Protein 6FV4 (pdb70)

Sequence (766 aa):
GSHMLLTADTVLTGTELLRPGWLEIASDRVVAVGAGAPPAQADRNLGAATVVPGFVDTHLHGGGGGNFSAATDDETARAVALHRAHGSTTLVASLVTAGPEDLLRQVSGLARQVRAGLIDGIHLEGPWLSTLRCGAHQPVLMRDPDPGEIGRVLDAGEGTVRMVTIAPERDGALAAIAQLVNAGVVAAVGHTEATYDQTRAAIDAGATVGTHLFNAMRPIDRREPGPAVALTEDSRVTVEMIVDGVHVAPAIYRHITQTVGPERLSLITAAMMAATGMSDGVYRLGPLDIDVVAGVARVAGTDTIAGSTATMEQVFRLAVAHCGLPRDDALSLAVRQACVNPARALGLPAAGLAAGARADLVVLDHDLAVTAVMRAGEWVVTGSHMLLTADTVLTGTELLRPGWLEIASDRVVAVGAGAPPAQADRNLGAATVVPGFVDTHLHGGGGGNFSAATDDETARAVALHRAHGSTTLVASLVTAGPEDLLRQVSGLARQVRAGLIDGIHLEGPWLSTLRCGAHQPVLMRDPDPGEIGRVLDAGEGTVRMVTIAPERDGALAAIAQLVNAGVVAAVGHTEATYDQTRAAIDAGATVGTHLFNAMRPIDRREPGPAVALTEDSRVTVEMIVDGVHVAPAIYRHITQTVGPERLSLITAAMMAATGMSDGVYRLGPLDIDVVAGVARVAGTDTIAGSTATMEQVFRLAVAHCGLPRDDALSLAVRQACVNPARALGLPAAGLAAGARADLVVLDHDLAVTAVMRAGEWVVTPGAA

Solvent-accessible surface area: 26742 Å² total; per-residue (Å²): 65,95,110,28,2,1,21,3,66,8,0,2,11,7,103,99,49,18,121,67,1,28,1,40,4,41,62,47,98,1,71,30,39,14,61,28,91,41,91,55,175,30,92,88,111,43,34,85,11,17,0,0,2,3,0,6,0,0,0,0,12,0,0,14,31,0,16,0,15,26,17,62,74,82,45,1,46,93,0,2,60,33,0,37,38,59,0,0,3,16,1,0,0,1,1,4,0,7,7,64,114,55,0,58,121,12,0,53,19,0,0,133,3,28,134,69,31,59,1,40,0,0,0,0,4,0,0,2,0,9,65,136,71,28,34,9,8,53,50,123,54,15,48,66,7,67,89,34,10,1,23,132,0,26,108,22,0,126,60,13,3,51,0,1,0,0,0,7,52,55,117,41,1,77,70,3,0,42,49,0,68,130,58,49,9,23,0,0,0,0,9,0,36,0,37,20,104,71,0,114,39,0,3,92,34,20,1,47,2,0,0,13,0,13,13,29,7,66,68,4,41,59,141,49,5,0,0,1,0,1,0,0,45,31,92,129,0,9,0,2,0,2,2,25,46,51,12,3,15,39,4,0,0,43,3,0,16,67,8,12,20,75,94,22,0,2,0,0,0,5,0,1,1,4,0,54,100,86,88,30,97,42,116,4,28,50,39,54,0,50,4,73,94,30,30,1,68,21,50,79,86,109,60,27,10,10,2,30,2,3,0,17,69,0,1,76,54,0,10,75,59,10,60,84,91,117,58,77,1,4,40,12,1,2,57,0,0,0,28,0,0,0,115,19,4,70,18,116,91,26,14,2,54,77,47,24,79,0,20,0,0,3,0,46,154,106,6,34,27,65,7,0,1,37,31,8,96,50,69,48,115,102,106,99,54,8,0,15,2,75,7,0,3,9,6,108,100,52,19,126,69,1,33,0,28,2,17,85,48,105,2,56,32,39,15,64,27,87,47,89,65,173,28,99,87,109,25,28,63,10,15,0,0,2,4,0,6,0,1,1,0,22,0,0,20,8,0,30,0,38,32,17,62,70,81,38,0,44,100,0,6,63,29,0,37,35,56,0,0,2,15,1,0,0,0,1,46,6,9,7,58,119,63,0,56,121,16,0,54,20,0,0,135,2,28,135,70,33,45,1,32,0,0,0,0,0,1,0,2,2,27,3,144,96,118,46,31,65,78,48,128,71,34,50,63,6,68,85,33,13,1,23,129,1,27,109,26,0,128,64,12,4,57,0,0,0,0,0,8,50,54,114,40,1,80,69,3,0,43,54,0,64,131,60,63,11,22,0,0,0,0,1,0,50,0,39,20,102,73,0,103,36,0,1,86,33,20,0,46,3,0,0,11,0,16,12,5,6,72,63,8,64,61,127,48,5,0,0,2,0,1,0,0,33,26,94,127,1,14,0,2,0,2,2,30,40,96,35,2,15,40,4,0,0,45,3,1,18,73,8,13,21,70,69,24,0,3,0,0,0,13,0,27,0,2,0,52,44,87,88,27,96,57,158,17,43,113,90,69,4,46,3,80,89,36,54,0,73,32,42,92,68,126,75,91,31,30,4,29,3,4,0,19,79,0,1,73,51,0,12,71,58,12,62,80,90,110,54,76,0,2,32,13,1,1,62,0,0,0,29,0,0,1,112,20,6,56,13,115,84,27,12,2,54,77,48,21,76,0,20,0,0,2,1,48,132,114,6,32,11,41,0,0,0,38,27,6,126,55,65,16,54,40,79,68,96

Nearest PDB structures (foldseek):
  6fv4-assembly1_A  TM=1.003E+00  e=3.521E-88  Mycolicibacterium smegmatis MC2 155
  6fv3-assembly2_C  TM=9.957E-01  e=2.093E-80  Mycolicibacterium smegmatis MC2 155
  2vhl-assembly2_B  TM=9.397E-01  e=2.751E-38  Bacillus subtilis
  3egj-assembly1_A  TM=9.296E-01  e=1.561E-34  Vibrio cholerae
  3iv8-assembly2_D  TM=9.280E-01  e=6.983E-33  Vibrio cholerae

Radius of gyration: 29.94 Å; Cα contacts (8 Å, |Δi|>4): 2160; chains: 2; bounding box: 77×76×70 Å

Secondary structure (DSSP, 8-state):
---EEEEESEEE-SS-EESSEEEEEETTEEEEEEESS-SS--SEE--S-EEEEPEEEEEE-EETTEEGGG--HHHHHHHHHHHHHTTEEEEEEEE----HHHHHHHHHHHHHHHHHTS-SEEEEE-SSS-GGG-SSS-GGG-----HHHHHHHHHHHTT-EEEEEE-TTSTTHHHHHHHHHHTTPEEEE-SB---HHHHHHHHHTT--EETTTTSSBPPP-SS---HHHHHHH-TT-EEEEE-SSSSS-HHHHHHHHHHH-TTSEEEE--B-TTTTS-SEEEEETTEEEEEETTEEEETTSS-B--B---HHHHHHHHHHHS-S-HHHHHHHHHIIIIIHHHHHTT-S--S--TTSB--EEEE-TT--EEEEEETTEEEE-/--EEEEEESEEE-SS-EESSEEEEEETTEEEEEEESS-SS--SEE--S-EEEEPEEEEEE-EETTEEGGG--HHHHHHHHHHHHHTTEEEEEEEEES--HHHHHHHHHHHHHHHHHTS-SEEEEE-SS-B--STT-S-GGG-----HHHHHHHHHHHTT-EEEEEE-TTSTTHHHHHHHHHHTTPEEEE-SB---HHHHHHHHHTT--EETTTTTTBPPP-SS---HHHHHHH-TT-EEEEE-SSSSS-HHHHHHHHHHH-TTSEEEE----TTTTPPSEEEEETTEEEEEETTEEEETTS--B-S----HHHHHHHHHHHS-S-HHHHHHHHHIIIIIHHHHHTTPSPPSS-TTSB--EEEE-TT--EEEEEETTEEEE-TT--

Foldseek 3Di:
DAWAKEWEQWEFFLADIAGTKIFIDGQFATAAIHHDDDPDDGDYYPYHWYKFFFFAAAAAQFAQLAGLLVLDPVSLVRRLLVLLFQRHQAAAHEAAADALVSLLVSLLSVLVVCVVPSHVAYEYEDDQADLVLRFLHDVVRRDHDDLVSVVSNCVSSVLRHQEYEHALPGPCRLVVLLSQVVSNHAYEYALYQDFLVSLLSSVVSPHAEYEAQPHSFDPQDPVTGGNNCSQLVDLSHAYEHEQLCPRDHLVVVLVSCVRNDLQRYAYHFNADHCQVHDFAWGDHNHFIWGQDPQFTHGPPDPGGRGGSDHLLNSLLSQQVRNPDPNVVSNSSSSSRGFANVCVSRVHQGTTRRRGGGRWMFIAHPSSGTQWTDHSRHTSHD/DDKAKEWECWEFFLADIAGTKMWIDDQFFTAAIDHDDDPDDGPYYPYHWYKFFFFAAAAAQFAQQAGLLVLDPVRLVRRLLQQLLQRHQAYAHEDEADALVSLLVSLLSVLVVCVVRSHVAYEYNDDQADFPDPVHDDPVRRDHDDVVSVVSSCVSNVLRHQEYEHAQPGVCRLVVLLVQVVSNHAYEYALYADWLVSLLSSVVSGHAEYDAQPPNFDPQDPVTGGNNCNQLVDLSHAYEHAQLCPRDHLVVVLVSCVRNDLQRYAYHFNADHHAPPDADWDDRPPFTWGADPNFIDGPPDPHTPGGNDHLLNSLLSQLVRNPDPNVVSNSSSSNRRFANVCVSRVHQGITSRRGGGPWMFIAHPSSGTQWTDHSRHTSHHGPRD

CATH classification: 3.20.20.140

Structure (mmCIF, N/CA/C/O backbone):
data_6FV4
#
_entry.id   6FV4
#
_cell.length_a   164.766
_cell.length_b   54.437
_cell.length_c   110.262
_cell.angle_alpha   90.00
_cell.angle_beta   123.22
_cell.angle_gamma   90.00
#
_symmetry.space_group_name_H-M   'C 1 2 1'
#
loop_
_entity.id
_entity.type
_entity.pdbx_description
1 polymer 'N-acetylglucosamine-6-phosphate deacetylase'
2 non-polymer 'ZINC ION'
3 non-polymer 2-acetamido-2-deoxy-6-O-phosphono-alpha-D-glucopyranose
4 non-polymer 'CADMIUM ION'
5 non-polymer 'CHLORIDE ION'
6 non-polymer 2,3-DIHYDROXY-1,4-DITHIOBUTANE
7 water water
#
loop_
_atom_site.group_PDB
_atom_site.id
_atom_site.type_symbol
_atom_site.label_atom_id
_atom_site.label_alt_id
_atom_site.label_comp_id
_atom_site.label_asym_id
_atom_site.label_entity_id
_atom_site.label_seq_id
_atom_site.pdbx_PDB_ins_code
_atom_site.Cartn_x
_atom_site.Cartn_y
_atom_site.Cartn_z
_atom_site.occupancy
_atom_site.B_iso_or_equiv
_atom_site.auth_seq_id
_atom_site.auth_comp_id
_atom_site.auth_asym_id
_atom_site.auth_atom_id
_atom_site.pdbx_PDB_model_num
ATOM 1 N N . GLY A 1 14 ? 104.088 -122.494 138.040 1.00 59.05 -2 GLY A N 1
ATOM 2 C CA . GLY A 1 14 ? 104.343 -123.155 139.307 1.00 60.67 -2 GLY A CA 1
ATOM 3 C C . GLY A 1 14 ? 103.637 -122.486 140.467 1.00 64.47 -2 GLY A C 1
ATOM 4 O O . GLY A 1 14 ? 102.542 -121.943 140.299 1.00 67.26 -2 GLY A O 1
ATOM 5 N N . SER A 1 15 ? 104.251 -122.530 141.651 1.00 65.87 -1 SER A N 1
ATOM 6 C CA . SER A 1 15 ? 103.665 -121.828 142.783 1.00 68.27 -1 SER A CA 1
ATOM 7 C C . SER A 1 15 ? 104.765 -121.140 143.588 1.00 65.61 -1 SER A C 1
ATOM 8 O O . SER A 1 15 ? 104.866 -119.916 143.572 1.00 67.94 -1 SER A O 1
ATOM 11 N N . HIS A 1 16 ? 105.619 -121.887 144.278 1.00 64.72 0 HIS A N 1
ATOM 12 C CA . HIS A 1 16 ? 106.744 -121.293 145.000 1.00 66.15 0 HIS A CA 1
ATOM 13 C C . HIS A 1 16 ? 108.026 -122.007 144.595 1.00 64.88 0 HIS A C 1
ATOM 14 O O . HIS A 1 16 ? 108.231 -123.179 144.935 1.00 63.56 0 HIS A O 1
ATOM 21 N N . MET A 1 17 ? 108.886 -121.293 143.878 1.00 58.84 1 MET A N 1
ATOM 22 C CA . MET A 1 17 ? 110.234 -121.745 143.578 1.00 54.27 1 MET A CA 1
ATOM 23 C C . MET A 1 17 ? 111.220 -120.700 144.077 1.00 51.95 1 MET A C 1
ATOM 24 O O . MET A 1 17 ? 111.084 -119.512 143.768 1.00 51.20 1 MET A O 1
ATOM 29 N N . LEU A 1 18 ? 112.188 -121.135 144.875 1.00 46.54 2 LEU A N 1
ATOM 30 C CA . LEU A 1 18 ? 113.302 -120.291 145.286 1.00 46.99 2 LEU A CA 1
ATOM 31 C C . LEU A 1 18 ? 114.567 -120.971 144.788 1.00 43.24 2 LEU A C 1
ATOM 32 O O . LEU A 1 18 ? 114.924 -122.048 145.278 1.00 41.52 2 LEU A O 1
ATOM 37 N N . LEU A 1 19 ? 115.217 -120.351 143.798 1.00 40.20 3 LEU A N 1
ATOM 38 C CA . LEU A 1 19 ? 116.445 -120.852 143.191 1.00 39.95 3 LEU A CA 1
ATOM 39 C C . LEU A 1 19 ? 117.653 -120.133 143.768 1.00 35.90 3 LEU A C 1
ATOM 40 O O . LEU A 1 19 ? 117.606 -118.928 144.019 1.00 39.72 3 LEU A O 1
ATOM 45 N N . THR A 1 20 ? 118.746 -120.863 143.935 1.00 35.25 4 THR A N 1
ATOM 46 C CA . THR A 1 20 ? 120.042 -120.264 144.205 1.00 36.07 4 THR A CA 1
ATOM 47 C C . THR A 1 20 ? 121.020 -120.688 143.118 1.00 37.60 4 THR A C 1
ATOM 48 O O . THR A 1 20 ? 120.841 -121.713 142.456 1.00 35.07 4 THR A O 1
ATOM 52 N N . ALA A 1 21 ? 122.060 -119.882 142.941 1.00 33.80 5 ALA A N 1
ATOM 53 C CA . ALA A 1 21 ? 123.125 -120.237 142.018 1.00 34.29 5 ALA A CA 1
ATOM 54 C C . ALA A 1 21 ? 124.347 -119.423 142.400 1.00 31.79 5 ALA A C 1
ATOM 55 O O . ALA A 1 21 ? 124.225 -118.342 142.982 1.00 36.93 5 ALA A O 1
ATOM 57 N N . ASP A 1 22 ? 125.525 -119.955 142.087 1.00 35.33 6 ASP A N 1
ATOM 58 C CA . ASP A 1 22 ? 126.737 -119.226 142.436 1.00 37.04 6 ASP A CA 1
ATOM 59 C C . ASP A 1 22 ? 126.848 -117.915 141.669 1.00 38.40 6 ASP A C 1
ATOM 60 O O . ASP A 1 22 ? 127.414 -116.949 142.192 1.00 36.53 6 ASP A O 1
ATOM 65 N N . THR A 1 23 ? 126.310 -117.844 140.448 1.00 31.49 7 THR A N 1
ATOM 66 C CA . THR A 1 23 ? 126.270 -116.585 139.712 1.00 32.64 7 THR A CA 1
ATOM 67 C C . THR A 1 23 ? 124.885 -116.357 139.122 1.00 31.99 7 THR A C 1
ATOM 68 O O . THR A 1 23 ? 124.325 -117.244 138.472 1.00 29.72 7 THR A O 1
ATOM 72 N N . VAL A 1 24 ? 124.338 -115.167 139.339 1.00 28.67 8 VAL A N 1
ATOM 73 C CA . VAL A 1 24 ? 123.102 -114.760 138.689 1.00 30.73 8 VAL A CA 1
ATOM 74 C C . VAL A 1 24 ? 123.341 -113.417 138.009 1.00 30.28 8 VAL A C 1
ATOM 75 O O . VAL A 1 24 ? 123.676 -112.426 138.670 1.00 29.99 8 VAL A O 1
ATOM 79 N N . LEU A 1 25 ? 123.196 -113.394 136.691 1.00 30.62 9 LEU A N 1
ATOM 80 C CA . LEU A 1 25 ? 123.238 -112.166 135.915 1.00 27.25 9 LEU A CA 1
ATOM 81 C C . LEU A 1 25 ? 121.807 -111.718 135.658 1.00 30.63 9 LEU A C 1
ATOM 82 O O . LEU A 1 25 ? 120.996 -112.493 135.142 1.00 31.78 9 LEU A O 1
ATOM 87 N N . THR A 1 26 ? 121.492 -110.479 136.033 1.00 31.61 10 THR A N 1
ATOM 88 C CA . THR A 1 26 ? 120.117 -109.993 135.949 1.00 29.87 10 THR A CA 1
ATOM 89 C C . THR A 1 26 ? 119.837 -109.175 134.697 1.00 34.03 10 THR A C 1
ATOM 90 O O . THR A 1 26 ? 118.672 -108.867 134.430 1.00 30.21 10 THR A O 1
ATOM 94 N N . GLY A 1 27 ? 120.862 -108.810 133.935 1.00 28.93 11 GLY A N 1
ATOM 95 C CA . GLY A 1 27 ? 120.720 -107.834 132.876 1.00 34.13 11 GLY A CA 1
ATOM 96 C C . GLY A 1 27 ? 121.557 -106.604 133.168 1.00 38.10 11 GLY A C 1
ATOM 97 O O . GLY A 1 27 ? 122.211 -106.060 132.275 1.00 40.34 11 GLY A O 1
ATOM 98 N N . THR A 1 28 ? 121.567 -106.171 134.429 1.00 42.19 12 THR A N 1
ATOM 99 C CA . THR A 1 28 ? 122.336 -105.003 134.836 1.00 41.27 12 THR A CA 1
ATOM 100 C C . THR A 1 28 ? 123.372 -105.272 135.922 1.00 43.93 12 THR A C 1
ATOM 101 O O . THR A 1 28 ? 124.312 -104.479 136.054 1.00 45.04 12 THR A O 1
ATOM 105 N N . GLU A 1 29 ? 123.245 -106.350 136.693 1.00 42.83 13 GLU A N 1
ATOM 106 C CA . GLU A 1 29 ? 124.232 -106.660 137.719 1.00 42.30 13 GLU A CA 1
ATOM 107 C C . GLU A 1 29 ? 124.633 -108.131 137.661 1.00 37.94 13 GLU A C 1
ATOM 108 O O . GLU A 1 29 ? 123.980 -108.960 137.021 1.00 37.19 13 GLU A O 1
ATOM 114 N N . LEU A 1 30 ? 125.754 -108.431 138.314 1.00 39.67 14 LEU A N 1
ATOM 115 C CA . LEU A 1 30 ? 126.286 -109.783 138.441 1.00 34.06 14 LEU A CA 1
ATOM 116 C C . LEU A 1 30 ? 126.263 -110.128 139.925 1.00 39.36 14 LEU A C 1
ATOM 117 O O . LEU A 1 30 ? 126.999 -109.533 140.718 1.00 40.87 14 LEU A O 1
ATOM 122 N N . LEU A 1 31 ? 125.410 -111.076 140.301 1.00 40.52 15 LEU A N 1
ATOM 123 C CA . LEU A 1 31 ? 125.181 -111.418 141.700 1.00 38.57 15 LEU A CA 1
ATOM 124 C C . LEU A 1 31 ? 125.921 -112.703 142.032 1.00 37.47 15 LEU A C 1
ATOM 125 O O . LEU A 1 31 ? 125.743 -113.721 141.358 1.00 40.52 15 LEU A O 1
ATOM 130 N N . ARG A 1 32 ? 126.743 -112.656 143.062 1.00 37.57 16 ARG A N 1
ATOM 131 C CA . ARG A 1 32 ? 127.537 -113.823 143.405 1.00 40.15 16 ARG A CA 1
ATOM 132 C C . ARG A 1 32 ? 127.637 -113.937 144.927 1.00 44.54 16 ARG A C 1
ATOM 133 O O . ARG A 1 32 ? 128.235 -113.074 145.576 1.00 41.96 16 ARG A O 1
ATOM 141 N N . PRO A 1 33 ? 127.003 -114.946 145.542 1.00 41.80 17 PRO A N 1
ATOM 142 C CA . PRO A 1 33 ? 126.047 -115.782 144.824 1.00 39.61 17 PRO A CA 1
ATOM 143 C C . PRO A 1 33 ? 124.723 -115.046 144.692 1.00 37.78 17 PRO A C 1
ATOM 144 O O . PRO A 1 33 ? 124.580 -113.915 145.165 1.00 38.31 17 PRO A O 1
ATOM 148 N N . GLY A 1 34 ? 123.758 -115.652 144.019 1.00 33.10 18 GLY A N 1
ATOM 149 C CA . GLY A 1 34 ? 122.493 -115.005 143.795 1.00 32.98 18 GLY A CA 1
ATOM 150 C C . GLY A 1 34 ? 121.342 -115.950 144.074 1.00 31.62 18 GLY A C 1
ATOM 151 O O . GLY A 1 34 ? 121.519 -117.155 144.247 1.00 31.97 18 GLY A O 1
ATOM 152 N N . TRP A 1 35 ? 120.151 -115.371 144.099 1.00 34.09 19 TRP A N 1
ATOM 153 C CA . TRP A 1 35 ? 118.953 -116.163 144.301 1.00 36.02 19 TRP A CA 1
ATOM 154 C C . TRP A 1 35 ? 117.794 -115.450 143.630 1.00 35.56 19 TRP A C 1
ATOM 155 O O . TRP A 1 35 ? 117.790 -114.222 143.508 1.00 37.66 19 TRP A O 1
ATOM 166 N N . LEU A 1 36 ? 116.812 -116.238 143.201 1.00 34.96 20 LEU A N 1
ATOM 167 C CA . LEU A 1 36 ? 115.586 -115.741 142.608 1.00 40.37 20 LEU A CA 1
ATOM 168 C C . LEU A 1 36 ? 114.417 -116.475 143.237 1.00 38.99 20 LEU A C 1
ATOM 169 O O . LEU A 1 36 ? 114.471 -117.689 143.447 1.00 40.81 20 LEU A O 1
ATOM 174 N N . GLU A 1 37 ? 113.357 -115.745 143.513 1.00 40.17 21 GLU A N 1
ATOM 175 C CA . GLU A 1 37 ? 112.119 -116.352 143.973 1.00 46.37 21 GLU A CA 1
ATOM 176 C C . GLU A 1 37 ? 111.099 -116.234 142.855 1.00 42.02 21 GLU A C 1
ATOM 177 O O . GLU A 1 37 ? 110.858 -115.141 142.338 1.00 41.54 21 GLU A O 1
ATOM 183 N N . ILE A 1 38 ? 110.537 -117.365 142.456 1.00 44.25 22 ILE A N 1
ATOM 184 C CA . ILE A 1 38 ? 109.591 -117.422 141.352 1.00 44.73 22 ILE A CA 1
ATOM 185 C C . ILE A 1 38 ? 108.241 -117.860 141.899 1.00 47.70 22 ILE A C 1
ATOM 186 O O . ILE A 1 38 ? 108.149 -118.875 142.601 1.00 46.82 22 ILE A O 1
ATOM 191 N N . ALA A 1 39 ? 107.200 -117.101 141.566 1.00 46.17 23 ALA A N 1
ATOM 192 C CA . ALA A 1 39 ? 105.821 -117.467 141.863 1.00 49.30 23 ALA A CA 1
ATOM 193 C C . ALA A 1 39 ? 105.031 -117.383 140.571 1.00 45.72 23 ALA A C 1
ATOM 194 O O . ALA A 1 39 ? 104.942 -116.307 139.971 1.00 43.81 23 ALA A O 1
ATOM 196 N N . SER A 1 40 ? 104.461 -118.513 140.151 1.00 45.53 24 SER A N 1
ATOM 197 C CA . SER A 1 40 ? 103.656 -118.604 138.929 1.00 49.10 24 SER A CA 1
ATOM 198 C C . SER A 1 40 ? 104.585 -118.275 137.764 1.00 46.59 24 SER A C 1
ATOM 199 O O . SER A 1 40 ? 105.590 -118.989 137.591 1.00 44.57 24 SER A O 1
ATOM 202 N N . ASP A 1 41 ? 104.331 -117.228 136.976 1.00 44.74 25 ASP A N 1
ATOM 203 C CA . ASP A 1 41 ? 105.156 -116.917 135.815 1.00 48.18 25 ASP A CA 1
ATOM 204 C C . ASP A 1 41 ? 105.969 -115.636 135.986 1.00 43.79 25 ASP A C 1
ATOM 205 O O . ASP A 1 41 ? 106.469 -115.091 134.997 1.00 41.47 25 ASP A O 1
ATOM 210 N N . ARG A 1 42 ? 106.120 -115.144 137.212 1.00 43.53 26 ARG A N 1
ATOM 211 C CA . ARG A 1 42 ? 106.849 -113.910 137.444 1.00 39.60 26 ARG A CA 1
ATOM 212 C C . ARG A 1 42 ? 108.038 -114.159 138.357 1.00 44.29 26 ARG A C 1
ATOM 213 O O . ARG A 1 42 ? 108.060 -115.102 139.154 1.00 42.45 26 ARG A O 1
ATOM 221 N N . VAL A 1 43 ? 109.035 -113.292 138.227 1.00 39.18 27 VAL A N 1
ATOM 222 C CA . VAL A 1 43 ? 110.038 -113.147 139.270 1.00 41.35 27 VAL A CA 1
ATOM 223 C C . VAL A 1 43 ? 109.438 -112.237 140.337 1.00 44.52 27 VAL A C 1
ATOM 224 O O . VAL A 1 43 ? 109.053 -111.100 140.043 1.00 40.87 27 VAL A O 1
ATOM 228 N N . VAL A 1 44 ? 109.350 -112.732 141.572 1.00 42.05 28 VAL A N 1
ATOM 229 C CA . VAL A 1 44 ? 108.890 -111.871 142.658 1.00 42.82 28 VAL A CA 1
ATOM 230 C C . VAL A 1 44 ? 110.045 -111.089 143.245 1.00 47.36 28 VAL A C 1
ATOM 231 O O . VAL A 1 44 ? 109.857 -109.949 143.695 1.00 51.94 28 VAL A O 1
ATOM 235 N N . ALA A 1 45 ? 111.245 -111.676 143.244 1.00 45.78 29 ALA A N 1
ATOM 236 C CA . ALA A 1 45 ? 112.382 -111.076 143.918 1.00 44.57 29 ALA A CA 1
ATOM 237 C C . ALA A 1 45 ? 113.664 -111.760 143.465 1.00 38.04 29 ALA A C 1
ATOM 238 O O . ALA A 1 45 ? 113.684 -112.967 143.205 1.00 39.92 29 ALA A O 1
ATOM 240 N N . VAL A 1 46 ? 114.736 -110.984 143.412 1.00 42.64 30 VAL A N 1
ATOM 241 C CA . VAL A 1 46 ? 116.061 -111.495 143.087 1.00 42.27 30 VAL A CA 1
ATOM 242 C C . VAL A 1 46 ? 117.067 -110.744 143.945 1.00 41.42 30 VAL A C 1
ATOM 243 O O . VAL A 1 46 ? 116.878 -109.559 144.239 1.00 45.39 30 VAL A O 1
ATOM 247 N N . GLY A 1 47 ? 118.120 -111.434 144.378 1.00 37.28 31 GLY A N 1
ATOM 248 C CA . GLY A 1 47 ? 119.122 -110.746 145.170 1.00 40.31 31 GLY A CA 1
ATOM 249 C C . GLY A 1 47 ? 120.422 -111.510 145.243 1.00 36.50 31 GLY A C 1
ATOM 250 O O . GLY A 1 47 ? 120.536 -112.645 144.776 1.00 37.53 31 GLY A O 1
ATOM 251 N N . ALA A 1 48 ? 121.407 -110.864 145.857 1.00 34.71 32 ALA A N 1
ATOM 252 C CA . ALA A 1 48 ? 122.726 -111.431 146.080 1.00 35.40 32 ALA A CA 1
ATOM 253 C C . ALA A 1 48 ? 122.848 -111.963 147.507 1.00 44.55 32 ALA A C 1
ATOM 254 O O . ALA A 1 48 ? 122.116 -111.555 148.416 1.00 49.93 32 ALA A O 1
ATOM 256 N N . GLY A 1 49 ? 123.778 -112.891 147.689 1.00 43.59 33 GLY A N 1
ATOM 257 C CA . GLY A 1 49 ? 124.024 -113.468 148.996 1.00 44.46 33 GLY A CA 1
ATOM 258 C C . GLY A 1 49 ? 123.131 -114.659 149.285 1.00 47.16 33 GLY A C 1
ATOM 259 O O . GLY A 1 49 ? 122.616 -115.337 148.387 1.00 44.00 33 GLY A O 1
ATOM 260 N N . ALA A 1 50 ? 122.952 -114.914 150.578 1.00 47.30 34 ALA A N 1
ATOM 261 C CA . ALA A 1 50 ? 122.108 -116.014 151.007 1.00 46.03 34 ALA A CA 1
ATOM 262 C C . ALA A 1 50 ? 120.635 -115.673 150.777 1.00 44.65 34 ALA A C 1
ATOM 263 O O . ALA A 1 50 ? 120.229 -114.510 150.887 1.00 44.86 34 ALA A O 1
ATOM 265 N N . PRO A 1 51 ? 119.819 -116.665 150.436 1.00 44.64 35 PRO A N 1
ATOM 266 C CA . PRO A 1 51 ? 118.421 -116.397 150.059 1.00 44.26 35 PRO A CA 1
ATOM 267 C C . PRO A 1 51 ? 117.567 -116.061 151.270 1.00 46.21 35 PRO A C 1
ATOM 268 O O . PRO A 1 51 ? 117.901 -116.436 152.402 1.00 43.32 35 PRO A O 1
ATOM 272 N N . PRO A 1 52 ? 116.434 -115.375 151.073 1.00 48.98 36 PRO A N 1
ATOM 273 C CA . PRO A 1 52 ? 115.607 -114.970 152.222 1.00 49.97 36 PRO A CA 1
ATOM 274 C C . PRO A 1 52 ? 114.896 -116.128 152.912 1.00 49.49 36 PRO A C 1
ATOM 275 O O . PRO A 1 52 ? 114.348 -115.931 154.003 1.00 53.18 36 PRO A O 1
ATOM 279 N N . ALA A 1 53 ? 114.890 -117.318 152.321 1.00 48.92 37 ALA A N 1
ATOM 280 C CA . ALA A 1 53 ? 114.374 -118.514 152.970 1.00 50.27 37 ALA A CA 1
ATOM 281 C C . ALA A 1 53 ? 115.188 -119.704 152.476 1.00 50.53 37 ALA A C 1
ATOM 282 O O . ALA A 1 53 ? 116.119 -119.556 151.679 1.00 48.99 37 ALA A O 1
ATOM 284 N N . GLN A 1 54 ? 114.837 -120.895 152.956 1.00 51.99 38 GLN A N 1
ATOM 285 C CA . GLN A 1 54 ? 115.476 -122.100 152.446 1.00 49.25 38 GLN A CA 1
ATOM 286 C C . GLN A 1 54 ? 115.143 -122.293 150.972 1.00 50.04 38 GLN A C 1
ATOM 287 O O . GLN A 1 54 ? 114.012 -122.066 150.532 1.00 46.02 38 GLN A O 1
ATOM 293 N N . ALA A 1 55 ? 116.141 -122.721 150.211 1.00 47.43 39 ALA A N 1
ATOM 294 C CA . ALA A 1 55 ? 115.986 -122.879 148.779 1.00 47.62 39 ALA A CA 1
ATOM 295 C C . ALA A 1 55 ? 115.299 -124.194 148.440 1.00 46.48 39 ALA A C 1
ATOM 296 O O . ALA A 1 55 ? 115.442 -125.199 149.143 1.00 45.16 39 ALA A O 1
ATOM 298 N N . ASP A 1 56 ? 114.555 -124.177 147.337 1.00 43.75 40 ASP A N 1
ATOM 299 C CA . ASP A 1 56 ? 114.074 -125.399 146.708 1.00 46.07 40 ASP A CA 1
ATOM 300 C C . ASP A 1 56 ? 115.095 -125.994 145.757 1.00 50.84 40 ASP A C 1
ATOM 301 O O . ASP A 1 56 ? 115.413 -127.183 145.846 1.00 56.97 40 ASP A O 1
ATOM 306 N N . ARG A 1 57 ? 115.596 -125.191 144.830 1.00 47.19 41 ARG A N 1
ATOM 307 C CA . ARG A 1 57 ? 116.564 -125.648 143.845 1.00 47.19 41 ARG A CA 1
ATOM 308 C C . ARG A 1 57 ? 117.871 -124.920 144.122 1.00 43.73 41 ARG A C 1
ATOM 309 O O . ARG A 1 57 ? 117.932 -123.690 144.029 1.00 45.43 41 ARG A O 1
ATOM 317 N N . ASN A 1 58 ? 118.892 -125.676 144.511 1.00 43.01 42 ASN A N 1
ATOM 318 C CA . ASN A 1 58 ? 120.257 -125.179 144.600 1.00 42.71 42 ASN A CA 1
ATOM 319 C C . ASN A 1 58 ? 120.942 -125.602 143.307 1.00 44.58 42 ASN A C 1
ATOM 320 O O . ASN A 1 58 ? 121.208 -126.791 143.103 1.00 50.11 42 ASN A O 1
ATOM 325 N N . LEU A 1 59 ? 121.194 -124.637 142.417 1.00 45.77 43 LEU A N 1
ATOM 326 C CA . LEU A 1 59 ? 121.866 -124.944 141.156 1.00 43.19 43 LEU A CA 1
ATOM 327 C C . LEU A 1 59 ? 123.364 -125.172 141.333 1.00 42.82 43 LEU A C 1
ATOM 328 O O . LEU A 1 59 ? 123.987 -125.823 140.487 1.00 43.11 43 LEU A O 1
ATOM 333 N N . GLY A 1 60 ? 123.959 -124.662 142.402 1.00 41.60 44 GLY A N 1
ATOM 334 C CA . GLY A 1 60 ? 125.382 -124.887 142.587 1.00 42.58 44 GLY A CA 1
ATOM 335 C C . GLY A 1 60 ? 126.218 -124.051 141.638 1.00 41.70 44 GLY A C 1
ATOM 336 O O . GLY A 1 60 ? 125.878 -122.905 141.328 1.00 39.81 44 GLY A O 1
ATOM 337 N N . ALA A 1 61 ? 127.326 -124.632 141.168 1.00 41.67 45 ALA A N 1
ATOM 338 C CA . ALA A 1 61 ? 128.276 -123.928 140.306 1.00 41.84 45 ALA A CA 1
ATOM 339 C C . ALA A 1 61 ? 127.692 -123.808 138.898 1.00 44.56 45 ALA A C 1
ATOM 340 O O . ALA A 1 61 ? 128.150 -124.414 137.926 1.00 48.07 45 ALA A O 1
ATOM 342 N N . ALA A 1 62 ? 126.632 -123.018 138.812 1.00 40.96 46 ALA A N 1
ATOM 343 C CA . ALA A 1 62 ? 125.970 -122.704 137.563 1.00 34.55 46 ALA A CA 1
ATOM 344 C C . ALA A 1 62 ? 125.882 -121.193 137.438 1.00 34.36 46 ALA A C 1
ATOM 345 O O . ALA A 1 62 ? 125.977 -120.460 138.427 1.00 34.13 46 ALA A O 1
ATOM 347 N N . THR A 1 63 ? 125.715 -120.729 136.210 1.00 32.72 47 THR A N 1
ATOM 348 C CA . THR A 1 63 ? 125.478 -119.321 135.944 1.00 31.81 47 THR A CA 1
ATOM 349 C C . THR A 1 63 ? 124.064 -119.170 135.407 1.00 32.77 47 THR A C 1
ATOM 350 O O . THR A 1 63 ? 123.700 -119.827 134.427 1.00 34.21 47 THR A O 1
ATOM 354 N N . VAL A 1 64 ? 123.270 -118.315 136.047 1.00 29.02 48 VAL A N 1
ATOM 355 C CA . VAL A 1 64 ? 121.926 -118.005 135.579 1.00 31.75 48 VAL A CA 1
ATOM 356 C C . VAL A 1 64 ? 121.947 -116.677 134.837 1.00 29.34 48 VAL A C 1
ATOM 357 O O . VAL A 1 64 ? 122.456 -115.671 135.347 1.00 29.54 48 VAL A O 1
ATOM 361 N N . VAL A 1 65 ? 121.383 -116.677 133.635 1.00 28.74 49 VAL A N 1
ATOM 362 C CA . VAL A 1 65 ? 121.237 -115.471 132.827 1.00 29.34 49 VAL A CA 1
ATOM 363 C C . VAL A 1 65 ? 119.764 -115.342 132.450 1.00 26.97 49 VAL A C 1
ATOM 364 O O . VAL A 1 65 ? 119.008 -116.323 132.508 1.00 26.62 49 VAL A O 1
ATOM 368 N N . PRO A 1 66 ? 119.317 -114.153 132.054 1.00 27.77 50 PRO A N 1
ATOM 369 C CA . PRO A 1 66 ? 11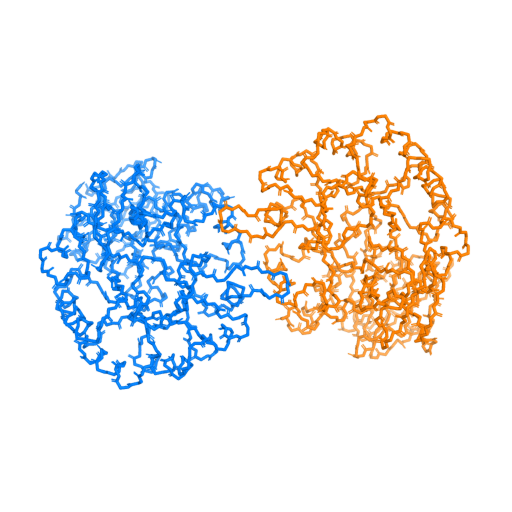7.940 -114.044 131.553 1.00 26.17 50 PRO A CA 1
ATOM 370 C C . PRO A 1 66 ? 117.815 -114.807 130.245 1.00 30.85 50 PRO A C 1
ATOM 371 O O . PRO A 1 66 ? 118.810 -115.113 129.576 1.00 28.98 50 PRO A O 1
ATOM 375 N N . GLY A 1 67 ? 116.581 -115.163 129.898 1.00 23.85 51 GLY A N 1
ATOM 376 C CA . GLY A 1 67 ? 116.367 -115.871 128.648 1.00 26.62 51 GLY A CA 1
ATOM 377 C C . GLY A 1 67 ? 116.905 -115.090 127.464 1.00 27.15 51 GLY A C 1
ATOM 378 O O . GLY A 1 67 ? 116.927 -113.857 127.462 1.00 25.92 51 GLY A O 1
ATOM 379 N N . PHE A 1 68 ? 117.371 -115.820 126.455 1.00 28.20 52 PHE A N 1
ATOM 380 C CA . PHE A 1 68 ? 117.885 -115.183 125.254 1.00 28.09 52 PHE A CA 1
ATOM 381 C C . PHE A 1 68 ? 116.739 -114.676 124.385 1.00 29.27 52 PHE A C 1
ATOM 382 O O . PHE A 1 68 ? 115.649 -115.265 124.327 1.00 27.21 52 PHE A O 1
ATOM 390 N N . VAL A 1 69 ? 116.995 -113.550 123.735 1.00 27.52 53 VAL A N 1
ATOM 391 C CA . VAL A 1 69 ? 116.002 -112.815 122.958 1.00 25.42 53 VAL A CA 1
ATOM 392 C C . VAL A 1 69 ? 116.535 -112.761 121.528 1.00 25.96 53 VAL A C 1
ATOM 393 O O . VAL A 1 69 ? 117.335 -111.885 121.190 1.00 29.44 53 VAL A O 1
ATOM 397 N N . ASP A 1 70 ? 116.148 -113.729 120.693 1.00 25.19 54 ASP A N 1
ATOM 398 C CA . ASP A 1 70 ? 116.627 -113.820 119.309 1.00 27.38 54 ASP A CA 1
ATOM 399 C C . ASP A 1 70 ? 115.681 -113.041 118.398 1.00 28.28 54 ASP A C 1
ATOM 400 O O . ASP A 1 70 ? 114.529 -113.444 118.193 1.00 28.18 54 ASP A O 1
ATOM 405 N N . THR A 1 71 ? 116.146 -111.916 117.866 1.00 25.58 55 THR A N 1
ATOM 406 C CA . THR A 1 71 ? 115.268 -111.019 117.131 1.00 22.45 55 THR A CA 1
ATOM 407 C C . THR A 1 71 ? 115.403 -111.166 115.620 1.00 27.53 55 THR A C 1
ATOM 408 O O . THR A 1 71 ? 114.882 -110.326 114.875 1.00 24.09 55 THR A O 1
ATOM 412 N N . HIS A 1 72 ? 116.092 -112.205 115.148 1.00 26.94 56 HIS A N 1
ATOM 413 C CA . HIS A 1 72 ? 116.290 -112.368 113.711 1.00 28.20 56 HIS A CA 1
ATOM 414 C C . HIS A 1 72 ? 116.742 -113.804 113.446 1.00 29.43 56 HIS A C 1
ATOM 415 O O . HIS A 1 72 ? 117.941 -114.101 113.511 1.00 28.29 56 HIS A O 1
ATOM 422 N N . LEU A 1 73 ? 115.789 -114.657 113.082 1.00 27.27 57 LEU A N 1
ATOM 423 C CA . LEU A 1 73 ? 116.068 -116.045 112.745 1.00 28.32 57 LEU A CA 1
ATOM 424 C C . LEU A 1 73 ? 114.976 -116.564 111.815 1.00 32.49 57 LEU A C 1
ATOM 425 O O . LEU A 1 73 ? 113.831 -116.090 111.853 1.00 27.49 57 LEU A O 1
ATOM 430 N N . HIS A 1 74 ? 115.328 -117.572 111.003 1.00 31.13 58 HIS A N 1
ATOM 431 C CA . HIS A 1 74 ? 114.449 -118.057 109.940 1.00 31.13 58 HIS A CA 1
ATOM 432 C C . HIS A 1 74 ? 113.866 -119.434 110.178 1.00 30.84 58 HIS A C 1
ATOM 433 O O . HIS A 1 74 ? 112.962 -119.835 109.433 1.00 34.34 58 HIS A O 1
ATOM 440 N N . GLY A 1 75 ? 114.356 -120.163 111.168 1.00 31.89 59 GLY A N 1
ATOM 441 C CA . GLY A 1 75 ? 113.830 -121.478 111.468 1.00 32.69 59 GLY A CA 1
ATOM 442 C C . GLY A 1 75 ? 114.830 -122.260 112.294 1.00 35.51 59 GLY A C 1
ATOM 443 O O . GLY A 1 75 ? 115.741 -121.686 112.897 1.00 33.18 59 GLY A O 1
ATOM 444 N N . GLY A 1 76 ? 114.637 -123.570 112.292 1.00 37.64 60 GLY A N 1
ATOM 445 C CA . GLY A 1 76 ? 115.436 -124.493 113.071 1.00 37.68 60 GLY A CA 1
ATOM 446 C C . GLY A 1 76 ? 114.717 -125.811 113.237 1.00 39.28 60 GLY A C 1
ATOM 447 O O . GLY A 1 76 ? 113.506 -125.919 113.046 1.00 38.74 60 GLY A O 1
ATOM 448 N N . GLY A 1 77 ? 115.489 -126.838 113.588 1.00 41.39 61 GLY A N 1
ATOM 449 C CA . GLY A 1 77 ? 114.935 -128.167 113.775 1.00 44.03 61 GLY A CA 1
ATOM 450 C C . GLY A 1 77 ? 114.157 -128.690 112.580 1.00 45.61 61 GLY A C 1
ATOM 451 O O . GLY A 1 77 ? 113.208 -129.465 112.737 1.00 47.19 61 GLY A O 1
ATOM 452 N N . GLY A 1 78 ? 114.549 -128.262 111.380 1.00 43.04 62 GLY A N 1
ATOM 453 C CA . GLY A 1 78 ? 113.862 -128.619 110.161 1.00 43.10 62 GLY A CA 1
ATOM 454 C C . GLY A 1 78 ? 112.739 -127.686 109.757 1.00 45.51 62 GLY A C 1
ATOM 455 O O . GLY A 1 78 ? 112.249 -127.786 108.625 1.00 45.27 62 GLY A O 1
ATOM 456 N N . GLY A 1 79 ? 112.324 -126.771 110.628 1.00 39.58 63 GLY A N 1
ATOM 457 C CA . GLY A 1 79 ? 111.186 -125.914 110.335 1.00 40.67 63 GLY A CA 1
ATOM 458 C C . GLY A 1 79 ? 111.614 -124.585 109.733 1.00 42.49 63 GLY A C 1
ATOM 459 O O . GLY A 1 79 ? 112.622 -124.002 110.128 1.00 37.69 63 GLY A O 1
ATOM 460 N N . ASN A 1 80 ? 110.824 -124.111 108.775 1.00 38.53 64 ASN A N 1
ATOM 461 C CA . ASN A 1 80 ? 111.006 -122.795 108.184 1.00 39.39 64 ASN A CA 1
ATOM 462 C C . ASN A 1 80 ? 109.870 -121.884 108.608 1.00 40.43 64 ASN A C 1
ATOM 463 O O . ASN A 1 80 ? 108.694 -122.240 108.457 1.00 39.01 64 ASN A O 1
ATOM 468 N N . PHE A 1 81 ? 110.218 -120.698 109.114 1.00 37.50 65 PHE A N 1
ATOM 469 C CA . PHE A 1 81 ? 109.178 -119.724 109.411 1.00 39.51 65 PHE A CA 1
ATOM 470 C C . PHE A 1 81 ? 108.457 -119.290 108.143 1.00 38.95 65 PHE A C 1
ATOM 471 O O . PHE A 1 81 ? 107.255 -119.004 108.187 1.00 35.46 65 PHE A O 1
ATOM 479 N N . SER A 1 82 ? 109.153 -119.274 106.998 1.00 37.05 66 SER A N 1
ATOM 480 C CA . SER A 1 82 ? 108.501 -118.850 105.759 1.00 40.27 66 SER A CA 1
ATOM 481 C C . SER A 1 82 ? 107.387 -119.801 105.328 1.00 38.66 66 SER A C 1
ATOM 482 O O . SER A 1 82 ? 106.539 -119.412 104.517 1.00 39.27 66 SER A O 1
ATOM 485 N N . ALA A 1 83 ? 107.366 -121.033 105.852 1.00 40.37 67 ALA A N 1
ATOM 486 C CA . ALA A 1 83 ? 106.261 -121.950 105.570 1.00 42.01 67 ALA A CA 1
ATOM 487 C C . ALA A 1 83 ? 104.951 -121.471 106.191 1.00 46.04 67 ALA A C 1
ATOM 488 O O . ALA A 1 83 ? 103.869 -121.737 105.646 1.00 45.98 67 ALA A O 1
ATOM 490 N N . ALA A 1 84 ? 105.033 -120.782 107.333 1.00 42.94 68 ALA A N 1
ATOM 491 C CA . ALA A 1 84 ? 103.871 -120.233 108.033 1.00 40.14 68 ALA A CA 1
ATOM 492 C C . ALA A 1 84 ? 102.832 -121.313 108.323 1.00 44.36 68 ALA A C 1
ATOM 493 O O . ALA A 1 84 ? 101.628 -121.088 108.196 1.00 46.70 68 ALA A O 1
ATOM 495 N N . THR A 1 85 ? 103.305 -122.498 108.712 1.00 44.38 69 THR A N 1
ATOM 496 C CA . THR A 1 85 ? 102.459 -123.605 109.136 1.00 43.68 69 THR A CA 1
ATOM 497 C C . THR A 1 85 ? 102.737 -123.940 110.594 1.00 44.58 69 THR A C 1
ATOM 498 O O . THR A 1 85 ? 103.853 -123.757 111.090 1.00 38.16 69 THR A O 1
ATOM 502 N N . ASP A 1 86 ? 101.712 -124.465 111.264 1.00 40.68 70 ASP A N 1
ATOM 503 C CA . ASP A 1 86 ? 101.826 -124.794 112.684 1.00 42.80 70 ASP A CA 1
ATOM 504 C C . ASP A 1 86 ? 102.965 -125.766 112.943 1.00 43.39 70 ASP A C 1
ATOM 505 O O . ASP A 1 86 ? 103.692 -125.632 113.934 1.00 42.82 70 ASP A O 1
ATOM 510 N N . ASP A 1 87 ? 103.133 -126.758 112.069 1.00 39.31 71 ASP A N 1
ATOM 511 C CA . ASP A 1 87 ? 104.105 -127.810 112.340 1.00 45.31 71 ASP A CA 1
ATOM 512 C C . ASP A 1 87 ? 105.540 -127.301 112.214 1.00 43.66 71 ASP A C 1
ATOM 513 O O . ASP A 1 87 ? 106.399 -127.623 113.047 1.00 41.53 71 ASP A O 1
ATOM 518 N N . GLU A 1 88 ? 105.818 -126.503 111.184 1.00 44.84 72 GLU A N 1
ATOM 519 C CA . GLU A 1 88 ? 107.177 -126.020 110.976 1.00 42.30 72 GLU A CA 1
ATOM 520 C C . GLU A 1 88 ? 107.544 -124.966 112.008 1.00 39.73 72 GLU A C 1
ATOM 521 O O . GLU A 1 88 ? 108.691 -124.911 112.463 1.00 38.75 72 GLU A O 1
ATOM 527 N N . THR A 1 89 ? 106.586 -124.129 112.400 1.00 37.20 73 THR A N 1
ATOM 528 C CA . THR A 1 89 ? 106.853 -123.167 113.461 1.00 39.53 73 THR A CA 1
ATOM 529 C C . THR A 1 89 ? 107.096 -123.868 114.791 1.00 39.51 73 THR A C 1
ATOM 530 O O . THR A 1 89 ? 108.022 -123.507 115.526 1.00 43.32 73 THR A O 1
ATOM 534 N N . ALA A 1 90 ? 106.285 -124.877 115.111 1.00 41.07 74 ALA A N 1
ATOM 535 C CA . ALA A 1 90 ? 106.465 -125.609 116.361 1.00 39.37 74 ALA A CA 1
ATOM 536 C C . ALA A 1 90 ? 107.855 -126.233 116.456 1.00 39.65 74 ALA A C 1
ATOM 537 O O . ALA A 1 90 ? 108.478 -126.211 117.523 1.00 37.90 74 ALA A O 1
ATOM 539 N N . ARG A 1 91 ? 108.363 -126.803 115.361 1.00 38.79 75 ARG A N 1
ATOM 540 C CA . ARG A 1 91 ? 109.640 -127.491 115.486 1.00 41.98 75 ARG A CA 1
ATOM 541 C C . ARG A 1 91 ? 110.814 -126.511 115.521 1.00 38.16 75 ARG A C 1
ATOM 542 O O . ARG A 1 91 ? 111.829 -126.796 116.168 1.00 38.27 75 ARG A O 1
ATOM 550 N N . ALA A 1 92 ? 110.681 -125.350 114.872 1.00 35.22 76 ALA A N 1
ATOM 551 C CA . ALA A 1 92 ? 111.683 -124.297 115.008 1.00 34.65 76 ALA A CA 1
ATOM 552 C C . ALA A 1 92 ? 111.680 -123.711 116.420 1.00 35.33 76 ALA A C 1
ATOM 553 O O . ALA A 1 92 ? 112.733 -123.585 117.053 1.00 34.61 76 ALA A O 1
ATOM 555 N N . VAL A 1 93 ? 110.503 -123.354 116.934 1.00 33.25 77 VAL A N 1
ATOM 556 C CA . VAL A 1 93 ? 110.407 -122.792 118.281 1.00 33.84 77 VAL A CA 1
ATOM 557 C C . VAL A 1 93 ? 110.929 -123.778 119.319 1.00 35.39 77 VAL A C 1
ATOM 558 O O . VAL A 1 93 ? 111.614 -123.389 120.272 1.00 35.70 77 VAL A O 1
ATOM 562 N N . ALA A 1 94 ? 110.608 -125.066 119.163 1.00 34.69 78 ALA A N 1
ATOM 563 C CA . ALA A 1 94 ? 111.025 -126.052 120.157 1.00 37.61 78 ALA A CA 1
ATOM 564 C C . ALA A 1 94 ? 112.545 -126.152 120.242 1.00 36.84 78 ALA A C 1
ATOM 565 O O . ALA A 1 94 ? 113.112 -126.243 121.338 1.00 36.86 78 ALA A O 1
ATOM 567 N N . LEU A 1 95 ? 113.225 -126.136 119.101 1.00 33.40 79 LEU A N 1
ATOM 568 C CA . LEU A 1 95 ? 114.674 -126.282 119.125 1.00 39.09 79 LEU A CA 1
ATOM 569 C C . LEU A 1 95 ? 115.343 -125.077 119.783 1.00 32.37 79 LEU A C 1
ATOM 570 O O . LEU A 1 95 ? 116.130 -125.230 120.720 1.00 36.55 79 LEU A O 1
ATOM 575 N N . HIS A 1 96 ? 115.022 -123.866 119.317 1.00 32.46 80 HIS A N 1
ATOM 576 C CA . HIS A 1 96 ? 115.651 -122.662 119.856 1.00 32.51 80 HIS A CA 1
ATOM 577 C C . HIS A 1 96 ? 115.296 -122.436 121.320 1.00 33.45 80 HIS A C 1
ATOM 578 O O . HIS A 1 96 ? 116.130 -121.963 122.108 1.00 31.48 80 HIS A O 1
ATOM 585 N N . ARG A 1 97 ? 114.059 -122.747 121.696 1.00 31.53 81 ARG A N 1
ATOM 586 C CA . ARG A 1 97 ? 113.656 -122.642 123.092 1.00 32.66 81 ARG A CA 1
ATOM 587 C C . ARG A 1 97 ? 114.456 -123.604 123.947 1.00 31.47 81 ARG A C 1
ATOM 588 O O . ARG A 1 97 ? 114.842 -123.274 125.074 1.00 33.14 81 ARG A O 1
ATOM 596 N N . ALA A 1 98 ? 114.722 -124.802 123.417 1.00 35.26 82 ALA A N 1
ATOM 597 C CA . ALA A 1 98 ? 115.543 -125.778 124.124 1.00 36.61 82 ALA A CA 1
ATOM 598 C C . ALA A 1 98 ? 116.940 -125.244 124.390 1.00 35.75 82 ALA A C 1
ATOM 599 O O . ALA A 1 98 ? 117.606 -125.690 125.328 1.00 38.49 82 ALA A O 1
ATOM 601 N N . HIS A 1 99 ? 117.405 -124.300 123.582 1.00 33.71 83 HIS A N 1
ATOM 602 C CA . HIS A 1 99 ? 118.738 -123.747 123.753 1.00 34.25 83 HIS A CA 1
ATOM 603 C C . HIS A 1 99 ? 118.727 -122.381 124.420 1.00 30.89 83 HIS A C 1
ATOM 604 O O . HIS A 1 99 ? 119.752 -121.692 124.417 1.00 31.89 83 HIS A O 1
ATOM 611 N N . GLY A 1 100 ? 117.589 -121.974 124.985 1.00 31.61 84 GLY A N 1
ATOM 612 C CA . GLY A 1 100 ? 117.515 -120.814 125.852 1.00 30.31 84 GLY A CA 1
ATOM 613 C C . GLY A 1 100 ? 116.911 -119.574 125.241 1.00 25.66 84 GLY A C 1
ATOM 614 O O . GLY A 1 100 ? 116.811 -118.555 125.931 1.00 26.98 84 GLY A O 1
ATOM 615 N N . SER A 1 101 ? 116.529 -119.613 123.968 1.00 25.92 85 SER A N 1
ATOM 616 C CA . SER A 1 101 ? 115.833 -118.500 123.329 1.00 30.75 85 SER A CA 1
ATOM 617 C C . SER A 1 101 ? 114.375 -118.516 123.772 1.00 28.53 85 SER A C 1
ATOM 618 O O . SER A 1 101 ? 113.549 -119.236 123.209 1.00 29.56 85 SER A O 1
ATOM 621 N N . THR A 1 102 ? 114.056 -117.709 124.778 1.00 27.75 86 THR A N 1
ATOM 622 C CA . THR A 1 102 ? 112.709 -117.639 125.317 1.00 29.19 86 THR A CA 1
ATOM 623 C C . THR A 1 102 ? 111.854 -116.564 124.660 1.00 31.65 86 THR A C 1
ATOM 624 O O . THR A 1 102 ? 110.653 -116.482 124.954 1.00 30.19 86 THR A O 1
ATOM 628 N N . THR A 1 103 ? 112.439 -115.747 123.786 1.00 26.46 87 THR A N 1
ATOM 629 C CA . THR A 1 103 ? 111.714 -114.769 122.984 1.00 27.51 87 THR A CA 1
ATOM 630 C C . THR A 1 103 ? 112.294 -114.819 121.583 1.00 28.97 87 THR A C 1
ATOM 631 O O . THR A 1 103 ? 113.521 -114.896 121.413 1.00 29.45 87 THR A O 1
ATOM 635 N N . LEU A 1 104 ? 111.422 -114.800 120.585 1.00 24.06 88 LEU A N 1
ATOM 636 C CA . LEU A 1 104 ? 111.821 -115.064 119.205 1.00 24.97 88 LEU A CA 1
ATOM 637 C C . LEU A 1 104 ? 111.046 -114.170 118.261 1.00 29.79 88 LEU A C 1
ATOM 638 O O . LEU A 1 104 ? 109.812 -114.124 118.320 1.00 28.09 88 LEU A O 1
ATOM 643 N N . VAL A 1 105 ? 111.754 -113.479 117.377 1.00 25.88 89 VAL A N 1
ATOM 644 C CA . VAL A 1 105 ? 111.117 -112.741 116.292 1.00 26.88 89 VAL A CA 1
ATOM 645 C C . VAL A 1 105 ? 111.381 -113.511 115.007 1.00 32.79 89 VAL A C 1
ATOM 646 O O . VAL A 1 105 ? 112.540 -113.713 114.615 1.00 31.38 89 VAL A O 1
ATOM 650 N N . ALA A 1 106 ? 110.306 -113.950 114.367 1.00 29.39 90 ALA A N 1
ATOM 651 C CA . ALA A 1 106 ? 110.387 -114.813 113.193 1.00 30.36 90 ALA A CA 1
ATOM 652 C C . ALA A 1 106 ? 110.626 -113.972 111.947 1.00 30.98 90 ALA A C 1
ATOM 653 O O . ALA A 1 106 ? 109.859 -113.047 111.661 1.00 28.76 90 ALA A O 1
ATOM 655 N N . SER A 1 107 ? 111.678 -114.290 111.199 1.00 28.10 91 SER A N 1
ATOM 656 C CA . SER A 1 107 ? 112.070 -113.496 110.049 1.00 30.05 91 SER A CA 1
ATOM 657 C C . SER A 1 107 ? 111.589 -114.153 108.760 1.00 30.63 91 SER A C 1
ATOM 658 O O . SER A 1 107 ? 111.667 -115.373 108.601 1.00 33.41 91 SER A O 1
ATOM 661 N N . LEU A 1 108 ? 111.109 -113.326 107.839 1.00 31.35 92 LEU A N 1
ATOM 662 C CA . LEU A 1 108 ? 110.658 -113.761 106.528 1.00 34.88 92 LEU A CA 1
ATOM 663 C C . LEU A 1 108 ? 111.586 -113.207 105.463 1.00 31.87 92 LEU A C 1
ATOM 664 O O . LEU A 1 108 ? 111.837 -111.999 105.429 1.00 34.03 92 LEU A O 1
ATOM 669 N N . VAL A 1 109 ? 112.054 -114.082 104.573 1.00 38.72 93 VAL A N 1
ATOM 670 C CA . VAL A 1 109 ? 112.836 -113.666 103.412 1.00 37.66 93 VAL A CA 1
ATOM 671 C C . VAL A 1 109 ? 111.938 -113.056 102.342 1.00 38.25 93 VAL A C 1
ATOM 672 O O . VAL A 1 109 ? 110.701 -113.118 102.426 1.00 38.35 93 VAL A O 1
ATOM 676 N N . THR A 1 110 ? 112.571 -112.476 101.323 1.00 37.41 94 THR A N 1
ATOM 677 C CA . THR A 1 110 ? 111.864 -111.835 100.221 1.00 40.78 94 THR A CA 1
ATOM 678 C C . THR A 1 110 ? 110.860 -112.794 99.598 1.00 38.05 94 THR A C 1
ATOM 679 O O . THR A 1 110 ? 111.136 -113.984 99.438 1.00 39.08 94 THR A O 1
ATOM 683 N N . ALA A 1 111 ? 109.681 -112.271 99.272 1.00 39.99 95 ALA A N 1
ATOM 684 C CA . ALA A 1 111 ? 108.612 -113.077 98.699 1.00 42.00 95 ALA A CA 1
ATOM 685 C C . ALA A 1 111 ? 107.694 -112.178 97.881 1.00 40.39 95 ALA A C 1
ATOM 686 O O . ALA A 1 111 ? 107.644 -110.962 98.082 1.00 40.38 95 ALA A O 1
ATOM 688 N N . GLY A 1 112 ? 106.959 -112.792 96.953 1.00 48.35 96 GLY A N 1
ATOM 689 C CA . GLY A 1 112 ? 105.972 -112.081 96.168 1.00 42.34 96 GLY A CA 1
ATOM 690 C C . GLY A 1 112 ? 104.855 -111.531 97.037 1.00 43.03 96 GLY A C 1
ATOM 691 O O . GLY A 1 112 ? 104.672 -111.956 98.181 1.00 39.89 96 GLY A O 1
ATOM 692 N N . PRO A 1 113 ? 104.081 -110.574 96.505 1.00 46.21 97 PRO A N 1
ATOM 693 C CA . PRO A 1 113 ? 103.049 -109.923 97.337 1.00 45.63 97 PRO A CA 1
ATOM 694 C C . PRO A 1 113 ? 102.051 -110.897 97.934 1.00 44.91 97 PRO A C 1
ATOM 695 O O . PRO A 1 113 ? 101.686 -110.764 99.107 1.00 40.50 97 PRO A O 1
ATOM 699 N N . GLU A 1 114 ? 101.619 -111.891 97.159 1.00 45.78 98 GLU A N 1
ATOM 700 C CA . GLU A 1 114 ? 100.594 -112.830 97.610 1.00 47.45 98 GLU A CA 1
ATOM 701 C C . GLU A 1 114 ? 101.120 -113.716 98.734 1.00 44.04 98 GLU A C 1
ATOM 702 O O . GLU A 1 114 ? 100.526 -113.785 99.819 1.00 35.88 98 GLU A O 1
ATOM 708 N N . ASP A 1 115 ? 102.246 -114.396 98.492 1.00 43.46 99 ASP A N 1
ATOM 709 C CA . ASP A 1 115 ? 102.846 -115.242 99.516 1.00 44.61 99 ASP A CA 1
ATOM 710 C C . ASP A 1 115 ? 103.181 -114.447 100.766 1.00 38.27 99 ASP A C 1
ATOM 711 O O . ASP A 1 115 ? 103.043 -114.961 101.883 1.00 39.81 99 ASP A O 1
ATOM 716 N N . LEU A 1 116 ? 103.603 -113.193 100.598 1.00 40.50 100 LEU A N 1
ATOM 717 C CA . LEU A 1 116 ? 103.947 -112.360 101.745 1.00 41.81 100 LEU A CA 1
ATOM 718 C C . LEU A 1 116 ? 102.743 -112.174 102.651 1.00 38.80 100 LEU A C 1
ATOM 719 O O . LEU A 1 116 ? 102.842 -112.330 103.873 1.00 35.08 100 LEU A O 1
ATOM 724 N N . LEU A 1 117 ? 101.586 -111.860 102.064 1.00 39.28 101 LEU A N 1
ATOM 725 C CA . LEU A 1 117 ? 100.382 -111.711 102.873 1.00 38.32 101 LEU A CA 1
ATOM 726 C C . LEU A 1 117 ? 100.011 -113.025 103.554 1.00 36.56 101 LEU A C 1
ATOM 727 O O . LEU A 1 117 ? 99.682 -113.039 104.745 1.00 36.11 101 LEU A O 1
ATOM 732 N N . ARG A 1 118 ? 100.093 -114.148 102.835 1.00 35.01 102 ARG A N 1
ATOM 733 C CA . ARG A 1 118 ? 99.756 -115.423 103.470 1.00 38.67 102 ARG A CA 1
ATOM 734 C C . ARG A 1 118 ? 100.718 -115.747 104.609 1.00 36.21 102 ARG A C 1
ATOM 735 O O . ARG A 1 118 ? 100.293 -116.201 105.681 1.00 34.90 102 ARG A O 1
ATOM 743 N N . GLN A 1 119 ? 102.022 -115.540 104.386 1.00 34.08 103 GLN A N 1
ATOM 744 C CA . GLN A 1 119 ? 103.014 -115.811 105.421 1.00 33.26 103 GLN A CA 1
ATOM 745 C C . GLN A 1 119 ? 102.816 -114.911 106.634 1.00 29.97 103 GLN A C 1
ATOM 746 O O . GLN A 1 119 ? 102.795 -115.385 107.772 1.00 33.76 103 GLN A O 1
ATOM 752 N N . VAL A 1 120 ? 102.634 -113.608 106.408 1.00 32.71 104 VAL A N 1
ATOM 753 C CA . VAL A 1 120 ? 102.377 -112.683 107.512 1.00 30.27 104 VAL A CA 1
ATOM 754 C C . VAL A 1 120 ? 101.120 -113.081 108.278 1.00 35.48 104 VAL A C 1
ATOM 755 O O . VAL A 1 120 ? 101.107 -113.099 109.514 1.00 33.80 104 VAL A O 1
ATOM 759 N N . SER A 1 121 ? 100.030 -113.380 107.562 1.00 32.55 105 SER A N 1
ATOM 760 C CA . SER A 1 121 ? 98.811 -113.798 108.249 1.00 34.22 105 SER A CA 1
ATOM 761 C C . SER A 1 121 ? 99.028 -115.086 109.030 1.00 33.56 105 SER A C 1
ATOM 762 O O . SER A 1 121 ? 98.565 -115.216 110.171 1.00 32.56 105 SER A O 1
ATOM 765 N N . GLY A 1 122 ? 99.725 -116.052 108.428 1.00 31.65 106 GLY A N 1
ATOM 766 C CA . GLY A 1 122 ? 99.965 -117.313 109.103 1.00 33.80 106 GLY A CA 1
ATOM 767 C C . GLY A 1 122 ? 100.848 -117.175 110.330 1.00 36.12 106 GLY A C 1
ATOM 768 O O . GLY A 1 122 ? 100.600 -117.819 111.353 1.00 36.18 106 GLY A O 1
ATOM 769 N N . LEU A 1 123 ? 101.896 -116.343 110.248 1.00 31.72 107 LEU A N 1
ATOM 770 C CA . LEU A 1 123 ? 102.745 -116.142 111.416 1.00 30.54 107 LEU A CA 1
ATOM 771 C C . LEU A 1 123 ? 102.028 -115.343 112.502 1.00 27.06 107 LEU A C 1
ATOM 772 O O . LEU A 1 123 ? 102.172 -115.642 113.694 1.00 28.59 107 LEU A O 1
ATOM 777 N N . ALA A 1 124 ? 101.267 -114.313 112.108 1.00 31.82 108 ALA A N 1
ATOM 778 C CA . ALA A 1 124 ? 100.529 -113.485 113.065 1.00 31.91 108 ALA A CA 1
ATOM 779 C C . ALA A 1 124 ? 99.642 -114.325 113.974 1.00 34.96 108 ALA A C 1
ATOM 780 O O . ALA A 1 124 ? 99.459 -113.997 115.154 1.00 30.56 108 ALA A O 1
ATOM 782 N N . ARG A 1 125 ? 99.087 -115.414 113.439 1.00 31.33 109 ARG A N 1
ATOM 783 C CA . ARG A 1 125 ? 98.323 -116.340 114.266 1.00 33.54 109 ARG A CA 1
ATOM 784 C C . ARG A 1 125 ? 99.215 -116.998 115.316 1.00 33.92 109 ARG A C 1
ATOM 785 O O . ARG A 1 125 ? 98.817 -117.157 116.479 1.00 28.65 109 ARG A O 1
ATOM 793 N N . GLN A 1 126 ? 100.444 -117.351 114.937 1.00 32.88 110 GLN A N 1
ATOM 794 C CA . GLN A 1 126 ? 101.342 -117.991 115.886 1.00 33.27 110 GLN A CA 1
ATOM 795 C C . GLN A 1 126 ? 101.923 -117.009 116.898 1.00 30.91 110 GLN A C 1
ATOM 796 O O . GLN A 1 126 ? 102.240 -117.409 118.028 1.00 32.07 110 GLN A O 1
ATOM 802 N N . VAL A 1 127 ? 102.046 -115.729 116.545 1.00 25.88 111 VAL A N 1
ATOM 803 C CA . VAL A 1 127 ? 102.304 -114.718 117.574 1.00 28.95 111 VAL A CA 1
ATOM 804 C C . VAL A 1 127 ? 101.180 -114.722 118.607 1.00 31.14 111 VAL A C 1
ATOM 805 O O . VAL A 1 127 ? 101.407 -114.934 119.806 1.00 29.94 111 VAL A O 1
ATOM 809 N N . ARG A 1 128 ? 99.942 -114.487 118.151 1.00 30.12 112 ARG A N 1
ATOM 810 C CA . ARG A 1 128 ? 98.795 -114.497 119.061 1.00 28.44 112 ARG A CA 1
ATOM 811 C C . ARG A 1 128 ? 98.736 -115.774 119.897 1.00 30.76 112 ARG A C 1
ATOM 812 O O . ARG A 1 128 ? 98.346 -115.736 121.069 1.00 32.00 112 ARG A O 1
ATOM 820 N N . ALA A 1 129 ? 99.136 -116.911 119.319 1.00 30.99 113 ALA A N 1
ATOM 821 C CA . ALA A 1 129 ? 99.192 -118.159 120.076 1.00 34.22 113 ALA A CA 1
ATOM 822 C C . ALA A 1 129 ? 100.377 -118.224 121.041 1.00 35.09 113 ALA A C 1
ATOM 823 O O . ALA A 1 129 ? 100.385 -119.081 121.927 1.00 34.73 113 ALA A O 1
ATOM 825 N N . GLY A 1 130 ? 101.384 -117.365 120.891 1.00 34.41 114 GLY A N 1
ATOM 826 C CA . GLY A 1 130 ? 102.487 -117.336 121.839 1.00 31.30 114 GLY A CA 1
ATOM 827 C C . GLY A 1 130 ? 103.730 -118.106 121.429 1.00 32.86 114 GLY A C 1
ATOM 828 O O . GLY A 1 130 ? 104.724 -118.097 122.177 1.00 35.87 114 GLY A O 1
ATOM 829 N N . LEU A 1 131 ? 103.704 -118.776 120.276 1.00 31.03 115 LEU A N 1
ATOM 830 C CA . LEU A 1 131 ? 104.854 -119.554 119.830 1.00 35.14 115 LEU A CA 1
ATOM 831 C C . LEU A 1 131 ? 106.022 -118.650 119.466 1.00 34.38 115 LEU A C 1
ATOM 832 O O . LEU A 1 131 ? 107.178 -118.959 119.780 1.00 34.07 115 LEU A O 1
ATOM 837 N N . ILE A 1 132 ? 105.744 -117.561 118.750 1.00 32.48 116 ILE A N 1
ATOM 838 C CA . ILE A 1 132 ? 106.734 -116.554 118.406 1.00 30.08 116 ILE A CA 1
ATOM 839 C C . ILE A 1 132 ? 106.246 -115.226 118.949 1.00 31.17 116 ILE A C 1
ATOM 840 O O . ILE A 1 132 ? 105.087 -115.069 119.316 1.00 27.81 116 ILE A O 1
ATOM 845 N N . ASP A 1 133 ? 107.142 -114.255 118.994 1.00 27.20 117 ASP A N 1
ATOM 846 C CA . ASP A 1 133 ? 106.806 -112.993 119.636 1.00 31.01 117 ASP A CA 1
ATOM 847 C C . ASP A 1 133 ? 106.654 -111.836 118.662 1.00 27.75 117 ASP A C 1
ATOM 848 O O . ASP A 1 133 ? 106.262 -110.740 119.076 1.00 28.41 117 ASP A O 1
ATOM 853 N N . GLY A 1 134 ? 106.915 -112.056 117.385 1.00 23.70 118 GLY A N 1
ATOM 854 C CA . GLY A 1 134 ? 106.789 -111.004 116.404 1.00 24.67 118 GLY A CA 1
ATOM 855 C C . GLY A 1 134 ? 107.301 -111.500 115.074 1.00 24.82 118 GLY A C 1
ATOM 856 O O . GLY A 1 134 ? 107.842 -112.601 114.957 1.00 27.65 118 GLY A O 1
ATOM 857 N N . ILE A 1 135 ? 107.110 -110.661 114.066 1.00 27.21 119 ILE A N 1
ATOM 858 C CA . ILE A 1 135 ? 107.511 -110.954 112.701 1.00 25.95 119 ILE A CA 1
ATOM 859 C C . ILE A 1 135 ? 108.519 -109.909 112.254 1.00 25.77 119 ILE A C 1
ATOM 860 O O . ILE A 1 135 ? 108.346 -108.712 112.514 1.00 26.71 119 ILE A O 1
ATOM 865 N N . HIS A 1 136 ? 109.570 -110.366 111.582 1.00 26.87 120 HIS A N 1
ATOM 866 C CA . HIS A 1 136 ? 110.539 -109.497 110.933 1.00 22.38 120 HIS A CA 1
ATOM 867 C C . HIS A 1 136 ? 110.445 -109.721 109.427 1.00 24.14 120 HIS A C 1
ATOM 868 O O . HIS A 1 136 ? 110.590 -110.855 108.957 1.00 27.65 120 HIS A O 1
ATOM 875 N N . LEU A 1 137 ? 110.202 -108.654 108.666 1.00 23.55 121 LEU A N 1
ATOM 876 C CA . LEU A 1 137 ? 110.220 -108.734 107.202 1.00 26.95 121 LEU A CA 1
ATOM 877 C C . LEU A 1 137 ? 111.602 -108.325 106.705 1.00 30.80 121 LEU A C 1
ATOM 878 O O . LEU A 1 137 ? 111.914 -107.133 106.642 1.00 29.28 121 LEU A O 1
ATOM 883 N N . GLU A 1 138 ? 112.424 -109.315 106.338 1.00 31.55 122 GLU A N 1
ATOM 884 C CA . GLU A 1 138 ? 113.722 -109.082 105.694 1.00 30.57 122 GLU A CA 1
ATOM 885 C C . GLU A 1 138 ? 113.503 -109.250 104.191 1.00 34.93 122 GLU A C 1
ATOM 886 O O . GLU A 1 138 ? 113.603 -110.348 103.641 1.00 37.37 122 GLU A O 1
ATOM 892 N N . GLY A 1 139 ? 113.196 -108.157 103.522 1.00 36.01 123 GLY A N 1
ATOM 893 C CA . GLY A 1 139 ? 112.710 -108.244 102.170 1.00 36.86 123 GLY A CA 1
ATOM 894 C C . GLY A 1 139 ? 111.218 -108.061 102.200 1.00 36.76 123 GLY A C 1
ATOM 895 O O . GLY A 1 139 ? 110.581 -108.227 103.244 1.00 36.53 123 GLY A O 1
ATOM 896 N N . PRO A 1 140 ? 110.618 -107.729 101.051 1.00 39.80 124 PRO A N 1
ATOM 897 C CA . PRO A 1 140 ? 111.225 -107.695 99.716 1.00 39.16 124 PRO A CA 1
ATOM 898 C C . PRO A 1 140 ? 111.934 -106.389 99.332 1.00 37.58 124 PRO A C 1
ATOM 899 O O . PRO A 1 140 ? 112.409 -106.269 98.203 1.00 41.17 124 PRO A O 1
ATOM 903 N N . TRP A 1 141 ? 112.020 -105.429 100.245 1.00 34.58 125 TRP A N 1
ATOM 904 C CA . TRP A 1 141 ? 112.389 -104.061 99.877 1.00 36.37 125 TRP A CA 1
ATOM 905 C C . TRP A 1 141 ? 113.897 -103.824 100.047 1.00 34.35 125 TRP A C 1
ATOM 906 O O . TRP A 1 141 ? 114.354 -102.905 100.730 1.00 31.63 125 TRP A O 1
ATOM 917 N N . LEU A 1 142 ? 114.669 -104.665 99.358 1.00 34.65 126 LEU A N 1
ATOM 918 C CA . LEU A 1 142 ? 116.113 -104.798 99.514 1.00 34.16 126 LEU A CA 1
ATOM 919 C C . LEU A 1 142 ? 116.822 -104.555 98.180 1.00 39.64 126 LEU A C 1
ATOM 920 O O . LEU A 1 142 ? 116.187 -104.436 97.129 1.00 40.24 126 LEU A O 1
ATOM 925 N N . SER A 1 143 ? 118.160 -104.518 98.233 1.00 41.67 127 SER A N 1
ATOM 926 C CA . SER A 1 143 ? 119.008 -104.335 97.056 1.00 40.85 127 SER A CA 1
ATOM 927 C C . SER A 1 143 ? 119.307 -105.669 96.380 1.00 41.54 127 SER A C 1
ATOM 928 O O . SER A 1 143 ? 119.677 -106.643 97.042 1.00 40.14 127 SER A O 1
ATOM 931 N N . THR A 1 144 ? 119.165 -105.700 95.050 1.00 40.47 128 THR A N 1
ATOM 932 C CA . THR A 1 144 ? 119.526 -106.886 94.278 1.00 44.04 128 THR A CA 1
ATOM 933 C C . THR A 1 144 ? 121.034 -107.124 94.240 1.00 48.56 128 THR A C 1
ATOM 934 O O . THR A 1 144 ? 121.466 -108.252 93.974 1.00 49.08 128 THR A O 1
ATOM 938 N N . LEU A 1 145 ? 121.841 -106.090 94.491 1.00 43.80 129 LEU A N 1
ATOM 939 C CA . LEU A 1 145 ? 123.291 -106.257 94.531 1.00 47.06 129 LEU A CA 1
ATOM 940 C C . LEU A 1 145 ? 123.744 -106.981 95.790 1.00 47.84 129 LEU A C 1
ATOM 941 O O . LEU A 1 145 ? 124.862 -107.518 95.819 1.00 46.32 129 LEU A O 1
ATOM 946 N N . ARG A 1 146 ? 122.899 -106.987 96.834 1.00 45.68 130 ARG A N 1
ATOM 947 C CA . ARG A 1 146 ? 123.154 -107.664 98.104 1.00 43.34 130 ARG A CA 1
ATOM 948 C C . ARG A 1 146 ? 121.955 -108.569 98.385 1.00 51.75 130 ARG A C 1
ATOM 949 O O . ARG A 1 146 ? 121.135 -108.297 99.271 1.00 51.92 130 ARG A O 1
ATOM 957 N N . CYS A 1 147 ? 121.826 -109.635 97.599 1.00 53.44 131 CYS A N 1
ATOM 958 C CA . CYS A 1 147 ? 120.690 -110.522 97.804 1.00 56.86 131 CYS A CA 1
ATOM 959 C C . CYS A 1 147 ? 121.063 -111.691 98.704 1.00 58.47 131 CYS A C 1
ATOM 960 O O . CYS A 1 147 ? 120.396 -111.933 99.717 1.00 57.94 131 CYS A O 1
ATOM 963 N N . GLY A 1 148 ? 122.136 -112.396 98.366 1.00 60.58 132 GLY A N 1
ATOM 964 C CA . GLY A 1 148 ? 122.504 -113.570 99.134 1.00 61.09 132 GLY A CA 1
ATOM 965 C C . GLY A 1 148 ? 121.464 -114.654 98.952 1.00 61.54 132 GLY A C 1
ATOM 966 O O . GLY A 1 148 ? 121.089 -115.002 97.825 1.00 67.00 132 GLY A O 1
ATOM 967 N N . ALA A 1 149 ? 120.960 -115.176 100.070 1.00 59.49 133 ALA A N 1
ATOM 968 C CA . ALA A 1 149 ? 119.992 -116.266 100.058 1.00 61.69 133 ALA A CA 1
ATOM 969 C C . ALA A 1 149 ? 118.568 -115.810 99.729 1.00 62.37 133 ALA A C 1
ATOM 970 O O . ALA A 1 149 ? 117.608 -116.506 100.096 1.00 64.76 133 ALA A O 1
ATOM 972 N N . HIS A 1 150 ? 118.414 -114.669 99.060 1.0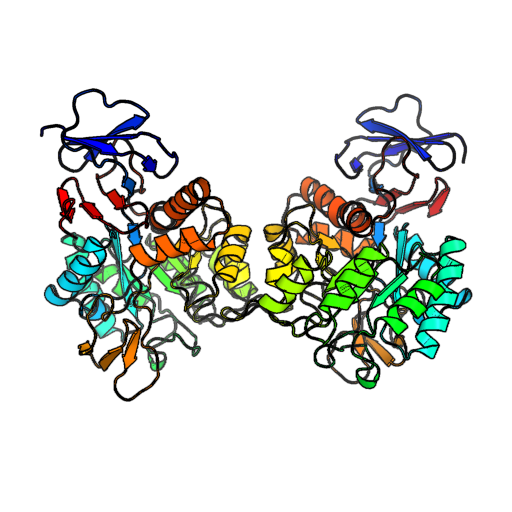0 57.86 134 HIS A N 1
ATOM 973 C CA . HIS A 1 150 ? 117.123 -114.157 98.621 1.00 58.24 134 HIS A CA 1
ATOM 974 C C . HIS A 1 150 ? 116.980 -114.310 97.109 1.00 61.53 134 HIS A C 1
ATOM 975 O O . HIS A 1 150 ? 117.968 -114.405 96.373 1.00 59.70 134 HIS A O 1
ATOM 982 N N . GLN A 1 151 ? 115.729 -114.327 96.653 1.00 56.10 135 GLN A N 1
ATOM 983 C CA . GLN A 1 151 ? 115.432 -114.324 95.225 1.00 60.01 135 GLN A CA 1
ATOM 984 C C . GLN A 1 151 ? 115.410 -112.885 94.729 1.00 57.36 135 GLN A C 1
ATOM 985 O O . GLN A 1 151 ? 114.417 -112.174 94.948 1.00 58.08 135 GLN A O 1
ATOM 991 N N . PRO A 1 152 ? 116.468 -112.419 94.056 1.00 57.20 136 PRO A N 1
ATOM 992 C CA . PRO A 1 152 ? 116.532 -110.990 93.703 1.00 53.95 136 PRO A CA 1
ATOM 993 C C . PRO A 1 152 ? 115.394 -110.547 92.804 1.00 52.55 136 PRO A C 1
ATOM 994 O O . PRO A 1 152 ? 115.017 -109.368 92.839 1.00 50.01 136 PRO A O 1
ATOM 998 N N . VAL A 1 153 ? 114.824 -111.466 92.019 1.00 51.06 137 VAL A N 1
ATOM 999 C CA . VAL A 1 153 ? 113.770 -111.105 91.074 1.00 54.76 137 VAL A CA 1
ATOM 1000 C C . VAL A 1 153 ? 112.563 -110.526 91.800 1.00 51.43 137 VAL A C 1
ATOM 1001 O O . VAL A 1 153 ? 111.848 -109.677 91.256 1.00 49.11 137 VAL A O 1
ATOM 1005 N N . LEU A 1 154 ? 112.336 -110.945 93.040 1.00 49.61 138 LEU A N 1
ATOM 1006 C CA . LEU A 1 154 ? 111.157 -110.524 93.776 1.00 50.05 138 LEU A CA 1
ATOM 1007 C C . LEU A 1 154 ? 111.352 -109.214 94.523 1.00 46.08 138 LEU A C 1
ATOM 1008 O O . LEU A 1 154 ? 110.363 -108.618 94.961 1.00 41.35 138 LEU A O 1
ATOM 1013 N N . MET A 1 155 ? 112.589 -108.751 94.685 1.00 45.72 139 MET A N 1
ATOM 1014 C CA . MET A 1 155 ? 112.806 -107.493 95.385 1.00 42.21 139 MET A CA 1
ATOM 1015 C C . MET A 1 155 ? 112.168 -106.349 94.608 1.00 41.53 139 MET A C 1
ATOM 1016 O O . MET A 1 155 ? 112.164 -106.347 93.375 1.00 40.30 139 MET A O 1
ATOM 1021 N N . ARG A 1 156 ? 111.603 -105.385 95.335 1.00 38.62 140 ARG A N 1
ATOM 1022 C CA . ARG A 1 156 ? 110.893 -104.277 94.711 1.00 38.82 140 ARG A CA 1
ATOM 1023 C C . ARG A 1 156 ? 111.031 -103.025 95.564 1.00 40.37 140 ARG A C 1
ATOM 1024 O O . ARG A 1 156 ? 111.349 -103.091 96.755 1.00 39.74 140 ARG A O 1
ATOM 1032 N N . ASP A 1 157 ? 110.787 -101.877 94.933 1.00 39.15 141 ASP A N 1
ATOM 1033 C CA . ASP A 1 157 ? 110.694 -100.627 95.670 1.00 41.19 141 ASP A CA 1
ATOM 1034 C C . ASP A 1 157 ? 109.590 -100.734 96.720 1.00 44.66 141 ASP A C 1
ATOM 1035 O O . ASP A 1 157 ? 108.583 -101.418 96.502 1.00 39.84 141 ASP A O 1
ATOM 1040 N N . PRO A 1 158 ? 109.758 -100.086 97.876 1.00 43.11 142 PRO A N 1
ATOM 1041 C CA . PRO A 1 158 ? 108.709 -100.128 98.904 1.00 40.58 142 PRO A CA 1
ATOM 1042 C C . PRO A 1 158 ? 107.535 -99.244 98.512 1.00 42.74 142 PRO A C 1
ATOM 1043 O O . PRO A 1 158 ? 107.676 -98.031 98.348 1.00 46.31 142 PRO A O 1
ATOM 1047 N N . ASP A 1 159 ? 106.394 -99.848 98.375 1.00 44.71 143 ASP A N 1
ATOM 1048 C CA . ASP A 1 159 ? 105.181 -99.155 97.968 1.00 45.38 143 ASP A CA 1
ATOM 1049 C C . ASP A 1 159 ? 104.274 -98.953 99.170 1.00 43.08 143 ASP A C 1
ATOM 1050 O O . ASP A 1 159 ? 103.939 -99.935 99.849 1.00 44.60 143 ASP A O 1
ATOM 1055 N N . PRO A 1 160 ? 103.855 -97.716 99.470 1.00 40.89 144 PRO A N 1
ATOM 1056 C CA . PRO A 1 160 ? 103.109 -97.480 100.720 1.00 43.52 144 PRO A CA 1
ATOM 1057 C C . PRO A 1 160 ? 101.758 -98.165 100.755 1.00 45.49 144 PRO A C 1
ATOM 1058 O O . PRO A 1 160 ? 101.215 -98.372 101.848 1.00 40.55 144 PRO A O 1
ATOM 1062 N N . GLY A 1 161 ? 101.203 -98.523 99.598 1.00 44.76 145 GLY A N 1
ATOM 1063 C CA . GLY A 1 161 ? 100.005 -99.341 99.588 1.00 43.74 145 GLY A CA 1
ATOM 1064 C C . GLY A 1 161 ? 100.278 -100.763 100.041 1.00 43.29 145 GLY A C 1
ATOM 1065 O O . GLY A 1 161 ? 99.546 -101.308 100.870 1.00 40.01 145 GLY A O 1
ATOM 1066 N N . GLU A 1 162 ? 101.343 -101.386 99.509 1.00 42.01 146 GLU A N 1
ATOM 1067 C CA . GLU A 1 162 ? 101.659 -102.750 99.926 1.00 42.78 146 GLU A CA 1
ATOM 1068 C C . GLU A 1 162 ? 102.100 -102.798 101.385 1.00 40.70 146 GLU A C 1
ATOM 1069 O O . GLU A 1 162 ? 101.768 -103.745 102.108 1.00 37.40 146 GLU A O 1
ATOM 1075 N N . ILE A 1 163 ? 102.859 -101.800 101.836 1.00 42.71 147 ILE A N 1
ATOM 1076 C CA . ILE A 1 163 ? 103.284 -101.794 103.232 1.00 40.33 147 ILE A CA 1
ATOM 1077 C C . ILE A 1 163 ? 102.064 -101.785 104.143 1.00 36.43 147 ILE A C 1
ATOM 1078 O O . ILE A 1 163 ? 101.958 -102.592 105.074 1.00 36.45 147 ILE A O 1
ATOM 1083 N N . GLY A 1 164 ? 101.099 -100.910 103.851 1.00 41.60 148 GLY A N 1
ATOM 1084 C CA . GLY A 1 164 ? 99.871 -100.884 104.632 1.00 36.94 148 GLY A CA 1
ATOM 1085 C C . GLY A 1 164 ? 99.118 -102.201 104.595 1.00 38.11 148 GLY A C 1
ATOM 1086 O O . GLY A 1 164 ? 98.631 -102.675 105.622 1.00 36.12 148 GLY A O 1
ATOM 1087 N N . ARG A 1 165 ? 99.016 -102.813 103.411 1.00 37.61 149 ARG A N 1
ATOM 1088 C CA . ARG A 1 165 ? 98.351 -104.110 103.297 1.00 38.33 149 ARG A CA 1
ATOM 1089 C C . ARG A 1 165 ? 99.053 -105.173 104.128 1.00 38.01 149 ARG A C 1
ATOM 1090 O O . ARG A 1 165 ? 98.398 -106.003 104.769 1.00 33.12 149 ARG A O 1
ATOM 1098 N N . VAL A 1 166 ? 100.389 -105.185 104.107 1.00 33.00 150 VAL A N 1
ATOM 1099 C CA . VAL A 1 166 ? 101.128 -106.183 104.869 1.00 33.22 150 VAL A CA 1
ATOM 1100 C C . VAL A 1 166 ? 100.989 -105.934 106.368 1.00 32.57 150 VAL A C 1
ATOM 1101 O O . VAL A 1 166 ? 100.808 -106.873 107.152 1.00 33.69 150 VAL A O 1
ATOM 1105 N N . LEU A 1 167 ? 101.092 -104.674 106.795 1.00 32.89 151 LEU A N 1
ATOM 1106 C CA . LEU A 1 167 ? 100.934 -104.367 108.214 1.00 33.86 151 LEU A CA 1
ATOM 1107 C C . LEU A 1 167 ? 99.519 -104.676 108.690 1.00 37.01 151 LEU A C 1
ATOM 1108 O O . LEU A 1 167 ? 99.330 -105.153 109.815 1.00 34.11 151 LEU A O 1
ATOM 1113 N N . ASP A 1 168 ? 98.517 -104.404 107.847 1.00 35.79 152 ASP A N 1
ATOM 1114 C CA . ASP A 1 168 ? 97.142 -104.769 108.186 1.00 37.86 152 ASP A CA 1
ATOM 1115 C C . ASP A 1 168 ? 97.017 -106.265 108.421 1.00 37.72 152 ASP A C 1
ATOM 1116 O O . ASP A 1 168 ? 96.347 -106.701 109.366 1.00 36.46 152 ASP A O 1
ATOM 1121 N N . ALA A 1 169 ? 97.671 -107.065 107.573 1.00 34.89 153 ALA A N 1
ATOM 1122 C CA . ALA A 1 169 ? 97.549 -108.514 107.666 1.00 36.79 153 ALA A CA 1
ATOM 1123 C C . ALA A 1 169 ? 98.138 -109.047 108.968 1.00 34.25 153 ALA A C 1
ATOM 1124 O O . ALA A 1 169 ? 97.655 -110.043 109.515 1.00 35.48 153 ALA A O 1
ATOM 1126 N N . GLY A 1 170 ? 99.195 -108.415 109.468 1.00 34.22 154 GLY A N 1
ATOM 1127 C CA . GLY A 1 170 ? 99.819 -108.878 110.694 1.00 32.51 154 GLY A CA 1
ATOM 1128 C C . GLY A 1 170 ? 99.139 -108.441 111.971 1.00 30.49 154 GLY A C 1
ATOM 1129 O O . GLY A 1 170 ? 99.464 -108.988 113.031 1.00 31.18 154 GLY A O 1
ATOM 1130 N N . GLU A 1 171 ? 98.226 -107.466 111.890 1.00 30.58 155 GLU A N 1
ATOM 1131 C CA . GLU A 1 171 ? 97.427 -107.006 113.036 1.00 36.09 155 GLU A CA 1
ATOM 1132 C C . GLU A 1 171 ? 98.314 -106.579 114.202 1.00 36.13 155 GLU A C 1
ATOM 1133 O O . GLU A 1 171 ? 98.056 -106.919 115.357 1.00 31.10 155 GLU A O 1
ATOM 1139 N N . GLY A 1 172 ? 99.372 -105.835 113.894 1.00 33.99 156 GLY A N 1
ATOM 1140 C CA . GLY A 1 172 ? 100.276 -105.356 114.915 1.00 33.27 156 GLY A CA 1
ATOM 1141 C C . GLY A 1 172 ? 101.380 -106.312 115.307 1.00 29.94 156 GLY A C 1
ATOM 1142 O O . GLY A 1 172 ? 102.109 -106.021 116.257 1.00 33.23 156 GLY A O 1
ATOM 1143 N N . THR A 1 173 ? 101.522 -107.448 114.625 1.00 30.15 157 THR A N 1
ATOM 1144 C CA . THR A 1 173 ? 102.534 -108.420 115.015 1.00 28.64 157 THR A CA 1
ATOM 1145 C C . THR A 1 173 ? 103.834 -108.270 114.235 1.00 33.05 157 THR A C 1
ATOM 1146 O O . THR A 1 173 ? 104.851 -108.807 114.669 1.00 29.60 157 THR A O 1
ATOM 1150 N N . VAL A 1 174 ? 103.832 -107.537 113.123 1.00 30.28 158 VAL A N 1
ATOM 1151 C CA . VAL A 1 174 ? 105.079 -107.217 112.439 1.00 29.90 158 VAL A CA 1
ATOM 1152 C C . VAL A 1 174 ? 105.830 -106.199 113.282 1.00 32.16 158 VAL A C 1
ATOM 1153 O O . VAL A 1 174 ? 105.347 -105.082 113.507 1.00 29.84 158 VAL A O 1
ATOM 1157 N N . ARG A 1 175 ? 107.008 -106.591 113.769 1.00 29.34 159 ARG A N 1
ATOM 1158 C CA . ARG A 1 175 ? 107.801 -105.769 114.670 1.00 31.09 159 ARG A CA 1
ATOM 1159 C C . ARG A 1 175 ? 108.947 -105.044 113.983 1.00 33.82 159 ARG A C 1
ATOM 1160 O O . ARG A 1 175 ? 109.367 -103.979 114.453 1.00 30.43 159 ARG A O 1
ATOM 1168 N N . MET A 1 176 ? 109.479 -105.605 112.903 1.00 27.25 160 MET A N 1
ATOM 1169 C CA . MET A 1 176 ? 110.647 -105.024 112.270 1.00 24.51 160 MET A CA 1
ATOM 1170 C C . MET A 1 176 ? 110.609 -105.335 110.781 1.00 23.57 160 MET A C 1
ATOM 1171 O O . MET A 1 176 ? 110.175 -106.420 110.370 1.00 26.40 160 MET A O 1
ATOM 1176 N N . VAL A 1 177 ? 111.014 -104.352 109.979 1.00 24.31 161 VAL A N 1
ATOM 1177 C CA . VAL A 1 177 ? 111.146 -104.489 108.532 1.00 25.64 161 VAL A CA 1
ATOM 1178 C C . VAL A 1 177 ? 112.526 -103.970 108.131 1.00 27.90 161 VAL A C 1
ATOM 1179 O O . VAL A 1 177 ? 112.891 -102.845 108.478 1.00 29.19 161 VAL A O 1
ATOM 1183 N N . THR A 1 178 ? 113.266 -104.762 107.374 1.00 25.78 162 THR A N 1
ATOM 1184 C CA . THR A 1 178 ? 114.537 -104.316 106.815 1.00 28.26 162 THR A CA 1
ATOM 1185 C C . THR A 1 178 ? 114.321 -103.585 105.492 1.00 30.72 162 THR A C 1
ATOM 1186 O O . THR A 1 178 ? 113.543 -104.028 104.639 1.00 34.23 162 THR A O 1
ATOM 1190 N N . ILE A 1 179 ? 115.013 -102.454 105.341 1.00 30.45 163 ILE A N 1
ATOM 1191 C CA . ILE A 1 179 ? 114.889 -101.551 104.201 1.00 31.09 163 ILE A CA 1
ATOM 1192 C C . ILE A 1 179 ? 116.275 -101.273 103.635 1.00 33.12 163 ILE A C 1
ATOM 1193 O O . ILE A 1 179 ? 117.217 -101.001 104.387 1.00 31.53 163 ILE A O 1
ATOM 1198 N N . ALA A 1 180 ? 116.395 -101.331 102.301 1.00 33.10 164 ALA A N 1
ATOM 1199 C CA . ALA A 1 180 ? 117.579 -100.831 101.608 1.00 33.03 164 ALA A CA 1
ATOM 1200 C C . ALA A 1 180 ? 117.404 -99.336 101.360 1.00 35.48 164 ALA A C 1
ATOM 1201 O O . ALA A 1 180 ? 116.547 -98.950 100.548 1.00 35.82 164 ALA A O 1
ATOM 1203 N N . PRO A 1 181 ? 118.172 -98.466 102.025 1.00 33.81 165 PRO A N 1
ATOM 1204 C CA . PRO A 1 181 ? 117.892 -97.020 101.969 1.00 34.63 165 PRO A CA 1
ATOM 1205 C C . PRO A 1 181 ? 118.084 -96.378 100.606 1.00 32.73 165 PRO A C 1
ATOM 1206 O O . PRO A 1 181 ? 117.727 -95.204 100.457 1.00 34.72 165 PRO A O 1
ATOM 1210 N N . GLU A 1 182 ? 118.643 -97.078 99.622 1.00 34.68 166 GLU A N 1
ATOM 1211 C CA . GLU A 1 182 ? 118.897 -96.479 98.316 1.00 38.16 166 GLU A CA 1
ATOM 1212 C C . GLU A 1 182 ? 117.764 -96.693 97.322 1.00 38.95 166 GLU A C 1
ATOM 1213 O O . GLU A 1 182 ? 117.848 -96.181 96.202 1.00 37.63 166 GLU A O 1
ATOM 1219 N N . ARG A 1 183 ? 116.725 -97.442 97.687 1.00 38.24 167 ARG A N 1
ATOM 1220 C CA . ARG A 1 183 ? 115.598 -97.644 96.786 1.00 40.71 167 ARG A CA 1
ATOM 1221 C C . ARG A 1 183 ? 114.660 -96.442 96.816 1.00 37.73 167 ARG A C 1
ATOM 1222 O O . ARG A 1 183 ? 114.480 -95.789 97.848 1.00 39.45 167 ARG A O 1
ATOM 1230 N N . ASP A 1 184 ? 114.060 -96.152 95.664 1.00 41.69 168 ASP A N 1
ATOM 1231 C CA . ASP A 1 184 ? 113.115 -95.048 95.582 1.00 42.63 168 ASP A CA 1
ATOM 1232 C C . ASP A 1 184 ? 111.945 -95.280 96.536 1.00 38.49 168 ASP A C 1
ATOM 1233 O O . ASP A 1 184 ? 111.385 -96.377 96.603 1.00 36.38 168 ASP A O 1
ATOM 1238 N N . GLY A 1 185 ? 111.600 -94.247 97.296 1.00 34.72 169 GLY A N 1
ATOM 1239 C CA . GLY A 1 185 ? 110.570 -94.372 98.306 1.00 40.62 169 GLY A CA 1
ATOM 1240 C C . GLY A 1 185 ? 111.002 -95.054 99.587 1.00 38.06 169 GLY A C 1
ATOM 1241 O O . GLY A 1 185 ? 110.140 -95.378 100.413 1.00 32.26 169 GLY A O 1
ATOM 1242 N N . ALA A 1 186 ? 112.309 -95.284 99.779 1.00 34.78 170 ALA A N 1
ATOM 1243 C CA . ALA A 1 186 ? 112.780 -95.926 101.007 1.00 31.93 170 ALA A CA 1
ATOM 1244 C C . ALA A 1 186 ? 112.622 -95.009 102.218 1.00 32.15 170 ALA A C 1
ATOM 1245 O O . ALA A 1 186 ? 112.260 -95.472 103.308 1.00 34.24 170 ALA A O 1
ATOM 1247 N N . LEU A 1 187 ? 112.888 -93.707 102.052 1.00 30.83 171 LEU A N 1
ATOM 1248 C CA . LEU A 1 187 ? 112.816 -92.784 103.187 1.00 32.84 171 LEU A CA 1
ATOM 1249 C C . LEU A 1 187 ? 111.379 -92.500 103.599 1.00 34.72 171 LEU A C 1
ATOM 1250 O O . LEU A 1 187 ? 111.096 -92.261 104.781 1.00 29.66 171 LEU A O 1
ATOM 1255 N N . ALA A 1 188 ? 110.468 -92.471 102.634 1.00 32.49 172 ALA A N 1
ATOM 1256 C CA . ALA A 1 188 ? 109.057 -92.410 102.982 1.00 34.18 172 ALA A CA 1
ATOM 1257 C C . ALA A 1 188 ? 108.628 -93.688 103.686 1.00 32.20 172 ALA A C 1
ATOM 1258 O O . ALA A 1 188 ? 107.890 -93.641 104.680 1.00 40.17 172 ALA A O 1
ATOM 1260 N N . ALA A 1 189 ? 109.080 -94.843 103.181 1.00 31.69 173 ALA A N 1
ATOM 1261 C CA . ALA A 1 189 ? 108.670 -96.119 103.761 1.00 32.34 173 ALA A CA 1
ATOM 1262 C C . ALA A 1 189 ? 109.150 -96.254 105.199 1.00 34.91 173 ALA A C 1
ATOM 1263 O O . ALA A 1 189 ? 108.450 -96.818 106.047 1.00 32.01 173 ALA A O 1
ATOM 1265 N N . ILE A 1 190 ? 110.349 -95.744 105.492 1.00 37.43 174 ILE A N 1
ATOM 1266 C CA . ILE A 1 190 ? 110.848 -95.753 106.864 1.00 34.42 174 ILE A CA 1
ATOM 1267 C C . ILE A 1 190 ? 109.942 -94.920 107.768 1.00 32.52 174 ILE A C 1
ATOM 1268 O O . ILE A 1 190 ? 109.552 -95.353 108.860 1.00 33.06 174 ILE A O 1
ATOM 1273 N N . ALA A 1 191 ? 109.591 -93.709 107.327 1.00 34.25 175 ALA A N 1
ATOM 1274 C CA . ALA A 1 191 ? 108.663 -92.892 108.105 1.00 36.71 175 ALA A CA 1
ATOM 1275 C C . ALA A 1 191 ? 107.319 -93.589 108.256 1.00 34.65 175 ALA A C 1
ATOM 1276 O O . ALA A 1 191 ? 106.675 -93.492 109.308 1.00 34.82 175 ALA A O 1
ATOM 1278 N N . GLN A 1 192 ? 106.873 -94.287 107.212 1.00 37.29 176 GLN A N 1
ATOM 1279 C CA . GLN A 1 192 ? 105.583 -94.964 107.288 1.00 34.68 176 GLN A CA 1
ATOM 1280 C C . GLN A 1 192 ? 105.628 -96.102 108.295 1.00 39.38 176 GLN A C 1
ATOM 1281 O O . GLN A 1 192 ? 104.658 -96.326 109.029 1.00 36.44 176 GLN A O 1
ATOM 1287 N N . LEU A 1 193 ? 106.741 -96.843 108.333 1.00 35.90 177 LEU A N 1
ATOM 1288 C CA . LEU A 1 193 ? 106.865 -97.941 109.288 1.00 34.35 177 LEU A CA 1
ATOM 1289 C C . LEU A 1 193 ? 106.892 -97.423 110.718 1.00 31.43 177 LEU A C 1
ATOM 1290 O O . LEU A 1 193 ? 106.211 -97.964 111.598 1.00 31.87 177 LEU A O 1
ATOM 1295 N N . VAL A 1 194 ? 107.679 -96.375 110.969 1.00 32.49 178 VAL A N 1
ATOM 1296 C CA . VAL A 1 194 ? 107.833 -95.862 112.324 1.00 34.94 178 VAL A CA 1
ATOM 1297 C C . VAL A 1 194 ? 106.529 -95.235 112.816 1.00 35.91 178 VAL A C 1
ATOM 1298 O O . VAL A 1 194 ? 106.242 -95.246 114.017 1.00 38.42 178 VAL A O 1
ATOM 1302 N N . ASN A 1 195 ? 105.705 -94.714 111.907 1.00 38.80 179 ASN A N 1
ATOM 1303 C CA . ASN A 1 195 ? 104.375 -94.243 112.306 1.00 40.35 179 ASN A CA 1
ATOM 1304 C C . ASN A 1 195 ? 103.448 -95.391 112.682 1.00 35.42 179 ASN A C 1
ATOM 1305 O O . ASN A 1 195 ? 102.550 -95.211 113.510 1.00 39.88 179 ASN A O 1
ATOM 1310 N N . ALA A 1 196 ? 103.637 -96.566 112.094 1.00 35.05 180 ALA A N 1
ATOM 1311 C CA . ALA A 1 196 ? 102.855 -97.736 112.460 1.00 34.78 180 ALA A CA 1
ATOM 1312 C C . ALA A 1 196 ? 103.399 -98.452 113.685 1.00 34.77 180 ALA A C 1
ATOM 1313 O O . ALA A 1 196 ? 102.893 -99.530 114.017 1.00 34.25 180 ALA A O 1
ATOM 1315 N N . GLY A 1 197 ? 104.406 -97.882 114.356 1.00 37.50 181 GLY A N 1
ATOM 1316 C CA . GLY A 1 197 ? 105.056 -98.523 115.488 1.00 35.50 181 GLY A CA 1
ATOM 1317 C C . GLY A 1 197 ? 105.976 -99.679 115.147 1.00 33.78 181 GLY A C 1
ATOM 1318 O O . GLY A 1 197 ? 106.263 -100.505 116.020 1.00 30.99 181 GLY A O 1
ATOM 1319 N N . VAL A 1 198 ? 106.443 -99.768 113.899 1.00 29.61 182 VAL A N 1
ATOM 1320 C CA . VAL A 1 198 ? 107.316 -100.852 113.451 1.00 29.25 182 VAL A CA 1
ATOM 1321 C C . VAL A 1 198 ? 108.755 -100.353 113.453 1.00 28.97 182 VAL A C 1
ATOM 1322 O O . VAL A 1 198 ? 109.025 -99.205 113.079 1.00 29.80 182 VAL A O 1
ATOM 1326 N N . VAL A 1 199 ? 109.681 -101.205 113.894 1.00 26.16 183 VAL A N 1
ATOM 1327 C CA . VAL A 1 199 ? 111.100 -100.860 113.826 1.00 27.96 183 VAL A CA 1
ATOM 1328 C C . VAL A 1 199 ? 111.570 -100.907 112.379 1.00 24.77 183 VAL A C 1
ATOM 1329 O O . VAL A 1 199 ? 111.359 -101.900 111.672 1.00 28.12 183 VAL A O 1
ATOM 1333 N N . ALA A 1 200 ? 112.226 -99.838 111.932 1.00 28.57 184 ALA A N 1
ATOM 1334 C CA . ALA A 1 200 ? 112.830 -99.802 110.612 1.00 26.89 184 ALA A CA 1
ATOM 1335 C C . ALA A 1 200 ? 114.318 -100.140 110.732 1.00 28.47 184 ALA A C 1
ATOM 1336 O O . ALA A 1 200 ? 115.051 -99.488 111.483 1.00 26.84 184 ALA A O 1
ATOM 1338 N N . ALA A 1 201 ? 114.756 -101.164 110.002 1.00 29.92 185 ALA A N 1
ATOM 1339 C CA . ALA A 1 201 ? 116.142 -101.601 110.009 1.00 27.64 185 ALA A CA 1
ATOM 1340 C C . ALA A 1 201 ? 116.760 -101.416 108.628 1.00 30.37 185 ALA A C 1
ATOM 1341 O O . ALA A 1 201 ? 116.089 -101.559 107.603 1.00 28.32 185 ALA A O 1
ATOM 1343 N N . VAL A 1 202 ? 118.050 -101.085 108.616 1.00 26.47 186 VAL A N 1
ATOM 1344 C CA . VAL A 1 202 ? 118.823 -100.936 107.386 1.00 29.01 186 VAL A CA 1
ATOM 1345 C C . VAL A 1 202 ? 119.612 -102.218 107.154 1.00 28.22 186 VAL A C 1
ATOM 1346 O O . VAL A 1 202 ? 120.341 -102.675 108.044 1.00 29.91 186 VAL A O 1
ATOM 1350 N N . GLY A 1 203 ? 119.490 -102.794 105.959 1.00 23.10 187 GLY A N 1
ATOM 1351 C CA . GLY A 1 203 ? 120.292 -103.962 105.629 1.00 28.81 187 GLY A CA 1
ATOM 1352 C C . GLY A 1 203 ? 120.136 -104.305 104.168 1.00 30.39 187 GLY A C 1
ATOM 1353 O O . GLY A 1 203 ? 119.334 -103.698 103.456 1.00 28.01 187 GLY A O 1
ATOM 1354 N N . HIS A 1 204 ? 120.923 -105.285 103.723 1.00 29.81 188 HIS A N 1
ATOM 1355 C CA . HIS A 1 204 ? 120.855 -105.776 102.344 1.00 32.20 188 HIS A CA 1
ATOM 1356 C C . HIS A 1 204 ? 120.871 -104.615 101.354 1.00 36.18 188 HIS A C 1
ATOM 1357 O O . HIS A 1 204 ? 119.957 -104.430 100.544 1.00 35.24 188 HIS A O 1
ATOM 1364 N N . THR A 1 205 ? 121.924 -103.813 101.458 1.00 31.65 189 THR A N 1
ATOM 1365 C CA . THR A 1 205 ? 121.918 -102.482 100.878 1.00 33.69 189 THR A CA 1
ATOM 1366 C C . THR A 1 205 ? 123.300 -102.122 100.347 1.00 36.04 189 THR A C 1
ATOM 1367 O O . THR A 1 205 ? 124.323 -102.492 100.934 1.00 33.61 189 THR A O 1
ATOM 1371 N N . GLU A 1 206 ? 123.310 -101.419 99.214 1.00 35.18 190 GLU A N 1
ATOM 1372 C CA . GLU A 1 206 ? 124.491 -100.761 98.680 1.00 35.54 190 GLU A CA 1
ATOM 1373 C C . GLU A 1 206 ? 124.480 -99.261 98.962 1.00 36.42 190 GLU A C 1
ATOM 1374 O O . GLU A 1 206 ? 125.263 -98.515 98.356 1.00 36.19 190 GLU A O 1
ATOM 1380 N N . ALA A 1 207 ? 123.614 -98.811 99.876 1.00 34.32 191 ALA A N 1
ATOM 1381 C CA . ALA A 1 207 ? 123.544 -97.404 100.260 1.00 31.35 191 ALA A CA 1
ATOM 1382 C C . ALA A 1 207 ? 124.919 -96.842 100.590 1.00 34.97 191 ALA A C 1
ATOM 1383 O O . ALA A 1 207 ? 125.803 -97.547 101.089 1.00 33.46 191 ALA A O 1
ATOM 1385 N N . THR A 1 208 ? 125.084 -95.549 100.325 1.00 32.79 192 THR A N 1
ATOM 1386 C CA . THR A 1 208 ? 126.259 -94.836 100.795 1.00 37.32 192 THR A CA 1
ATOM 1387 C C . THR A 1 208 ? 126.106 -94.467 102.265 1.00 33.45 192 THR A C 1
ATOM 1388 O O . THR A 1 208 ? 125.032 -94.607 102.874 1.00 32.07 192 THR A O 1
ATOM 1392 N N . TYR A 1 209 ? 127.213 -93.984 102.834 1.00 31.17 193 TYR A N 1
ATOM 1393 C CA . TYR A 1 209 ? 127.165 -93.341 104.142 1.00 32.68 193 TYR A CA 1
ATOM 1394 C C . TYR A 1 209 ? 126.042 -92.308 104.206 1.00 32.83 193 TYR A C 1
ATOM 1395 O O . TYR A 1 209 ? 125.274 -92.271 105.170 1.00 28.33 193 TYR A O 1
ATOM 1404 N N . ASP A 1 210 ? 125.932 -91.461 103.176 1.00 31.96 194 ASP A N 1
ATOM 1405 C CA . ASP A 1 210 ? 124.981 -90.356 103.230 1.00 33.25 194 ASP A CA 1
ATOM 1406 C C . ASP A 1 210 ? 123.542 -90.857 103.174 1.00 32.60 194 ASP A C 1
ATOM 1407 O O . ASP A 1 210 ? 122.656 -90.294 103.829 1.00 34.92 194 ASP A O 1
ATOM 1412 N N . GLN A 1 211 ? 123.291 -91.890 102.364 1.00 32.44 195 GLN A N 1
ATOM 1413 C CA . GLN A 1 211 ? 121.952 -92.459 102.246 1.00 30.90 195 GLN A CA 1
ATOM 1414 C C . GLN A 1 211 ? 121.556 -93.215 103.505 1.00 31.62 195 GLN A C 1
ATOM 1415 O O . GLN A 1 211 ? 120.377 -93.228 103.886 1.00 34.24 195 GLN A O 1
ATOM 1421 N N . THR A 1 212 ? 122.513 -93.894 104.136 1.00 28.15 196 THR A N 1
ATOM 1422 C CA . THR A 1 212 ? 122.227 -94.571 105.396 1.00 29.17 196 THR A CA 1
ATOM 1423 C C . THR A 1 212 ? 121.982 -93.557 106.501 1.00 28.05 196 THR A C 1
ATOM 1424 O O . THR A 1 212 ? 121.059 -93.712 107.308 1.00 28.67 196 THR A O 1
ATOM 1428 N N . ARG A 1 213 ? 122.783 -92.499 106.536 1.00 30.75 197 ARG A N 1
ATOM 1429 C CA . ARG A 1 213 ? 122.551 -91.432 107.496 1.00 32.10 197 ARG A CA 1
ATOM 1430 C C . ARG A 1 213 ? 121.162 -90.824 107.316 1.00 34.25 197 ARG A C 1
ATOM 1431 O O . ARG A 1 213 ? 120.472 -90.529 108.301 1.00 34.09 197 ARG A O 1
ATOM 1439 N N . ALA A 1 214 ? 120.716 -90.656 106.067 1.00 31.55 198 ALA A N 1
ATOM 1440 C CA . ALA A 1 214 ? 119.364 -90.136 105.845 1.00 34.75 198 ALA A CA 1
ATOM 1441 C C . ALA A 1 214 ? 118.299 -91.097 106.368 1.00 30.48 198 ALA A C 1
ATOM 1442 O O . ALA A 1 214 ? 117.319 -90.667 106.984 1.00 33.10 198 ALA A O 1
ATOM 1444 N N . ALA A 1 215 ? 118.475 -92.402 106.137 1.00 28.81 199 ALA A N 1
ATOM 1445 C CA . ALA A 1 215 ? 117.529 -93.386 106.656 1.00 32.63 199 ALA A CA 1
ATOM 1446 C C . ALA A 1 215 ? 117.459 -93.352 108.182 1.00 33.49 199 ALA A C 1
ATOM 1447 O O . ALA A 1 215 ? 116.373 -93.486 108.766 1.00 28.75 199 ALA A O 1
ATOM 1449 N N . ILE A 1 216 ? 118.604 -93.169 108.847 1.00 28.21 200 ILE A N 1
ATOM 1450 C CA . ILE A 1 216 ? 118.626 -93.080 110.308 1.00 30.12 200 ILE A CA 1
ATOM 1451 C C . ILE A 1 216 ? 117.857 -91.853 110.779 1.00 33.96 200 ILE A C 1
ATOM 1452 O O . ILE A 1 216 ? 117.072 -91.916 111.740 1.00 30.66 200 ILE A O 1
ATOM 1457 N N . ASP A 1 217 ? 118.057 -90.716 110.106 1.00 30.39 201 ASP A N 1
ATOM 1458 C CA . ASP A 1 217 ? 117.327 -89.512 110.485 1.00 31.90 201 ASP A CA 1
ATOM 1459 C C . ASP A 1 217 ? 115.837 -89.642 110.175 1.00 34.77 201 ASP A C 1
ATOM 1460 O O . ASP A 1 217 ? 115.013 -89.018 110.850 1.00 34.40 201 ASP A O 1
ATOM 1465 N N . ALA A 1 218 ? 115.472 -90.450 109.173 1.00 33.00 202 ALA A N 1
ATOM 1466 C CA . ALA A 1 218 ? 114.069 -90.738 108.910 1.00 35.04 202 ALA A CA 1
ATOM 1467 C C . ALA A 1 218 ? 113.470 -91.690 109.943 1.00 37.28 202 ALA A C 1
ATOM 1468 O O . ALA A 1 218 ? 112.243 -91.882 109.951 1.00 32.63 202 ALA A O 1
ATOM 1470 N N . GLY A 1 219 ? 114.296 -92.292 110.804 1.00 32.58 203 GLY A N 1
ATOM 1471 C CA . GLY A 1 219 ? 113.786 -93.103 111.897 1.00 30.06 203 GLY A CA 1
ATOM 1472 C C . GLY A 1 219 ? 114.207 -94.562 111.931 1.00 31.64 203 GLY A C 1
ATOM 1473 O O . GLY A 1 219 ? 113.691 -95.323 112.751 1.00 30.72 203 GLY A O 1
ATOM 1474 N N . ALA A 1 220 ? 115.125 -94.985 111.067 1.00 26.99 204 ALA A N 1
ATOM 1475 C CA . ALA A 1 220 ? 115.665 -96.331 111.199 1.00 28.95 204 ALA A CA 1
ATOM 1476 C C . ALA A 1 220 ? 116.487 -96.419 112.485 1.00 27.85 204 ALA A C 1
ATOM 1477 O O . ALA A 1 220 ? 117.248 -95.501 112.818 1.00 29.82 204 ALA A O 1
ATOM 1479 N N . THR A 1 221 ? 116.299 -97.508 113.238 1.00 27.85 205 THR A N 1
ATOM 1480 C CA . THR A 1 221 ? 116.984 -97.676 114.514 1.00 29.02 205 THR A CA 1
ATOM 1481 C C . THR A 1 221 ? 117.739 -98.987 114.692 1.00 24.87 205 THR A C 1
ATOM 1482 O O . THR A 1 221 ? 118.246 -99.232 115.796 1.00 29.02 205 THR A O 1
ATOM 1486 N N . VAL A 1 222 ? 117.796 -99.848 113.679 1.00 25.81 206 VAL A N 1
ATOM 1487 C CA . VAL A 1 222 ? 118.459 -101.150 113.771 1.00 23.97 206 VAL A CA 1
ATOM 1488 C C . VAL A 1 222 ? 119.292 -101.368 112.512 1.00 29.36 206 VAL A C 1
ATOM 1489 O O . VAL A 1 222 ? 118.849 -101.043 111.404 1.00 28.57 206 VAL A O 1
ATOM 1493 N N . GLY A 1 223 ? 120.503 -101.901 112.682 1.00 25.15 207 GLY A N 1
ATOM 1494 C CA . GLY A 1 223 ? 121.303 -102.380 111.567 1.00 26.14 207 GLY A CA 1
ATOM 1495 C C . GLY A 1 223 ? 121.185 -103.884 111.420 1.00 27.28 207 GLY A C 1
ATOM 1496 O O . GLY A 1 223 ? 121.552 -104.631 112.327 1.00 28.29 207 GLY A O 1
ATOM 1497 N N . THR A 1 224 ? 120.644 -104.329 110.280 1.00 25.25 208 THR A N 1
ATOM 1498 C CA . THR A 1 224 ? 120.476 -105.764 110.040 1.00 27.91 208 THR A CA 1
ATOM 1499 C C . THR A 1 224 ? 121.816 -106.423 109.739 1.00 29.19 208 THR A C 1
ATOM 1500 O O . THR A 1 224 ? 122.491 -106.033 108.787 1.00 28.70 208 THR A O 1
ATOM 1504 N N . HIS A 1 225 ? 122.141 -107.478 110.506 1.00 28.65 209 HIS A N 1
ATOM 1505 C CA . HIS A 1 225 ? 123.452 -108.126 110.607 1.00 28.63 209 HIS A CA 1
ATOM 1506 C C . HIS A 1 225 ? 124.584 -107.332 109.958 1.00 27.14 209 HIS A C 1
ATOM 1507 O O . HIS A 1 225 ? 125.000 -107.603 108.824 1.00 25.12 209 HIS A O 1
ATOM 1514 N N . LEU A 1 226 ? 125.041 -106.325 110.689 1.00 27.07 210 LEU A N 1
ATOM 1515 C CA . LEU A 1 226 ? 126.156 -105.471 110.304 1.00 29.13 210 LEU A CA 1
ATOM 1516 C C . LEU A 1 226 ? 127.269 -106.266 109.642 1.00 26.43 210 LEU A C 1
ATOM 1517 O O . LEU A 1 226 ? 127.664 -107.325 110.134 1.00 28.13 210 LEU A O 1
ATOM 1522 N N . PHE A 1 227 ? 127.719 -105.768 108.487 1.00 24.72 211 PHE A N 1
ATOM 1523 C CA . PHE A 1 227 ? 128.824 -106.240 107.652 1.00 34.28 211 PHE A CA 1
ATOM 1524 C C . PHE A 1 227 ? 128.426 -107.387 106.740 1.00 35.19 211 PHE A C 1
ATOM 1525 O O . PHE A 1 227 ? 129.233 -107.784 105.899 1.00 34.15 211 PHE A O 1
ATOM 1533 N N . ASN A 1 228 ? 127.233 -107.955 106.880 1.00 30.34 212 ASN A N 1
ATOM 1534 C CA . ASN A 1 228 ? 126.762 -109.008 105.993 1.00 30.01 212 ASN A CA 1
ATOM 1535 C C . ASN A 1 228 ? 125.725 -108.408 105.059 1.00 32.74 212 ASN A C 1
ATOM 1536 O O . ASN A 1 228 ? 124.853 -107.654 105.508 1.00 29.19 212 ASN A O 1
ATOM 1541 N N . ALA A 1 229 ? 125.839 -108.722 103.760 1.00 32.71 213 ALA A N 1
ATOM 1542 C CA . ALA A 1 229 ? 124.961 -108.154 102.734 1.00 28.54 213 ALA A CA 1
ATOM 1543 C C . ALA A 1 229 ? 124.933 -106.635 102.839 1.00 29.41 213 ALA A C 1
ATOM 1544 O O . ALA A 1 229 ? 123.887 -105.991 102.735 1.00 25.86 213 ALA A O 1
ATOM 1546 N N . MET A 1 230 ? 126.105 -106.063 103.039 1.00 28.40 214 MET A N 1
ATOM 1547 C CA . MET A 1 230 ? 126.277 -104.653 103.326 1.00 31.49 214 MET A CA 1
ATOM 1548 C C . MET A 1 230 ? 127.522 -104.186 102.600 1.00 33.40 214 MET A C 1
ATOM 1549 O O . MET A 1 230 ? 128.534 -104.886 102.600 1.00 29.49 214 MET A O 1
ATOM 1554 N N . ARG A 1 231 ? 127.436 -103.022 101.982 1.00 32.92 215 ARG A N 1
ATOM 1555 C CA . ARG A 1 231 ? 128.602 -102.425 101.360 1.00 31.10 215 ARG A CA 1
ATOM 1556 C C . ARG A 1 231 ? 129.728 -102.288 102.392 1.00 29.56 215 ARG A C 1
ATOM 1557 O O . ARG A 1 231 ? 129.473 -101.841 103.523 1.00 26.87 215 ARG A O 1
ATOM 1565 N N . PRO A 1 232 ? 130.963 -102.666 102.058 1.00 31.13 216 PRO A N 1
ATOM 1566 C CA . PRO A 1 232 ? 132.058 -102.596 103.041 1.00 30.87 216 PRO A CA 1
ATOM 1567 C C . PRO A 1 232 ? 132.457 -101.167 103.385 1.00 30.47 216 PRO A C 1
ATOM 1568 O O . PRO A 1 232 ? 132.098 -100.185 102.731 1.00 29.46 216 PRO A O 1
ATOM 1572 N N . ILE A 1 233 ? 133.243 -101.070 104.451 1.00 27.59 217 ILE A N 1
ATOM 1573 C CA . ILE A 1 233 ? 133.832 -99.802 104.843 1.00 28.22 217 ILE A CA 1
ATOM 1574 C C . ILE A 1 233 ? 135.002 -99.512 103.922 1.00 30.55 217 ILE A C 1
ATOM 1575 O O . ILE A 1 233 ? 135.889 -100.358 103.735 1.00 29.05 217 ILE A O 1
ATOM 1580 N N . ASP A 1 234 ? 135.013 -98.313 103.358 1.00 28.74 218 ASP A N 1
ATOM 1581 C CA . ASP A 1 234 ? 136.086 -97.842 102.498 1.00 30.52 218 ASP A CA 1
ATOM 1582 C C . ASP A 1 234 ? 136.492 -96.456 102.981 1.00 31.66 218 ASP A C 1
ATOM 1583 O O . ASP A 1 234 ? 135.674 -95.723 103.541 1.00 28.15 218 ASP A O 1
ATOM 1588 N N . ARG A 1 235 ? 137.768 -96.100 102.771 1.00 31.36 219 ARG A N 1
ATOM 1589 C CA . ARG A 1 235 ? 138.312 -94.898 103.401 1.00 31.34 219 ARG A CA 1
ATOM 1590 C C . ARG A 1 235 ? 137.687 -93.618 102.857 1.00 31.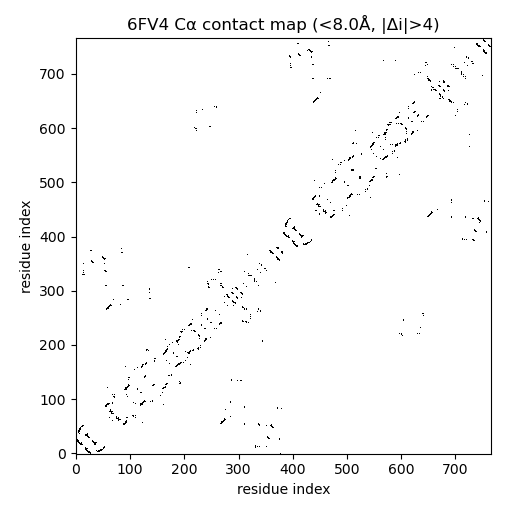66 219 ARG A C 1
ATOM 1591 O O . ARG A 1 235 ? 137.625 -92.612 103.576 1.00 31.13 219 ARG A O 1
ATOM 1599 N N . ARG A 1 236 ? 137.250 -93.617 101.598 1.00 28.36 220 ARG A N 1
ATOM 1600 C CA . ARG A 1 236 ? 136.572 -92.460 101.022 1.00 34.03 220 ARG A CA 1
ATOM 1601 C C . ARG A 1 236 ? 135.046 -92.558 101.051 1.00 32.82 220 ARG A C 1
ATOM 1602 O O . ARG A 1 236 ? 134.377 -91.527 101.156 1.00 32.14 220 ARG A O 1
ATOM 1610 N N . GLU A 1 237 ? 134.481 -93.759 100.968 1.00 31.06 221 GLU A N 1
ATOM 1611 C CA . GLU A 1 237 ? 133.031 -93.978 101.095 1.00 29.37 221 GLU A CA 1
ATOM 1612 C C . GLU A 1 237 ? 132.809 -94.885 102.294 1.00 25.28 221 GLU A C 1
ATOM 1613 O O . GLU A 1 237 ? 132.948 -96.116 102.179 1.00 28.07 221 GLU A O 1
ATOM 1619 N N . PRO A 1 238 ? 132.527 -94.337 103.476 1.00 25.14 222 PRO A N 1
ATOM 1620 C CA . PRO A 1 238 ? 132.441 -95.198 104.667 1.00 25.59 222 PRO A CA 1
ATOM 1621 C C . PRO A 1 238 ? 131.365 -96.273 104.564 1.00 31.17 222 PRO A C 1
ATOM 1622 O O . PRO A 1 238 ? 131.543 -97.370 105.111 1.00 30.09 222 PRO A O 1
ATOM 1626 N N . GLY A 1 239 ? 130.268 -96.007 103.858 1.00 23.51 223 GLY A N 1
ATOM 1627 C CA . GLY A 1 239 ? 129.249 -97.012 103.666 1.00 27.57 223 GLY A CA 1
ATOM 1628 C C . GLY A 1 239 ? 128.300 -97.077 104.841 1.00 28.05 223 GLY A C 1
ATOM 1629 O O . GLY A 1 239 ? 128.397 -96.287 105.792 1.00 24.93 223 GLY A O 1
ATOM 1630 N N . PRO A 1 240 ? 127.345 -98.015 104.794 1.00 28.59 224 PRO A N 1
ATOM 1631 C CA . PRO A 1 240 ? 126.303 -98.034 105.837 1.00 26.54 224 PRO A CA 1
ATOM 1632 C C . PRO A 1 240 ? 126.831 -98.394 107.220 1.00 25.79 224 PRO A C 1
ATOM 1633 O O . PRO A 1 240 ? 126.300 -97.883 108.215 1.00 26.53 224 PRO A O 1
ATOM 1637 N N . ALA A 1 241 ? 127.873 -99.228 107.323 1.00 29.72 225 ALA A N 1
ATOM 1638 C CA . ALA A 1 241 ? 128.272 -99.716 108.645 1.00 30.65 225 ALA A CA 1
ATOM 1639 C C . ALA A 1 241 ? 128.755 -98.587 109.539 1.00 28.63 225 ALA A C 1
ATOM 1640 O O . ALA A 1 241 ? 128.543 -98.632 110.759 1.00 29.47 225 ALA A O 1
ATOM 1642 N N . VAL A 1 242 ? 129.383 -97.560 108.957 1.00 27.51 226 VAL A N 1
ATOM 1643 C CA . VAL A 1 242 ? 129.863 -96.427 109.738 1.00 25.37 226 VAL A CA 1
ATOM 1644 C C . VAL A 1 242 ? 128.710 -95.507 110.113 1.00 25.55 226 VAL A C 1
ATOM 1645 O O . VAL A 1 242 ? 128.607 -95.052 111.263 1.00 26.87 226 VAL A O 1
ATOM 1649 N N . ALA A 1 243 ? 127.805 -95.237 109.178 1.00 25.50 227 ALA A N 1
ATOM 1650 C CA . ALA A 1 243 ? 126.612 -94.478 109.536 1.00 25.70 227 ALA A CA 1
ATOM 1651 C C . ALA A 1 243 ? 125.872 -95.131 110.698 1.00 23.95 227 ALA A C 1
ATOM 1652 O O . ALA A 1 243 ? 125.447 -94.444 111.638 1.00 25.02 227 ALA A O 1
ATOM 1654 N N . LEU A 1 244 ? 125.736 -96.465 110.664 1.00 22.46 228 LEU A N 1
ATOM 1655 C CA . LEU A 1 244 ? 124.960 -97.163 111.688 1.00 24.00 228 LEU A CA 1
ATOM 1656 C C . LEU A 1 244 ? 125.671 -97.176 113.038 1.00 25.03 228 LEU A C 1
ATOM 1657 O O . LEU A 1 244 ? 125.019 -97.040 114.080 1.00 23.10 228 LEU A O 1
ATOM 1662 N N . THR A 1 245 ? 127.008 -97.359 113.053 1.00 26.41 229 THR A N 1
ATOM 1663 C CA . THR A 1 245 ? 127.732 -97.390 114.320 1.00 24.31 229 THR A CA 1
ATOM 1664 C C . THR A 1 245 ? 127.913 -95.996 114.909 1.00 24.55 229 THR A C 1
ATOM 1665 O O . THR A 1 245 ? 128.067 -95.855 116.125 1.00 27.20 229 THR A O 1
ATOM 1669 N N . GLU A 1 246 ? 127.878 -94.966 114.071 1.00 24.60 230 GLU A N 1
ATOM 1670 C CA . GLU A 1 246 ? 128.073 -93.595 114.527 1.00 27.03 230 GLU A CA 1
ATOM 1671 C C . GLU A 1 246 ? 126.897 -93.086 115.359 1.00 31.71 230 GLU A C 1
ATOM 1672 O O . GLU A 1 246 ? 127.093 -92.325 116.314 1.00 28.73 230 GLU A O 1
ATOM 1678 N N . ASP A 1 247 ? 125.668 -93.489 115.025 1.00 29.57 231 ASP A N 1
ATOM 1679 C CA . ASP A 1 247 ? 124.478 -92.854 115.588 1.00 27.31 231 ASP A CA 1
ATOM 1680 C C . ASP A 1 247 ? 123.976 -93.636 116.795 1.00 25.68 231 ASP A C 1
ATOM 1681 O O . ASP A 1 247 ? 123.619 -94.814 116.675 1.00 25.45 231 ASP A O 1
ATOM 1686 N N . SER A 1 248 ? 123.912 -92.971 117.948 1.00 24.86 232 SER A N 1
ATOM 1687 C CA . SER A 1 248 ? 123.579 -93.677 119.175 1.00 26.68 232 SER A CA 1
ATOM 1688 C C . SER A 1 248 ? 122.126 -94.153 119.208 1.00 29.46 232 SER A C 1
ATOM 1689 O O . SER A 1 248 ? 121.775 -94.959 120.080 1.00 29.00 232 SER A O 1
ATOM 1692 N N . ARG A 1 249 ? 121.283 -93.715 118.269 1.00 24.20 233 ARG A N 1
ATOM 1693 C CA . ARG A 1 249 ? 119.912 -94.219 118.240 1.00 29.78 233 ARG A CA 1
ATOM 1694 C C . ARG A 1 249 ? 119.811 -95.611 117.631 1.00 31.10 233 ARG A C 1
ATOM 1695 O O . ARG A 1 249 ? 118.724 -96.196 117.651 1.00 28.00 233 ARG A O 1
ATOM 1703 N N . VAL A 1 250 ? 120.898 -96.144 117.067 1.00 25.60 234 VAL A N 1
ATOM 1704 C CA . VAL A 1 250 ? 120.862 -97.390 116.308 1.00 24.85 234 VAL A CA 1
ATOM 1705 C C . VAL A 1 250 ? 121.430 -98.514 117.165 1.00 26.30 234 VAL A C 1
ATOM 1706 O O . VAL A 1 250 ? 122.466 -98.345 117.817 1.00 27.59 234 VAL A O 1
ATOM 1710 N N . THR A 1 251 ? 120.742 -99.654 117.182 1.00 25.67 235 THR A N 1
ATOM 1711 C CA . THR A 1 251 ? 121.270 -100.897 117.735 1.00 23.76 235 THR A CA 1
ATOM 1712 C C . THR A 1 251 ? 121.650 -101.785 116.560 1.00 26.46 235 THR A C 1
ATOM 1713 O O . THR A 1 251 ? 120.799 -102.098 115.726 1.00 23.99 235 THR A O 1
ATOM 1717 N N . VAL A 1 252 ? 122.933 -102.175 116.472 1.00 23.09 236 VAL A N 1
ATOM 1718 C CA . VAL A 1 252 ? 123.380 -102.978 115.341 1.00 21.22 236 VAL A CA 1
ATOM 1719 C C . VAL A 1 252 ? 123.287 -104.461 115.685 1.00 22.53 236 VAL A C 1
ATOM 1720 O O . VAL A 1 252 ? 123.580 -104.879 116.811 1.00 24.99 236 VAL A O 1
ATOM 1724 N N . GLU A 1 253 ? 122.836 -105.261 114.720 1.00 21.69 237 GLU A N 1
ATOM 1725 C CA . GLU A 1 253 ? 122.834 -106.713 114.856 1.00 25.03 237 GLU A CA 1
ATOM 1726 C C . GLU A 1 253 ? 124.191 -107.245 114.407 1.00 24.00 237 GLU A C 1
ATOM 1727 O O . GLU A 1 253 ? 124.818 -106.691 113.506 1.00 22.60 237 GLU A O 1
ATOM 1733 N N . MET A 1 254 ? 124.629 -108.337 115.018 1.00 21.86 238 MET A N 1
ATOM 1734 C CA . MET A 1 254 ? 125.770 -109.035 114.456 1.00 25.77 238 MET A CA 1
ATOM 1735 C C . MET A 1 254 ? 125.622 -110.532 114.673 1.00 23.99 238 MET A C 1
ATOM 1736 O O . MET A 1 254 ? 125.201 -110.977 115.746 1.00 24.52 238 MET A O 1
ATOM 1741 N N . ILE A 1 255 ? 125.955 -111.303 113.639 1.00 23.11 239 ILE A N 1
ATOM 1742 C CA . ILE A 1 255 ? 125.990 -112.760 113.736 1.00 22.57 239 ILE A CA 1
ATOM 1743 C C . ILE A 1 255 ? 127.405 -113.156 114.144 1.00 32.31 239 ILE A C 1
ATOM 1744 O O . ILE A 1 255 ? 128.341 -113.052 113.344 1.00 28.83 239 ILE A O 1
ATOM 1749 N N . VAL A 1 256 ? 127.562 -113.602 115.393 1.00 32.06 240 VAL A N 1
ATOM 1750 C CA . VAL A 1 256 ? 128.851 -114.040 115.920 1.00 30.73 240 VAL A CA 1
ATOM 1751 C C . VAL A 1 256 ? 128.808 -115.556 116.058 1.00 30.03 240 VAL A C 1
ATOM 1752 O O . VAL A 1 256 ? 128.829 -116.098 117.171 1.00 31.84 240 VAL A O 1
ATOM 1756 N N . ASP A 1 257 ? 128.687 -116.244 114.924 1.00 27.87 241 ASP A N 1
ATOM 1757 C CA . ASP A 1 257 ? 128.792 -117.692 114.870 1.00 32.86 241 ASP A CA 1
ATOM 1758 C C . ASP A 1 257 ? 130.185 -118.130 114.456 1.00 35.23 241 ASP A C 1
ATOM 1759 O O . ASP A 1 257 ? 130.437 -119.330 114.338 1.00 38.94 241 ASP A O 1
ATOM 1764 N N . GLY A 1 258 ? 131.093 -117.180 114.251 1.00 32.48 242 GLY A N 1
ATOM 1765 C CA . GLY A 1 258 ? 132.426 -117.480 113.785 1.00 38.68 242 GLY A CA 1
ATOM 1766 C C . GLY A 1 258 ? 132.554 -117.642 112.287 1.00 38.76 242 GLY A C 1
ATOM 1767 O O . GLY A 1 258 ? 133.675 -117.817 111.799 1.00 40.78 242 GLY A O 1
ATOM 1768 N N . VAL A 1 259 ? 131.450 -117.585 111.539 1.00 35.42 243 VAL A N 1
ATOM 1769 C CA . VAL A 1 259 ? 131.472 -117.744 110.090 1.00 36.29 243 VAL A CA 1
ATOM 1770 C C . VAL A 1 259 ? 131.155 -116.438 109.373 1.00 36.56 243 VAL A C 1
ATOM 1771 O O . VAL A 1 259 ? 131.795 -116.107 108.374 1.00 34.23 243 VAL A O 1
ATOM 1775 N N . HIS A 1 260 ? 130.163 -115.688 109.856 1.00 34.93 244 HIS A N 1
ATOM 1776 C CA . HIS A 1 260 ? 129.688 -114.530 109.108 1.00 33.37 244 HIS A CA 1
ATOM 1777 C C . HIS A 1 260 ? 130.655 -113.353 109.163 1.00 33.26 244 HIS A C 1
ATOM 1778 O O . HIS A 1 260 ? 130.875 -112.683 108.147 1.00 28.45 244 HIS A O 1
ATOM 1785 N N . VAL A 1 261 ? 131.215 -113.054 110.332 1.00 28.84 245 VAL A N 1
ATOM 1786 C CA . VAL A 1 261 ? 132.183 -111.971 110.455 1.00 31.06 245 VAL A CA 1
ATOM 1787 C C . VAL A 1 261 ? 133.322 -112.469 111.327 1.00 29.33 245 VAL A C 1
ATOM 1788 O O . VAL A 1 261 ? 133.131 -113.334 112.188 1.00 27.67 245 VAL A O 1
ATOM 1792 N N . ALA A 1 262 ? 134.518 -111.924 111.087 1.00 27.69 246 ALA A N 1
ATOM 1793 C CA . ALA A 1 262 ? 135.674 -112.285 111.895 1.00 29.98 246 ALA A CA 1
ATOM 1794 C C . ALA A 1 262 ? 135.450 -111.844 113.341 1.00 27.33 246 ALA A C 1
ATOM 1795 O O . ALA A 1 262 ? 134.926 -110.751 113.582 1.00 24.91 246 ALA A O 1
ATOM 1797 N N . PRO A 1 263 ? 135.850 -112.650 114.324 1.00 30.11 247 PRO A N 1
ATOM 1798 C CA . PRO A 1 263 ? 135.687 -112.219 115.724 1.00 31.38 247 PRO A CA 1
ATOM 1799 C C . PRO A 1 263 ? 136.282 -110.851 116.017 1.00 29.35 247 PRO A C 1
ATOM 1800 O O . PRO A 1 263 ? 135.716 -110.106 116.832 1.00 23.63 247 PRO A O 1
ATOM 1804 N N . ALA A 1 264 ? 137.408 -110.493 115.373 1.00 27.00 248 ALA A N 1
ATOM 1805 C CA . ALA A 1 264 ? 137.988 -109.165 115.564 1.00 25.22 248 ALA A CA 1
ATOM 1806 C C . ALA A 1 264 ? 137.049 -108.060 115.095 1.00 27.04 248 ALA A C 1
ATOM 1807 O O . ALA A 1 264 ? 137.118 -106.936 115.598 1.00 26.49 248 ALA A O 1
ATOM 1809 N N . ILE A 1 265 ? 136.170 -108.352 114.138 1.00 26.08 249 ILE A N 1
ATOM 1810 C CA . ILE A 1 265 ? 135.184 -107.365 113.718 1.00 27.12 249 ILE A CA 1
ATOM 1811 C C . ILE A 1 265 ? 134.137 -107.175 114.805 1.00 22.86 249 ILE A C 1
ATOM 1812 O O . ILE A 1 265 ? 133.757 -106.044 115.129 1.00 23.78 249 ILE A O 1
ATOM 1817 N N . TYR A 1 266 ? 133.645 -108.284 115.369 1.00 24.10 250 TYR A N 1
ATOM 1818 C CA . TYR A 1 266 ? 132.742 -108.218 116.519 1.00 23.12 250 TYR A CA 1
ATOM 1819 C C . TYR A 1 266 ? 133.354 -107.383 117.633 1.00 23.65 250 TYR A C 1
ATOM 1820 O O . TYR A 1 266 ? 132.714 -106.483 118.191 1.00 25.24 250 TYR A O 1
ATOM 1829 N N . ARG A 1 267 ? 134.626 -107.650 117.941 1.00 24.60 251 ARG A N 1
ATOM 1830 C CA . ARG A 1 267 ? 135.334 -106.912 118.972 1.00 24.88 251 ARG A CA 1
ATOM 1831 C C . ARG A 1 267 ? 135.442 -105.437 118.621 1.00 21.93 251 ARG A C 1
ATOM 1832 O O . ARG A 1 267 ? 135.275 -104.571 119.483 1.00 24.34 251 ARG A O 1
ATOM 1840 N N . HIS A 1 268 ? 135.758 -105.139 117.359 1.00 22.88 252 HIS A N 1
ATOM 1841 C CA . HIS A 1 268 ? 135.917 -103.757 116.917 1.00 25.68 252 HIS A CA 1
ATOM 1842 C C . HIS A 1 268 ? 134.615 -102.972 117.052 1.00 23.57 252 HIS A C 1
ATOM 1843 O O . HIS A 1 268 ? 134.602 -101.830 117.535 1.00 25.47 252 HIS A O 1
ATOM 1850 N N . ILE A 1 269 ? 133.513 -103.564 116.617 1.00 24.75 253 ILE A N 1
ATOM 1851 C CA . ILE A 1 269 ? 132.240 -102.856 116.676 1.00 20.90 253 ILE A CA 1
ATOM 1852 C C . ILE A 1 269 ? 131.805 -102.671 118.124 1.00 21.67 253 ILE A C 1
ATOM 1853 O O . ILE A 1 269 ? 131.308 -101.603 118.500 1.00 24.90 253 ILE A O 1
ATOM 1858 N N . THR A 1 270 ? 131.983 -103.698 118.960 1.00 22.25 254 THR A N 1
ATOM 1859 C CA . THR A 1 270 ? 131.643 -103.545 120.377 1.00 26.20 254 THR A CA 1
ATOM 1860 C C . THR A 1 270 ? 132.410 -102.396 121.005 1.00 28.79 254 THR A C 1
ATOM 1861 O O . THR A 1 270 ? 131.841 -101.614 121.779 1.00 31.57 254 THR A O 1
ATOM 1865 N N . GLN A 1 271 ? 133.716 -102.308 120.708 1.00 27.68 255 GLN A N 1
ATOM 1866 C CA . GLN A 1 271 ? 134.544 -101.171 121.096 1.00 29.45 255 GLN A CA 1
ATOM 1867 C C . GLN A 1 271 ? 133.909 -99.861 120.648 1.00 30.61 255 GLN A C 1
ATOM 1868 O O . GLN A 1 271 ? 133.807 -98.902 121.419 1.00 31.06 255 GLN A O 1
ATOM 1874 N N . THR A 1 272 ? 133.454 -99.819 119.396 1.00 26.07 256 THR A N 1
ATOM 1875 C CA . THR A 1 272 ? 132.954 -98.584 118.806 1.00 27.60 256 THR A CA 1
ATOM 1876 C C . THR A 1 272 ? 131.601 -98.172 119.407 1.00 26.00 256 THR A C 1
ATOM 1877 O O . THR A 1 272 ? 131.417 -97.016 119.810 1.00 26.83 256 THR A O 1
ATOM 1881 N N . VAL A 1 273 ? 130.640 -99.096 119.493 1.00 24.24 257 VAL A N 1
ATOM 1882 C CA . VAL A 1 273 ? 129.276 -98.697 119.850 1.00 25.83 257 VAL A CA 1
ATOM 1883 C C . VAL A 1 273 ? 128.977 -98.795 121.345 1.00 26.16 257 VAL A C 1
ATOM 1884 O O . VAL A 1 273 ? 127.980 -98.211 121.803 1.00 26.89 257 VAL A O 1
ATOM 1888 N N . GLY A 1 274 ? 129.795 -99.506 122.111 1.00 25.19 258 GLY A N 1
ATOM 1889 C CA . GLY A 1 274 ? 129.587 -99.644 123.534 1.00 29.88 258 GLY A CA 1
ATOM 1890 C C . GLY A 1 274 ? 128.657 -100.791 123.905 1.00 32.11 258 GLY A C 1
ATOM 1891 O O . GLY A 1 274 ? 128.111 -101.491 123.044 1.00 30.79 258 GLY A O 1
ATOM 1892 N N . PRO A 1 275 ? 128.447 -100.987 125.214 1.00 25.60 259 PRO A N 1
ATOM 1893 C CA . PRO A 1 275 ? 127.723 -102.183 125.685 1.00 29.18 259 PRO A CA 1
ATOM 1894 C C . PRO A 1 275 ? 126.235 -102.216 125.349 1.00 30.20 259 PRO A C 1
ATOM 1895 O O . PRO A 1 275 ? 125.635 -103.296 125.378 1.00 32.67 259 PRO A O 1
ATOM 1899 N N . GLU A 1 276 ? 125.608 -101.091 125.041 1.00 28.82 260 GLU A N 1
ATOM 1900 C CA . GLU A 1 276 ? 124.166 -101.066 124.886 1.00 28.27 260 GLU A CA 1
ATOM 1901 C C . GLU A 1 276 ? 123.703 -101.073 123.443 1.00 27.03 260 GLU A C 1
ATOM 1902 O O . GLU A 1 276 ? 122.488 -101.095 123.197 1.00 25.08 260 GLU A O 1
ATOM 1908 N N . ARG A 1 277 ? 124.623 -101.076 122.480 1.00 23.66 261 ARG A N 1
ATOM 1909 C CA . ARG A 1 277 ? 124.241 -100.776 121.108 1.00 25.99 261 ARG A CA 1
ATOM 1910 C C . ARG A 1 277 ? 124.461 -101.929 120.147 1.00 24.69 261 ARG A C 1
ATOM 1911 O O . ARG A 1 277 ? 124.278 -101.746 118.939 1.00 26.83 261 ARG A O 1
ATOM 1919 N N . LEU A 1 278 ? 124.782 -103.119 120.635 1.00 22.29 262 LEU A N 1
ATOM 1920 C CA . LEU A 1 278 ? 124.913 -104.281 119.767 1.00 24.13 262 LEU A CA 1
ATOM 1921 C C . LEU A 1 278 ? 123.979 -105.379 120.234 1.00 24.94 262 LEU A C 1
ATOM 1922 O O . LEU A 1 278 ? 123.881 -105.650 121.436 1.00 22.28 262 LEU A O 1
ATOM 1927 N N . SER A 1 279 ? 123.299 -106.001 119.272 1.00 22.23 263 SER A N 1
ATOM 1928 C CA . SER A 1 279 ? 122.431 -107.150 119.515 1.00 25.30 263 SER A CA 1
ATOM 1929 C C . SER A 1 279 ? 123.044 -108.385 118.870 1.00 24.07 263 SER A C 1
ATOM 1930 O O . SER A 1 279 ? 123.354 -108.370 117.678 1.00 24.18 263 SER A O 1
ATOM 1933 N N . LEU A 1 280 ? 123.174 -109.458 119.635 1.00 20.83 264 LEU A N 1
ATOM 1934 C CA . LEU A 1 280 ? 123.522 -110.742 119.050 1.00 18.90 264 LEU A CA 1
ATOM 1935 C C . LEU A 1 280 ? 122.271 -111.378 118.457 1.00 26.39 264 LEU A C 1
ATOM 1936 O O . LEU A 1 280 ? 121.210 -111.363 119.085 1.00 22.55 264 LEU A O 1
ATOM 1941 N N . ILE A 1 281 ? 122.398 -111.920 117.245 1.00 26.42 265 ILE A N 1
ATOM 1942 C CA . ILE A 1 281 ? 121.326 -112.640 116.567 1.00 26.23 265 ILE A CA 1
ATOM 1943 C C . ILE A 1 281 ? 121.908 -113.949 116.051 1.00 28.67 265 ILE A C 1
ATOM 1944 O O . ILE A 1 281 ? 123.124 -114.141 116.020 1.00 28.96 265 ILE A O 1
ATOM 1949 N N . THR A 1 282 ? 121.029 -114.861 115.640 1.00 26.90 266 THR A N 1
ATOM 1950 C CA . THR A 1 282 ? 121.516 -116.077 114.991 1.00 29.25 266 THR A CA 1
ATOM 1951 C C . THR A 1 282 ? 121.388 -116.040 113.474 1.00 32.07 266 THR A C 1
ATOM 1952 O O . THR A 1 282 ? 122.269 -116.547 112.771 1.00 29.40 266 THR A O 1
ATOM 1956 N N . ALA A 1 283 ? 120.314 -115.445 112.947 1.00 28.38 267 ALA A N 1
ATOM 1957 C CA . ALA A 1 283 ? 119.892 -115.659 111.551 1.00 28.96 267 ALA A CA 1
ATOM 1958 C C . ALA A 1 283 ? 119.799 -117.151 111.230 1.00 29.15 267 ALA A C 1
ATOM 1959 O O . ALA A 1 283 ? 120.076 -117.586 110.102 1.00 33.35 267 ALA A O 1
ATOM 1961 N N . ALA A 1 284 ? 119.407 -117.944 112.226 1.00 27.94 268 ALA A N 1
ATOM 1962 C CA . ALA A 1 284 ? 119.397 -119.394 112.085 1.00 34.86 268 ALA A CA 1
ATOM 1963 C C . ALA A 1 284 ? 118.494 -119.836 110.942 1.00 34.75 268 ALA A C 1
ATOM 1964 O O . ALA A 1 284 ? 117.372 -119.340 110.784 1.00 32.95 268 ALA A O 1
ATOM 1966 N N . MET A 1 285 ? 118.981 -120.785 110.151 1.00 33.74 269 MET A N 1
ATOM 1967 C CA A MET A 1 285 ? 118.123 -121.355 109.125 0.58 38.16 269 MET A CA 1
ATOM 1968 C CA B MET A 1 285 ? 118.232 -121.429 109.085 0.42 38.19 269 MET A CA 1
ATOM 1969 C C . MET A 1 285 ? 117.575 -122.705 109.601 1.00 36.41 269 MET A C 1
ATOM 1970 O O . MET A 1 285 ? 117.843 -123.165 110.713 1.00 37.03 269 MET A O 1
ATOM 1979 N N . ALA A 1 286 ? 116.736 -123.314 108.759 1.00 39.79 270 ALA A N 1
ATOM 1980 C CA . ALA A 1 286 ? 116.001 -124.501 109.190 1.00 38.87 270 ALA A CA 1
ATOM 1981 C C . ALA A 1 286 ? 116.906 -125.684 109.512 1.00 39.99 270 ALA A C 1
ATOM 1982 O O . ALA A 1 286 ? 116.465 -126.615 110.193 1.00 41.49 270 ALA A O 1
ATOM 1984 N N . ALA A 1 287 ? 118.157 -125.678 109.049 1.00 42.64 271 ALA A N 1
ATOM 1985 C CA . ALA A 1 287 ? 119.058 -126.785 109.349 1.00 47.42 271 ALA A CA 1
ATOM 1986 C C . ALA A 1 287 ? 119.688 -126.700 110.737 1.00 43.71 271 ALA A C 1
ATOM 1987 O O . ALA A 1 287 ? 120.319 -127.672 111.164 1.00 46.72 271 ALA A O 1
ATOM 1989 N N . THR A 1 288 ? 119.551 -125.575 111.438 1.00 40.48 272 THR A N 1
ATOM 1990 C CA . THR A 1 288 ? 120.025 -125.477 112.816 1.00 36.56 272 THR A CA 1
ATOM 1991 C C . THR A 1 288 ? 119.469 -126.630 113.641 1.00 43.09 272 THR A C 1
ATOM 1992 O O . THR A 1 288 ? 118.251 -126.823 113.718 1.00 43.75 272 THR A O 1
ATOM 1996 N N . GLY A 1 289 ? 120.363 -127.407 114.247 1.00 42.10 273 GLY A N 1
ATOM 1997 C CA . GLY A 1 289 ? 119.967 -128.555 115.035 1.00 46.42 273 GLY A CA 1
ATOM 1998 C C . GLY A 1 289 ? 119.842 -129.862 114.275 1.00 41.68 273 GLY A C 1
ATOM 1999 O O . GLY A 1 289 ? 119.775 -130.918 114.909 1.00 46.70 273 GLY A O 1
ATOM 2000 N N . MET A 1 290 ? 119.826 -129.835 112.950 1.00 48.11 274 MET A N 1
ATOM 2001 C CA . MET A 1 290 ? 119.671 -131.048 112.159 1.00 52.82 274 MET A CA 1
ATOM 2002 C C . MET A 1 290 ? 121.048 -131.590 111.761 1.00 60.42 274 MET A C 1
ATOM 2003 O O . MET A 1 290 ? 122.072 -131.229 112.350 1.00 62.26 274 MET A O 1
ATOM 2008 N N . SER A 1 291 ? 121.085 -132.464 110.757 1.00 64.09 275 SER A N 1
ATOM 2009 C CA . SER A 1 291 ? 122.320 -132.962 110.167 1.00 68.41 275 SER A CA 1
ATOM 2010 C C . SER A 1 291 ? 122.609 -132.216 108.865 1.00 69.12 275 SER A C 1
ATOM 2011 O O . SER A 1 291 ? 121.798 -131.423 108.381 1.00 67.06 275 SER A O 1
ATOM 2014 N N . ASP A 1 292 ? 123.785 -132.479 108.296 1.00 70.98 276 ASP A N 1
ATOM 2015 C CA . ASP A 1 292 ? 124.168 -131.820 107.054 1.00 71.72 276 ASP A CA 1
ATOM 2016 C C . ASP A 1 292 ? 123.272 -132.284 105.901 1.00 72.11 276 ASP A C 1
ATOM 2017 O O . ASP A 1 292 ? 122.465 -133.212 106.031 1.00 74.36 276 ASP A O 1
ATOM 2022 N N . GLY A 1 293 ? 123.411 -131.614 104.757 1.00 73.26 277 GLY A N 1
ATOM 2023 C CA . GLY A 1 293 ? 122.648 -131.926 103.567 1.00 73.74 277 GLY A CA 1
ATOM 2024 C C . GLY A 1 293 ? 122.122 -130.673 102.902 1.00 74.53 277 GLY A C 1
ATOM 2025 O O . GLY A 1 293 ? 122.555 -129.552 103.191 1.00 75.85 277 GLY A O 1
ATOM 2026 N N . VAL A 1 294 ? 121.169 -130.862 101.991 1.00 74.37 278 VAL A N 1
ATOM 2027 C CA . VAL A 1 294 ? 120.570 -129.774 101.224 1.00 75.87 278 VAL A CA 1
ATOM 2028 C C . VAL A 1 294 ? 119.245 -129.394 101.864 1.00 76.95 278 VAL A C 1
ATOM 2029 O O . VAL A 1 294 ? 118.453 -130.268 102.243 1.00 78.04 278 VAL A O 1
ATOM 2033 N N . TYR A 1 295 ? 118.999 -128.088 101.988 1.00 78.10 279 TYR A N 1
ATOM 2034 C CA . TYR A 1 295 ? 117.811 -127.598 102.678 1.00 78.23 279 TYR A CA 1
ATOM 2035 C C . TYR A 1 295 ? 117.055 -126.561 101.856 1.00 80.80 279 TYR A C 1
ATOM 2036 O O . TYR A 1 295 ? 117.349 -126.356 100.674 1.00 80.76 279 TYR A O 1
ATOM 2045 N N . ARG A 1 296 ? 116.077 -125.907 102.483 1.00 81.76 280 ARG A N 1
ATOM 2046 C CA . ARG A 1 296 ? 115.242 -124.898 101.843 1.00 83.59 280 ARG A CA 1
ATOM 2047 C C . ARG A 1 296 ? 115.198 -123.648 102.712 1.00 79.81 280 ARG A C 1
ATOM 2048 O O . ARG A 1 296 ? 115.021 -123.741 103.932 1.00 72.88 280 ARG A O 1
ATOM 2056 N N . LEU A 1 297 ? 115.374 -122.485 102.084 1.00 79.69 281 LEU A N 1
ATOM 2057 C CA . LEU A 1 297 ? 115.138 -121.187 102.716 1.00 74.82 281 LEU A CA 1
ATOM 2058 C C . LEU A 1 297 ? 114.281 -120.368 101.760 1.00 79.88 281 LEU A C 1
ATOM 2059 O O . LEU A 1 297 ? 114.762 -119.948 100.700 1.00 81.15 281 LEU A O 1
ATOM 2064 N N . GLY A 1 298 ? 113.020 -120.138 102.130 1.00 73.98 282 GLY A N 1
ATOM 2065 C CA . GLY A 1 298 ? 112.076 -119.530 101.226 1.00 75.62 282 GLY A CA 1
ATOM 2066 C C . GLY A 1 298 ? 111.978 -120.334 99.943 1.00 82.21 282 GLY A C 1
ATOM 2067 O O . GLY A 1 298 ? 111.600 -121.511 99.950 1.00 85.43 282 GLY A O 1
ATOM 2068 N N . PRO A 1 299 ? 112.333 -119.713 98.808 1.00 84.04 283 PRO A N 1
ATOM 2069 C CA . PRO A 1 299 ? 112.321 -120.445 97.535 1.00 82.95 283 PRO A CA 1
ATOM 2070 C C . PRO A 1 299 ? 113.710 -120.821 97.026 1.00 85.12 283 PRO A C 1
ATOM 2071 O O . PRO A 1 299 ? 113.931 -120.840 95.809 1.00 85.40 283 PRO A O 1
ATOM 2075 N N . LEU A 1 300 ? 114.646 -121.136 97.931 1.00 85.32 284 LEU A N 1
ATOM 2076 C CA . LEU A 1 300 ? 116.032 -121.418 97.569 1.00 83.53 284 LEU A CA 1
ATOM 2077 C C . LEU A 1 300 ? 116.499 -122.727 98.193 1.00 83.22 284 LEU A C 1
ATOM 2078 O O . LEU A 1 300 ? 116.007 -123.146 99.245 1.00 83.67 284 LEU A O 1
ATOM 2083 N N . ASP A 1 301 ? 117.465 -123.366 97.532 1.00 83.04 285 ASP A N 1
ATOM 2084 C CA . ASP A 1 301 ? 118.085 -124.594 98.019 1.00 84.75 285 ASP A CA 1
ATOM 2085 C C . ASP A 1 301 ? 119.443 -124.277 98.636 1.00 83.52 285 ASP A C 1
ATOM 2086 O O . ASP A 1 301 ? 120.269 -123.598 98.018 1.00 80.69 285 ASP A O 1
ATOM 2091 N N . ILE A 1 302 ? 119.667 -124.772 99.851 1.00 81.68 286 ILE A N 1
ATOM 2092 C CA . ILE A 1 302 ? 120.815 -124.396 100.669 1.00 81.16 286 ILE A CA 1
ATOM 2093 C C . ILE A 1 302 ? 121.574 -125.666 101.052 1.00 79.68 286 ILE A C 1
ATOM 2094 O O . ILE A 1 302 ? 121.011 -126.552 101.708 1.00 77.89 286 ILE A O 1
ATOM 2099 N N . ASP A 1 303 ? 122.850 -125.743 100.668 1.00 77.66 287 ASP A N 1
ATOM 2100 C CA . ASP A 1 303 ? 123.701 -126.885 100.994 1.00 77.97 287 ASP A CA 1
ATOM 2101 C C . ASP A 1 303 ? 124.464 -126.604 102.289 1.00 75.44 287 ASP A C 1
ATOM 2102 O O . ASP A 1 303 ? 125.296 -125.691 102.339 1.00 76.68 287 ASP A O 1
ATOM 2107 N N . VAL A 1 304 ? 124.184 -127.385 103.329 1.00 73.84 288 VAL A N 1
ATOM 2108 C CA . VAL A 1 304 ? 124.847 -127.248 104.623 1.00 73.03 288 VAL A CA 1
ATOM 2109 C C . VAL A 1 304 ? 125.962 -128.285 104.684 1.00 74.71 288 VAL A C 1
ATOM 2110 O O . VAL A 1 304 ? 125.701 -129.494 104.692 1.00 75.18 288 VAL A O 1
ATOM 2114 N N . VAL A 1 305 ? 127.208 -127.817 104.730 1.00 72.29 289 VAL A N 1
ATOM 2115 C CA . VAL A 1 305 ? 128.386 -128.679 104.770 1.00 72.07 289 VAL A CA 1
ATOM 2116 C C . VAL A 1 305 ? 129.177 -128.341 106.033 1.00 70.67 289 VAL A C 1
ATOM 2117 O O . VAL A 1 305 ? 129.690 -127.222 106.177 1.00 67.10 289 VAL A O 1
ATOM 2121 N N . ALA A 1 306 ? 129.267 -129.309 106.955 1.00 72.15 290 ALA A N 1
ATOM 2122 C CA . ALA A 1 306 ? 129.887 -129.115 108.273 1.00 70.60 290 ALA A CA 1
ATOM 2123 C C . ALA A 1 306 ? 129.194 -127.999 109.059 1.00 69.39 290 ALA A C 1
ATOM 2124 O O . ALA A 1 306 ? 129.837 -127.219 109.768 1.00 64.66 290 ALA A O 1
ATOM 2126 N N . GLY A 1 307 ? 127.868 -127.922 108.934 1.00 69.39 291 GLY A N 1
ATOM 2127 C CA . GLY A 1 307 ? 127.104 -126.881 109.594 1.00 63.11 291 GLY A CA 1
ATOM 2128 C C . GLY A 1 307 ? 127.234 -125.497 108.996 1.00 62.85 291 GLY A C 1
ATOM 2129 O O . GLY A 1 307 ? 126.778 -124.528 109.613 1.00 56.99 291 GLY A O 1
ATOM 2130 N N . VAL A 1 308 ? 127.840 -125.367 107.817 1.00 65.30 292 VAL A N 1
ATOM 2131 C CA . VAL A 1 308 ? 128.017 -124.084 107.142 1.00 66.52 292 VAL A CA 1
ATOM 2132 C C . VAL A 1 308 ? 127.018 -124.032 105.991 1.00 66.91 292 VAL A C 1
ATOM 2133 O O . VAL A 1 308 ? 127.151 -124.770 105.005 1.00 68.09 292 VAL A O 1
ATOM 2137 N N . ALA A 1 309 ? 126.013 -123.166 106.125 1.00 65.53 293 ALA A N 1
ATOM 2138 C CA . ALA A 1 309 ? 124.968 -123.027 105.119 1.00 67.49 293 ALA A CA 1
ATOM 2139 C C . ALA A 1 309 ? 125.476 -122.228 103.927 1.00 66.00 293 ALA A C 1
ATOM 2140 O O . ALA A 1 309 ? 126.045 -121.143 104.090 1.00 64.39 293 ALA A O 1
ATOM 2142 N N . ARG A 1 310 ? 125.270 -122.766 102.729 1.00 69.00 294 ARG A N 1
ATOM 2143 C CA . ARG A 1 310 ? 125.658 -122.105 101.491 1.00 73.17 294 ARG A CA 1
ATOM 2144 C C . ARG A 1 310 ? 124.529 -122.249 100.484 1.00 74.35 294 ARG A C 1
ATOM 2145 O O . ARG A 1 310 ? 123.940 -123.327 100.359 1.00 74.48 294 ARG A O 1
ATOM 2153 N N . VAL A 1 311 ? 124.223 -121.160 99.773 1.00 74.14 295 VAL A N 1
ATOM 2154 C CA . VAL A 1 311 ? 123.259 -121.243 98.682 1.00 79.91 295 VAL A CA 1
ATOM 2155 C C . VAL A 1 311 ? 123.772 -122.238 97.651 1.00 81.39 295 VAL A C 1
ATOM 2156 O O . VAL A 1 311 ? 124.914 -122.136 97.182 1.00 77.50 295 VAL A O 1
ATOM 2160 N N . ALA A 1 312 ? 122.931 -123.223 97.313 1.00 81.56 296 ALA A N 1
ATOM 2161 C CA . ALA A 1 312 ? 123.311 -124.336 96.447 1.00 81.63 296 ALA A CA 1
ATOM 2162 C C . ALA A 1 312 ? 124.005 -123.866 95.174 1.00 84.03 296 ALA A C 1
ATOM 2163 O O . ALA A 1 312 ? 123.372 -123.283 94.286 1.00 82.26 296 ALA A O 1
ATOM 2165 N N . GLY A 1 313 ? 125.311 -124.097 95.098 1.00 81.24 297 GLY A N 1
ATOM 2166 C CA . GLY A 1 313 ? 126.074 -123.842 93.900 1.00 76.64 297 GLY A CA 1
ATOM 2167 C C . GLY A 1 313 ? 126.883 -122.564 93.861 1.00 79.70 297 GLY A C 1
ATOM 2168 O O . GLY A 1 313 ? 127.165 -122.074 92.757 1.00 76.73 297 GLY A O 1
ATOM 2169 N N . THR A 1 314 ? 127.265 -122.012 95.011 1.00 79.66 298 THR A N 1
ATOM 2170 C CA . THR A 1 314 ? 128.078 -120.793 95.072 1.00 79.08 298 THR A CA 1
ATOM 2171 C C . THR A 1 314 ? 129.051 -120.904 96.244 1.00 79.13 298 THR A C 1
ATOM 2172 O O . THR A 1 314 ? 129.321 -121.991 96.772 1.00 79.23 298 THR A O 1
ATOM 2176 N N . ASP A 1 315 ? 129.589 -119.751 96.650 1.00 77.99 299 ASP A N 1
ATOM 2177 C CA . ASP A 1 315 ? 130.382 -119.603 97.863 1.00 77.19 299 ASP A CA 1
ATOM 2178 C C . ASP A 1 315 ? 129.680 -118.716 98.886 1.00 74.56 299 ASP A C 1
ATOM 2179 O O . ASP A 1 315 ? 130.264 -118.404 99.932 1.00 74.36 299 ASP A O 1
ATOM 2184 N N . THR A 1 316 ? 128.442 -118.308 98.611 1.00 72.23 300 THR A N 1
ATOM 2185 C CA . THR A 1 316 ? 127.743 -117.325 99.430 1.00 70.57 300 THR A CA 1
ATOM 2186 C C . THR A 1 316 ? 127.126 -118.007 100.646 1.00 66.62 300 THR A C 1
ATOM 2187 O O . THR A 1 316 ? 126.250 -118.869 100.504 1.00 64.28 300 THR A O 1
ATOM 2191 N N . ILE A 1 317 ? 127.589 -117.633 101.841 1.00 64.52 301 ILE A N 1
ATOM 2192 C CA . ILE A 1 317 ? 126.950 -118.128 103.053 1.00 60.47 301 ILE A CA 1
ATOM 2193 C C . ILE A 1 317 ? 125.528 -117.585 103.105 1.00 60.04 301 ILE A C 1
ATOM 2194 O O . ILE A 1 317 ? 125.278 -116.411 102.801 1.00 56.92 301 ILE A O 1
ATOM 2199 N N . ALA A 1 318 ? 124.578 -118.456 103.453 1.00 62.93 302 ALA A N 1
ATOM 2200 C CA . ALA A 1 318 ? 123.154 -118.171 103.309 1.00 54.67 302 ALA A CA 1
ATOM 2201 C C . ALA A 1 318 ? 122.433 -118.017 104.641 1.00 55.93 302 ALA A C 1
ATOM 2202 O O . ALA A 1 318 ? 121.201 -117.901 104.657 1.00 60.40 302 ALA A O 1
ATOM 2204 N N . GLY A 1 319 ? 123.166 -118.009 105.751 1.00 54.38 303 GLY A N 1
ATOM 2205 C CA . GLY A 1 319 ? 122.591 -117.967 107.080 1.00 48.30 303 GLY A CA 1
ATOM 2206 C C . GLY A 1 319 ? 123.374 -118.881 107.999 1.00 42.01 303 GLY A C 1
ATOM 2207 O O . GLY A 1 319 ? 124.211 -119.655 107.532 1.00 46.70 303 GLY A O 1
ATOM 2208 N N . SER A 1 320 ? 123.113 -118.821 109.295 1.00 38.20 304 SER A N 1
ATOM 2209 C CA . SER A 1 320 ? 123.847 -119.631 110.247 1.00 37.28 304 SER A CA 1
ATOM 2210 C C . SER A 1 320 ? 123.076 -120.897 110.601 1.00 35.83 304 SER A C 1
ATOM 2211 O O . SER A 1 320 ? 121.892 -121.042 110.307 1.00 37.30 304 SER A O 1
ATOM 2214 N N . THR A 1 321 ? 123.773 -121.820 111.253 1.00 36.76 305 THR A N 1
ATOM 2215 C CA . THR A 1 321 ? 123.145 -122.937 111.945 1.00 37.90 305 THR A CA 1
ATOM 2216 C C . THR A 1 321 ? 123.334 -122.821 113.456 1.00 37.87 305 THR A C 1
ATOM 2217 O O . THR A 1 321 ? 123.424 -123.829 114.160 1.00 40.80 305 THR A O 1
ATOM 2221 N N . ALA A 1 322 ? 123.392 -121.593 113.963 1.00 36.77 306 ALA A N 1
ATOM 2222 C CA . ALA A 1 322 ? 123.699 -121.328 115.361 1.00 38.53 306 ALA A CA 1
ATOM 2223 C C . ALA A 1 322 ? 122.428 -121.054 116.152 1.00 34.56 306 ALA A C 1
ATOM 2224 O O . ALA A 1 322 ? 121.447 -120.533 115.617 1.00 31.48 306 ALA A O 1
ATOM 2226 N N . THR A 1 323 ? 122.456 -121.412 117.433 1.00 35.20 307 THR A N 1
ATOM 2227 C CA . THR A 1 323 ? 121.433 -120.979 118.375 1.00 35.66 307 THR A CA 1
ATOM 2228 C C . THR A 1 323 ? 122.000 -119.856 119.233 1.00 34.24 307 THR A C 1
ATOM 2229 O O . THR A 1 323 ? 123.205 -119.583 119.225 1.00 31.49 307 THR A O 1
ATOM 2233 N N . MET A 1 324 ? 121.115 -119.184 119.970 1.00 27.12 308 MET A N 1
ATOM 2234 C CA . MET A 1 324 ? 121.582 -118.100 120.824 1.00 31.72 308 MET A CA 1
ATOM 2235 C C . MET A 1 324 ? 122.591 -118.592 121.843 1.00 30.71 308 MET A C 1
ATOM 2236 O O . MET A 1 324 ? 123.497 -117.844 122.218 1.00 28.68 308 MET A O 1
ATOM 2241 N N . GLU A 1 325 ? 122.451 -119.839 122.303 1.00 28.67 309 GLU A N 1
ATOM 2242 C CA . GLU A 1 325 ? 123.434 -120.395 123.227 1.00 31.04 309 GLU A CA 1
ATOM 2243 C C . GLU A 1 325 ? 124.830 -120.381 122.617 1.00 32.26 309 GLU A C 1
ATOM 2244 O O . GLU A 1 325 ? 125.821 -120.113 123.308 1.00 29.38 309 GLU A O 1
ATOM 2250 N N . GLN A 1 326 ? 124.933 -120.652 121.314 1.00 32.21 310 GLN A N 1
ATOM 2251 C CA . GLN A 1 326 ? 126.262 -120.710 120.711 1.00 33.94 310 GLN A CA 1
ATOM 2252 C C . GLN A 1 326 ? 126.837 -119.318 120.494 1.00 31.19 310 GLN A C 1
ATOM 2253 O O . GLN A 1 326 ? 128.037 -119.104 120.687 1.00 28.82 310 GLN A O 1
ATOM 2259 N N . VAL A 1 327 ? 126.018 -118.365 120.045 1.00 28.22 311 VAL A N 1
ATOM 2260 C CA . VAL A 1 327 ? 126.576 -117.039 119.818 1.00 27.68 311 VAL A CA 1
ATOM 2261 C C . VAL A 1 327 ? 126.880 -116.355 121.147 1.00 31.38 311 VAL A C 1
ATOM 2262 O O . VAL A 1 327 ? 127.859 -115.599 121.249 1.00 28.08 311 VAL A O 1
ATOM 2266 N N . PHE A 1 328 ? 126.101 -116.647 122.194 1.00 27.10 312 PHE A N 1
ATOM 2267 C CA . PHE A 1 328 ? 126.432 -116.144 123.526 1.00 27.07 312 PHE A CA 1
ATOM 2268 C C . PHE A 1 328 ? 127.815 -116.606 123.954 1.00 27.93 312 PHE A C 1
ATOM 2269 O O . PHE A 1 328 ? 128.634 -115.803 124.415 1.00 27.00 312 PHE A O 1
ATOM 2277 N N . ARG A 1 329 ? 128.089 -117.908 123.810 1.00 30.95 313 ARG A N 1
ATOM 2278 C CA . ARG A 1 329 ? 129.379 -118.463 124.208 1.00 32.31 313 ARG A CA 1
ATOM 2279 C C . ARG A 1 329 ? 130.517 -117.830 123.427 1.00 32.30 313 ARG A C 1
ATOM 2280 O O . ARG A 1 329 ? 131.567 -117.526 123.989 1.00 29.65 313 ARG A O 1
ATOM 2288 N N . LEU A 1 330 ? 130.319 -117.626 122.129 1.00 29.50 314 LEU A N 1
ATOM 2289 C CA . LEU A 1 330 ? 131.354 -117.048 121.288 1.00 29.17 314 LEU A CA 1
ATOM 2290 C C . LEU A 1 330 ? 131.541 -115.564 121.575 1.00 30.76 314 LEU A C 1
ATOM 2291 O O . LEU A 1 330 ? 132.667 -115.057 121.532 1.00 28.99 314 LEU A O 1
ATOM 2296 N N . ALA A 1 331 ? 130.455 -114.843 121.852 1.00 24.99 315 ALA A N 1
ATOM 2297 C CA . ALA A 1 331 ? 130.594 -113.459 122.288 1.00 25.58 315 ALA A CA 1
ATOM 2298 C C . ALA A 1 331 ? 131.453 -113.370 123.546 1.00 28.69 315 ALA A C 1
ATOM 2299 O O . ALA A 1 331 ? 132.349 -112.523 123.640 1.00 24.75 315 ALA A O 1
ATOM 2301 N N . VAL A 1 332 ? 131.196 -114.245 124.526 1.00 28.35 316 VAL A N 1
ATOM 2302 C CA . VAL A 1 332 ? 131.973 -114.224 125.764 1.00 23.82 316 VAL A CA 1
ATOM 2303 C C . VAL A 1 332 ? 133.451 -114.482 125.473 1.00 27.29 316 VAL A C 1
ATOM 2304 O O . VAL A 1 332 ? 134.334 -113.791 125.999 1.00 24.88 316 VAL A O 1
ATOM 2308 N N . ALA A 1 333 ? 133.741 -115.474 124.624 1.00 26.49 317 ALA A N 1
ATOM 2309 C CA . ALA A 1 333 ? 135.128 -115.845 124.336 1.00 31.25 317 ALA A CA 1
ATOM 2310 C C . ALA A 1 333 ? 135.861 -114.761 123.559 1.00 31.88 317 ALA A C 1
ATOM 2311 O O . ALA A 1 333 ? 137.054 -114.529 123.784 1.00 31.23 317 ALA A O 1
ATOM 2313 N N . HIS A 1 334 ? 135.179 -114.106 122.622 1.00 27.46 318 HIS A N 1
ATOM 2314 C CA . HIS A 1 334 ? 135.832 -113.244 121.652 1.00 27.75 318 HIS A CA 1
ATOM 2315 C C . HIS A 1 334 ? 135.671 -111.764 121.929 1.00 31.15 318 HIS A C 1
ATOM 2316 O O . HIS A 1 334 ? 136.158 -110.953 121.135 1.00 30.92 318 HIS A O 1
ATOM 2323 N N . CYS A 1 335 ? 134.984 -111.371 122.996 1.00 27.09 319 CYS A N 1
ATOM 2324 C CA . CYS A 1 335 ? 134.815 -109.933 123.179 1.00 27.73 319 CYS A CA 1
ATOM 2325 C C . CYS A 1 335 ? 136.059 -109.257 123.742 1.00 32.38 319 CYS A C 1
ATOM 2326 O O . CYS A 1 335 ? 136.096 -108.024 123.800 1.00 35.00 319 CYS A O 1
ATOM 2329 N N . GLY A 1 336 ? 137.060 -110.022 124.156 1.00 31.70 320 GLY A N 1
ATOM 2330 C CA . GLY A 1 336 ? 138.300 -109.447 124.619 1.00 37.69 320 GLY A CA 1
ATOM 2331 C C . GLY A 1 336 ? 138.279 -108.898 126.027 1.00 40.37 320 GLY A C 1
ATOM 2332 O O . GLY A 1 336 ? 139.260 -108.267 126.436 1.00 38.49 320 GLY A O 1
ATOM 2333 N N . LEU A 1 337 ? 137.196 -109.117 126.789 1.00 32.03 321 LEU A N 1
ATOM 2334 C CA . LEU A 1 337 ? 137.102 -108.626 128.155 1.00 34.02 321 LEU A CA 1
ATOM 2335 C C . LEU A 1 337 ? 137.396 -109.746 129.136 1.00 33.10 321 LEU A C 1
ATOM 2336 O O . LEU A 1 337 ? 137.291 -110.929 128.792 1.00 36.63 321 LEU A O 1
ATOM 2341 N N . PRO A 1 338 ? 137.754 -109.417 130.380 1.00 34.75 322 PRO A N 1
ATOM 2342 C CA . PRO A 1 338 ? 137.822 -110.456 131.413 1.00 36.44 322 PRO A CA 1
ATOM 2343 C C . PRO A 1 338 ? 136.458 -111.095 131.632 1.00 35.66 322 PRO A C 1
ATOM 2344 O O . PRO A 1 338 ? 135.413 -110.489 131.389 1.00 37.10 322 PRO A O 1
ATOM 2348 N N . ARG A 1 339 ? 136.494 -112.333 132.137 1.00 34.70 323 ARG A N 1
ATOM 2349 C CA . ARG A 1 339 ? 135.347 -113.240 132.101 1.00 38.41 323 ARG A CA 1
ATOM 2350 C C . ARG A 1 339 ? 134.064 -112.621 132.663 1.00 38.60 323 ARG A C 1
ATOM 2351 O O . ARG A 1 339 ? 133.003 -112.690 132.029 1.00 34.83 323 ARG A O 1
ATOM 2359 N N . ASP A 1 340 ? 134.128 -112.043 133.865 1.00 36.64 324 ASP A N 1
ATOM 2360 C CA . ASP A 1 340 ? 132.932 -111.451 134.458 1.00 38.07 324 ASP A CA 1
ATOM 2361 C C . ASP A 1 340 ? 132.395 -110.323 133.594 1.00 36.75 324 ASP A C 1
ATOM 2362 O O . ASP A 1 340 ? 131.190 -110.255 133.324 1.00 36.88 324 ASP A O 1
ATOM 2367 N N . ASP A 1 341 ? 133.280 -109.427 133.144 1.00 34.82 325 ASP A N 1
ATOM 2368 C CA . ASP A 1 341 ? 132.833 -108.345 132.281 1.00 36.20 325 ASP A CA 1
ATOM 2369 C C . ASP A 1 341 ? 132.319 -108.884 130.957 1.00 31.04 325 ASP A C 1
ATOM 2370 O O . ASP A 1 341 ? 131.353 -108.347 130.407 1.00 32.58 325 ASP A O 1
ATOM 2375 N N . ALA A 1 342 ? 132.938 -109.957 130.451 1.00 28.64 326 ALA A N 1
ATOM 2376 C CA . ALA A 1 342 ? 132.452 -110.610 129.237 1.00 28.31 326 ALA A CA 1
ATOM 2377 C C . ALA A 1 342 ? 131.034 -111.156 129.418 1.00 26.35 326 ALA A C 1
ATOM 2378 O O . ALA A 1 342 ? 130.196 -111.029 128.521 1.00 24.09 326 ALA A O 1
ATOM 2380 N N . LEU A 1 343 ? 130.754 -111.785 130.564 1.00 27.54 327 LEU A N 1
ATOM 2381 C CA . LEU A 1 343 ? 129.411 -112.301 130.827 1.00 28.30 327 LEU A CA 1
ATOM 2382 C C . LEU A 1 343 ? 128.398 -111.172 130.865 1.00 27.77 327 LEU A C 1
ATOM 2383 O O . LEU A 1 343 ? 127.309 -111.276 130.286 1.00 27.59 327 LEU A O 1
ATOM 2388 N N . SER A 1 344 ? 128.748 -110.079 131.553 1.00 29.02 328 SER A N 1
ATOM 2389 C CA . SER A 1 344 ? 127.858 -108.932 131.650 1.00 27.86 328 SER A CA 1
ATOM 2390 C C . SER A 1 344 ? 127.587 -108.326 130.280 1.00 26.19 328 SER A C 1
ATOM 2391 O O . SER A 1 344 ? 126.442 -107.985 129.960 1.00 26.24 328 SER A O 1
ATOM 2394 N N . LEU A 1 345 ? 128.629 -108.166 129.468 1.00 22.89 329 LEU A N 1
ATOM 2395 C CA . LEU A 1 345 ? 128.439 -107.632 128.124 1.00 25.33 329 LEU A CA 1
ATOM 2396 C C . LEU A 1 345 ? 127.550 -108.545 127.286 1.00 25.87 329 LEU A C 1
ATOM 2397 O O . LEU A 1 345 ? 126.612 -108.076 126.636 1.00 25.12 329 LEU A O 1
ATOM 2402 N N . ALA A 1 346 ? 127.836 -109.856 127.288 1.00 22.82 330 ALA A N 1
ATOM 2403 C CA . ALA A 1 346 ? 127.111 -110.784 126.426 1.00 24.73 330 ALA A CA 1
ATOM 2404 C C . ALA A 1 346 ? 125.642 -110.875 126.815 1.00 25.59 330 ALA A C 1
ATOM 2405 O O . ALA A 1 346 ? 124.786 -111.080 125.948 1.00 23.45 330 ALA A O 1
ATOM 2407 N N . VAL A 1 347 ? 125.339 -110.714 128.106 1.00 24.62 331 VAL A N 1
ATOM 2408 C CA . VAL A 1 347 ? 123.956 -110.688 128.549 1.00 26.26 331 VAL A CA 1
ATOM 2409 C C . VAL A 1 347 ? 123.253 -109.446 128.020 1.00 24.12 331 VAL A C 1
ATOM 2410 O O . VAL A 1 347 ? 122.104 -109.518 127.576 1.00 24.18 331 VAL A O 1
ATOM 2414 N N . ARG A 1 348 ? 123.929 -108.289 128.031 1.00 22.04 332 ARG A N 1
ATOM 2415 C CA . ARG A 1 348 ? 123.328 -107.109 127.411 1.00 25.69 332 ARG A CA 1
ATOM 2416 C C . ARG A 1 348 ? 123.071 -107.353 125.928 1.00 25.78 332 ARG A C 1
ATOM 2417 O O . ARG A 1 348 ? 121.987 -107.040 125.416 1.00 24.88 332 ARG A O 1
ATOM 2425 N N . GLN A 1 349 ? 124.027 -107.985 125.242 1.00 24.60 333 GLN A N 1
ATOM 2426 C CA . GLN A 1 349 ? 123.907 -108.178 123.798 1.00 25.37 333 GLN A CA 1
ATOM 2427 C C . GLN A 1 349 ? 122.916 -109.274 123.423 1.00 21.83 333 GLN A C 1
ATOM 2428 O O . GLN A 1 349 ? 122.337 -109.221 122.340 1.00 23.50 333 GLN A O 1
ATOM 2434 N N . ALA A 1 350 ? 122.761 -110.304 124.253 1.00 20.09 334 ALA A N 1
ATOM 2435 C CA . ALA A 1 350 ? 121.903 -111.420 123.901 1.00 23.45 334 ALA A CA 1
ATOM 2436 C C . ALA A 1 350 ? 120.532 -111.333 124.551 1.00 22.91 334 ALA A C 1
ATOM 2437 O O . ALA A 1 350 ? 119.655 -112.101 124.175 1.00 24.82 334 ALA A O 1
ATOM 2439 N N . CYS A 1 351 ? 120.331 -110.428 125.512 1.00 23.68 335 CYS A N 1
ATOM 2440 C CA . CYS A 1 351 ? 119.040 -110.365 126.214 1.00 26.62 335 CYS A CA 1
ATOM 2441 C C . CYS A 1 351 ? 118.487 -108.947 126.239 1.00 28.05 335 CYS A C 1
ATOM 2442 O O . CYS A 1 351 ? 117.387 -108.694 125.740 1.00 32.95 335 CYS A O 1
ATOM 2445 N N . VAL A 1 352 ? 119.260 -108.008 126.784 1.00 25.54 336 VAL A N 1
ATOM 2446 C CA . VAL A 1 352 ? 118.738 -106.675 127.073 1.00 28.32 336 VAL A CA 1
ATOM 2447 C C . VAL A 1 352 ? 118.626 -105.833 125.803 1.00 28.98 336 VAL A C 1
ATOM 2448 O O . VAL A 1 352 ? 117.555 -105.306 125.478 1.00 25.24 336 VAL A O 1
ATOM 2452 N N . ASN A 1 353 ? 119.733 -105.660 125.096 1.00 25.24 337 ASN A N 1
ATOM 2453 C CA . ASN A 1 353 ? 119.733 -104.790 123.918 1.00 26.98 337 ASN A CA 1
ATOM 2454 C C . ASN A 1 353 ? 118.725 -105.204 122.855 1.00 23.60 337 ASN A C 1
ATOM 2455 O O . ASN A 1 353 ? 118.051 -104.313 122.318 1.00 25.68 337 ASN A O 1
ATOM 2460 N N . PRO A 1 354 ? 118.587 -106.483 122.471 1.00 23.55 338 PRO A N 1
ATOM 2461 C CA . PRO A 1 354 ? 117.602 -106.803 121.416 1.00 24.90 338 PRO A CA 1
ATOM 2462 C C . PRO A 1 354 ? 116.161 -106.593 121.846 1.00 27.20 338 PRO A C 1
ATOM 2463 O O . PRO A 1 354 ? 115.322 -106.220 121.017 1.00 23.19 338 PRO A O 1
ATOM 2467 N N . ALA A 1 355 ? 115.834 -106.867 123.110 1.00 27.92 339 ALA A N 1
ATOM 2468 C CA . ALA A 1 355 ? 114.461 -106.654 123.557 1.00 29.26 339 ALA A CA 1
ATOM 2469 C C . ALA A 1 355 ? 114.145 -105.173 123.591 1.00 28.92 339 ALA A C 1
ATOM 2470 O O . ALA A 1 355 ? 113.040 -104.755 123.225 1.00 29.55 339 ALA A O 1
ATOM 2472 N N . ARG A 1 356 ? 115.117 -104.363 124.012 1.00 26.04 340 ARG A N 1
ATOM 2473 C CA . ARG A 1 356 ? 114.943 -102.917 123.988 1.00 28.46 340 ARG A CA 1
ATOM 2474 C C . ARG A 1 356 ? 114.781 -102.411 122.560 1.00 31.58 340 ARG A C 1
ATOM 2475 O O . ARG A 1 356 ? 113.847 -101.658 122.261 1.00 33.25 340 ARG A O 1
ATOM 2483 N N . ALA A 1 357 ? 115.674 -102.830 121.656 1.00 27.48 341 ALA A N 1
ATOM 2484 C CA . ALA A 1 357 ? 115.601 -102.358 120.273 1.00 31.36 341 ALA A CA 1
ATOM 2485 C C . ALA A 1 357 ? 114.250 -102.643 119.621 1.00 27.96 341 ALA A C 1
ATOM 2486 O O . ALA A 1 357 ? 113.801 -101.863 118.775 1.00 30.41 341 ALA A O 1
ATOM 2488 N N . LEU A 1 358 ? 113.602 -103.754 119.964 1.00 27.96 342 LEU A N 1
ATOM 2489 C CA . LEU A 1 358 ? 112.369 -104.161 119.298 1.00 27.18 342 LEU A CA 1
ATOM 2490 C C . LEU A 1 358 ? 111.112 -103.850 120.100 1.00 33.61 342 LEU A C 1
ATOM 2491 O O . LEU A 1 358 ? 110.022 -104.306 119.723 1.00 30.84 342 LEU A O 1
ATOM 2496 N N . GLY A 1 359 ? 111.232 -103.080 121.180 1.00 32.76 343 GLY A N 1
ATOM 2497 C CA . GLY A 1 359 ? 110.090 -102.791 122.025 1.00 36.04 343 GLY A CA 1
ATOM 2498 C C . GLY A 1 359 ? 109.485 -104.023 122.651 1.00 36.83 343 GLY A C 1
ATOM 2499 O O . GLY A 1 359 ? 108.272 -104.060 122.888 1.00 34.87 343 GLY A O 1
ATOM 2500 N N . LEU A 1 360 ? 110.291 -105.054 122.879 1.00 32.96 344 LEU A N 1
ATOM 2501 C CA . LEU A 1 360 ? 109.829 -106.298 123.465 1.00 34.98 344 LEU A CA 1
ATOM 2502 C C . LEU A 1 360 ? 109.805 -106.170 124.984 1.00 37.17 344 LEU A C 1
ATOM 2503 O O . LEU A 1 360 ? 110.442 -105.275 125.538 1.00 36.49 344 LEU A O 1
ATOM 2508 N N . PRO A 1 361 ? 109.044 -107.026 125.676 1.00 38.48 345 PRO A N 1
ATOM 2509 C CA . PRO A 1 361 ? 109.053 -106.999 127.147 1.00 41.28 345 PRO A CA 1
ATOM 2510 C C . PRO A 1 361 ? 110.476 -106.981 127.680 1.00 44.61 345 PRO A C 1
ATOM 2511 O O . PRO A 1 361 ? 111.323 -107.799 127.287 1.00 42.00 345 PRO A O 1
ATOM 2515 N N . ALA A 1 362 ? 110.748 -106.010 128.552 1.00 44.55 346 ALA A N 1
ATOM 2516 C CA . ALA A 1 362 ? 112.107 -105.771 129.024 1.00 44.93 346 ALA A CA 1
ATOM 2517 C C . ALA A 1 362 ? 112.729 -107.058 129.545 1.00 47.50 346 ALA A C 1
ATOM 2518 O O . ALA A 1 362 ? 112.257 -107.629 130.532 1.00 47.78 346 ALA A O 1
ATOM 2520 N N . ALA A 1 363 ? 113.751 -107.552 128.852 1.00 45.44 347 ALA A N 1
ATOM 2521 C CA . ALA A 1 363 ? 114.508 -108.668 129.383 1.00 42.31 347 ALA A CA 1
ATOM 2522 C C . ALA A 1 363 ? 115.143 -108.254 130.703 1.00 48.36 347 ALA A C 1
ATOM 2523 O O . ALA A 1 363 ? 115.410 -107.074 130.948 1.00 55.83 347 ALA A O 1
ATOM 2525 N N . GLY A 1 364 ? 115.365 -109.233 131.564 1.00 40.72 348 GLY A N 1
ATOM 2526 C CA . GLY A 1 364 ? 115.957 -108.940 132.843 1.00 38.79 348 GLY A CA 1
ATOM 2527 C C . GLY A 1 364 ? 115.239 -109.659 133.952 1.00 38.12 348 GLY A C 1
ATOM 2528 O O . GLY A 1 364 ? 114.011 -109.786 133.939 1.00 38.18 348 GLY A O 1
ATOM 2529 N N . LEU A 1 365 ? 116.013 -110.146 134.908 1.00 35.99 349 LEU A N 1
ATOM 2530 C CA . LEU A 1 365 ? 115.490 -110.845 136.070 1.00 37.21 349 LEU A CA 1
ATOM 2531 C C . LEU A 1 365 ? 115.333 -109.805 137.169 1.00 37.30 349 LEU A C 1
ATOM 2532 O O . LEU A 1 365 ? 116.290 -109.462 137.864 1.00 38.33 349 LEU A O 1
ATOM 2537 N N . ALA A 1 366 ? 114.118 -109.289 137.303 1.00 40.19 350 ALA A N 1
ATOM 2538 C CA . ALA A 1 366 ? 113.795 -108.234 138.249 1.00 41.55 350 ALA A CA 1
ATOM 2539 C C . ALA A 1 366 ? 112.349 -108.422 138.665 1.00 42.49 350 ALA A C 1
ATOM 2540 O O . ALA A 1 366 ? 111.562 -109.028 137.935 1.00 40.37 350 ALA A O 1
ATOM 2542 N N . ALA A 1 367 ? 112.015 -107.913 139.852 1.00 42.68 351 ALA A N 1
ATOM 2543 C CA . ALA A 1 367 ? 110.669 -108.049 140.394 1.00 43.56 351 ALA A CA 1
ATOM 2544 C C . ALA A 1 367 ? 109.626 -107.619 139.371 1.00 41.66 351 ALA A C 1
ATOM 2545 O O . ALA A 1 367 ? 109.683 -106.511 138.832 1.00 40.25 351 ALA A O 1
ATOM 2547 N N . GLY A 1 368 ? 108.680 -108.512 139.095 1.00 44.12 352 GLY A N 1
ATOM 2548 C CA . GLY A 1 368 ? 107.611 -108.236 138.166 1.00 41.34 352 GLY A CA 1
ATOM 2549 C C . GLY A 1 368 ? 107.860 -108.699 136.746 1.00 46.04 352 GLY A C 1
ATOM 2550 O O . GLY A 1 368 ? 106.902 -108.812 135.970 1.00 47.15 352 GLY A O 1
ATOM 2551 N N . ALA A 1 369 ? 109.113 -108.967 136.379 1.00 42.96 353 ALA A N 1
ATOM 2552 C CA . ALA A 1 369 ? 109.402 -109.482 135.049 1.00 41.43 353 ALA A CA 1
ATOM 2553 C C . ALA A 1 369 ? 108.937 -110.926 134.926 1.00 41.00 353 ALA A C 1
ATOM 2554 O O . ALA A 1 369 ? 108.893 -111.674 135.907 1.00 38.64 353 ALA A O 1
ATOM 2556 N N . ARG A 1 370 ? 108.594 -111.325 133.704 1.00 38.98 354 ARG A N 1
ATOM 2557 C CA . ARG A 1 370 ? 108.269 -112.724 133.482 1.00 39.22 354 ARG A CA 1
ATOM 2558 C C . ARG A 1 370 ? 109.505 -113.579 133.712 1.00 34.70 354 ARG A C 1
ATOM 2559 O O . ARG A 1 370 ? 110.626 -113.182 133.375 1.00 37.22 354 ARG A O 1
ATOM 2567 N N . ALA A 1 371 ? 109.300 -114.752 134.314 1.00 35.62 355 ALA A N 1
ATOM 2568 C CA . ALA A 1 371 ? 110.404 -115.623 134.723 1.00 37.35 355 ALA A CA 1
ATOM 2569 C C . ALA A 1 371 ? 110.880 -116.440 133.522 1.00 34.46 355 ALA A C 1
ATOM 2570 O O . ALA A 1 371 ? 110.522 -117.605 133.333 1.00 30.76 355 ALA A O 1
ATOM 2572 N N . ASP A 1 372 ? 111.702 -115.794 132.693 1.00 32.78 356 ASP A N 1
ATOM 2573 C CA . ASP A 1 372 ? 112.414 -116.421 131.584 1.00 34.47 356 ASP A CA 1
ATOM 2574 C C . ASP A 1 372 ? 113.900 -116.382 131.918 1.00 29.77 356 ASP A C 1
ATOM 2575 O O . ASP A 1 372 ? 114.464 -115.296 132.085 1.00 29.92 356 ASP A O 1
ATOM 2580 N N . LEU A 1 373 ? 114.527 -117.554 132.044 1.00 27.78 357 LEU A N 1
ATOM 2581 C CA . LEU A 1 373 ? 115.922 -117.612 132.454 1.00 29.21 357 LEU A CA 1
ATOM 2582 C C . LEU A 1 373 ? 116.573 -118.869 131.898 1.00 29.80 357 LEU A C 1
ATOM 2583 O O . LEU A 1 373 ? 115.898 -119.822 131.501 1.00 31.67 357 LEU A O 1
ATOM 2588 N N . VAL A 1 374 ? 117.904 -118.867 131.901 1.00 28.18 358 VAL A N 1
ATOM 2589 C CA . VAL A 1 374 ? 118.698 -119.966 131.377 1.00 27.81 358 VAL A CA 1
ATOM 2590 C C . VAL A 1 374 ? 119.786 -120.310 132.390 1.00 30.00 358 VAL A C 1
ATOM 2591 O O . VAL A 1 374 ? 120.452 -119.420 132.933 1.00 29.35 358 VAL A O 1
ATOM 2595 N N . VAL A 1 375 ? 119.986 -121.601 132.627 1.00 31.30 359 VAL A N 1
ATOM 2596 C CA . VAL A 1 375 ? 121.051 -122.082 133.500 1.00 32.25 359 VAL A CA 1
ATOM 2597 C C . VAL A 1 375 ? 122.200 -122.577 132.631 1.00 31.47 359 VAL A C 1
ATOM 2598 O O . VAL A 1 375 ? 122.016 -123.469 131.793 1.00 32.35 359 VAL A O 1
ATOM 2602 N N . LEU A 1 376 ? 123.383 -121.995 132.830 1.00 32.56 360 LEU A N 1
ATOM 2603 C CA . LEU A 1 376 ? 124.599 -122.378 132.124 1.00 34.20 360 LEU A CA 1
ATOM 2604 C C . LEU A 1 376 ? 125.556 -123.091 133.071 1.00 34.75 360 LEU A C 1
ATOM 2605 O O . LEU A 1 376 ? 125.711 -122.689 134.230 1.00 32.06 360 LEU A O 1
ATOM 2610 N N . ASP A 1 377 ? 126.201 -124.145 132.574 1.00 35.52 361 ASP A N 1
ATOM 2611 C CA . ASP A 1 377 ? 127.238 -124.821 133.343 1.00 38.07 361 ASP A CA 1
ATOM 2612 C C . ASP A 1 377 ? 128.562 -124.073 133.198 1.00 40.52 361 ASP A C 1
ATOM 2613 O O . ASP A 1 377 ? 128.620 -122.949 132.692 1.00 38.62 361 ASP A O 1
ATOM 2618 N N . HIS A 1 378 ? 129.647 -124.724 133.632 1.00 41.91 362 HIS A N 1
ATOM 2619 C CA . HIS A 1 378 ? 130.967 -124.097 133.648 1.00 44.75 362 HIS A CA 1
ATOM 2620 C C . HIS A 1 378 ? 131.425 -123.692 132.250 1.00 43.71 362 HIS A C 1
ATOM 2621 O O . HIS A 1 378 ? 131.933 -122.582 132.054 1.00 44.21 362 HIS A O 1
ATOM 2628 N N . ASP A 1 379 ? 131.257 -124.579 131.268 1.00 42.06 363 ASP A N 1
ATOM 2629 C CA . ASP A 1 379 ? 131.598 -124.302 129.877 1.00 42.29 363 ASP A CA 1
ATOM 2630 C C . ASP A 1 379 ? 130.594 -123.391 129.181 1.00 41.28 363 ASP A C 1
ATOM 2631 O O . ASP A 1 379 ? 130.717 -123.180 127.969 1.00 32.85 363 ASP A O 1
ATOM 2636 N N . LEU A 1 380 ? 129.592 -122.888 129.911 1.00 42.16 364 LEU A N 1
ATOM 2637 C CA . LEU A 1 380 ? 128.526 -122.047 129.374 1.00 34.24 364 LEU A CA 1
ATOM 2638 C C . LEU A 1 380 ? 127.645 -122.800 128.385 1.00 36.61 364 LEU A C 1
ATOM 2639 O O . LEU A 1 380 ? 127.137 -122.215 127.429 1.00 38.27 364 LEU A O 1
ATOM 2644 N N . ALA A 1 381 ? 127.425 -124.091 128.611 1.00 36.72 365 ALA A N 1
ATOM 2645 C CA . ALA A 1 381 ? 126.386 -124.808 127.890 1.00 36.87 365 ALA A CA 1
ATOM 2646 C C . ALA A 1 381 ? 125.083 -124.766 128.682 1.00 35.32 365 ALA A C 1
ATOM 2647 O O . ALA A 1 381 ? 125.086 -124.689 129.916 1.00 33.37 365 ALA A O 1
ATOM 2649 N N . VAL A 1 382 ? 123.966 -124.795 127.956 1.00 34.50 366 VAL A N 1
ATOM 2650 C CA . VAL A 1 382 ? 122.648 -124.734 128.580 1.00 33.99 366 VAL A CA 1
ATOM 2651 C C . VAL A 1 382 ? 122.396 -126.024 129.351 1.00 33.08 366 VAL A C 1
ATOM 2652 O O . VAL A 1 382 ? 122.451 -127.120 128.784 1.00 37.02 366 VAL A O 1
ATOM 2656 N N . THR A 1 383 ? 122.121 -125.909 130.650 1.00 33.57 367 THR A N 1
ATOM 2657 C CA . THR A 1 383 ? 121.651 -127.080 131.384 1.00 33.96 367 THR A CA 1
ATOM 2658 C C . THR A 1 383 ? 120.159 -127.045 131.677 1.00 36.20 367 THR A C 1
ATOM 2659 O O . THR A 1 383 ? 119.535 -128.109 131.744 1.00 38.20 367 THR A O 1
ATOM 2663 N N . ALA A 1 384 ? 119.563 -125.860 131.820 1.00 35.21 368 ALA A N 1
ATOM 2664 C CA . ALA A 1 384 ? 118.125 -125.744 132.022 1.00 39.53 368 ALA A CA 1
ATOM 2665 C C . ALA A 1 384 ? 117.630 -124.457 131.385 1.00 35.61 368 ALA A C 1
ATOM 2666 O O . ALA A 1 384 ? 118.383 -123.494 131.209 1.00 30.68 368 ALA A O 1
ATOM 2668 N N . VAL A 1 385 ? 116.339 -124.454 131.054 1.00 35.03 369 VAL A N 1
ATOM 2669 C CA . VAL A 1 385 ? 115.646 -123.313 130.467 1.00 31.62 369 VAL A CA 1
ATOM 2670 C C . VAL A 1 385 ? 114.280 -123.195 131.135 1.00 36.98 369 VAL A C 1
ATOM 2671 O O . VAL A 1 385 ? 113.517 -124.164 131.181 1.00 35.27 369 VAL A O 1
ATOM 2675 N N . MET A 1 386 ? 113.983 -122.019 131.669 1.00 34.34 370 MET A N 1
ATOM 2676 C CA . MET A 1 386 ? 112.672 -121.704 132.208 1.00 34.13 370 MET A CA 1
ATOM 2677 C C . MET A 1 386 ? 112.041 -120.628 131.340 1.00 35.20 370 MET A C 1
ATOM 2678 O O . MET A 1 386 ? 112.716 -119.686 130.918 1.00 30.22 370 MET A O 1
ATOM 2683 N N . ARG A 1 387 ? 110.755 -120.785 131.051 1.00 32.12 371 ARG A N 1
ATOM 2684 C CA . ARG A 1 387 ? 109.997 -119.786 130.318 1.00 31.80 371 ARG A CA 1
ATOM 2685 C C . ARG A 1 387 ? 108.622 -119.686 130.963 1.00 32.19 371 ARG A C 1
ATOM 2686 O O . ARG A 1 387 ? 107.989 -120.710 131.212 1.00 34.17 371 ARG A O 1
ATOM 2694 N N . ALA A 1 388 ? 108.193 -118.457 131.260 1.00 30.60 372 ALA A N 1
ATOM 2695 C CA . ALA A 1 388 ? 106.957 -118.188 131.995 1.00 37.30 372 ALA A CA 1
ATOM 2696 C C . ALA A 1 388 ? 106.905 -118.978 133.303 1.00 40.35 372 ALA A C 1
ATOM 2697 O O . ALA A 1 388 ? 105.862 -119.501 133.697 1.00 38.25 372 ALA A O 1
ATOM 2699 N N . GLY A 1 389 ? 108.049 -119.075 133.986 1.00 37.36 373 GLY A N 1
ATOM 2700 C CA . GLY A 1 389 ? 108.097 -119.736 135.276 1.00 39.20 373 GLY A CA 1
ATOM 2701 C C . GLY A 1 389 ? 107.996 -121.250 135.265 1.00 37.95 373 GLY A C 1
ATOM 2702 O O . GLY A 1 389 ? 107.923 -121.853 136.343 1.00 40.41 373 GLY A O 1
ATOM 2703 N N . GLU A 1 390 ? 107.994 -121.891 134.098 1.00 35.85 374 GLU A N 1
ATOM 2704 C CA . GLU A 1 390 ? 107.975 -123.342 133.986 1.00 37.88 374 GLU A CA 1
ATOM 2705 C C . GLU A 1 390 ? 109.225 -123.820 133.259 1.00 39.93 374 GLU A C 1
ATOM 2706 O O . GLU A 1 390 ? 109.642 -123.212 132.273 1.00 35.26 374 GLU A O 1
ATOM 2712 N N . TRP A 1 391 ? 109.799 -124.927 133.730 1.00 40.65 375 TRP A N 1
ATOM 2713 C CA . TRP A 1 391 ? 110.964 -125.513 133.080 1.00 44.84 375 TRP A CA 1
ATOM 2714 C C . TRP A 1 391 ? 110.585 -126.053 131.706 1.00 46.09 375 TRP A C 1
ATOM 2715 O O . TRP A 1 391 ? 109.708 -126.913 131.588 1.00 49.17 375 TRP A O 1
ATOM 2726 N N . VAL A 1 392 ? 111.230 -125.521 130.669 1.00 43.70 376 VAL A N 1
ATOM 2727 C CA . VAL A 1 392 ? 111.209 -126.138 129.347 1.00 43.67 376 VAL A CA 1
ATOM 2728 C C . VAL A 1 392 ? 112.240 -127.252 129.285 1.00 46.88 376 VAL A C 1
ATOM 2729 O O . VAL A 1 392 ? 112.037 -128.281 128.628 1.00 48.17 376 VAL A O 1
ATOM 2733 N N . VAL A 1 393 ? 113.364 -127.034 129.959 1.00 48.71 377 VAL A N 1
ATOM 2734 C CA . VAL A 1 393 ? 114.436 -128.000 130.152 1.00 46.15 377 VAL A CA 1
ATOM 2735 C C . VAL A 1 393 ? 114.708 -127.994 131.653 1.00 49.98 377 VAL A C 1
ATOM 2736 O O . VAL A 1 393 ? 115.147 -126.975 132.197 1.00 46.68 377 VAL A O 1
ATOM 2740 N N . THR A 1 394 ? 114.401 -129.103 132.330 1.00 52.87 378 THR A N 1
ATOM 2741 C CA . THR A 1 394 ? 114.414 -129.145 133.796 1.00 49.69 378 THR A CA 1
ATOM 2742 C C . THR A 1 394 ? 115.819 -129.334 134.363 1.00 48.95 378 THR A C 1
ATOM 2743 O O . THR A 1 394 ? 116.790 -129.457 133.612 1.00 54.71 378 THR A O 1
ATOM 2747 N N . GLY B 1 14 ? 166.828 -64.948 133.536 1.00 52.68 -2 GLY B N 1
ATOM 2748 C CA . GLY B 1 14 ? 166.013 -64.200 132.592 1.00 60.21 -2 GLY B CA 1
ATOM 2749 C C . GLY B 1 14 ? 164.649 -63.780 133.130 1.00 63.19 -2 GLY B C 1
ATOM 2750 O O . GLY B 1 14 ? 164.058 -64.464 133.972 1.00 62.25 -2 GLY B O 1
ATOM 2751 N N . SER B 1 15 ? 164.136 -62.657 132.632 1.00 60.51 -1 SER B N 1
ATOM 2752 C CA . SER B 1 15 ? 162.889 -62.104 133.139 1.00 58.12 -1 SER B CA 1
ATOM 2753 C C . SER B 1 15 ? 161.708 -63.013 132.790 1.00 54.05 -1 SER B C 1
ATOM 2754 O O . SER B 1 15 ? 161.808 -63.931 131.971 1.00 57.29 -1 SER B O 1
ATOM 2757 N N . HIS B 1 16 ? 160.570 -62.737 133.422 1.00 52.42 0 HIS B N 1
ATOM 2758 C CA . HIS B 1 16 ? 159.362 -63.542 133.280 1.00 49.83 0 HIS B CA 1
ATOM 2759 C C . HIS B 1 16 ? 158.348 -62.794 132.420 1.00 49.74 0 HIS B C 1
ATOM 2760 O O . HIS B 1 16 ? 157.951 -61.673 132.761 1.00 53.92 0 HIS B O 1
ATOM 2767 N N . MET B 1 17 ? 157.929 -63.418 131.316 1.00 45.36 1 MET B N 1
ATOM 2768 C CA . MET B 1 17 ? 156.895 -62.876 130.438 1.00 40.88 1 MET B CA 1
ATOM 2769 C C . MET B 1 17 ? 155.549 -63.484 130.798 1.00 41.52 1 MET B C 1
ATOM 2770 O O . MET B 1 17 ? 155.415 -64.709 130.864 1.00 39.10 1 MET B O 1
ATOM 2775 N N . LEU B 1 18 ? 154.554 -62.630 131.006 1.00 39.12 2 LEU B N 1
ATOM 2776 C CA . LEU B 1 18 ? 153.218 -63.056 131.388 1.00 40.55 2 LEU B CA 1
ATOM 2777 C C . LEU B 1 18 ? 152.273 -62.877 130.203 1.00 39.51 2 LEU B C 1
ATOM 2778 O O . LEU B 1 18 ? 152.074 -61.756 129.725 1.00 37.23 2 LEU B O 1
ATOM 2783 N N . LEU B 1 19 ? 151.699 -63.978 129.736 1.00 36.46 3 LEU B N 1
ATOM 2784 C CA . LEU B 1 19 ? 150.746 -63.977 128.637 1.00 38.68 3 LEU B CA 1
ATOM 2785 C C . LEU B 1 19 ? 149.357 -64.320 129.154 1.00 34.84 3 LEU B C 1
ATOM 2786 O O . LEU B 1 19 ? 149.210 -65.217 129.987 1.00 37.30 3 LEU B O 1
ATOM 2791 N N . THR B 1 20 ? 148.341 -63.631 128.648 1.00 31.40 4 THR B N 1
ATOM 2792 C CA . THR B 1 20 ? 146.952 -63.974 128.941 1.00 35.98 4 THR B CA 1
ATOM 2793 C C . THR B 1 20 ? 146.182 -64.209 127.652 1.00 36.59 4 THR B C 1
ATOM 2794 O O . THR B 1 20 ? 146.471 -63.606 126.616 1.00 38.60 4 THR B O 1
ATOM 2798 N N . ALA B 1 21 ? 145.171 -65.067 127.737 1.00 35.09 5 ALA B N 1
ATOM 2799 C CA . ALA B 1 21 ? 144.272 -65.297 126.619 1.00 37.81 5 ALA B CA 1
ATOM 2800 C C . ALA B 1 21 ? 142.911 -65.681 127.171 1.00 36.57 5 ALA B C 1
ATOM 2801 O O . ALA B 1 21 ? 142.795 -66.157 128.299 1.00 34.04 5 ALA B O 1
ATOM 2803 N N . ASP B 1 22 ? 141.875 -65.482 126.355 1.00 36.35 6 ASP B N 1
ATOM 2804 C CA . ASP B 1 22 ? 140.531 -65.867 126.771 1.00 36.58 6 ASP B CA 1
ATOM 2805 C C . ASP B 1 22 ? 140.434 -67.359 127.070 1.00 39.86 6 ASP B C 1
ATOM 2806 O O . ASP B 1 22 ? 139.679 -67.762 127.963 1.00 33.09 6 ASP B O 1
ATOM 2811 N N . THR B 1 23 ? 141.179 -68.192 126.333 1.00 33.29 7 THR B N 1
ATOM 2812 C CA . THR B 1 23 ? 141.163 -69.642 126.521 1.00 33.33 7 THR B CA 1
ATOM 2813 C C . THR B 1 23 ? 142.573 -70.195 126.381 1.00 33.51 7 THR B C 1
ATOM 2814 O O . THR B 1 23 ? 143.229 -69.931 125.372 1.00 29.10 7 THR B O 1
ATOM 2818 N N . VAL B 1 24 ? 143.027 -70.969 127.369 1.00 29.79 8 VAL B N 1
ATOM 2819 C CA . VAL B 1 24 ? 144.318 -71.649 127.297 1.00 33.82 8 VAL B CA 1
ATOM 2820 C C . VAL B 1 24 ? 144.087 -73.143 127.479 1.00 33.59 8 VAL B C 1
ATOM 2821 O O . VAL B 1 24 ? 143.610 -73.583 128.535 1.00 31.69 8 VAL B O 1
ATOM 2825 N N . LEU B 1 25 ? 144.416 -73.918 126.451 1.00 27.68 9 LEU B N 1
ATOM 2826 C CA . LEU B 1 25 ? 144.399 -75.369 126.526 1.00 28.77 9 LEU B CA 1
ATOM 2827 C C . LEU B 1 25 ? 145.818 -75.845 126.807 1.00 32.84 9 LEU B C 1
ATOM 2828 O O . LEU B 1 25 ? 146.752 -75.489 126.082 1.00 31.50 9 LEU B O 1
ATOM 2833 N N . THR B 1 26 ? 145.983 -76.602 127.889 1.00 32.59 10 THR B N 1
ATOM 2834 C CA . THR B 1 26 ? 147.305 -77.016 128.333 1.00 34.13 10 THR B CA 1
ATOM 2835 C C . THR B 1 26 ? 147.680 -78.399 127.840 1.00 33.22 10 THR B C 1
ATOM 2836 O O . THR B 1 26 ? 148.850 -78.784 127.939 1.00 35.12 10 THR B O 1
ATOM 2840 N N . GLY B 1 27 ? 146.727 -79.155 127.311 1.00 32.31 11 GLY B N 1
ATOM 2841 C CA . GLY B 1 27 ? 146.910 -80.553 127.000 1.00 38.52 11 GLY B CA 1
ATOM 2842 C C . GLY B 1 27 ? 146.065 -81.459 127.869 1.00 41.64 11 GLY B C 1
ATOM 2843 O O . GLY B 1 27 ? 145.690 -82.553 127.429 1.00 45.15 11 GLY B O 1
ATOM 2844 N N . THR B 1 28 ? 145.747 -81.019 129.090 1.00 39.84 12 THR B N 1
ATOM 2845 C CA . THR B 1 28 ? 144.854 -81.761 129.974 1.00 43.70 12 THR B CA 1
ATOM 2846 C C . THR B 1 28 ? 143.680 -80.915 130.460 1.00 42.92 12 THR B C 1
ATOM 2847 O O . THR B 1 28 ? 142.618 -81.458 130.784 1.00 46.15 12 THR B O 1
ATOM 2851 N N . GLU B 1 29 ? 143.859 -79.596 130.546 1.00 42.56 13 GLU B N 1
ATOM 2852 C CA . GLU B 1 29 ? 142.838 -78.697 131.068 1.00 42.55 13 GLU B CA 1
ATOM 2853 C C . GLU B 1 29 ? 142.514 -77.619 130.046 1.00 41.38 13 GLU B C 1
ATOM 2854 O O . GLU B 1 29 ? 143.351 -77.242 129.221 1.00 36.86 13 GLU B O 1
ATOM 2860 N N . LEU B 1 30 ? 141.291 -77.109 130.123 1.00 35.75 14 LEU B N 1
ATOM 2861 C CA . LEU B 1 30 ? 140.877 -75.928 129.378 1.00 36.16 14 LEU B CA 1
ATOM 2862 C C . LEU B 1 30 ? 140.675 -74.804 130.387 1.00 39.89 14 LEU B C 1
ATOM 2863 O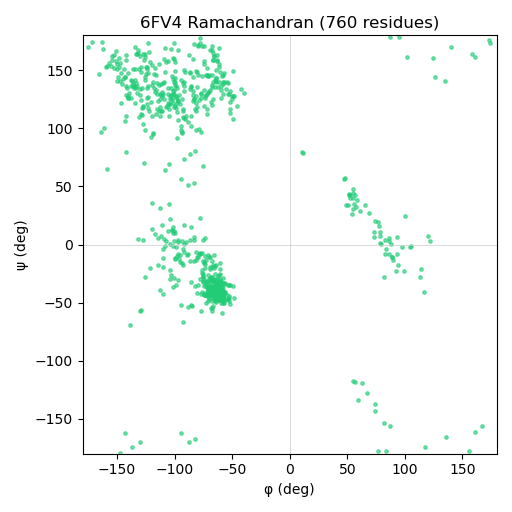 O . LEU B 1 30 ? 139.766 -74.869 131.224 1.00 40.61 14 LEU B O 1
ATOM 2868 N N . LEU B 1 31 ? 141.501 -73.772 130.297 1.00 33.67 15 LEU B N 1
ATOM 2869 C CA . LEU B 1 31 ? 141.467 -72.646 131.224 1.00 37.83 15 LEU B CA 1
ATOM 2870 C C . LEU B 1 31 ? 140.795 -71.454 130.564 1.00 42.40 15 LEU B C 1
ATOM 2871 O O . LEU B 1 31 ? 141.168 -71.059 129.454 1.00 38.30 15 LEU B O 1
ATOM 2876 N N . ARG B 1 32 ? 139.809 -70.882 131.254 1.00 40.43 16 ARG B N 1
ATOM 2877 C CA . ARG B 1 32 ? 139.036 -69.769 130.729 1.00 40.30 16 ARG B CA 1
ATOM 2878 C C . ARG B 1 32 ? 138.701 -68.797 131.857 1.00 43.35 16 ARG B C 1
ATOM 2879 O O . ARG B 1 32 ? 137.877 -69.116 132.721 1.00 49.14 16 ARG B O 1
ATOM 2887 N N . PRO B 1 33 ? 139.351 -67.627 131.919 1.00 39.13 17 PRO B N 1
ATOM 2888 C CA . PRO B 1 33 ? 140.497 -67.275 131.073 1.00 40.17 17 PRO B CA 1
ATOM 2889 C C . PRO B 1 33 ? 141.765 -67.936 131.587 1.00 37.54 17 PRO B C 1
ATOM 2890 O O . PRO B 1 33 ? 141.750 -68.552 132.646 1.00 35.33 17 PRO B O 1
ATOM 2894 N N . GLY B 1 34 ? 142.863 -67.830 130.848 1.00 35.02 18 GLY B N 1
ATOM 2895 C CA . GLY B 1 34 ? 144.087 -68.484 131.242 1.00 37.34 18 GLY B CA 1
ATOM 2896 C C . GLY B 1 34 ? 145.270 -67.539 131.183 1.00 31.23 18 GLY B C 1
ATOM 2897 O O . GLY B 1 34 ? 145.224 -66.472 130.571 1.00 33.52 18 GLY B O 1
ATOM 2898 N N . TRP B 1 35 ? 146.350 -67.970 131.819 1.00 37.48 19 TRP B N 1
ATOM 2899 C CA . TRP B 1 35 ? 147.565 -67.182 131.808 1.00 31.21 19 TRP B CA 1
ATOM 2900 C C . TRP B 1 35 ? 148.750 -68.120 131.917 1.00 35.85 19 TRP B C 1
ATOM 2901 O O . TRP B 1 35 ? 148.645 -69.212 132.485 1.00 34.60 19 TRP B O 1
ATOM 2912 N N . LEU B 1 36 ? 149.877 -67.682 131.347 1.00 34.07 20 LEU B N 1
ATOM 2913 C CA . LEU B 1 36 ? 151.119 -68.430 131.350 1.00 33.36 20 LEU B CA 1
ATOM 2914 C C . LEU B 1 36 ? 152.264 -67.483 131.628 1.00 35.16 20 LEU B C 1
ATOM 2915 O O . LEU B 1 36 ? 152.302 -66.362 131.112 1.00 35.40 20 LEU B O 1
ATOM 2920 N N . GLU B 1 37 ? 153.220 -67.965 132.403 1.00 35.32 21 GLU B N 1
ATOM 2921 C CA . GLU B 1 37 ? 154.448 -67.243 132.675 1.00 35.75 21 GLU B CA 1
ATOM 2922 C C . GLU B 1 37 ? 155.601 -67.954 132.006 1.00 33.45 21 GLU B C 1
ATOM 2923 O O . GLU B 1 37 ? 155.800 -69.151 132.224 1.00 34.28 21 GLU B O 1
ATOM 2929 N N . ILE B 1 38 ? 156.369 -67.208 131.223 1.00 35.32 22 ILE B N 1
ATOM 2930 C CA . ILE B 1 38 ? 157.453 -67.742 130.415 1.00 36.06 22 ILE B CA 1
ATOM 2931 C C . ILE B 1 38 ? 158.749 -67.142 130.933 1.00 38.18 22 ILE B C 1
ATOM 2932 O O . ILE B 1 38 ? 158.824 -65.931 131.169 1.00 41.00 22 ILE B O 1
ATOM 2937 N N . ALA B 1 39 ? 159.760 -67.982 131.129 1.00 36.01 23 ALA B N 1
ATOM 2938 C CA . ALA B 1 39 ? 161.107 -67.510 131.439 1.00 37.53 23 ALA B CA 1
ATOM 2939 C C . ALA B 1 39 ? 162.060 -68.193 130.482 1.00 35.42 23 ALA B C 1
ATOM 2940 O O . ALA B 1 39 ? 162.083 -69.427 130.409 1.00 36.07 23 ALA B O 1
ATOM 2942 N N . SER B 1 40 ? 162.836 -67.396 129.749 1.00 38.72 24 SER B N 1
ATOM 2943 C CA . SER B 1 40 ? 163.806 -67.912 128.785 1.00 39.80 24 SER B CA 1
ATOM 2944 C C . SER B 1 40 ? 163.035 -68.818 127.830 1.00 40.24 24 SER B C 1
ATOM 2945 O O . SER B 1 40 ? 162.099 -68.330 127.171 1.00 43.70 24 SER B O 1
ATOM 2948 N N . ASP B 1 41 ? 163.322 -70.114 127.759 1.00 37.69 25 ASP B N 1
ATOM 2949 C CA . ASP B 1 41 ? 162.599 -71.016 126.872 1.00 40.53 25 ASP B CA 1
ATOM 2950 C C . ASP B 1 41 ? 161.617 -71.927 127.601 1.00 35.65 25 ASP B C 1
ATOM 2951 O O . ASP B 1 41 ? 161.112 -72.863 126.987 1.00 35.99 25 ASP B O 1
ATOM 2956 N N . ARG B 1 42 ? 161.321 -71.679 128.880 1.00 34.85 26 ARG B N 1
ATOM 2957 C CA . ARG B 1 42 ? 160.514 -72.594 129.675 1.00 34.30 26 ARG B CA 1
ATOM 2958 C C . ARG B 1 42 ? 159.218 -71.938 130.148 1.00 32.90 26 ARG B C 1
ATOM 2959 O O . ARG B 1 42 ? 159.164 -70.733 130.412 1.00 35.32 26 ARG B O 1
ATOM 2967 N N . VAL B 1 43 ? 158.165 -72.746 130.251 1.00 29.88 27 VAL B N 1
ATOM 2968 C CA . VAL B 1 43 ? 156.994 -72.323 131.003 1.00 31.47 27 VAL B CA 1
ATOM 2969 C C . VAL B 1 43 ? 157.345 -72.393 132.485 1.00 31.53 27 VAL B C 1
ATOM 2970 O O . VAL B 1 43 ? 157.863 -73.407 132.964 1.00 31.38 27 VAL B O 1
ATOM 2974 N N . VAL B 1 44 ? 157.112 -71.299 133.199 1.00 34.99 28 VAL B N 1
ATOM 2975 C CA . VAL B 1 44 ? 157.276 -71.256 134.655 1.00 35.13 28 VAL B CA 1
ATOM 2976 C C . VAL B 1 44 ? 156.000 -71.683 135.369 1.00 36.06 28 VAL B C 1
ATOM 2977 O O . VAL B 1 44 ? 156.012 -72.573 136.224 1.00 38.36 28 VAL B O 1
ATOM 2981 N N . ALA B 1 45 ? 154.880 -71.051 135.037 1.00 36.69 29 ALA B N 1
ATOM 2982 C CA . ALA B 1 45 ? 153.615 -71.368 135.679 1.00 36.03 29 ALA B CA 1
ATOM 2983 C C . ALA B 1 45 ? 152.483 -71.153 134.691 1.00 35.95 29 ALA B C 1
ATOM 2984 O O . ALA B 1 45 ? 152.595 -70.352 133.760 1.00 31.95 29 ALA B O 1
ATOM 2986 N N . VAL B 1 46 ? 151.398 -71.897 134.904 1.00 36.48 30 VAL B N 1
ATOM 2987 C CA . VAL B 1 46 ? 150.140 -71.746 134.184 1.00 37.78 30 VAL B CA 1
ATOM 2988 C C . VAL B 1 46 ? 149.033 -71.659 135.223 1.00 37.96 30 VAL B C 1
ATOM 2989 O O . VAL B 1 46 ? 149.125 -72.264 136.295 1.00 37.39 30 VAL B O 1
ATOM 2993 N N . GLY B 1 47 ? 147.978 -70.907 134.909 1.00 38.97 31 GLY B N 1
ATOM 2994 C CA . GLY B 1 47 ? 146.847 -70.852 135.820 1.00 41.01 31 GLY B CA 1
ATOM 2995 C C . GLY B 1 47 ? 145.598 -70.338 135.145 1.00 41.96 31 GLY B C 1
ATOM 2996 O O . GLY B 1 47 ? 145.636 -69.811 134.031 1.00 40.14 31 GLY B O 1
ATOM 2997 N N . ALA B 1 48 ? 144.476 -70.495 135.844 1.00 42.34 32 ALA B N 1
ATOM 2998 C CA . ALA B 1 48 ? 143.194 -69.983 135.386 1.00 39.44 32 ALA B CA 1
ATOM 2999 C C . ALA B 1 48 ? 142.844 -68.688 136.110 1.00 44.71 32 ALA B C 1
ATOM 3000 O O . ALA B 1 48 ? 143.385 -68.372 137.175 1.00 44.76 32 ALA B O 1
ATOM 3002 N N . GLY B 1 49 ? 141.927 -67.936 135.512 1.00 41.79 33 GLY B N 1
ATOM 3003 C CA . GLY B 1 49 ? 141.491 -66.687 136.107 1.00 43.46 33 GLY B CA 1
ATOM 3004 C C . GLY B 1 49 ? 142.435 -65.533 135.809 1.00 44.41 33 GLY B C 1
ATOM 3005 O O . GLY B 1 49 ? 143.160 -65.521 134.810 1.00 44.64 33 GLY B O 1
ATOM 3006 N N . ALA B 1 50 ? 142.428 -64.554 136.709 1.00 46.16 34 ALA B N 1
ATOM 3007 C CA . ALA B 1 50 ? 143.204 -63.342 136.513 1.00 47.41 34 ALA B CA 1
ATOM 3008 C C . ALA B 1 50 ? 144.699 -63.623 136.649 1.00 45.61 34 ALA B C 1
ATOM 3009 O O . ALA B 1 50 ? 145.114 -64.471 137.447 1.00 47.59 34 ALA B O 1
ATOM 3011 N N . PRO B 1 51 ? 145.531 -62.921 135.887 1.00 48.58 35 PRO B N 1
ATOM 3012 C CA . PRO B 1 51 ? 146.983 -63.131 135.981 1.00 47.04 35 PRO B CA 1
ATOM 3013 C C . PRO B 1 51 ? 147.515 -62.676 137.328 1.00 51.54 35 PRO B C 1
ATOM 3014 O O . PRO B 1 51 ? 146.878 -61.865 138.017 1.00 52.24 35 PRO B O 1
ATOM 3018 N N . PRO B 1 52 ? 148.682 -63.181 137.743 1.00 51.12 36 PRO B N 1
ATOM 3019 C CA . PRO B 1 52 ? 149.249 -62.739 139.026 1.00 51.77 36 PRO B CA 1
ATOM 3020 C C . PRO B 1 52 ? 149.681 -61.281 139.026 1.00 55.89 36 PRO B C 1
ATOM 3021 O O . PRO B 1 52 ? 149.645 -60.638 140.084 1.00 56.65 36 PRO B O 1
ATOM 3025 N N . ALA B 1 53 ? 150.098 -60.750 137.878 1.00 53.57 37 ALA B N 1
ATOM 3026 C CA . ALA B 1 53 ? 150.486 -59.353 137.732 1.00 52.31 37 ALA B CA 1
ATOM 3027 C C . ALA B 1 53 ? 149.890 -58.839 136.426 1.00 58.27 37 ALA B C 1
ATOM 3028 O O . ALA B 1 53 ? 149.124 -59.537 135.754 1.00 58.77 37 ALA B O 1
ATOM 3030 N N . GLN B 1 54 ? 150.232 -57.608 136.055 1.00 57.77 38 GLN B N 1
ATOM 3031 C CA . GLN B 1 54 ? 149.789 -57.093 134.767 1.00 58.60 38 GLN B CA 1
ATOM 3032 C C . GLN B 1 54 ? 150.523 -57.824 133.649 1.00 53.85 38 GLN B C 1
ATOM 3033 O O . GLN B 1 54 ? 151.749 -57.964 133.683 1.00 56.88 38 GLN B O 1
ATOM 3039 N N . ALA B 1 55 ? 149.770 -58.295 132.662 1.00 55.53 39 ALA B N 1
ATOM 3040 C CA . ALA B 1 55 ? 150.336 -59.145 131.627 1.00 52.81 39 ALA B CA 1
ATOM 3041 C C . ALA B 1 55 ? 151.230 -58.349 130.682 1.00 48.67 39 ALA B C 1
ATOM 3042 O O . ALA B 1 55 ? 150.985 -57.175 130.392 1.00 51.02 39 ALA B O 1
ATOM 3044 N N . ASP B 1 56 ? 152.286 -59.010 130.199 1.00 45.91 40 ASP B N 1
ATOM 3045 C CA . ASP B 1 56 ? 153.135 -58.388 129.191 1.00 47.90 40 ASP B CA 1
ATOM 3046 C C . ASP B 1 56 ? 152.458 -58.388 127.827 1.00 44.46 40 ASP B C 1
ATOM 3047 O O . ASP B 1 56 ? 152.681 -57.474 127.025 1.00 46.08 40 ASP B O 1
ATOM 3052 N N . ARG B 1 57 ? 151.643 -59.397 127.537 1.00 41.40 41 ARG B N 1
ATOM 3053 C CA . ARG B 1 57 ? 150.836 -59.368 126.323 1.00 41.46 41 ARG B CA 1
ATOM 3054 C C . ARG B 1 57 ? 149.511 -60.060 126.590 1.00 43.66 41 ARG B C 1
ATOM 3055 O O . ARG B 1 57 ? 149.477 -61.230 126.989 1.00 44.08 41 ARG B O 1
ATOM 3063 N N . ASN B 1 58 ? 148.424 -59.334 126.386 1.00 44.24 42 ASN B N 1
ATOM 3064 C CA . ASN B 1 58 ? 147.098 -59.918 126.440 1.00 42.58 42 ASN B CA 1
ATOM 3065 C C . ASN B 1 58 ? 146.725 -60.322 125.024 1.00 40.57 42 ASN B C 1
ATOM 3066 O O . ASN B 1 58 ? 146.630 -59.471 124.137 1.00 39.61 42 ASN B O 1
ATOM 3071 N N . LEU B 1 59 ? 146.534 -61.619 124.810 1.00 40.46 43 LEU B N 1
ATOM 3072 C CA . LEU B 1 59 ? 146.164 -62.082 123.482 1.00 38.94 43 LEU B CA 1
ATOM 3073 C C . LEU B 1 59 ? 144.689 -61.865 123.187 1.00 41.75 43 LEU B C 1
ATOM 3074 O O . LEU B 1 59 ? 144.265 -62.055 122.043 1.00 42.56 43 LEU B O 1
ATOM 3079 N N . GLY B 1 60 ? 143.909 -61.458 124.184 1.00 41.03 44 GLY B N 1
ATOM 3080 C CA . GLY B 1 60 ? 142.523 -61.102 123.939 1.00 43.22 44 GLY B CA 1
ATOM 3081 C C . GLY B 1 60 ? 141.657 -62.317 123.694 1.00 45.42 44 GLY B C 1
ATOM 3082 O O . GLY B 1 60 ? 141.770 -63.341 124.377 1.00 41.87 44 GLY B O 1
ATOM 3083 N N . ALA B 1 61 ? 140.783 -62.206 122.692 1.00 43.25 45 ALA B N 1
ATOM 3084 C CA . ALA B 1 61 ? 139.839 -63.270 122.384 1.00 42.45 45 ALA B CA 1
ATOM 3085 C C . ALA B 1 61 ? 140.484 -64.331 121.506 1.00 44.46 45 ALA B C 1
ATOM 3086 O O . ALA B 1 61 ? 139.957 -64.674 120.442 1.00 51.75 45 ALA B O 1
ATOM 3088 N N . ALA B 1 62 ? 141.628 -64.845 121.933 1.00 43.24 46 ALA B N 1
ATOM 3089 C CA . ALA B 1 62 ? 142.334 -65.896 121.222 1.00 41.04 46 ALA B CA 1
ATOM 3090 C C . ALA B 1 62 ? 142.336 -67.167 122.056 1.00 39.53 46 ALA B C 1
ATOM 3091 O O . ALA B 1 62 ? 142.198 -67.125 123.282 1.00 39.15 46 ALA B O 1
ATOM 3093 N N . THR B 1 63 ? 142.462 -68.304 121.375 1.00 33.29 47 THR B N 1
ATOM 3094 C CA . THR B 1 63 ? 142.678 -69.589 122.031 1.00 34.67 47 THR B CA 1
ATOM 3095 C C . THR B 1 63 ? 144.159 -69.957 121.908 1.00 34.49 47 THR B C 1
ATOM 3096 O O . THR B 1 63 ? 144.703 -69.965 120.801 1.00 34.03 47 THR B O 1
ATOM 3100 N N . VAL B 1 64 ? 144.820 -70.215 123.041 1.00 31.11 48 VAL B N 1
ATOM 3101 C CA . VAL B 1 64 ? 146.203 -70.693 123.051 1.00 32.71 48 VAL B CA 1
ATOM 3102 C C . VAL B 1 64 ? 146.192 -72.207 123.208 1.00 32.09 48 VAL B C 1
ATOM 3103 O O . VAL B 1 64 ? 145.450 -72.750 124.033 1.00 35.81 48 VAL B O 1
ATOM 3107 N N . VAL B 1 65 ? 146.998 -72.889 122.403 1.00 28.71 49 VAL B N 1
ATOM 3108 C CA . VAL B 1 65 ? 147.150 -74.339 122.483 1.00 26.73 49 VAL B CA 1
ATOM 3109 C C . VAL B 1 65 ? 148.641 -74.648 122.527 1.00 24.65 49 VAL B C 1
ATOM 3110 O O . VAL B 1 65 ? 149.471 -73.807 122.156 1.00 26.96 49 VAL B O 1
ATOM 3114 N N . PRO B 1 66 ? 149.016 -75.845 122.964 1.00 27.16 50 PRO B N 1
ATOM 3115 C CA . PRO B 1 66 ? 150.425 -76.248 122.846 1.00 24.32 50 PRO B CA 1
ATOM 3116 C C . PRO B 1 66 ? 150.826 -76.309 121.377 1.00 26.91 50 PRO B C 1
ATOM 3117 O O . PRO B 1 66 ? 149.985 -76.428 120.480 1.00 26.32 50 PRO B O 1
ATOM 3121 N N . GLY B 1 67 ? 152.129 -76.202 121.132 1.00 27.70 51 GLY B N 1
ATOM 3122 C CA . GLY B 1 67 ? 152.607 -76.290 119.761 1.00 25.45 51 GLY B CA 1
ATOM 3123 C C . GLY B 1 67 ? 152.212 -77.615 119.134 1.00 27.92 51 GLY B C 1
ATOM 3124 O O . GLY B 1 67 ? 152.146 -78.648 119.809 1.00 24.91 51 GLY B O 1
ATOM 3125 N N . PHE B 1 68 ? 151.918 -77.580 117.829 1.00 25.80 52 PHE B N 1
ATOM 3126 C CA . PHE B 1 68 ? 151.600 -78.813 117.122 1.00 22.35 52 PHE B CA 1
ATOM 3127 C C . PHE B 1 68 ? 152.858 -79.668 116.958 1.00 25.75 52 PHE B C 1
ATOM 3128 O O . PHE B 1 68 ? 153.965 -79.151 116.794 1.00 25.44 52 PHE B O 1
ATOM 3136 N N . VAL B 1 69 ? 152.670 -80.988 117.030 1.00 26.05 53 VAL B N 1
ATOM 3137 C CA . VAL B 1 69 ? 153.732 -81.987 116.953 1.00 24.99 53 VAL B CA 1
ATOM 3138 C C . VAL B 1 69 ? 153.438 -82.844 115.728 1.00 25.88 53 VAL B C 1
ATOM 3139 O O . VAL B 1 69 ? 152.635 -83.786 115.797 1.00 25.62 53 VAL B O 1
ATOM 3143 N N . ASP B 1 70 ? 154.060 -82.519 114.594 1.00 22.41 54 ASP B N 1
ATOM 3144 C CA . ASP B 1 70 ? 153.843 -83.250 113.344 1.00 23.59 54 ASP B CA 1
ATOM 3145 C C . ASP B 1 70 ? 154.893 -84.342 113.223 1.00 23.35 54 ASP B C 1
ATOM 3146 O O . ASP B 1 70 ? 156.080 -84.054 113.016 1.00 27.68 54 ASP B O 1
ATOM 3151 N N . THR B 1 71 ? 154.469 -85.594 113.361 1.00 23.87 55 THR B N 1
ATOM 3152 C CA . THR B 1 71 ? 155.400 -86.710 113.430 1.00 20.68 55 THR B CA 1
ATOM 3153 C C . THR B 1 71 ? 155.556 -87.448 112.107 1.00 22.73 55 THR B C 1
ATOM 3154 O O . THR B 1 71 ? 156.182 -88.511 112.072 1.00 25.15 55 THR B O 1
ATOM 3158 N N . HIS B 1 72 ? 155.031 -86.913 111.014 1.00 23.50 56 HIS B N 1
ATOM 3159 C CA . HIS B 1 72 ? 155.136 -87.617 109.737 1.00 24.07 56 HIS B CA 1
ATOM 3160 C C . HIS B 1 72 ? 154.879 -86.575 108.650 1.00 24.72 56 HIS B C 1
ATOM 3161 O O . HIS B 1 72 ? 153.726 -86.231 108.385 1.00 24.24 56 HIS B O 1
ATOM 3168 N N . LEU B 1 73 ? 155.954 -86.076 108.047 1.00 22.95 57 LEU B N 1
ATOM 3169 C CA . LEU B 1 73 ? 155.842 -85.137 106.941 1.00 23.69 57 LEU B CA 1
ATOM 3170 C C . LEU B 1 73 ? 157.121 -85.189 106.124 1.00 25.24 57 LEU B C 1
ATOM 3171 O O . LEU B 1 73 ? 158.189 -85.553 106.628 1.00 23.96 57 LEU B O 1
ATOM 3176 N N . HIS B 1 74 ? 156.992 -84.800 104.853 1.00 28.61 58 HIS B N 1
ATOM 3177 C CA . HIS B 1 74 ? 158.071 -84.943 103.881 1.00 27.24 58 HIS B CA 1
ATOM 3178 C C . HIS B 1 74 ? 158.684 -83.626 103.460 1.00 28.98 58 HIS B C 1
ATOM 3179 O O . HIS B 1 74 ? 159.817 -83.618 102.968 1.00 29.72 58 HIS B O 1
ATOM 3186 N N . GLY B 1 75 ? 157.982 -82.519 103.662 1.00 24.85 59 GLY B N 1
ATOM 3187 C CA . GLY B 1 75 ? 158.565 -81.234 103.345 1.00 25.07 59 GLY B CA 1
ATOM 3188 C C . GLY B 1 75 ? 157.513 -80.155 103.349 1.00 26.84 59 GLY B C 1
ATOM 3189 O O . GLY B 1 75 ? 156.466 -80.290 103.989 1.00 26.83 59 GLY B O 1
ATOM 3190 N N . GLY B 1 76 ? 157.803 -79.093 102.622 1.00 24.57 60 GLY B N 1
ATOM 3191 C CA . GLY B 1 76 ? 156.903 -77.968 102.513 1.00 24.29 60 GLY B CA 1
ATOM 3192 C C . GLY B 1 76 ? 157.637 -76.719 102.093 1.00 27.43 60 GLY B C 1
ATOM 3193 O O . GLY B 1 76 ? 158.868 -76.631 102.147 1.00 28.39 60 GLY B O 1
ATOM 3194 N N . GLY B 1 77 ? 156.858 -75.733 101.653 1.00 25.37 61 GLY B N 1
ATOM 3195 C CA . GLY B 1 77 ? 157.421 -74.484 101.177 1.00 29.92 61 GLY B CA 1
ATOM 3196 C C . GLY B 1 77 ? 158.462 -74.662 100.082 1.00 31.89 61 GLY B C 1
ATOM 3197 O O . GLY B 1 77 ? 159.358 -73.827 99.936 1.00 31.20 61 GLY B O 1
ATOM 3198 N N . GLY B 1 78 ? 158.371 -75.757 99.324 1.00 31.42 62 GLY B N 1
ATOM 3199 C CA . GLY B 1 78 ? 159.324 -76.051 98.279 1.00 32.74 62 GLY B CA 1
ATOM 3200 C C . GLY B 1 78 ? 160.502 -76.925 98.678 1.00 36.47 62 GLY B C 1
ATOM 3201 O O . GLY B 1 78 ? 161.254 -77.348 97.797 1.00 35.14 62 GLY B O 1
ATOM 3202 N N . GLY B 1 79 ? 160.686 -77.223 99.962 1.00 31.68 63 GLY B N 1
ATOM 3203 C CA . GLY B 1 79 ? 161.785 -78.062 100.411 1.00 34.06 63 GLY B CA 1
ATOM 3204 C C . GLY B 1 79 ? 161.363 -79.500 100.661 1.00 28.98 63 GLY B C 1
ATOM 3205 O O . GLY B 1 79 ? 160.312 -79.759 101.238 1.00 28.99 63 GLY B O 1
ATOM 3206 N N . ASN B 1 80 ? 162.197 -80.429 100.219 1.00 24.22 64 ASN B N 1
ATOM 3207 C CA . ASN B 1 80 ? 162.051 -81.853 100.515 1.00 24.35 64 ASN B CA 1
ATOM 3208 C C . ASN B 1 80 ? 163.070 -82.254 101.572 1.00 29.90 64 ASN B C 1
ATOM 3209 O O . ASN B 1 80 ? 164.269 -81.996 101.401 1.00 27.66 64 ASN B O 1
ATOM 3214 N N . PHE B 1 81 ? 162.607 -82.895 102.656 1.00 26.06 65 PHE B N 1
ATOM 3215 C CA . PHE B 1 81 ? 163.567 -83.452 103.613 1.00 28.78 65 PHE B CA 1
ATOM 3216 C C . PHE B 1 81 ? 164.458 -84.504 102.965 1.00 30.83 65 PHE B C 1
ATOM 3217 O O . PHE B 1 81 ? 165.641 -84.607 103.313 1.00 29.30 65 PHE B O 1
ATOM 3225 N N . SER B 1 82 ? 163.935 -85.263 101.991 1.00 31.88 66 SER B N 1
ATOM 3226 C CA . SER B 1 82 ? 164.759 -86.252 101.295 1.00 30.75 66 SER B CA 1
ATOM 3227 C C . SER B 1 82 ? 165.963 -85.643 100.569 1.00 35.06 66 SER B C 1
ATOM 3228 O O . SER B 1 82 ? 166.875 -86.390 100.196 1.00 31.47 66 SER B O 1
ATOM 3231 N N . ALA B 1 83 ? 165.988 -84.321 100.354 1.00 33.64 67 ALA B N 1
ATOM 3232 C CA . ALA B 1 83 ? 167.182 -83.662 99.827 1.00 34.58 67 ALA B CA 1
ATOM 3233 C C . ALA B 1 83 ? 168.317 -83.648 100.845 1.00 39.50 67 ALA B C 1
ATOM 3234 O O . ALA B 1 83 ? 169.497 -83.693 100.465 1.00 35.27 67 ALA B O 1
ATOM 3236 N N . ALA B 1 84 ? 167.975 -83.569 102.133 1.00 35.53 68 ALA B N 1
ATOM 3237 C CA . ALA B 1 84 ? 168.942 -83.570 103.230 1.00 34.94 68 ALA B CA 1
ATOM 3238 C C . ALA B 1 84 ? 169.974 -82.463 103.055 1.00 40.13 68 ALA B C 1
ATOM 3239 O O . ALA B 1 84 ? 171.180 -82.682 103.180 1.00 37.57 68 ALA B O 1
ATOM 3241 N N . THR B 1 85 ? 169.487 -81.259 102.762 1.00 36.94 69 THR B N 1
ATOM 3242 C CA . THR B 1 85 ? 170.328 -80.077 102.661 1.00 36.95 69 THR B CA 1
ATOM 3243 C C . THR B 1 85 ? 169.797 -79.006 103.600 1.00 37.58 69 THR B C 1
ATOM 3244 O O . THR B 1 85 ? 168.602 -78.970 103.913 1.00 35.45 69 THR B O 1
ATOM 3248 N N . ASP B 1 86 ? 170.702 -78.138 104.053 1.00 37.81 70 ASP B N 1
ATOM 3249 C CA . ASP B 1 86 ? 170.314 -77.063 104.962 1.00 38.57 70 ASP B CA 1
ATOM 3250 C C . ASP B 1 86 ? 169.265 -76.156 104.345 1.00 38.84 70 ASP B C 1
ATOM 3251 O O . ASP B 1 86 ? 168.386 -75.649 105.052 1.00 36.34 70 ASP B O 1
ATOM 3256 N N . ASP B 1 87 ? 169.333 -75.950 103.031 1.00 35.78 71 ASP B N 1
ATOM 3257 C CA . ASP B 1 87 ? 168.415 -75.030 102.377 1.00 36.42 71 ASP B CA 1
ATOM 3258 C C . ASP B 1 87 ? 167.018 -75.638 102.247 1.00 37.31 71 ASP B C 1
ATOM 3259 O O . ASP B 1 87 ? 166.013 -74.969 102.517 1.00 35.60 71 ASP B O 1
ATOM 3264 N N . GLU B 1 88 ? 166.931 -76.910 101.855 1.00 31.90 72 GLU B N 1
ATOM 3265 C CA . GLU B 1 88 ? 165.617 -77.526 101.724 1.00 35.67 72 GLU B CA 1
ATOM 3266 C C . GLU B 1 88 ? 164.982 -77.748 103.090 1.00 29.83 72 GLU B C 1
ATOM 3267 O O . GLU B 1 88 ? 163.786 -77.501 103.266 1.00 29.47 72 GLU B O 1
ATOM 3273 N N . THR B 1 89 ? 165.765 -78.203 104.069 1.00 29.03 73 THR B N 1
ATOM 3274 C CA . THR B 1 89 ? 165.210 -78.402 105.403 1.00 30.86 73 THR B CA 1
ATOM 3275 C C . THR B 1 89 ? 164.767 -77.082 106.013 1.00 29.76 73 THR B C 1
ATOM 3276 O O . THR B 1 89 ? 163.705 -77.010 106.647 1.00 31.46 73 THR B O 1
ATOM 3280 N N . ALA B 1 90 ? 165.550 -76.019 105.810 1.00 32.01 74 ALA B N 1
ATOM 3281 C CA . ALA B 1 90 ? 165.191 -74.726 106.384 1.00 33.19 74 ALA B CA 1
ATOM 3282 C C . ALA B 1 90 ? 163.866 -74.217 105.822 1.00 33.48 74 ALA B C 1
ATOM 3283 O O . ALA B 1 90 ? 163.055 -73.647 106.557 1.00 28.82 74 ALA B O 1
ATOM 3285 N N . ARG B 1 91 ? 163.631 -74.418 104.521 1.00 32.79 75 ARG B N 1
ATOM 3286 C CA . ARG B 1 91 ? 162.397 -73.947 103.899 1.00 28.59 75 ARG B CA 1
ATOM 3287 C C . ARG B 1 91 ? 161.187 -74.737 104.388 1.00 30.87 75 ARG B C 1
ATOM 3288 O O . ARG B 1 91 ? 160.105 -74.165 104.605 1.00 29.68 75 ARG B O 1
ATOM 3296 N N . ALA B 1 92 ? 161.332 -76.058 104.518 1.00 27.63 76 ALA B N 1
ATOM 3297 C CA . ALA B 1 92 ? 160.229 -76.869 105.020 1.00 26.53 76 ALA B CA 1
ATOM 3298 C C . ALA B 1 92 ? 159.923 -76.513 106.462 1.00 27.81 76 ALA B C 1
ATOM 3299 O O . ALA B 1 92 ? 158.753 -76.314 106.834 1.00 26.43 76 ALA B O 1
ATOM 3301 N N . VAL B 1 93 ? 160.970 -76.394 107.274 1.00 24.31 77 VAL B N 1
ATOM 3302 C CA . VAL B 1 93 ? 160.796 -76.068 108.683 1.00 28.66 77 VAL B CA 1
ATOM 3303 C C . VAL B 1 93 ? 160.143 -74.704 108.835 1.00 27.96 77 VAL B C 1
ATOM 3304 O O . VAL B 1 93 ? 159.215 -74.535 109.630 1.00 33.02 77 VAL B O 1
ATOM 3308 N N . ALA B 1 94 ? 160.601 -73.713 108.066 1.00 27.87 78 ALA B N 1
ATOM 3309 C CA . ALA B 1 94 ? 160.052 -72.367 108.204 1.00 31.22 78 ALA B CA 1
ATOM 3310 C C . ALA B 1 94 ? 158.568 -72.335 107.857 1.00 30.67 78 ALA B C 1
ATOM 3311 O O . ALA B 1 94 ? 157.797 -71.597 108.475 1.00 30.20 78 ALA B O 1
ATOM 3313 N N . LEU B 1 95 ? 158.153 -73.131 106.869 1.00 32.08 79 LEU B N 1
ATOM 3314 C CA . LEU B 1 95 ? 156.755 -73.139 106.463 1.00 29.66 79 LEU B CA 1
ATOM 3315 C C . LEU B 1 95 ? 155.872 -73.723 107.550 1.00 28.80 79 LEU B C 1
ATOM 3316 O O . LEU B 1 95 ? 154.896 -73.101 107.977 1.00 28.45 79 LEU B O 1
ATOM 3321 N N . HIS B 1 96 ? 156.189 -74.937 107.995 1.00 27.69 80 HIS B N 1
ATOM 3322 C CA . HIS B 1 96 ? 155.350 -75.596 108.984 1.00 27.49 80 HIS B CA 1
ATOM 3323 C C . HIS B 1 96 ? 155.414 -74.906 110.338 1.00 30.15 80 HIS B C 1
ATOM 3324 O O . HIS B 1 96 ? 154.402 -74.840 111.041 1.00 24.40 80 HIS B O 1
ATOM 3331 N N . ARG B 1 97 ? 156.585 -74.385 110.717 1.00 27.21 81 ARG B N 1
ATOM 3332 C CA . ARG B 1 97 ? 156.696 -73.636 111.973 1.00 29.98 81 ARG B CA 1
ATOM 3333 C C . ARG B 1 97 ? 155.744 -72.442 111.998 1.00 32.10 81 ARG B C 1
ATOM 3334 O O . ARG B 1 97 ? 155.125 -72.151 113.030 1.00 30.23 81 ARG B O 1
ATOM 3342 N N . ALA B 1 98 ? 155.620 -71.736 110.868 1.00 29.78 82 ALA B N 1
ATOM 3343 C CA . ALA B 1 98 ? 154.750 -70.573 110.786 1.00 32.62 82 ALA B CA 1
ATOM 3344 C C . ALA B 1 98 ? 153.279 -70.949 110.906 1.00 32.27 82 ALA B C 1
ATOM 3345 O O . ALA B 1 98 ? 152.453 -70.086 111.208 1.00 32.43 82 ALA B O 1
ATOM 3347 N N . HIS B 1 99 ? 152.936 -72.211 110.669 1.00 31.08 83 HIS B N 1
ATOM 3348 C CA . HIS B 1 99 ? 151.580 -72.693 110.848 1.00 29.16 83 HIS B CA 1
ATOM 3349 C C . HIS B 1 99 ? 151.397 -73.475 112.136 1.00 30.38 83 HIS B C 1
ATOM 3350 O O . HIS B 1 99 ? 150.371 -74.147 112.293 1.00 30.05 83 HIS B O 1
ATOM 3357 N N . GLY B 1 100 ? 152.373 -73.415 113.049 1.00 31.47 84 GLY B N 1
ATOM 3358 C CA . GLY B 1 100 ? 152.208 -73.892 114.413 1.00 30.23 84 GLY B CA 1
ATOM 3359 C C . GLY B 1 100 ? 152.886 -75.200 114.753 1.00 26.03 84 GLY B C 1
ATOM 3360 O O . GLY B 1 100 ? 152.793 -75.639 115.909 1.00 24.64 84 GLY B O 1
ATOM 3361 N N . SER B 1 101 ? 153.559 -75.849 113.800 1.00 25.50 85 SER B N 1
ATOM 3362 C CA . SER B 1 101 ? 154.247 -77.103 114.095 1.00 25.94 85 SER B CA 1
ATOM 3363 C C . SER B 1 101 ? 155.578 -76.746 114.730 1.00 28.32 85 SER B C 1
ATOM 3364 O O . SER B 1 101 ? 156.537 -76.418 114.032 1.00 27.30 85 SER B O 1
ATOM 3367 N N . THR B 1 102 ? 155.640 -76.806 116.064 1.00 28.03 86 THR B N 1
ATOM 3368 C CA . THR B 1 102 ? 156.868 -76.494 116.783 1.00 25.60 86 THR B CA 1
ATOM 3369 C C . THR B 1 102 ? 157.772 -77.701 116.988 1.00 29.13 86 THR B C 1
ATOM 3370 O O . THR B 1 102 ? 158.910 -77.534 117.449 1.00 27.70 86 THR B O 1
ATOM 3374 N N . THR B 1 103 ? 157.291 -78.900 116.678 1.00 25.06 87 THR B N 1
ATOM 3375 C CA . THR B 1 103 ? 158.082 -80.119 116.687 1.00 25.35 87 THR B CA 1
ATOM 3376 C C . THR B 1 103 ? 157.783 -80.876 115.405 1.00 28.63 87 THR B C 1
ATOM 3377 O O . THR B 1 103 ? 156.613 -81.023 115.035 1.00 25.36 87 THR B O 1
ATOM 3381 N N . LEU B 1 104 ? 158.825 -81.378 114.744 1.00 24.62 88 LEU B N 1
ATOM 3382 C CA . LEU B 1 104 ? 158.690 -82.034 113.449 1.00 25.02 88 LEU B CA 1
ATOM 3383 C C . LEU B 1 104 ? 159.503 -83.307 113.409 1.00 29.49 88 LEU B C 1
ATOM 3384 O O . LEU B 1 104 ? 160.680 -83.309 113.796 1.00 29.21 88 LEU B O 1
ATOM 3389 N N . VAL B 1 105 ? 158.918 -84.372 112.874 1.00 25.44 89 VAL B N 1
ATOM 3390 C CA . VAL B 1 105 ? 159.696 -85.568 112.562 1.00 26.08 89 VAL B CA 1
ATOM 3391 C C . VAL B 1 105 ? 159.746 -85.717 111.043 1.00 29.32 89 VAL B C 1
ATOM 3392 O O . VAL B 1 105 ? 158.710 -85.880 110.379 1.00 23.77 89 VAL B O 1
ATOM 3396 N N . ALA B 1 106 ? 160.947 -85.601 110.488 1.00 25.09 90 ALA B N 1
ATOM 3397 C CA . ALA B 1 106 ? 161.112 -85.555 109.044 1.00 24.35 90 ALA B CA 1
ATOM 3398 C C . ALA B 1 106 ? 161.140 -86.973 108.497 1.00 23.47 90 ALA B C 1
ATOM 3399 O O . ALA B 1 106 ? 161.882 -87.818 108.994 1.00 26.48 90 ALA B O 1
ATOM 3401 N N . SER B 1 107 ? 160.321 -87.235 107.488 1.00 23.59 91 SER B N 1
ATOM 3402 C CA . SER B 1 107 ? 160.153 -88.572 106.943 1.00 23.12 91 SER B CA 1
ATOM 3403 C C . SER B 1 107 ? 160.923 -88.721 105.642 1.00 26.98 91 SER B C 1
ATOM 3404 O O . SER B 1 107 ? 160.973 -87.796 104.827 1.00 26.61 91 SER B O 1
ATOM 3407 N N . LEU B 1 108 ? 161.456 -89.918 105.425 1.00 25.44 92 LEU B N 1
ATOM 3408 C CA . LEU B 1 108 ? 162.124 -90.270 104.188 1.00 30.77 92 LEU B CA 1
ATOM 3409 C C . LEU B 1 108 ? 161.366 -91.406 103.532 1.00 28.36 92 LEU B C 1
ATOM 3410 O O . LEU B 1 108 ? 161.043 -92.390 104.196 1.00 32.54 92 LEU B O 1
ATOM 3415 N N . VAL B 1 109 ? 161.134 -91.306 102.221 1.00 31.43 93 VAL B N 1
ATOM 3416 C CA . VAL B 1 109 ? 160.468 -92.389 101.501 1.00 34.28 93 VAL B CA 1
ATOM 3417 C C . VAL B 1 109 ? 161.481 -93.458 101.111 1.00 33.31 93 VAL B C 1
ATOM 3418 O O . VAL B 1 109 ? 162.691 -93.277 101.280 1.00 33.86 93 VAL B O 1
ATOM 3422 N N . THR B 1 110 ? 160.976 -94.573 100.579 1.00 37.70 94 THR B N 1
ATOM 3423 C CA . THR B 1 110 ? 161.809 -95.685 100.137 1.00 34.88 94 THR B CA 1
ATOM 3424 C C . THR B 1 110 ? 162.945 -95.197 99.246 1.00 34.07 94 THR B C 1
ATOM 3425 O O . THR B 1 110 ? 162.729 -94.458 98.282 1.00 36.24 94 THR B O 1
ATOM 3429 N N . ALA B 1 111 ? 164.163 -95.590 99.597 1.00 33.31 95 ALA B N 1
ATOM 3430 C CA . ALA B 1 111 ? 165.348 -95.187 98.850 1.00 39.04 95 ALA B CA 1
ATOM 3431 C C . ALA B 1 111 ? 166.338 -96.341 98.795 1.00 34.57 95 ALA B C 1
ATOM 3432 O O . ALA B 1 111 ? 166.258 -97.297 99.572 1.00 32.84 95 ALA B O 1
ATOM 3434 N N . GLY B 1 112 ? 167.295 -96.230 97.868 1.00 42.63 96 GLY B N 1
ATOM 3435 C CA . GLY B 1 112 ? 168.369 -97.192 97.761 1.00 35.40 96 GLY B CA 1
ATOM 3436 C C . GLY B 1 112 ? 169.266 -97.167 98.983 1.00 37.59 96 GLY B C 1
ATOM 3437 O O . GLY B 1 112 ? 169.274 -96.195 99.740 1.00 36.77 96 GLY B O 1
ATOM 3438 N N . PRO B 1 113 ? 170.062 -98.225 99.185 1.00 37.48 97 PRO B N 1
ATOM 3439 C CA . PRO B 1 113 ? 170.833 -98.327 100.437 1.00 39.93 97 PRO B CA 1
ATOM 3440 C C . PRO B 1 113 ? 171.840 -97.206 100.625 1.00 38.57 97 PRO B C 1
ATOM 3441 O O . PRO B 1 113 ? 171.975 -96.672 101.730 1.00 35.17 97 PRO B O 1
ATOM 3445 N N . GLU B 1 114 ? 172.549 -96.830 99.562 1.00 38.17 98 GLU B N 1
ATOM 3446 C CA . GLU B 1 114 ? 173.533 -95.757 99.655 1.00 39.55 98 GLU B CA 1
ATOM 3447 C C . GLU B 1 114 ? 172.852 -94.394 99.783 1.00 36.15 98 GLU B C 1
ATOM 3448 O O . GLU B 1 114 ? 173.265 -93.556 100.597 1.00 34.72 98 GLU B O 1
ATOM 3454 N N . ASP B 1 115 ? 171.801 -94.154 98.998 1.00 36.60 99 ASP B N 1
ATOM 3455 C CA . ASP B 1 115 ? 171.066 -92.904 99.153 1.00 42.19 99 ASP B CA 1
ATOM 3456 C C . ASP B 1 115 ? 170.397 -92.807 100.521 1.00 35.54 99 ASP B C 1
ATOM 3457 O O . ASP B 1 115 ? 170.338 -91.716 101.097 1.00 33.81 99 ASP B O 1
ATOM 3462 N N . LEU B 1 116 ? 169.942 -93.932 101.076 1.00 34.48 100 LEU B N 1
ATOM 3463 C CA . LEU B 1 116 ? 169.353 -93.911 102.414 1.00 35.80 100 LEU B CA 1
ATOM 3464 C C . LEU B 1 116 ? 170.364 -93.435 103.444 1.00 34.19 100 LEU B C 1
ATOM 3465 O O . LEU B 1 116 ? 170.060 -92.571 104.277 1.00 31.66 100 LEU B O 1
ATOM 3470 N N . LEU B 1 117 ? 171.592 -93.964 103.378 1.00 33.41 101 LEU B N 1
ATOM 3471 C CA . LEU B 1 117 ? 172.609 -93.605 104.361 1.00 31.09 101 LEU B CA 1
ATOM 3472 C C . LEU B 1 117 ? 172.981 -92.131 104.270 1.00 30.43 101 LEU B C 1
ATOM 3473 O O . LEU B 1 117 ? 173.157 -91.467 105.300 1.00 30.96 101 LEU B O 1
ATOM 3478 N N . ARG B 1 118 ? 173.108 -91.599 103.050 1.00 31.98 102 ARG B N 1
ATOM 3479 C CA . ARG B 1 118 ? 173.406 -90.178 102.882 1.00 31.50 102 ARG B CA 1
ATOM 3480 C C . ARG B 1 118 ? 172.280 -89.308 103.441 1.00 32.99 102 ARG B C 1
ATOM 3481 O O . ARG B 1 118 ? 172.530 -88.329 104.158 1.00 32.14 102 ARG B O 1
ATOM 3489 N N . GLN B 1 119 ? 171.028 -89.653 103.122 1.00 30.99 103 GLN B N 1
ATOM 3490 C CA . GLN B 1 119 ? 169.896 -88.870 103.610 1.00 27.79 103 GLN B CA 1
ATOM 3491 C C . GLN B 1 119 ? 169.833 -88.893 105.131 1.00 30.39 103 GLN B C 1
ATOM 3492 O O . GLN B 1 119 ? 169.675 -87.849 105.773 1.00 29.13 103 GLN B O 1
ATOM 3498 N N . VAL B 1 120 ? 169.964 -90.082 105.727 1.00 30.70 104 VAL B N 1
ATOM 3499 C CA . VAL B 1 120 ? 169.938 -90.194 107.183 1.00 25.80 104 VAL B CA 1
ATOM 3500 C C . VAL B 1 120 ? 171.073 -89.387 107.802 1.00 30.84 104 VAL B C 1
ATOM 3501 O O . VAL B 1 12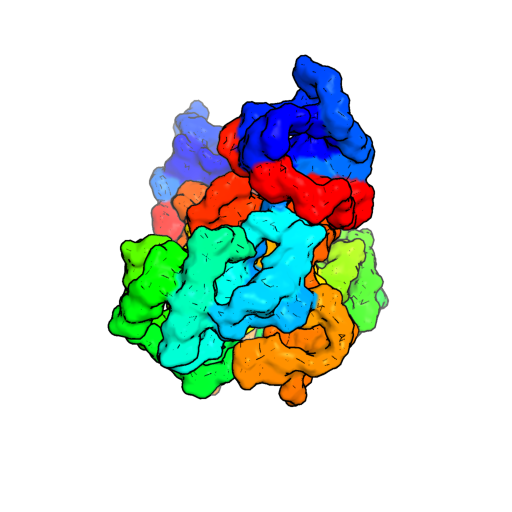0 ? 170.854 -88.599 108.732 1.00 30.06 104 VAL B O 1
ATOM 3505 N N . SER B 1 121 ? 172.299 -89.550 107.278 1.00 29.71 105 SER B N 1
ATOM 3506 C CA . SER B 1 121 ? 173.441 -88.794 107.788 1.00 31.36 105 SER B CA 1
ATOM 3507 C C . SER B 1 121 ? 173.191 -87.292 107.739 1.00 28.65 105 SER B C 1
ATOM 3508 O O . SER B 1 121 ? 173.442 -86.578 108.717 1.00 31.19 105 SER B O 1
ATOM 3511 N N . GLY B 1 122 ? 172.701 -86.792 106.600 1.00 32.47 106 GLY B N 1
ATOM 3512 C CA . GLY B 1 122 ? 172.444 -85.363 106.477 1.00 31.76 106 GLY B CA 1
ATOM 3513 C C . GLY B 1 122 ? 171.310 -84.856 107.357 1.00 30.71 106 GLY B C 1
ATOM 3514 O O . GLY B 1 122 ? 171.375 -83.740 107.890 1.00 27.44 106 GLY B O 1
ATOM 3515 N N . LEU B 1 123 ? 170.237 -85.641 107.501 1.00 29.28 107 LEU B N 1
ATOM 3516 C CA . LEU B 1 123 ? 169.151 -85.173 108.360 1.00 28.12 107 LEU B CA 1
ATOM 3517 C C . LEU B 1 123 ? 169.549 -85.235 109.833 1.00 26.13 107 LEU B C 1
ATOM 3518 O O . LEU B 1 123 ? 169.101 -84.402 110.631 1.00 29.75 107 LEU B O 1
ATOM 3523 N N . ALA B 1 124 ? 170.383 -86.208 110.217 1.00 23.99 108 ALA B N 1
ATOM 3524 C CA . ALA B 1 124 ? 170.829 -86.288 111.610 1.00 26.39 108 ALA B CA 1
ATOM 3525 C C . ALA B 1 124 ? 171.550 -85.010 112.035 1.00 27.26 108 ALA B C 1
ATOM 3526 O O . ALA B 1 124 ? 171.447 -84.584 113.188 1.00 29.19 108 ALA B O 1
ATOM 3528 N N . ARG B 1 125 ? 172.275 -84.379 111.112 1.00 27.09 109 ARG B N 1
ATOM 3529 C CA . ARG B 1 125 ? 172.937 -83.116 111.429 1.00 31.03 109 ARG B CA 1
ATOM 3530 C C . ARG B 1 125 ? 171.916 -82.009 111.684 1.00 28.74 109 ARG B C 1
ATOM 3531 O O . ARG B 1 125 ? 172.110 -81.148 112.557 1.00 27.43 109 ARG B O 1
ATOM 3539 N N . GLN B 1 126 ? 170.812 -82.015 110.946 1.00 28.39 110 GLN B N 1
ATOM 3540 C CA . GLN B 1 126 ? 169.783 -81.016 111.218 1.00 28.02 110 GLN B CA 1
ATOM 3541 C C . GLN B 1 126 ? 168.973 -81.333 112.471 1.00 25.01 110 GLN B C 1
ATOM 3542 O O . GLN B 1 126 ? 168.473 -80.408 113.120 1.00 30.48 110 GLN B O 1
ATOM 3548 N N . VAL B 1 127 ? 168.839 -82.606 112.846 1.00 24.83 111 VAL B N 1
ATOM 3549 C CA . VAL B 1 127 ? 168.342 -82.924 114.188 1.00 24.20 111 VAL B CA 1
ATOM 3550 C C . VAL B 1 127 ? 169.242 -82.296 115.253 1.00 28.43 111 VAL B C 1
ATOM 3551 O O . VAL B 1 127 ? 168.771 -81.611 116.174 1.00 28.10 111 VAL B O 1
ATOM 3555 N N . ARG B 1 128 ? 170.561 -82.522 115.142 1.00 28.93 112 ARG B N 1
ATOM 3556 C CA . ARG B 1 128 ? 171.494 -81.970 116.124 1.00 27.69 112 ARG B CA 1
ATOM 3557 C C . ARG B 1 128 ? 171.482 -80.449 116.115 1.00 28.26 112 ARG B C 1
ATOM 3558 O O . ARG B 1 128 ? 171.634 -79.824 117.170 1.00 30.23 112 ARG B O 1
ATOM 3566 N N . ALA B 1 129 ? 171.256 -79.833 114.951 1.00 28.35 113 ALA B N 1
ATOM 3567 C CA . ALA B 1 129 ? 171.138 -78.380 114.888 1.00 29.68 113 ALA B CA 1
ATOM 3568 C C . ALA B 1 129 ? 169.810 -77.861 115.437 1.00 29.81 113 ALA B C 1
ATOM 3569 O O . ALA B 1 129 ? 169.693 -76.661 115.694 1.00 35.17 113 ALA B O 1
ATOM 3571 N N . GLY B 1 130 ? 168.809 -78.710 115.618 1.00 32.84 114 GLY B N 1
ATOM 3572 C CA . GLY B 1 130 ? 167.559 -78.235 116.184 1.00 31.09 114 GLY B CA 1
ATOM 3573 C C . GLY B 1 130 ? 166.498 -77.810 115.192 1.00 30.57 114 GLY B C 1
ATOM 3574 O O . GLY B 1 130 ? 165.454 -77.288 115.612 1.00 30.76 114 GLY B O 1
ATOM 3575 N N . LEU B 1 131 ? 166.717 -78.026 113.894 1.00 30.54 115 LEU B N 1
ATOM 3576 C CA . LEU B 1 131 ? 165.695 -77.688 112.906 1.00 29.77 115 LEU B CA 1
ATOM 3577 C C . LEU B 1 131 ? 164.547 -78.685 112.938 1.00 29.44 115 LEU B C 1
ATOM 3578 O O . LEU B 1 131 ? 163.375 -78.299 112.828 1.00 32.53 115 LEU B O 1
ATOM 3583 N N . ILE B 1 132 ? 164.871 -79.972 113.058 1.00 27.18 116 ILE B N 1
ATOM 3584 C CA . ILE B 1 132 ? 163.903 -81.052 113.145 1.00 27.83 116 ILE B CA 1
ATOM 3585 C C . ILE B 1 132 ? 164.215 -81.849 114.397 1.00 27.55 116 ILE B C 1
ATOM 3586 O O . ILE B 1 132 ? 165.297 -81.749 114.967 1.00 28.15 116 ILE B O 1
ATOM 3591 N N . ASP B 1 133 ? 163.256 -82.656 114.828 1.00 26.17 117 ASP B N 1
ATOM 3592 C CA . ASP B 1 133 ? 163.381 -83.329 116.108 1.00 27.42 117 ASP B CA 1
ATOM 3593 C C . ASP B 1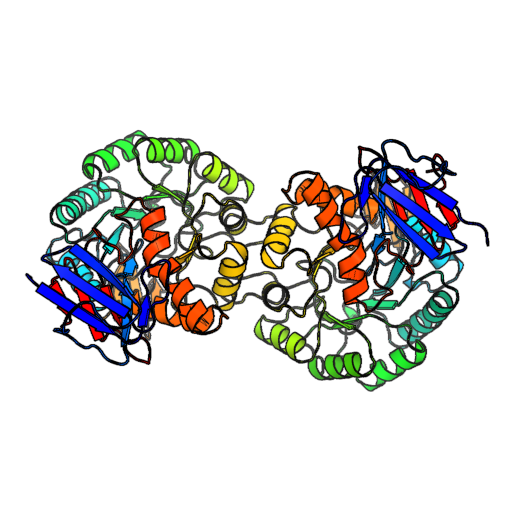 133 ? 163.637 -84.825 115.983 1.00 27.80 117 ASP B C 1
ATOM 3594 O O . ASP B 1 133 ? 163.825 -85.502 117.002 1.00 28.32 117 ASP B O 1
ATOM 3599 N N . GLY B 1 134 ? 163.688 -85.352 114.769 1.00 21.92 118 GLY B N 1
ATOM 3600 C CA . GLY B 1 134 ? 163.837 -86.779 114.596 1.00 20.61 118 GLY B CA 1
ATOM 3601 C C . GLY B 1 134 ? 163.693 -87.101 113.132 1.00 21.78 118 GLY B C 1
ATOM 3602 O O . GLY B 1 134 ? 163.408 -86.227 112.311 1.00 25.31 118 GLY B O 1
ATOM 3603 N N . ILE B 1 135 ? 163.898 -88.379 112.817 1.00 23.72 119 ILE B N 1
ATOM 3604 C CA . ILE B 1 135 ? 163.776 -88.897 111.459 1.00 27.14 119 ILE B CA 1
ATOM 3605 C C . ILE B 1 135 ? 162.814 -90.073 111.470 1.00 23.84 119 ILE B C 1
ATOM 3606 O O . ILE B 1 135 ? 162.822 -90.892 112.397 1.00 22.77 119 ILE B O 1
ATOM 3611 N N . HIS B 1 136 ? 161.999 -90.162 110.430 1.00 23.12 120 HIS B N 1
ATOM 3612 C CA . HIS B 1 136 ? 161.093 -91.274 110.216 1.00 22.58 120 HIS B CA 1
ATOM 3613 C C . HIS B 1 136 ? 161.448 -91.912 108.883 1.00 23.32 120 HIS B C 1
ATOM 3614 O O . HIS B 1 136 ? 161.454 -91.231 107.850 1.00 26.32 120 HIS B O 1
ATOM 3621 N N . LEU B 1 137 ? 161.753 -93.205 108.899 1.00 19.21 121 LEU B N 1
ATOM 3622 C CA . LEU B 1 137 ? 162.015 -93.934 107.660 1.00 26.47 121 LEU B CA 1
ATOM 3623 C C . LEU B 1 137 ? 160.716 -94.588 107.215 1.00 28.18 121 LEU B C 1
ATOM 3624 O O . LEU B 1 137 ? 160.336 -95.650 107.721 1.00 27.94 121 LEU B O 1
ATOM 3629 N N . GLU B 1 138 ? 160.024 -93.942 106.277 1.00 31.94 122 GLU B N 1
ATOM 3630 C CA . GLU B 1 138 ? 158.834 -94.529 105.653 1.00 27.06 122 GLU B CA 1
ATOM 3631 C C . GLU B 1 138 ? 159.264 -95.286 104.398 1.00 32.91 122 GLU B C 1
ATOM 3632 O O . GLU B 1 138 ? 159.051 -94.863 103.259 1.00 28.45 122 GLU B O 1
ATOM 3638 N N . GLY B 1 139 ? 159.893 -96.432 104.642 1.00 31.73 123 GLY B N 1
ATOM 3639 C CA . GLY B 1 139 ? 160.570 -97.172 103.607 1.00 30.77 123 GLY B CA 1
ATOM 3640 C C . GLY B 1 139 ? 162.016 -97.394 104.013 1.00 29.35 123 GLY B C 1
ATOM 3641 O O . GLY B 1 139 ? 162.561 -96.674 104.855 1.00 28.35 123 GLY B O 1
ATOM 3642 N N . PRO B 1 140 ? 162.678 -98.377 103.403 1.00 29.13 124 PRO B N 1
ATOM 3643 C CA . PRO B 1 140 ? 162.268 -99.165 102.236 1.00 31.16 124 PRO B CA 1
ATOM 3644 C C . PRO B 1 140 ? 161.625 -100.517 102.542 1.00 30.39 124 PRO B C 1
ATOM 3645 O O . PRO B 1 140 ? 161.330 -101.272 101.616 1.00 32.72 124 PRO B O 1
ATOM 3649 N N . TRP B 1 141 ? 161.419 -100.834 103.813 1.00 29.36 125 TRP B N 1
ATOM 3650 C CA . TRP B 1 141 ? 160.943 -102.165 104.187 1.00 28.56 125 TRP B CA 1
ATOM 3651 C C . TRP B 1 141 ? 159.419 -102.247 104.181 1.00 31.72 125 TRP B C 1
ATOM 3652 O O . TRP B 1 141 ? 158.751 -102.694 105.128 1.00 30.31 125 TRP B O 1
ATOM 3663 N N . LEU B 1 142 ? 158.876 -101.811 103.049 1.00 30.97 126 LEU B N 1
ATOM 3664 C CA . LEU B 1 142 ? 157.449 -101.725 102.769 1.00 32.18 126 LEU B CA 1
ATOM 3665 C C . LEU B 1 142 ? 157.039 -102.787 101.753 1.00 35.15 126 LEU B C 1
ATOM 3666 O O . LEU B 1 142 ? 157.874 -103.450 101.128 1.00 32.08 126 LEU B O 1
ATOM 3671 N N . SER B 1 143 ? 155.724 -102.953 101.599 1.00 34.72 127 SER B N 1
ATOM 3672 C CA . SER B 1 143 ? 155.208 -103.936 100.654 1.00 34.42 127 SER B CA 1
ATOM 3673 C C . SER B 1 143 ? 153.774 -103.639 100.243 1.00 37.44 127 SER B C 1
ATOM 3674 O O . SER B 1 143 ? 152.868 -104.414 100.554 1.00 37.84 127 SER B O 1
ATOM 3677 N N . THR B 1 144 ? 153.545 -102.527 99.554 1.00 38.98 128 THR B N 1
ATOM 3678 C CA . THR B 1 144 ? 152.245 -102.332 98.930 1.00 38.87 128 THR B CA 1
ATOM 3679 C C . THR B 1 144 ? 152.432 -101.622 97.599 1.00 40.06 128 THR B C 1
ATOM 3680 O O . THR B 1 144 ? 153.400 -100.875 97.395 1.00 39.90 128 THR B O 1
ATOM 3684 N N . LEU B 1 145 ? 151.504 -101.896 96.684 1.00 38.91 129 LEU B N 1
ATOM 3685 C CA . LEU B 1 145 ? 151.424 -101.210 95.404 1.00 42.27 129 LEU B CA 1
ATOM 3686 C C . LEU B 1 145 ? 150.215 -100.290 95.328 1.00 43.92 129 LEU B C 1
ATOM 3687 O O . LEU B 1 145 ? 149.950 -99.714 94.266 1.00 45.33 129 LEU B O 1
ATOM 3692 N N . ARG B 1 146 ? 149.471 -100.148 96.424 1.00 41.33 130 ARG B N 1
ATOM 3693 C CA . ARG B 1 146 ? 148.279 -99.314 96.435 1.00 43.69 130 ARG B CA 1
ATOM 3694 C C . ARG B 1 146 ? 148.654 -97.850 96.229 1.00 47.83 130 ARG B C 1
ATOM 3695 O O . ARG B 1 146 ? 149.817 -97.450 96.372 1.00 50.38 130 ARG B O 1
ATOM 3703 N N . CYS B 1 147 ? 147.652 -97.055 95.863 1.00 45.82 131 CYS B N 1
ATOM 3704 C CA . CYS B 1 147 ? 147.849 -95.621 95.719 1.00 47.40 131 CYS B CA 1
ATOM 3705 C C . CYS B 1 147 ? 148.349 -95.035 97.030 1.00 51.94 131 CYS B C 1
ATOM 3706 O O . CYS B 1 147 ? 147.786 -95.289 98.100 1.00 45.11 131 CYS B O 1
ATOM 3709 N N . GLY B 1 148 ? 149.428 -94.262 96.940 1.00 52.81 132 GLY B N 1
ATOM 3710 C CA . GLY B 1 148 ? 150.194 -93.845 98.091 1.00 48.45 132 GLY B CA 1
ATOM 3711 C C . GLY B 1 148 ? 151.594 -94.420 98.122 1.00 48.01 132 GLY B C 1
ATOM 3712 O O . GLY B 1 148 ? 152.464 -93.859 98.806 1.00 44.05 132 GLY B O 1
ATOM 3713 N N . ALA B 1 149 ? 151.833 -95.524 97.407 1.00 46.36 133 ALA B N 1
ATOM 3714 C CA . ALA B 1 149 ? 153.171 -96.089 97.312 1.00 45.33 133 ALA B CA 1
ATOM 3715 C C . ALA B 1 149 ? 154.148 -95.029 96.821 1.00 45.63 133 ALA B C 1
ATOM 3716 O O . ALA B 1 149 ? 153.829 -94.227 95.940 1.00 49.38 133 ALA B O 1
ATOM 3718 N N . HIS B 1 150 ? 155.341 -95.021 97.407 1.00 44.55 134 HIS B N 1
ATOM 3719 C CA . HIS B 1 150 ? 156.301 -93.936 97.173 1.00 43.66 134 HIS B CA 1
ATOM 3720 C C . HIS B 1 150 ? 157.238 -94.284 96.021 1.00 48.69 134 HIS B C 1
ATOM 3721 O O . HIS B 1 150 ? 157.202 -93.633 94.972 1.00 49.31 134 HIS B O 1
ATOM 3728 N N . GLN B 1 151 ? 158.088 -95.297 96.209 1.00 47.39 135 GLN B N 1
ATOM 3729 C CA . GLN B 1 151 ? 158.919 -95.844 95.130 1.00 50.47 135 GLN B CA 1
ATOM 3730 C C . GLN B 1 151 ? 158.993 -97.358 95.295 1.00 50.39 135 GLN B C 1
ATOM 3731 O O . GLN B 1 151 ? 159.981 -97.900 95.810 1.00 49.87 135 GLN B O 1
ATOM 3737 N N . PRO B 1 152 ? 157.948 -98.080 94.865 1.00 49.26 136 PRO B N 1
ATOM 3738 C CA . PRO B 1 152 ? 157.861 -99.522 95.173 1.00 49.34 136 PRO B CA 1
ATOM 3739 C C . PRO B 1 152 ? 158.911 -100.405 94.496 1.00 48.72 136 PRO B C 1
ATOM 3740 O O . PRO B 1 152 ? 159.065 -101.559 94.919 1.00 50.78 136 PRO B O 1
ATOM 3744 N N . VAL B 1 153 ? 159.641 -99.939 93.480 1.00 48.34 137 VAL B N 1
ATOM 3745 C CA . VAL B 1 153 ? 160.645 -100.838 92.911 1.00 50.32 137 VAL B CA 1
ATOM 3746 C C . VAL B 1 153 ? 161.850 -100.998 93.838 1.00 45.97 137 VAL B C 1
ATOM 3747 O O . VAL B 1 153 ? 162.622 -101.951 93.684 1.00 53.45 137 VAL B O 1
ATOM 3751 N N . LEU B 1 154 ? 162.025 -100.115 94.819 1.00 46.38 138 LEU B N 1
ATOM 3752 C CA . LEU B 1 154 ? 163.136 -100.235 95.760 1.00 44.77 138 LEU B CA 1
ATOM 3753 C C . LEU B 1 154 ? 162.733 -100.876 97.085 1.00 41.83 138 LEU B C 1
ATOM 3754 O O . LEU B 1 154 ? 163.591 -101.042 97.963 1.00 36.28 138 LEU B O 1
ATOM 3759 N N . MET B 1 155 ? 161.455 -101.213 97.266 1.00 38.68 139 MET B N 1
ATOM 3760 C CA . MET B 1 155 ? 161.036 -101.921 98.470 1.00 37.15 139 MET B CA 1
ATOM 3761 C C . MET B 1 155 ? 161.808 -103.233 98.596 1.00 37.74 139 MET B C 1
ATOM 3762 O O . MET B 1 155 ? 162.061 -103.921 97.602 1.00 38.20 139 MET B O 1
ATOM 3767 N N . ARG B 1 156 ? 162.205 -103.578 99.820 1.00 33.33 140 ARG B N 1
ATOM 3768 C CA . ARG B 1 156 ? 163.005 -104.779 100.002 1.00 35.22 140 ARG B CA 1
ATOM 3769 C C . ARG B 1 156 ? 162.812 -105.318 101.408 1.00 35.76 140 ARG B C 1
ATOM 3770 O O . ARG B 1 156 ? 162.339 -104.613 102.306 1.00 36.43 140 ARG B O 1
ATOM 3778 N N . ASP B 1 157 ? 163.184 -106.587 101.583 1.00 33.84 141 ASP B N 1
ATOM 3779 C CA . ASP B 1 157 ? 163.087 -107.235 102.883 1.00 34.79 141 ASP B CA 1
ATOM 3780 C C . ASP B 1 157 ? 163.960 -106.497 103.899 1.00 37.88 141 ASP B C 1
ATOM 3781 O O . ASP B 1 157 ? 165.001 -105.940 103.538 1.00 40.04 141 ASP B O 1
ATOM 3786 N N . PRO B 1 158 ? 163.564 -106.484 105.192 1.00 35.08 142 PRO B N 1
ATOM 3787 C CA . PRO B 1 158 ? 164.386 -105.811 106.213 1.00 35.33 142 PRO B CA 1
ATOM 3788 C C . PRO B 1 158 ? 165.588 -106.631 106.662 1.00 36.74 142 PRO B C 1
ATOM 3789 O O . PRO B 1 158 ? 165.466 -107.529 107.501 1.00 39.75 142 PRO B O 1
ATOM 3793 N N . ASP B 1 159 ? 166.755 -106.307 106.112 1.00 36.57 143 ASP B N 1
ATOM 3794 C CA . ASP B 1 159 ? 168.011 -106.980 106.459 1.00 39.09 143 ASP B CA 1
ATOM 3795 C C . ASP B 1 159 ? 168.594 -106.369 107.729 1.00 39.42 143 ASP B C 1
ATOM 3796 O O . ASP B 1 159 ? 168.775 -105.148 107.787 1.00 41.88 143 ASP B O 1
ATOM 3801 N N . PRO B 1 160 ? 168.879 -107.158 108.767 1.00 34.72 144 PRO B N 1
ATOM 3802 C CA . PRO B 1 160 ? 169.341 -106.546 110.019 1.00 36.01 144 PRO B CA 1
ATOM 3803 C C . PRO B 1 160 ? 170.674 -105.819 109.885 1.00 38.58 144 PRO B C 1
ATOM 3804 O O . PRO B 1 160 ? 170.901 -104.838 110.604 1.00 38.65 144 PRO B O 1
ATOM 3808 N N . GLY B 1 161 ? 171.550 -106.256 108.978 1.00 34.42 145 GLY B N 1
ATOM 3809 C CA . GLY B 1 161 ? 172.773 -105.508 108.720 1.00 40.76 145 GLY B CA 1
ATOM 3810 C C . GLY B 1 161 ? 172.507 -104.094 108.233 1.00 38.82 145 GLY B C 1
ATOM 3811 O O . GLY B 1 161 ? 173.051 -103.128 108.771 1.00 37.68 145 GLY B O 1
ATOM 3812 N N . GLU B 1 162 ? 171.648 -103.946 107.217 1.00 37.71 146 GLU B N 1
ATOM 3813 C CA . GLU B 1 162 ? 171.345 -102.599 106.735 1.00 40.16 146 GLU B CA 1
ATOM 3814 C C . GLU B 1 162 ? 170.629 -101.766 107.795 1.00 34.91 146 GLU B C 1
ATOM 3815 O O . GLU B 1 162 ? 170.842 -100.551 107.878 1.00 35.92 146 GLU B O 1
ATOM 3821 N N . ILE B 1 163 ? 169.796 -102.391 108.623 1.00 37.57 147 ILE B N 1
ATOM 3822 C CA . ILE B 1 163 ? 169.119 -101.641 109.677 1.00 37.58 147 ILE B CA 1
ATOM 3823 C C . ILE B 1 163 ? 170.137 -101.101 110.679 1.00 31.65 147 ILE B C 1
ATOM 3824 O O . ILE B 1 163 ? 170.125 -99.914 111.031 1.00 31.81 147 ILE B O 1
ATOM 3829 N N . GLY B 1 164 ? 171.054 -101.951 111.125 1.00 34.84 148 GLY B N 1
ATOM 3830 C CA . GLY B 1 164 ? 172.101 -101.478 112.021 1.00 37.12 148 GLY B CA 1
ATOM 3831 C C . GLY B 1 164 ? 172.946 -100.371 111.410 1.00 37.54 148 GLY B C 1
ATOM 3832 O O . GLY B 1 164 ? 173.258 -99.376 112.074 1.00 35.77 148 GLY B O 1
ATOM 3833 N N . ARG B 1 165 ? 173.298 -100.512 110.127 1.00 34.44 149 ARG B N 1
ATOM 3834 C CA . ARG B 1 165 ? 174.087 -99.484 109.448 1.00 35.25 149 ARG B CA 1
ATOM 3835 C C . ARG B 1 165 ? 173.330 -98.166 109.354 1.00 34.99 149 ARG B C 1
ATOM 3836 O O . ARG B 1 165 ? 173.913 -97.090 109.544 1.00 27.57 149 ARG B O 1
ATOM 3844 N N . VAL B 1 166 ? 172.024 -98.230 109.057 1.00 35.31 150 VAL B N 1
ATOM 3845 C CA . VAL B 1 166 ? 171.229 -97.013 108.950 1.00 29.46 150 VAL B CA 1
ATOM 3846 C C . VAL B 1 166 ? 171.048 -96.375 110.317 1.00 30.86 150 VAL B C 1
ATOM 3847 O O . VAL B 1 166 ? 171.159 -95.151 110.463 1.00 29.59 150 VAL B O 1
ATOM 3851 N N . LEU B 1 167 ? 170.770 -97.185 111.344 1.00 30.43 151 LEU B N 1
ATOM 3852 C CA . LEU B 1 167 ? 170.638 -96.638 112.691 1.00 33.69 151 LEU B CA 1
ATOM 3853 C C . LEU B 1 167 ? 171.963 -96.066 113.191 1.00 34.77 151 LEU B C 1
ATOM 3854 O O . LEU B 1 167 ? 171.981 -95.043 113.887 1.00 33.50 151 LEU B O 1
ATOM 3859 N N . ASP B 1 168 ? 173.081 -96.724 112.871 1.00 36.11 152 ASP B N 1
ATOM 3860 C CA . ASP B 1 168 ? 174.379 -96.162 113.233 1.00 37.29 152 ASP B CA 1
ATOM 3861 C C . ASP B 1 168 ? 174.565 -94.791 112.601 1.00 33.74 152 ASP B C 1
ATOM 3862 O O . ASP B 1 168 ? 174.952 -93.833 113.276 1.00 35.10 152 ASP B O 1
ATOM 3867 N N . ALA B 1 169 ? 174.251 -94.673 111.305 1.00 34.11 153 ALA B N 1
ATOM 3868 C CA . ALA B 1 169 ? 174.418 -93.404 110.602 1.00 34.44 153 ALA B CA 1
ATOM 3869 C C . ALA B 1 169 ? 173.626 -92.269 111.252 1.00 36.13 153 ALA B C 1
ATOM 3870 O O . ALA B 1 169 ? 174.027 -91.103 111.163 1.00 32.90 153 ALA B O 1
ATOM 3872 N N . GLY B 1 170 ? 172.505 -92.579 111.913 1.00 35.24 154 GLY B N 1
ATOM 3873 C CA . GLY B 1 170 ? 171.714 -91.533 112.531 1.00 33.48 154 GLY B CA 1
ATOM 3874 C C . GLY B 1 170 ? 172.150 -91.075 113.910 1.00 33.67 154 GLY B C 1
ATOM 3875 O O . GLY B 1 170 ? 171.691 -90.025 114.371 1.00 30.77 154 GLY B O 1
ATOM 3876 N N . GLU B 1 171 ? 173.015 -91.830 114.588 1.00 32.78 155 GLU B N 1
ATOM 3877 C CA . GLU B 1 171 ? 173.483 -91.464 115.926 1.00 34.79 155 GLU B CA 1
ATOM 3878 C C . GLU B 1 171 ? 172.309 -91.170 116.851 1.00 33.13 155 GLU B C 1
ATOM 3879 O O . GLU B 1 171 ? 172.306 -90.202 117.617 1.00 30.68 155 GLU B O 1
ATOM 3885 N N . GLY B 1 172 ? 171.294 -92.024 116.780 1.00 36.24 156 GLY B N 1
ATOM 3886 C CA . GLY B 1 172 ? 170.168 -91.920 117.670 1.00 33.35 156 GLY B CA 1
ATOM 3887 C C . GLY B 1 172 ? 169.058 -91.009 117.207 1.00 33.05 156 GLY B C 1
ATOM 3888 O O . GLY B 1 172 ? 168.062 -90.887 117.922 1.00 31.66 156 GLY B O 1
ATOM 3889 N N . THR B 1 173 ? 169.181 -90.379 116.032 1.00 25.07 157 THR B N 1
ATOM 3890 C CA . THR B 1 173 ? 168.169 -89.437 115.563 1.00 30.49 157 THR B CA 1
ATOM 3891 C C . THR B 1 173 ? 167.045 -90.088 114.762 1.00 28.35 157 THR B C 1
ATOM 3892 O O . THR B 1 173 ? 166.077 -89.401 114.435 1.00 30.66 157 THR B O 1
ATOM 3896 N N . VAL B 1 174 ? 167.153 -91.369 114.412 1.00 26.82 158 VAL B N 1
ATOM 3897 C CA . VAL B 1 174 ? 166.059 -92.054 113.731 1.00 32.64 158 VAL B CA 1
ATOM 3898 C C . VAL B 1 174 ? 165.062 -92.475 114.804 1.00 29.46 158 VAL B C 1
ATOM 3899 O O . VAL B 1 174 ? 165.382 -93.282 115.682 1.00 29.62 158 VAL B O 1
ATOM 3903 N N . ARG B 1 175 ? 163.867 -91.897 114.757 1.00 32.05 159 ARG B N 1
ATOM 3904 C CA . ARG B 1 175 ? 162.881 -92.072 115.815 1.00 28.59 159 ARG B CA 1
ATOM 3905 C C . ARG B 1 175 ? 161.776 -93.049 115.453 1.00 30.99 159 ARG B C 1
ATOM 3906 O O . ARG B 1 175 ? 161.197 -93.671 116.351 1.00 26.66 159 ARG B O 1
ATOM 3914 N N . MET B 1 176 ? 161.487 -93.223 114.165 1.00 27.26 160 MET B N 1
ATOM 3915 C CA . MET B 1 176 ? 160.385 -94.076 113.752 1.00 26.84 160 MET B CA 1
ATOM 3916 C C . MET B 1 176 ? 160.723 -94.727 112.418 1.00 24.01 160 MET B C 1
ATOM 3917 O O . MET B 1 176 ? 161.315 -94.088 111.537 1.00 26.20 160 MET B O 1
ATOM 3922 N N . VAL B 1 177 ? 160.355 -96.002 112.282 1.00 23.63 161 VAL B N 1
ATOM 3923 C CA . VAL B 1 177 ? 160.569 -96.778 111.060 1.00 25.26 161 VAL B CA 1
ATOM 3924 C C . VAL B 1 177 ? 159.285 -97.535 110.728 1.00 24.99 161 VAL B C 1
ATOM 3925 O O . VAL B 1 177 ? 158.803 -98.332 111.542 1.00 26.78 161 VAL B O 1
ATOM 3929 N N . THR B 1 178 ? 158.741 -97.299 109.534 1.00 26.63 162 THR B N 1
ATOM 3930 C CA . THR B 1 178 ? 157.554 -98.015 109.057 1.00 26.84 162 THR B CA 1
ATOM 3931 C C . THR B 1 178 ? 157.948 -99.377 108.485 1.00 29.92 162 THR B C 1
ATOM 3932 O O . THR B 1 178 ? 158.855 -99.472 107.644 1.00 29.33 162 THR B O 1
ATOM 3936 N N . ILE B 1 179 ? 157.283 -100.429 108.964 1.00 26.46 163 ILE B N 1
ATOM 3937 C CA . ILE B 1 179 ? 157.576 -101.816 108.617 1.00 27.63 163 ILE B CA 1
ATOM 3938 C C . ILE B 1 179 ? 156.298 -102.449 108.077 1.00 31.87 163 ILE B C 1
ATOM 3939 O O . ILE B 1 179 ? 155.256 -102.404 108.740 1.00 30.89 163 ILE B O 1
ATOM 3944 N N . ALA B 1 180 ? 156.375 -103.034 106.882 1.00 29.80 164 ALA B N 1
ATOM 3945 C CA . ALA B 1 180 ? 155.293 -103.876 106.386 1.00 31.90 164 ALA B CA 1
ATOM 3946 C C . ALA B 1 180 ? 155.420 -105.258 107.020 1.00 36.84 164 ALA B C 1
ATOM 3947 O O . ALA B 1 180 ? 156.438 -105.930 106.812 1.00 31.57 164 ALA B O 1
ATOM 3949 N N . PRO B 1 181 ? 154.430 -105.712 107.803 1.00 33.79 165 PRO B N 1
ATOM 3950 C CA . PRO B 1 181 ? 154.631 -106.906 108.646 1.00 33.23 165 PRO B CA 1
ATOM 3951 C C . PRO B 1 181 ? 154.729 -108.234 107.902 1.00 33.78 165 PRO B C 1
ATOM 3952 O O . PRO B 1 181 ? 155.048 -109.237 108.553 1.00 36.77 165 PRO B O 1
ATOM 3956 N N . GLU B 1 182 ? 154.462 -108.295 106.593 1.00 35.53 166 GLU B N 1
ATOM 3957 C CA . GLU B 1 182 ? 154.424 -109.576 105.897 1.00 37.22 166 GLU B CA 1
ATOM 3958 C C . GLU B 1 182 ? 155.724 -109.926 105.178 1.00 38.14 166 GLU B C 1
ATOM 3959 O O . GLU B 1 182 ? 155.859 -111.062 104.710 1.00 35.17 166 GLU B O 1
ATOM 3965 N N . ARG B 1 183 ? 156.686 -109.006 105.101 1.00 39.23 167 ARG B N 1
ATOM 3966 C CA . ARG B 1 183 ? 157.967 -109.318 104.472 1.00 37.88 167 ARG B CA 1
ATOM 3967 C C . ARG B 1 183 ? 158.784 -110.271 105.340 1.00 36.88 167 ARG B C 1
ATOM 3968 O O . ARG B 1 183 ? 158.737 -110.219 106.574 1.00 36.96 167 ARG B O 1
ATOM 3976 N N . ASP B 1 184 ? 159.519 -111.163 104.683 1.00 38.42 168 ASP B N 1
ATOM 3977 C CA . ASP B 1 184 ? 160.491 -111.993 105.386 1.00 42.64 168 ASP B CA 1
ATOM 3978 C C . ASP B 1 184 ? 161.383 -111.122 106.259 1.00 37.30 168 ASP B C 1
ATOM 3979 O O . ASP B 1 184 ? 161.932 -110.117 105.795 1.00 37.25 168 ASP B O 1
ATOM 3984 N N . GLY B 1 185 ? 161.484 -111.487 107.542 1.00 33.74 169 GLY B N 1
ATOM 3985 C CA . GLY B 1 185 ? 162.305 -110.774 108.500 1.00 35.76 169 GLY B CA 1
ATOM 3986 C C . GLY B 1 185 ? 161.658 -109.593 109.195 1.00 34.20 169 GLY B C 1
ATOM 3987 O O . GLY B 1 185 ? 162.333 -108.933 109.999 1.00 32.82 169 GLY B O 1
ATOM 3988 N N . ALA B 1 186 ? 160.372 -109.318 108.931 1.00 33.78 170 ALA B N 1
ATOM 3989 C CA . ALA B 1 186 ? 159.722 -108.132 109.479 1.00 30.36 170 ALA B CA 1
ATOM 3990 C C . ALA B 1 186 ? 159.623 -108.198 110.997 1.00 29.68 170 ALA B C 1
ATOM 3991 O O . ALA B 1 186 ? 159.883 -107.206 111.687 1.00 30.49 170 ALA B O 1
ATOM 3993 N N . LEU B 1 187 ? 159.198 -109.345 111.537 1.00 34.61 171 LEU B N 1
ATOM 3994 C CA . LEU B 1 187 ? 159.038 -109.454 112.985 1.00 32.59 171 LEU B CA 1
ATOM 3995 C C . LEU B 1 187 ? 160.376 -109.286 113.694 1.00 32.24 171 LEU B C 1
ATOM 3996 O O . LEU B 1 187 ? 160.450 -108.656 114.755 1.00 32.41 171 LEU B O 1
ATOM 4001 N N . ALA B 1 188 ? 161.444 -109.858 113.134 1.00 31.84 172 ALA B N 1
ATOM 4002 C CA . ALA B 1 188 ? 162.768 -109.650 113.711 1.00 33.68 172 ALA B CA 1
ATOM 4003 C C . ALA B 1 188 ? 163.177 -108.183 113.629 1.00 30.46 172 ALA B C 1
ATOM 4004 O O . ALA B 1 188 ? 163.740 -107.633 114.585 1.00 33.26 172 ALA B O 1
ATOM 4006 N N . ALA B 1 189 ? 162.888 -107.526 112.503 1.00 28.28 173 ALA B N 1
ATOM 4007 C CA . ALA B 1 189 ? 163.253 -106.116 112.363 1.00 31.22 173 ALA B CA 1
ATOM 4008 C C . ALA B 1 189 ? 162.553 -105.258 113.407 1.00 31.82 173 ALA B C 1
ATOM 4009 O O . ALA B 1 189 ? 163.160 -104.362 114.000 1.00 29.02 173 ALA B O 1
ATOM 4011 N N . ILE B 1 190 ? 161.271 -105.532 113.662 1.00 27.81 174 ILE B N 1
ATOM 4012 C CA . ILE B 1 190 ? 160.546 -104.797 114.693 1.00 25.24 174 ILE B CA 1
ATOM 4013 C C . ILE B 1 190 ? 161.207 -104.984 116.051 1.00 25.87 174 ILE B C 1
ATOM 4014 O O . ILE B 1 190 ? 161.330 -104.037 116.831 1.00 28.02 174 ILE B O 1
ATOM 4019 N N . ALA B 1 191 ? 161.611 -106.211 116.372 1.00 27.92 175 ALA B N 1
ATOM 4020 C CA . ALA B 1 191 ? 162.296 -106.429 117.640 1.00 34.20 175 ALA B CA 1
ATOM 4021 C C . ALA B 1 191 ? 163.619 -105.676 117.671 1.00 33.61 175 ALA B C 1
ATOM 4022 O O . ALA B 1 191 ? 163.999 -105.108 118.702 1.00 35.04 175 ALA B O 1
ATOM 4024 N N . GLN B 1 192 ? 164.312 -105.636 116.534 1.00 30.09 176 GLN B N 1
ATOM 4025 C CA . GLN B 1 192 ? 165.593 -104.936 116.449 1.00 33.25 176 GLN B CA 1
ATOM 4026 C C . GLN B 1 192 ? 165.411 -103.438 116.659 1.00 33.84 176 GLN B C 1
ATOM 4027 O O . GLN B 1 192 ? 166.193 -102.800 117.376 1.00 32.26 176 GLN B O 1
ATOM 4033 N N . LEU B 1 193 ? 164.362 -102.866 116.060 1.00 33.51 177 LEU B N 1
ATOM 4034 C CA . LEU B 1 193 ? 164.118 -101.433 116.186 1.00 30.69 177 LEU B CA 1
ATOM 4035 C C . LEU B 1 193 ? 163.790 -101.045 117.618 1.00 28.78 177 LEU B C 1
ATOM 4036 O O . LEU B 1 193 ? 164.316 -100.053 118.130 1.00 30.82 177 LEU B O 1
ATOM 4041 N N . VAL B 1 194 ? 162.921 -101.812 118.283 1.00 33.93 178 VAL B N 1
ATOM 4042 C CA . VAL B 1 194 ? 162.514 -101.474 119.646 1.00 33.26 178 VAL B CA 1
ATOM 4043 C C . VAL B 1 194 ? 163.699 -101.563 120.600 1.00 32.85 178 VAL B C 1
ATOM 4044 O O . VAL B 1 194 ? 163.861 -100.722 121.492 1.00 34.71 178 VAL B O 1
ATOM 4048 N N . ASN B 1 195 ? 164.553 -102.569 120.416 1.00 36.51 179 ASN B N 1
ATOM 4049 C CA . ASN B 1 195 ? 165.724 -102.706 121.276 1.00 41.88 179 ASN B CA 1
ATOM 4050 C C . ASN B 1 195 ? 166.686 -101.538 121.102 1.00 36.71 179 ASN B C 1
ATOM 4051 O O . ASN B 1 195 ? 167.357 -101.150 122.058 1.00 33.30 179 ASN B O 1
ATOM 4056 N N . ALA B 1 196 ? 166.724 -100.940 119.914 1.00 34.52 180 ALA B N 1
ATOM 4057 C CA . ALA B 1 196 ? 167.521 -99.751 119.660 1.00 35.54 180 ALA B CA 1
ATOM 4058 C C . ALA B 1 196 ? 166.824 -98.463 120.075 1.00 35.89 180 ALA B C 1
ATOM 4059 O O . ALA B 1 196 ? 167.364 -97.381 119.821 1.00 34.64 180 ALA B O 1
ATOM 4061 N N . GLY B 1 197 ? 165.637 -98.548 120.682 1.00 37.03 181 GLY B N 1
ATOM 4062 C CA . GLY B 1 197 ? 164.903 -97.365 121.082 1.00 35.47 181 GLY B CA 1
ATOM 4063 C C . GLY B 1 197 ? 164.201 -96.627 119.967 1.00 30.39 181 GLY B C 1
ATOM 4064 O O . GLY B 1 197 ? 163.888 -95.446 120.130 1.00 34.07 181 GLY B O 1
ATOM 4065 N N . VAL B 1 198 ? 163.956 -97.277 118.828 1.00 29.84 182 VAL B N 1
ATOM 4066 C CA . VAL B 1 198 ? 163.211 -96.679 117.721 1.00 29.16 182 VAL B CA 1
ATOM 4067 C C . VAL B 1 198 ? 161.777 -97.206 117.739 1.00 28.45 182 VAL B C 1
ATOM 4068 O O . VAL B 1 198 ? 161.544 -98.378 118.052 1.00 26.76 182 VAL B O 1
ATOM 4072 N N . VAL B 1 199 ? 160.815 -96.338 117.414 1.00 29.67 183 VAL B N 1
ATOM 4073 C CA . VAL B 1 199 ? 159.423 -96.762 117.290 1.00 25.48 183 VAL B CA 1
ATOM 4074 C C . VAL B 1 199 ? 159.245 -97.543 115.994 1.00 26.97 183 VAL B C 1
ATOM 4075 O O . VAL B 1 199 ? 159.709 -97.128 114.920 1.00 28.63 183 VAL B O 1
ATOM 4079 N N . ALA B 1 200 ? 158.582 -98.689 116.085 1.00 28.67 184 ALA B N 1
ATOM 4080 C CA . ALA B 1 200 ? 158.218 -99.465 114.911 1.00 25.49 184 ALA B CA 1
ATOM 4081 C C . ALA B 1 200 ? 156.773 -99.129 114.561 1.00 29.88 184 ALA B C 1
ATOM 4082 O O . ALA B 1 200 ? 155.879 -99.268 115.405 1.00 28.62 184 ALA B O 1
ATOM 4084 N N . ALA B 1 201 ? 156.550 -98.648 113.338 1.00 28.27 185 ALA B N 1
ATOM 4085 C CA . ALA B 1 201 ? 155.217 -98.351 112.838 1.00 29.74 185 ALA B CA 1
ATOM 4086 C C . ALA B 1 201 ? 154.824 -99.380 111.784 1.00 30.31 185 ALA B C 1
ATOM 4087 O O . ALA B 1 201 ? 155.680 -99.909 111.080 1.00 28.52 185 ALA B O 1
ATOM 4089 N N . VAL B 1 202 ? 153.519 -99.690 111.694 1.00 30.39 186 VAL B N 1
ATOM 4090 C CA . VAL B 1 202 ? 152.992 -100.584 110.662 1.00 29.51 186 VAL B CA 1
ATOM 4091 C C . VAL B 1 202 ? 152.367 -99.723 109.574 1.00 27.91 186 VAL B C 1
ATOM 4092 O O . VAL B 1 202 ? 151.597 -98.804 109.870 1.00 29.04 186 VAL B O 1
ATOM 4096 N N . GLY B 1 203 ? 152.690 -100.014 108.319 1.00 25.82 187 GLY B N 1
ATOM 4097 C CA . GLY B 1 203 ? 152.196 -99.203 107.224 1.00 24.09 187 GLY B CA 1
ATOM 4098 C C . GLY B 1 203 ? 152.606 -99.815 105.905 1.00 25.93 187 GLY B C 1
ATOM 4099 O O . GLY B 1 203 ? 153.396 -100.764 105.855 1.00 27.87 187 GLY B O 1
ATOM 4100 N N . HIS B 1 204 ? 152.026 -99.271 104.832 1.00 24.83 188 HIS B N 1
ATOM 4101 C CA . HIS B 1 204 ? 152.379 -99.627 103.455 1.00 28.26 188 HIS B CA 1
ATOM 4102 C C . HIS B 1 204 ? 152.449 -101.138 103.264 1.00 30.01 188 HIS B C 1
ATOM 4103 O O . HIS B 1 204 ? 153.458 -101.692 102.832 1.00 29.74 188 HIS B O 1
ATOM 4110 N N . THR B 1 205 ? 151.334 -101.799 103.583 1.00 30.78 189 THR B N 1
ATOM 4111 C CA . THR B 1 205 ? 151.368 -103.230 103.792 1.00 26.42 189 THR B CA 1
ATOM 4112 C C . THR B 1 205 ? 150.067 -103.870 103.330 1.00 32.79 189 THR B C 1
ATOM 4113 O O . THR B 1 205 ? 148.996 -103.264 103.391 1.00 28.17 189 THR B O 1
ATOM 4117 N N . GLU B 1 206 ? 150.203 -105.102 102.844 1.00 33.66 190 GLU B N 1
ATOM 4118 C CA . GLU B 1 206 ? 149.113 -106.009 102.537 1.00 35.02 190 GLU B CA 1
ATOM 4119 C C . GLU B 1 206 ? 148.968 -107.091 103.605 1.00 37.65 190 GLU B C 1
ATOM 4120 O O . GLU B 1 206 ? 148.400 -108.152 103.330 1.00 35.05 190 GLU B O 1
ATOM 4126 N N . ALA B 1 207 ? 149.480 -106.840 104.816 1.00 32.24 191 ALA B N 1
ATOM 4127 C CA . ALA B 1 207 ? 149.445 -107.832 105.879 1.00 31.10 191 ALA B CA 1
ATOM 4128 C C . ALA B 1 207 ? 148.014 -108.151 106.289 1.00 31.43 191 ALA B C 1
ATOM 4129 O O . ALA B 1 207 ? 147.120 -107.307 106.225 1.00 35.72 191 ALA B O 1
ATOM 4131 N N . THR B 1 208 ? 147.810 -109.378 106.742 1.00 31.06 192 THR B N 1
ATOM 4132 C CA . THR B 1 208 ? 146.519 -109.745 107.283 1.00 34.30 192 THR B CA 1
ATOM 4133 C C . THR B 1 208 ? 146.395 -109.235 108.720 1.00 37.00 192 THR B C 1
ATOM 4134 O O . THR B 1 208 ? 147.352 -108.723 109.323 1.00 31.00 192 THR B O 1
ATOM 4138 N N . TYR B 1 209 ? 145.185 -109.372 109.258 1.00 30.17 193 TYR B N 1
ATOM 4139 C CA . TYR B 1 209 ? 144.941 -109.066 110.664 1.00 30.94 193 TYR B CA 1
ATOM 4140 C C . TYR B 1 209 ? 145.911 -109.818 111.568 1.00 28.38 193 TYR B C 1
ATOM 4141 O O . TYR B 1 209 ? 146.502 -109.234 112.482 1.00 33.16 193 TYR B O 1
ATOM 4150 N N . ASP B 1 210 ? 146.088 -111.120 111.320 1.00 31.09 194 ASP B N 1
ATOM 4151 C CA . ASP B 1 210 ? 146.944 -111.940 112.175 1.00 32.17 194 ASP B CA 1
ATOM 4152 C C . ASP B 1 210 ? 148.399 -111.490 112.091 1.00 34.77 194 ASP B C 1
ATOM 4153 O O . ASP B 1 210 ? 149.098 -111.407 113.112 1.00 30.57 194 ASP B O 1
ATOM 4158 N N . GLN B 1 211 ? 148.885 -111.247 110.865 1.00 31.62 195 GLN B N 1
ATOM 4159 C CA . GLN B 1 211 ? 150.261 -110.780 110.669 1.00 33.17 195 GLN B CA 1
ATOM 4160 C C . GLN B 1 211 ? 150.508 -109.430 111.329 1.00 32.40 195 GLN B C 1
ATOM 4161 O O . GLN B 1 211 ? 151.626 -109.160 111.791 1.00 32.87 195 GLN B O 1
ATOM 4167 N N . THR B 1 212 ? 149.492 -108.562 111.356 1.00 28.89 196 THR B N 1
ATOM 4168 C CA . THR B 1 212 ? 149.626 -107.255 111.987 1.00 30.12 196 THR B CA 1
ATOM 4169 C C . THR B 1 212 ? 149.634 -107.389 113.502 1.00 32.17 196 THR B C 1
ATOM 4170 O O . THR B 1 212 ? 150.450 -106.757 114.192 1.00 31.75 196 THR B O 1
ATOM 4174 N N . ARG B 1 213 ? 148.737 -108.219 114.034 1.00 33.05 197 ARG B N 1
ATOM 4175 C CA . ARG B 1 213 ? 148.728 -108.466 115.470 1.00 33.59 197 ARG B CA 1
ATOM 4176 C C . ARG B 1 213 ? 150.056 -109.069 115.925 1.00 32.38 197 ARG B C 1
ATOM 4177 O O . ARG B 1 213 ? 150.501 -108.803 117.043 1.00 31.60 197 ARG B O 1
ATOM 4185 N N . ALA B 1 214 ? 150.717 -109.851 115.064 1.00 29.69 198 ALA B N 1
ATOM 4186 C CA . ALA B 1 214 ? 152.043 -110.372 115.403 1.00 34.92 198 ALA B CA 1
ATOM 4187 C C . ALA B 1 214 ? 153.077 -109.256 115.445 1.00 29.23 198 ALA B C 1
ATOM 4188 O O . ALA B 1 214 ? 153.917 -109.221 116.344 1.00 30.57 198 ALA B O 1
ATOM 4190 N N . ALA B 1 215 ? 153.005 -108.323 114.492 1.00 27.12 199 ALA B N 1
ATOM 4191 C CA . ALA B 1 215 ? 153.857 -107.141 114.506 1.00 28.25 199 ALA B CA 1
ATOM 4192 C C . ALA B 1 215 ? 153.657 -106.317 115.775 1.00 30.29 199 ALA B C 1
ATOM 4193 O O . ALA B 1 215 ? 154.625 -105.813 116.352 1.00 27.13 199 ALA B O 1
ATOM 4195 N N . ILE B 1 216 ? 152.413 -106.199 116.245 1.00 28.00 200 ILE B N 1
ATOM 4196 C CA . ILE B 1 216 ? 152.138 -105.460 117.477 1.00 28.04 200 ILE B CA 1
ATOM 4197 C C . ILE B 1 216 ? 152.723 -106.182 118.689 1.00 30.57 200 ILE B C 1
ATOM 4198 O O . ILE B 1 216 ? 153.294 -105.550 119.591 1.00 31.94 200 ILE B O 1
ATOM 4203 N N . ASP B 1 217 ? 152.587 -107.511 118.737 1.00 33.03 201 ASP B N 1
ATOM 4204 C CA . ASP B 1 217 ? 153.179 -108.288 119.823 1.00 33.26 201 ASP B CA 1
ATOM 4205 C C . ASP B 1 217 ? 154.707 -108.204 119.805 1.00 33.69 201 ASP B C 1
ATOM 4206 O O . ASP B 1 217 ? 155.342 -108.261 120.863 1.00 35.66 201 ASP B O 1
ATOM 4211 N N . ALA B 1 218 ? 155.308 -108.062 118.626 1.00 31.18 202 ALA B N 1
ATOM 4212 C CA . ALA B 1 218 ? 156.752 -107.894 118.522 1.00 32.05 202 ALA B CA 1
ATOM 4213 C C . ALA B 1 218 ? 157.213 -106.490 118.901 1.00 32.17 202 ALA B C 1
ATOM 4214 O O . ALA B 1 218 ? 158.425 -106.246 118.980 1.00 33.16 202 ALA B O 1
ATOM 4216 N N . GLY B 1 219 ? 156.290 -105.559 119.126 1.00 30.63 203 GLY B N 1
ATOM 4217 C CA . GLY B 1 219 ? 156.649 -104.243 119.624 1.00 28.69 203 GLY B CA 1
ATOM 4218 C C . GLY B 1 219 ? 156.236 -103.069 118.767 1.00 26.12 203 GLY B C 1
ATOM 4219 O O . GLY B 1 219 ? 156.569 -101.928 119.121 1.00 30.50 203 GLY B O 1
ATOM 4220 N N . ALA B 1 220 ? 155.526 -103.257 117.659 1.00 27.23 204 ALA B N 1
ATOM 4221 C CA . ALA B 1 220 ? 155.059 -102.113 116.895 1.00 27.86 204 ALA B CA 1
ATOM 4222 C C . ALA B 1 220 ? 154.019 -101.354 117.707 1.00 27.52 204 ALA B C 1
ATOM 4223 O O . ALA B 1 220 ? 153.165 -101.961 118.357 1.00 28.94 204 ALA B O 1
ATOM 4225 N N . THR B 1 221 ? 154.106 -100.018 117.697 1.00 23.12 205 THR B N 1
ATOM 4226 C CA . THR B 1 221 ? 153.233 -99.197 118.535 1.00 27.88 205 THR B CA 1
ATOM 4227 C C . THR B 1 221 ? 152.576 -98.052 117.780 1.00 28.99 205 THR B C 1
ATOM 4228 O O . THR B 1 221 ? 151.919 -97.212 118.415 1.00 26.92 205 THR B O 1
ATOM 4232 N N . VAL B 1 222 ? 152.766 -97.962 116.460 1.00 27.21 206 VAL B N 1
ATOM 4233 C CA . VAL B 1 222 ? 152.196 -96.879 115.664 1.00 28.11 206 VAL B CA 1
ATOM 4234 C C . VAL B 1 222 ? 151.638 -97.464 114.373 1.00 29.17 206 VAL B C 1
ATOM 4235 O O . VAL B 1 222 ? 152.224 -98.393 113.805 1.00 30.35 206 VAL B O 1
ATOM 4239 N N . GLY B 1 223 ? 150.483 -96.958 113.941 1.00 27.63 207 GLY B N 1
ATOM 4240 C CA . GLY B 1 223 ? 149.977 -97.207 112.602 1.00 25.87 207 GLY B CA 1
ATOM 4241 C C . GLY B 1 223 ? 150.247 -96.015 111.702 1.00 29.05 207 GLY B C 1
ATOM 4242 O O . GLY B 1 223 ? 149.790 -94.904 111.981 1.00 26.58 207 GLY B O 1
ATOM 4243 N N . THR B 1 224 ? 151.045 -96.241 110.642 1.00 29.21 208 THR B N 1
ATOM 4244 C CA . THR B 1 224 ? 151.344 -95.196 109.660 1.00 29.94 208 THR B CA 1
ATOM 4245 C C . THR B 1 224 ? 150.127 -94.925 108.784 1.00 26.40 208 THR B C 1
ATOM 4246 O O . THR B 1 224 ? 149.617 -95.846 108.144 1.00 28.95 208 THR B O 1
ATOM 4250 N N . HIS B 1 225 ? 149.750 -93.640 108.681 1.00 21.49 209 HIS B N 1
ATOM 4251 C CA . HIS B 1 225 ? 148.502 -93.109 108.129 1.00 27.91 209 HIS B CA 1
ATOM 4252 C C . HIS B 1 225 ? 147.438 -94.174 107.855 1.00 30.88 209 HIS B C 1
ATOM 4253 O O . HIS B 1 225 ? 147.256 -94.625 106.713 1.00 26.22 209 HIS B O 1
ATOM 4260 N N . LEU B 1 226 ? 146.756 -94.570 108.930 1.00 24.09 210 LEU B N 1
ATOM 4261 C CA . LEU B 1 226 ? 145.697 -95.572 108.908 1.00 29.61 210 LEU B CA 1
ATOM 4262 C C . LEU B 1 226 ? 144.771 -95.388 107.717 1.00 25.87 210 LEU B C 1
ATOM 4263 O O . LEU B 1 226 ? 144.344 -94.272 107.422 1.00 26.79 210 LEU B O 1
ATOM 4268 N N . PHE B 1 227 ? 144.488 -96.507 107.040 1.00 24.63 211 PHE B N 1
ATOM 4269 C CA . PHE B 1 227 ? 143.627 -96.661 105.868 1.00 31.53 211 PHE B CA 1
ATOM 4270 C C . PHE B 1 227 ? 144.330 -96.295 104.563 1.00 32.85 211 PHE B C 1
ATOM 4271 O O . PHE B 1 227 ? 143.970 -96.824 103.504 1.00 32.50 211 PHE B O 1
ATOM 4279 N N . ASN B 1 228 ? 145.317 -95.404 104.603 1.00 29.56 212 ASN B N 1
ATOM 4280 C CA . ASN B 1 228 ? 146.065 -95.076 103.386 1.00 31.94 212 ASN B CA 1
ATOM 4281 C C . ASN B 1 228 ? 147.193 -96.071 103.184 1.00 29.09 212 ASN B C 1
ATOM 4282 O O . ASN B 1 228 ? 147.893 -96.427 104.135 1.00 30.43 212 ASN B O 1
ATOM 4287 N N . ALA B 1 229 ? 147.354 -96.532 101.937 1.00 29.55 213 ALA B N 1
ATOM 4288 C CA . ALA B 1 229 ? 148.416 -97.478 101.566 1.00 31.28 213 ALA B CA 1
ATOM 4289 C C . ALA B 1 229 ? 148.341 -98.750 102.405 1.00 30.83 213 ALA B C 1
ATOM 4290 O O . ALA B 1 229 ? 149.350 -99.290 102.854 1.00 28.59 213 ALA B O 1
ATOM 4292 N N . MET B 1 230 ? 147.130 -99.245 102.606 1.00 29.19 214 MET B N 1
ATOM 4293 C CA . MET B 1 230 ? 146.899 -100.312 103.558 1.00 30.50 214 MET B CA 1
ATOM 4294 C C . MET B 1 230 ? 145.725 -101.141 103.061 1.00 29.33 214 MET B C 1
ATOM 4295 O O . MET B 1 230 ? 144.803 -100.601 102.450 1.00 30.59 214 MET B O 1
ATOM 4300 N N . ARG B 1 231 ? 145.786 -102.445 103.292 1.00 28.94 215 ARG B N 1
ATOM 4301 C CA . ARG B 1 231 ? 144.677 -103.319 102.939 1.00 32.90 215 ARG B CA 1
ATOM 4302 C C . ARG B 1 231 ? 143.402 -102.865 103.655 1.00 32.79 215 ARG B C 1
ATOM 4303 O O . ARG B 1 231 ? 143.454 -102.483 104.827 1.00 34.24 215 ARG B O 1
ATOM 4311 N N . PRO B 1 232 ? 142.253 -102.858 102.984 1.00 33.20 216 PRO B N 1
ATOM 4312 C CA . PRO B 1 232 ? 141.021 -102.394 103.631 1.00 29.63 216 PRO B CA 1
ATOM 4313 C C . PRO B 1 232 ? 140.464 -103.408 104.624 1.00 32.43 216 PRO B C 1
ATOM 4314 O O . PRO B 1 232 ? 140.904 -104.558 104.710 1.00 27.42 216 PRO B O 1
ATOM 4318 N N . ILE B 1 233 ? 139.454 -102.946 105.370 1.00 28.63 217 ILE B N 1
ATOM 4319 C CA . ILE B 1 233 ? 138.696 -103.811 106.273 1.00 32.16 217 ILE B CA 1
ATOM 4320 C C . ILE B 1 233 ? 137.715 -104.649 105.466 1.00 31.46 217 ILE B C 1
ATOM 4321 O O . ILE B 1 233 ? 136.902 -104.113 104.699 1.00 28.04 217 ILE B O 1
ATOM 4326 N N . ASP B 1 234 ? 137.782 -105.965 105.655 1.00 28.49 218 ASP B N 1
ATOM 4327 C CA . ASP B 1 234 ? 136.818 -106.908 105.114 1.00 31.21 218 ASP B CA 1
ATOM 4328 C C . ASP B 1 234 ? 136.246 -107.744 106.255 1.00 34.57 218 ASP B C 1
ATOM 4329 O O . ASP B 1 234 ? 136.941 -108.040 107.234 1.00 27.75 218 ASP B O 1
ATOM 4334 N N . ARG B 1 235 ? 134.965 -108.113 106.107 1.00 29.81 219 ARG B N 1
ATOM 4335 C CA . ARG B 1 235 ? 134.195 -108.788 107.154 1.00 32.39 219 ARG B CA 1
ATOM 4336 C C . ARG B 1 235 ? 134.820 -110.103 107.603 1.00 31.72 219 ARG B C 1
ATOM 4337 O O . ARG B 1 235 ? 134.664 -110.501 108.763 1.00 29.49 219 ARG B O 1
ATOM 4345 N N . ARG B 1 236 ? 135.481 -110.825 106.702 1.00 31.51 220 ARG B N 1
ATOM 4346 C CA . ARG B 1 236 ? 136.128 -112.066 107.085 1.00 30.56 220 ARG B CA 1
ATOM 4347 C C . ARG B 1 236 ? 137.642 -111.952 107.218 1.00 31.94 220 ARG B C 1
ATOM 4348 O O . ARG B 1 236 ? 138.238 -112.780 107.907 1.00 31.09 220 ARG B O 1
ATOM 4356 N N . GLU B 1 237 ? 138.273 -110.968 106.584 1.00 30.42 221 GLU B N 1
ATOM 4357 C CA . GLU B 1 237 ? 139.688 -110.665 106.823 1.00 30.98 221 GLU B CA 1
ATOM 4358 C C . GLU B 1 237 ? 139.757 -109.187 107.196 1.00 26.47 221 GLU B C 1
ATOM 4359 O O . GLU B 1 237 ? 139.716 -108.312 106.307 1.00 27.59 221 GLU B O 1
ATOM 4365 N N . PRO B 1 238 ? 139.822 -108.872 108.501 1.00 24.44 222 PRO B N 1
ATOM 4366 C CA . PRO B 1 238 ? 139.770 -107.463 108.926 1.00 25.01 222 PRO B CA 1
ATOM 4367 C C . PRO B 1 238 ? 140.955 -106.615 108.469 1.00 29.07 222 PRO B C 1
ATOM 4368 O O . PRO B 1 238 ? 140.830 -105.386 108.364 1.00 26.85 222 PRO B O 1
ATOM 4372 N N . GLY B 1 239 ? 142.110 -107.212 108.218 1.00 25.22 223 GLY B N 1
ATOM 4373 C CA . GLY B 1 239 ? 143.241 -106.438 107.764 1.00 29.44 223 GLY B CA 1
ATOM 4374 C C . GLY B 1 239 ? 143.895 -105.668 108.893 1.00 32.79 223 GLY B C 1
ATOM 4375 O O . GLY B 1 239 ? 143.486 -105.754 110.058 1.00 28.91 223 GLY B O 1
ATOM 4376 N N . PRO B 1 240 ? 144.921 -104.877 108.562 1.00 32.86 224 PRO B N 1
ATOM 4377 C CA . PRO B 1 240 ? 145.749 -104.289 109.621 1.00 27.98 224 PRO B CA 1
ATOM 4378 C C . PRO B 1 240 ? 145.056 -103.191 110.405 1.00 27.23 224 PRO B C 1
ATOM 4379 O O . PRO B 1 240 ? 145.335 -103.055 111.598 1.00 25.65 224 PRO B O 1
ATOM 4383 N N . ALA B 1 241 ? 144.165 -102.409 109.782 1.00 28.51 225 ALA B N 1
ATOM 4384 C CA . ALA B 1 241 ? 143.531 -101.295 110.485 1.00 28.74 225 ALA B CA 1
ATOM 4385 C C . ALA B 1 241 ? 142.827 -101.752 111.757 1.00 30.55 225 ALA B C 1
ATOM 4386 O O . ALA B 1 241 ? 142.807 -101.013 112.755 1.00 28.22 225 ALA B O 1
ATOM 4388 N N . VAL B 1 242 ? 142.274 -102.966 111.752 1.00 24.64 226 VAL B N 1
ATOM 4389 C CA . VAL B 1 242 ? 141.506 -103.424 112.907 1.00 30.91 226 VAL B CA 1
ATOM 4390 C C . VAL B 1 242 ? 142.430 -103.927 114.006 1.00 29.14 226 VAL B C 1
ATOM 4391 O O . VAL B 1 242 ? 142.218 -103.621 115.188 1.00 27.63 226 VAL B O 1
ATOM 4395 N N . ALA B 1 243 ? 143.485 -104.677 113.637 1.00 30.56 227 ALA B N 1
ATOM 4396 C CA . ALA B 1 243 ? 144.523 -105.032 114.605 1.00 29.61 227 ALA B CA 1
ATOM 4397 C C . ALA B 1 243 ? 145.112 -103.789 115.252 1.00 24.08 227 ALA B C 1
ATOM 4398 O O . ALA B 1 243 ? 145.332 -103.757 116.470 1.00 25.80 227 ALA B O 1
ATOM 4400 N N . LEU B 1 244 ? 145.329 -102.739 114.461 1.00 24.76 228 LEU B N 1
ATOM 4401 C CA . LEU B 1 244 ? 145.930 -101.515 114.987 1.00 27.60 228 LEU B CA 1
ATOM 4402 C C . LEU B 1 244 ? 144.979 -100.746 115.902 1.00 28.98 228 LEU B C 1
ATOM 4403 O O . LEU B 1 244 ? 145.413 -100.196 116.923 1.00 28.09 228 LEU B O 1
ATOM 4408 N N . THR B 1 245 ? 143.678 -100.683 115.565 1.00 30.96 229 THR B N 1
ATOM 4409 C CA . THR B 1 245 ? 142.751 -99.982 116.447 1.00 26.95 229 THR B CA 1
ATOM 4410 C C . THR B 1 245 ? 142.423 -100.791 117.691 1.00 27.43 229 THR B C 1
ATOM 4411 O O . THR B 1 245 ? 142.095 -100.205 118.731 1.00 28.61 229 THR B O 1
ATOM 4415 N N . GLU B 1 246 ? 142.533 -102.117 117.607 1.00 24.54 230 GLU B N 1
ATOM 4416 C CA . GLU B 1 246 ? 142.132 -102.990 118.699 1.00 26.06 230 GLU B CA 1
ATOM 4417 C C . GLU B 1 246 ? 143.087 -102.899 119.889 1.00 31.87 230 GLU B C 1
ATOM 4418 O O . GLU B 1 246 ? 142.646 -102.948 121.040 1.00 29.22 230 GLU B O 1
ATOM 4424 N N . ASP B 1 247 ? 144.393 -102.744 119.639 1.00 30.37 231 ASP B N 1
ATOM 4425 C CA . ASP B 1 247 ? 145.405 -102.894 120.683 1.00 29.24 231 ASP B CA 1
ATOM 4426 C C . ASP B 1 247 ? 145.754 -101.556 121.343 1.00 30.37 231 ASP B C 1
ATOM 4427 O O . ASP B 1 247 ? 146.157 -100.606 120.664 1.00 27.83 231 ASP B O 1
ATOM 4432 N N . SER B 1 248 ? 145.634 -101.496 122.676 1.00 23.51 232 SER B N 1
ATOM 4433 C CA . SER B 1 248 ? 145.804 -100.233 123.391 1.00 24.88 232 SER B CA 1
ATOM 4434 C C . SER B 1 248 ? 147.232 -99.697 123.321 1.00 27.62 232 SER B C 1
ATOM 4435 O O . SER B 1 248 ? 147.453 -98.510 123.602 1.00 26.60 232 SER B O 1
ATOM 4438 N N . ARG B 1 249 ? 148.202 -100.537 122.968 1.00 26.07 233 ARG B N 1
ATOM 4439 C CA . ARG B 1 249 ? 149.586 -100.083 122.853 1.00 27.92 233 ARG B CA 1
ATOM 4440 C C . ARG B 1 249 ? 149.835 -99.217 121.621 1.00 32.05 233 ARG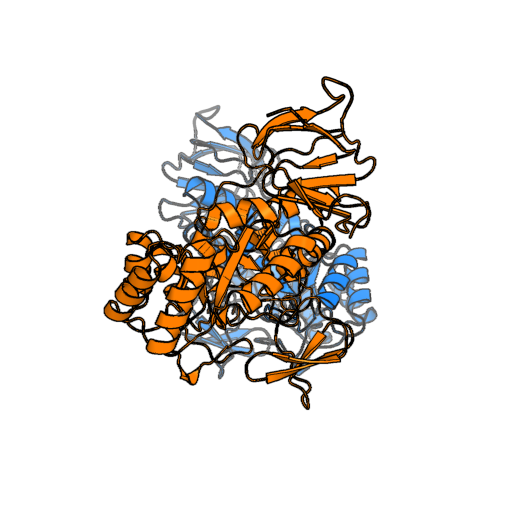 B C 1
ATOM 4441 O O . ARG B 1 249 ? 150.907 -98.599 121.520 1.00 30.28 233 ARG B O 1
ATOM 4449 N N . VAL B 1 250 ? 148.904 -99.189 120.668 1.00 25.81 234 VAL B N 1
ATOM 4450 C CA . VAL B 1 250 ? 149.141 -98.587 119.360 1.00 26.63 234 VAL B CA 1
ATOM 4451 C C . VAL B 1 250 ? 148.496 -97.214 119.307 1.00 27.50 234 VAL B C 1
ATOM 4452 O O . VAL B 1 250 ? 147.324 -97.051 119.679 1.00 26.15 234 VAL B O 1
ATOM 4456 N N . THR B 1 251 ? 149.251 -96.227 118.833 1.00 24.67 235 THR B N 1
ATOM 4457 C CA . THR B 1 251 ? 148.706 -94.924 118.479 1.00 25.21 235 THR B CA 1
ATOM 4458 C C . THR B 1 251 ? 148.625 -94.817 116.959 1.00 26.30 235 THR B C 1
ATOM 4459 O O . THR B 1 251 ? 149.651 -94.911 116.273 1.00 29.07 235 THR B O 1
ATOM 4463 N N . VAL B 1 252 ? 147.407 -94.596 116.429 1.00 26.02 236 VAL B N 1
ATOM 4464 C CA . VAL B 1 252 ? 147.209 -94.575 114.983 1.00 22.67 236 VAL B CA 1
ATOM 4465 C C . VAL B 1 252 ? 147.361 -93.154 114.448 1.00 24.05 236 VAL B C 1
ATOM 4466 O O . VAL B 1 252 ? 146.896 -92.179 115.049 1.00 27.07 236 VAL B O 1
ATOM 4470 N N . GLU B 1 253 ? 148.067 -93.037 113.328 1.00 23.31 237 GLU B N 1
ATOM 4471 C CA . GLU B 1 253 ? 148.151 -91.792 112.581 1.00 23.38 237 GLU B CA 1
ATOM 4472 C C . GLU B 1 253 ? 146.950 -91.689 111.665 1.00 21.98 237 GLU B C 1
ATOM 4473 O O . GLU B 1 253 ? 146.485 -92.686 111.111 1.00 23.99 237 GLU B O 1
ATOM 4479 N N . MET B 1 254 ? 146.455 -90.473 111.484 1.00 21.67 238 MET B N 1
ATOM 4480 C CA . MET B 1 254 ? 145.454 -90.268 110.456 1.00 21.38 238 MET B CA 1
ATOM 4481 C C . MET B 1 254 ? 145.721 -88.933 109.785 1.00 22.46 238 MET B C 1
ATOM 4482 O O . MET B 1 254 ? 145.986 -87.932 110.458 1.00 24.17 238 MET B O 1
ATOM 4487 N N . ILE B 1 255 ? 145.660 -88.920 108.454 1.00 23.90 239 ILE B N 1
ATOM 4488 C CA . ILE B 1 255 ? 145.725 -87.675 107.693 1.00 23.46 239 ILE B CA 1
ATOM 4489 C C . ILE B 1 255 ? 144.293 -87.158 107.570 1.00 30.10 239 ILE B C 1
ATOM 4490 O O . ILE B 1 255 ? 143.502 -87.671 106.773 1.00 26.15 239 ILE B O 1
ATOM 4495 N N . VAL B 1 256 ? 143.968 -86.121 108.338 1.00 28.79 240 VAL B N 1
ATOM 4496 C CA . VAL B 1 256 ? 142.639 -85.516 108.284 1.00 31.60 240 VAL B CA 1
ATOM 4497 C C . VAL B 1 256 ? 142.726 -84.192 107.537 1.00 32.41 240 VAL B C 1
ATOM 4498 O O . VAL B 1 256 ? 142.613 -83.113 108.131 1.00 30.75 240 VAL B O 1
ATOM 4502 N N . ASP B 1 257 ? 142.977 -84.268 106.230 1.00 30.51 241 ASP B N 1
ATOM 4503 C CA . ASP B 1 257 ? 142.901 -83.106 105.359 1.00 35.10 241 ASP B CA 1
ATOM 4504 C C . ASP B 1 257 ? 141.597 -83.055 104.570 1.00 35.91 241 ASP B C 1
ATOM 4505 O O . ASP B 1 257 ? 141.418 -82.147 103.760 1.00 41.34 241 ASP B O 1
ATOM 4510 N N . GLY B 1 258 ? 140.679 -83.995 104.802 1.00 35.62 242 GLY B N 1
ATOM 4511 C CA . GLY B 1 258 ? 139.445 -84.076 104.047 1.00 39.18 242 GLY B CA 1
ATOM 4512 C C . GLY B 1 258 ? 139.529 -84.910 102.786 1.00 41.25 242 GLY B C 1
ATOM 4513 O O . GLY B 1 258 ? 138.485 -85.215 102.195 1.00 40.43 242 GLY B O 1
ATOM 4514 N N . VAL B 1 259 ? 140.733 -85.307 102.373 1.00 36.93 243 VAL B N 1
ATOM 4515 C CA . VAL B 1 259 ? 140.957 -85.991 101.107 1.00 37.22 243 VAL B CA 1
ATOM 4516 C C . VAL B 1 259 ? 141.399 -87.433 101.316 1.00 34.66 243 VAL B C 1
ATOM 4517 O O . VAL B 1 259 ? 141.003 -88.326 100.566 1.00 33.11 243 VAL B O 1
ATOM 4521 N N . HIS B 1 260 ? 142.237 -87.679 102.310 1.00 34.14 244 HIS B N 1
ATOM 4522 C CA . HIS B 1 260 ? 142.827 -89.002 102.443 1.00 33.93 244 HIS B CA 1
ATOM 4523 C C . HIS B 1 260 ? 141.868 -89.996 103.080 1.00 32.98 244 HIS B C 1
ATOM 4524 O O . HIS B 1 260 ? 141.897 -91.183 102.733 1.00 34.31 244 HIS B O 1
ATOM 4531 N N . VAL B 1 261 ? 141.034 -89.543 104.017 1.00 31.49 245 VAL B N 1
ATOM 4532 C CA . VAL B 1 261 ? 140.007 -90.381 104.622 1.00 31.46 245 VAL B CA 1
ATOM 4533 C C . VAL B 1 261 ? 138.765 -89.519 104.794 1.00 31.94 245 VAL B C 1
ATOM 4534 O O . VAL B 1 261 ? 138.860 -88.309 105.030 1.00 33.15 245 VAL B O 1
ATOM 4538 N N . ALA B 1 262 ? 137.589 -90.144 104.679 1.00 29.12 246 ALA B N 1
ATOM 4539 C CA . ALA B 1 262 ? 136.352 -89.404 104.878 1.00 30.40 246 ALA B CA 1
ATOM 4540 C C . ALA B 1 262 ? 136.273 -88.902 106.320 1.00 30.48 246 ALA B C 1
ATOM 4541 O O . ALA B 1 262 ? 136.730 -89.590 107.237 1.00 30.60 246 ALA B O 1
ATOM 4543 N N . PRO B 1 263 ? 135.739 -87.700 106.554 1.00 31.22 247 PRO B N 1
ATOM 4544 C CA . PRO B 1 263 ? 135.577 -87.224 107.946 1.00 33.56 247 PRO B CA 1
ATOM 4545 C C . PRO B 1 263 ? 134.902 -88.227 108.875 1.00 35.87 247 PRO B C 1
ATOM 4546 O O . PRO B 1 263 ? 135.263 -88.300 110.057 1.00 32.49 247 PRO B O 1
ATOM 4550 N N . ALA B 1 264 ? 133.929 -89.003 108.377 1.00 35.09 248 ALA B N 1
ATOM 4551 C CA . ALA B 1 264 ? 133.241 -89.972 109.237 1.00 34.73 248 ALA B CA 1
ATOM 4552 C C . ALA B 1 264 ? 134.142 -91.151 109.598 1.00 31.75 248 ALA B C 1
ATOM 4553 O O . ALA B 1 264 ? 133.953 -91.779 110.649 1.00 29.54 248 ALA B O 1
ATOM 4555 N N . ILE B 1 265 ? 135.126 -91.461 108.758 1.00 28.31 249 ILE B N 1
ATOM 4556 C CA . ILE B 1 265 ? 136.129 -92.455 109.131 1.00 31.82 249 ILE B CA 1
ATOM 4557 C C . ILE B 1 265 ? 136.968 -91.949 110.295 1.00 26.15 249 ILE B C 1
ATOM 4558 O O . ILE B 1 265 ? 137.287 -92.708 111.219 1.00 25.89 249 ILE B O 1
ATOM 4563 N N . TYR B 1 266 ? 137.335 -90.661 110.272 1.00 28.01 250 TYR B N 1
ATOM 4564 C CA . TYR B 1 266 ? 138.087 -90.080 111.384 1.00 28.81 250 TYR B CA 1
ATOM 4565 C C . TYR B 1 266 ? 137.268 -90.108 112.676 1.00 26.93 250 TYR B C 1
ATOM 4566 O O . TYR B 1 266 ? 137.810 -90.345 113.766 1.00 24.95 250 TYR B O 1
ATOM 4575 N N . ARG B 1 267 ? 135.966 -89.841 112.572 1.00 27.41 251 ARG B N 1
ATOM 4576 C CA . ARG B 1 267 ? 135.072 -89.944 113.729 1.00 26.65 251 ARG B CA 1
ATOM 4577 C C . ARG B 1 267 ? 134.960 -91.381 114.219 1.00 21.33 251 ARG B C 1
ATOM 4578 O O . ARG B 1 267 ? 135.018 -91.644 115.425 1.00 26.82 251 ARG B O 1
ATOM 4586 N N . HIS B 1 268 ? 134.723 -92.315 113.298 1.00 23.38 252 HIS B N 1
ATOM 4587 C CA . HIS B 1 268 ? 134.664 -93.737 113.636 1.00 22.75 252 HIS B CA 1
ATOM 4588 C C . HIS B 1 268 ? 135.906 -94.197 114.397 1.00 26.97 252 HIS B C 1
ATOM 4589 O O . HIS B 1 268 ? 135.812 -94.883 115.423 1.00 26.64 252 HIS B O 1
ATOM 4596 N N . ILE B 1 269 ? 137.088 -93.854 113.886 1.00 26.57 253 ILE B N 1
ATOM 4597 C CA . ILE B 1 269 ? 138.315 -94.309 114.534 1.00 24.19 253 ILE B CA 1
ATOM 4598 C C . ILE B 1 269 ? 138.488 -93.620 115.881 1.00 23.68 253 ILE B C 1
ATOM 4599 O O . ILE B 1 269 ? 138.851 -94.259 116.877 1.00 26.69 253 ILE B O 1
ATOM 4604 N N . THR B 1 270 ? 138.225 -92.314 115.946 1.00 21.44 254 THR B N 1
ATOM 4605 C CA . THR B 1 270 ? 138.295 -91.639 117.235 1.00 25.29 254 THR B CA 1
ATOM 4606 C C . THR B 1 270 ? 137.352 -92.292 118.233 1.00 27.26 254 THR B C 1
ATOM 4607 O O . THR B 1 270 ? 137.733 -92.541 119.381 1.00 25.44 254 THR B O 1
ATOM 4611 N N . GLN B 1 271 ? 136.120 -92.594 117.794 1.00 29.98 255 GLN B N 1
ATOM 4612 C CA . GLN B 1 271 ? 135.145 -93.287 118.632 1.00 29.64 255 GLN B CA 1
ATOM 4613 C C . GLN B 1 271 ? 135.680 -94.649 119.073 1.00 32.13 255 GLN B C 1
ATOM 4614 O O . GLN B 1 271 ? 135.497 -95.050 120.228 1.00 32.61 255 GLN B O 1
ATOM 4620 N N . THR B 1 272 ? 136.392 -95.350 118.189 1.00 27.21 256 THR B N 1
ATOM 4621 C CA . THR B 1 272 ? 136.915 -96.681 118.511 1.00 27.88 256 THR B CA 1
ATOM 4622 C C . THR B 1 272 ? 138.095 -96.621 119.487 1.00 28.80 256 THR B C 1
ATOM 4623 O O . THR B 1 272 ? 138.111 -97.337 120.493 1.00 28.91 256 THR B O 1
ATOM 4627 N N . VAL B 1 273 ? 139.108 -95.797 119.212 1.00 26.94 257 VAL B N 1
ATOM 4628 C CA . VAL B 1 273 ? 140.356 -95.929 119.972 1.00 27.01 257 VAL B CA 1
ATOM 4629 C C . VAL B 1 273 ? 140.413 -95.025 121.193 1.00 31.29 257 VAL B C 1
ATOM 4630 O O . VAL B 1 273 ? 141.244 -95.262 122.083 1.00 32.94 257 VAL B O 1
ATOM 4634 N N . GLY B 1 274 ? 139.566 -94.002 121.264 1.00 28.54 258 GLY B N 1
ATOM 4635 C CA . GLY B 1 274 ? 139.549 -93.102 122.396 1.00 28.55 258 GLY B CA 1
ATOM 4636 C C . GLY B 1 274 ? 140.390 -91.863 122.158 1.00 30.69 258 GLY B C 1
ATOM 4637 O O . GLY B 1 274 ? 141.033 -91.719 121.117 1.00 32.74 258 GLY B O 1
ATOM 4638 N N . PRO B 1 275 ? 140.423 -90.951 123.137 1.00 28.83 259 PRO B N 1
ATOM 4639 C CA . PRO B 1 275 ? 141.104 -89.664 122.937 1.00 29.65 259 PRO B CA 1
ATOM 4640 C C . PRO B 1 275 ? 142.628 -89.732 122.991 1.00 28.77 259 PRO B C 1
ATOM 4641 O O . PRO B 1 275 ? 143.276 -88.763 122.573 1.00 29.45 259 PRO B O 1
ATOM 4645 N N . GLU B 1 276 ? 143.210 -90.828 123.479 1.00 30.84 260 GLU B N 1
ATOM 4646 C CA . GLU B 1 276 ? 144.650 -90.950 123.682 1.00 30.07 260 GLU B CA 1
ATOM 4647 C C . GLU B 1 276 ? 145.382 -91.625 122.539 1.00 30.02 260 GLU B C 1
ATOM 4648 O O . GLU B 1 276 ? 146.613 -91.675 122.572 1.00 29.27 260 GLU B O 1
ATOM 4654 N N . ARG B 1 277 ? 144.676 -92.205 121.574 1.00 25.07 261 ARG B N 1
ATOM 4655 C CA . ARG B 1 277 ? 145.298 -93.196 120.713 1.00 25.77 261 ARG B CA 1
ATOM 4656 C C . ARG B 1 277 ? 145.289 -92.814 119.240 1.00 25.13 261 ARG B C 1
ATOM 4657 O O . ARG B 1 277 ? 145.610 -93.659 118.401 1.00 25.95 261 ARG B O 1
ATOM 4665 N N . LEU B 1 278 ? 144.982 -91.564 118.903 1.00 26.30 262 LEU B N 1
ATOM 4666 C CA . LEU B 1 278 ? 145.066 -91.086 117.528 1.00 27.89 262 LEU B CA 1
ATOM 4667 C C . LEU B 1 278 ? 145.973 -89.869 117.452 1.00 27.33 262 LEU B C 1
ATOM 4668 O O . LEU B 1 278 ? 145.872 -88.957 118.280 1.00 26.56 262 LEU B O 1
ATOM 4673 N N . SER B 1 279 ? 146.855 -89.863 116.449 1.00 21.29 263 SER B N 1
ATOM 4674 C CA . SER B 1 279 ? 147.725 -88.739 116.135 1.00 23.48 263 SER B CA 1
ATOM 4675 C C . SER B 1 279 ? 147.302 -88.118 114.812 1.00 21.38 263 SER B C 1
ATOM 4676 O O . SER B 1 279 ? 147.167 -88.827 113.809 1.00 26.30 263 SER B O 1
ATOM 4679 N N . LEU B 1 280 ? 147.158 -86.799 114.793 1.00 24.11 264 LEU B N 1
ATOM 4680 C CA . LEU B 1 280 ? 146.964 -86.072 113.548 1.00 23.62 264 LEU B CA 1
ATOM 4681 C C . LEU B 1 280 ? 148.338 -85.813 112.943 1.00 25.36 264 LEU B C 1
ATOM 4682 O O . LEU B 1 280 ? 149.254 -85.424 113.659 1.00 24.88 264 LEU B O 1
ATOM 4687 N N . ILE B 1 281 ? 148.485 -86.094 111.645 1.00 24.48 265 ILE B N 1
ATOM 4688 C CA . ILE B 1 281 ? 149.710 -85.857 110.893 1.00 26.90 265 ILE B CA 1
ATOM 4689 C C . ILE B 1 281 ? 149.309 -85.168 109.596 1.00 27.44 265 ILE B C 1
ATOM 4690 O O . ILE B 1 281 ? 148.138 -85.153 109.202 1.00 25.43 265 ILE B O 1
ATOM 4695 N N . THR B 1 282 ? 150.294 -84.583 108.934 1.00 24.01 266 THR B N 1
ATOM 4696 C CA . THR B 1 282 ? 150.046 -83.984 107.629 1.00 25.85 266 THR B CA 1
ATOM 4697 C C . THR B 1 282 ? 150.454 -84.880 106.475 1.00 29.42 266 THR B C 1
ATOM 4698 O O . THR B 1 282 ? 149.810 -84.841 105.419 1.00 25.59 266 THR B O 1
ATOM 4702 N N . ALA B 1 283 ? 151.532 -85.658 106.650 1.00 28.32 267 ALA B N 1
ATOM 4703 C CA . ALA B 1 283 ? 152.248 -86.273 105.537 1.00 30.39 267 ALA B CA 1
ATOM 4704 C C . ALA B 1 283 ? 152.544 -85.239 104.452 1.00 23.24 267 ALA B C 1
ATOM 4705 O O . ALA B 1 283 ? 152.543 -85.551 103.266 1.00 27.82 267 ALA B O 1
ATOM 4707 N N . ALA B 1 284 ? 152.798 -84.000 104.862 1.00 22.52 268 ALA B N 1
ATOM 4708 C CA . ALA B 1 284 ? 152.907 -82.894 103.919 1.00 26.48 268 ALA B CA 1
ATOM 4709 C C . ALA B 1 284 ? 154.058 -83.093 102.942 1.00 25.28 268 ALA B C 1
ATOM 4710 O O . ALA B 1 284 ? 155.163 -83.481 103.333 1.00 22.87 268 ALA B O 1
ATOM 4712 N N . MET B 1 285 ? 153.800 -82.824 101.661 1.00 28.01 269 MET B N 1
ATOM 4713 C CA A MET B 1 285 ? 154.879 -82.889 100.685 0.56 26.49 269 MET B CA 1
ATOM 4714 C CA B MET B 1 285 ? 154.809 -82.877 100.614 0.44 26.49 269 MET B CA 1
ATOM 4715 C C . MET B 1 285 ? 155.389 -81.485 100.378 1.00 27.48 269 MET B C 1
ATOM 4716 O O . MET B 1 285 ? 154.877 -80.480 100.881 1.00 25.25 269 MET B O 1
ATOM 4725 N N . ALA B 1 286 ? 156.468 -81.429 99.581 1.00 25.92 270 ALA B N 1
ATOM 4726 C CA . ALA B 1 286 ? 157.236 -80.199 99.441 1.00 25.72 270 ALA B CA 1
ATOM 4727 C C . ALA B 1 286 ? 156.439 -79.032 98.881 1.00 26.18 270 ALA B C 1
ATOM 4728 O O . ALA B 1 286 ? 156.831 -77.885 99.108 1.00 29.07 270 ALA B O 1
ATOM 4730 N N . ALA B 1 287 ? 155.321 -79.270 98.188 1.00 28.33 271 ALA B N 1
ATOM 4731 C CA . ALA B 1 287 ? 154.552 -78.149 97.656 1.00 29.67 271 ALA B CA 1
ATOM 4732 C C . ALA B 1 287 ? 153.634 -77.506 98.687 1.00 31.16 271 ALA B C 1
ATOM 4733 O O . ALA B 1 287 ? 153.017 -76.482 98.384 1.00 26.58 271 ALA B O 1
ATOM 4735 N N . THR B 1 288 ? 153.528 -78.080 99.883 1.00 28.66 272 THR B N 1
ATOM 4736 C CA . THR B 1 288 ? 152.687 -77.511 100.928 1.00 26.29 272 THR B CA 1
ATOM 4737 C C . THR B 1 288 ? 153.028 -76.050 101.185 1.00 29.39 272 THR B C 1
ATOM 4738 O O . THR B 1 288 ? 154.194 -75.694 101.378 1.00 30.94 272 THR B O 1
ATOM 4742 N N . GLY B 1 289 ? 151.998 -75.202 101.180 1.00 30.64 273 GLY B N 1
ATOM 4743 C CA . GLY B 1 289 ? 152.149 -73.792 101.489 1.00 31.99 273 GLY B CA 1
ATOM 4744 C C . GLY B 1 289 ? 152.615 -72.913 100.349 1.00 35.35 273 GLY B C 1
ATOM 4745 O O . GLY B 1 289 ? 152.832 -71.712 100.563 1.00 36.27 273 GLY B O 1
ATOM 4746 N N . MET B 1 290 ? 152.783 -73.456 99.151 1.00 34.73 274 MET B N 1
ATOM 4747 C CA . MET B 1 290 ? 153.234 -72.658 98.021 1.00 35.67 274 MET B CA 1
ATOM 4748 C C . MET B 1 290 ? 152.046 -72.091 97.260 1.00 36.57 274 MET B C 1
ATOM 4749 O O . MET B 1 290 ? 150.976 -72.699 97.199 1.00 34.78 274 MET B O 1
ATOM 4754 N N . SER B 1 291 ? 152.253 -70.913 96.680 1.00 37.84 275 SER B N 1
ATOM 4755 C CA . SER B 1 291 ? 151.249 -70.289 95.837 1.00 40.38 275 SER B CA 1
ATOM 4756 C C . SER B 1 291 ? 151.034 -71.110 94.573 1.00 40.96 275 SER B C 1
ATOM 4757 O O . SER B 1 291 ? 151.838 -71.977 94.212 1.00 34.44 275 SER B O 1
ATOM 4760 N N . ASP B 1 292 ? 149.930 -70.812 93.889 1.00 42.23 276 ASP B N 1
ATOM 4761 C CA . ASP B 1 292 ? 149.652 -71.456 92.616 1.00 41.42 276 ASP B CA 1
ATOM 4762 C C . ASP B 1 292 ? 150.802 -71.225 91.645 1.00 40.84 276 ASP B C 1
ATOM 4763 O O . ASP B 1 292 ? 151.390 -70.141 91.594 1.00 43.26 276 ASP B O 1
ATOM 4768 N N . GLY B 1 293 ? 151.136 -72.260 90.893 1.00 39.09 277 GLY B N 1
ATOM 4769 C CA . GLY B 1 293 ? 152.215 -72.172 89.934 1.00 37.92 277 GLY B CA 1
ATOM 4770 C C . GLY B 1 293 ? 152.780 -73.544 89.643 1.00 37.17 277 GLY B C 1
ATOM 4771 O O . GLY B 1 293 ? 152.312 -74.560 90.147 1.00 38.00 277 GLY B O 1
ATOM 4772 N N . VAL B 1 294 ? 153.808 -73.548 88.804 1.00 37.62 278 VAL B N 1
ATOM 4773 C CA . VAL B 1 294 ? 154.513 -74.765 88.442 1.00 33.70 278 VAL B CA 1
ATOM 4774 C C . VAL B 1 294 ? 155.910 -74.671 89.036 1.00 40.00 278 VAL B C 1
ATOM 4775 O O . VAL B 1 294 ? 156.533 -73.602 89.023 1.00 38.62 278 VAL B O 1
ATOM 4779 N N . TYR B 1 295 ? 156.388 -75.781 89.583 1.00 40.58 279 TYR B N 1
ATOM 4780 C CA . TYR B 1 295 ? 157.586 -75.762 90.401 1.00 35.14 279 TYR B CA 1
ATOM 4781 C C . TYR B 1 295 ? 158.404 -77.013 90.154 1.00 38.79 279 TYR B C 1
ATOM 4782 O O . TYR B 1 295 ? 157.856 -78.101 89.964 1.00 41.38 279 TYR B O 1
ATOM 4791 N N . ARG B 1 296 ? 159.722 -76.848 90.184 1.00 36.31 280 ARG B N 1
ATOM 4792 C CA . ARG B 1 296 ? 160.653 -77.962 90.144 1.00 38.34 280 ARG B CA 1
ATOM 4793 C C . ARG B 1 296 ? 160.967 -78.364 91.580 1.00 37.27 280 ARG B C 1
ATOM 4794 O O . ARG B 1 296 ? 161.678 -77.644 92.287 1.00 40.90 280 ARG B O 1
ATOM 4802 N N . LEU B 1 297 ? 160.464 -79.519 92.007 1.00 37.27 281 LEU B N 1
ATOM 4803 C CA . LEU B 1 297 ? 160.611 -79.984 93.387 1.00 39.75 281 LEU B CA 1
ATOM 4804 C C . LEU B 1 297 ? 161.175 -81.399 93.358 1.00 41.19 281 LEU B C 1
ATOM 4805 O O . LEU B 1 297 ? 160.449 -82.357 93.068 1.00 38.91 281 LEU B O 1
ATOM 4810 N N . GLY B 1 298 ? 162.466 -81.527 93.661 1.00 42.99 282 GLY B N 1
ATOM 4811 C CA . GLY B 1 298 ? 163.158 -82.774 93.467 1.00 42.01 282 GLY B CA 1
ATOM 4812 C C . GLY B 1 298 ? 163.095 -83.167 92.006 1.00 42.29 282 GLY B C 1
ATOM 4813 O O . GLY B 1 298 ? 163.303 -82.340 91.114 1.00 42.53 282 GLY B O 1
ATOM 4814 N N . PRO B 1 299 ? 162.768 -84.429 91.731 1.00 44.40 283 PRO B N 1
ATOM 4815 C CA . PRO B 1 299 ? 162.739 -84.904 90.340 1.00 46.84 283 PRO B CA 1
ATOM 4816 C C . PRO B 1 299 ? 161.434 -84.650 89.592 1.00 51.43 283 PRO B C 1
ATOM 4817 O O . PRO B 1 299 ? 161.217 -85.255 88.538 1.00 52.74 283 PRO B O 1
ATOM 4821 N N . LEU B 1 300 ? 160.553 -83.784 90.092 1.00 47.77 284 LEU B N 1
ATOM 4822 C CA . LEU B 1 300 ? 159.257 -83.626 89.446 1.00 48.88 284 LEU B CA 1
ATOM 4823 C C . LEU B 1 300 ? 158.887 -82.159 89.275 1.00 48.28 284 LEU B C 1
ATOM 4824 O O . LEU B 1 300 ? 159.199 -81.323 90.128 1.00 45.10 284 LEU B O 1
ATOM 4829 N N . ASP B 1 301 ? 158.270 -81.855 88.126 1.00 47.79 285 ASP B N 1
ATOM 4830 C CA . ASP B 1 301 ? 157.530 -80.615 87.935 1.00 44.50 285 ASP B CA 1
ATOM 4831 C C . ASP B 1 301 ? 156.175 -80.786 88.611 1.00 40.69 285 ASP B C 1
ATOM 4832 O O . ASP B 1 301 ? 155.442 -81.730 88.295 1.00 40.31 285 ASP B O 1
ATOM 4837 N N . ILE B 1 302 ? 155.835 -79.884 89.530 1.00 40.78 286 ILE B N 1
ATOM 4838 C CA . ILE B 1 302 ? 154.569 -79.946 90.257 1.00 38.43 286 ILE B CA 1
ATOM 4839 C C . ILE B 1 302 ? 153.747 -78.714 89.915 1.00 34.35 286 ILE B C 1
ATOM 4840 O O . ILE B 1 302 ? 154.249 -77.587 89.995 1.00 37.85 286 ILE B O 1
ATOM 4845 N N . ASP B 1 303 ? 152.483 -78.930 89.561 1.00 36.53 287 ASP B N 1
ATOM 4846 C CA . ASP B 1 303 ? 151.540 -77.864 89.243 1.00 35.54 287 ASP B CA 1
ATOM 4847 C C . ASP B 1 303 ? 150.587 -77.704 90.422 1.00 34.74 287 ASP B C 1
ATOM 4848 O O . ASP B 1 303 ? 149.842 -78.633 90.745 1.00 33.75 287 ASP B O 1
ATOM 4853 N N . VAL B 1 304 ? 150.616 -76.539 91.063 1.00 32.08 288 VAL B N 1
ATOM 4854 C CA . VAL B 1 304 ? 149.734 -76.246 92.190 1.00 35.78 288 VAL B CA 1
ATOM 4855 C C . VAL B 1 304 ? 148.571 -75.412 91.676 1.00 35.90 288 VAL B C 1
ATOM 4856 O O . VAL B 1 304 ? 148.778 -74.308 91.159 1.00 35.00 288 VAL B O 1
ATOM 4860 N N . VAL B 1 305 ? 147.352 -75.939 91.826 1.00 35.25 289 VAL B N 1
ATOM 4861 C CA . VAL B 1 305 ? 146.121 -75.274 91.407 1.00 36.49 289 VAL B CA 1
ATOM 4862 C C . VAL B 1 305 ? 145.162 -75.268 92.594 1.00 41.55 289 VAL B C 1
ATOM 4863 O O . VAL B 1 305 ? 144.753 -76.334 93.070 1.00 34.19 289 VAL B O 1
ATOM 4867 N N . ALA B 1 306 ? 144.808 -74.071 93.068 1.00 43.51 290 ALA B N 1
ATOM 4868 C CA . ALA B 1 306 ? 143.948 -73.904 94.238 1.00 42.17 290 ALA B CA 1
ATOM 4869 C C . ALA B 1 306 ? 144.520 -74.623 95.456 1.00 41.03 290 ALA B C 1
ATOM 4870 O O . ALA B 1 306 ? 143.777 -75.179 96.262 1.00 42.37 290 ALA B O 1
ATOM 4872 N N . GLY B 1 307 ? 145.847 -74.646 95.583 1.00 41.61 291 GLY B N 1
ATOM 4873 C CA . GLY B 1 307 ? 146.510 -75.289 96.699 1.00 38.15 291 GLY B CA 1
ATOM 4874 C C . GLY B 1 307 ? 146.631 -76.796 96.620 1.00 37.49 291 GLY B C 1
ATOM 4875 O O . GLY B 1 307 ? 147.170 -77.403 97.557 1.00 41.57 291 GLY B O 1
ATOM 4876 N N . VAL B 1 308 ? 146.148 -77.425 95.549 1.00 35.47 292 VAL B N 1
ATOM 4877 C CA . VAL B 1 308 ? 146.277 -78.866 95.347 1.00 34.86 292 VAL B CA 1
ATOM 4878 C C . VAL B 1 308 ? 147.449 -79.117 94.409 1.00 36.07 292 VAL B C 1
ATOM 4879 O O . VAL B 1 308 ? 147.503 -78.551 93.309 1.00 38.04 292 VAL B O 1
ATOM 4883 N N . ALA B 1 309 ? 148.378 -79.969 94.829 1.00 33.19 293 ALA B N 1
ATOM 4884 C CA . ALA B 1 309 ? 149.582 -80.239 94.054 1.00 36.64 293 ALA B CA 1
ATOM 4885 C C . ALA B 1 309 ? 149.362 -81.435 93.129 1.00 38.84 293 ALA B C 1
ATOM 4886 O O . ALA B 1 309 ? 148.863 -82.477 93.564 1.00 39.68 293 ALA B O 1
ATOM 4888 N N . ARG B 1 310 ? 149.732 -81.280 91.852 1.00 38.49 294 ARG B N 1
ATOM 4889 C CA . ARG B 1 310 ? 149.683 -82.368 90.883 1.00 37.13 294 ARG B CA 1
ATOM 4890 C C . ARG B 1 310 ? 150.977 -82.381 90.085 1.00 38.18 294 ARG B C 1
ATOM 4891 O O . ARG B 1 310 ? 151.617 -81.341 89.885 1.00 34.99 294 ARG B O 1
ATOM 4899 N N . VAL B 1 311 ? 151.375 -83.563 89.627 1.00 40.60 295 VAL B N 1
ATOM 4900 C CA . VAL B 1 311 ? 152.536 -83.611 88.749 1.00 41.93 295 VAL B CA 1
ATOM 4901 C C . VAL B 1 311 ? 152.148 -82.971 87.421 1.00 42.12 295 VAL B C 1
ATOM 4902 O O . VAL B 1 311 ? 151.059 -83.220 86.888 1.00 42.05 295 VAL B O 1
ATOM 4906 N N . ALA B 1 312 ? 153.002 -82.077 86.924 1.00 43.41 296 ALA B N 1
ATOM 4907 C CA . ALA B 1 312 ? 152.633 -81.264 85.771 1.00 45.12 296 ALA B CA 1
ATOM 4908 C C . ALA B 1 312 ? 152.353 -82.145 84.560 1.00 45.77 296 ALA B C 1
ATOM 4909 O O . ALA B 1 312 ? 153.035 -83.144 84.323 1.00 45.06 296 ALA B O 1
ATOM 4911 N N . GLY B 1 313 ? 151.324 -81.776 83.800 1.00 50.05 297 GLY B N 1
ATOM 4912 C CA . GLY B 1 313 ? 150.890 -82.563 82.671 1.00 48.51 297 GLY B CA 1
ATOM 4913 C C . GLY B 1 313 ? 149.917 -83.674 83.003 1.00 55.23 297 GLY B C 1
ATOM 4914 O O . GLY B 1 313 ? 149.372 -84.288 82.076 1.00 54.99 297 GLY B O 1
ATOM 4915 N N . THR B 1 314 ? 149.672 -83.948 84.288 1.00 48.15 298 THR B N 1
ATOM 4916 C CA . THR B 1 314 ? 148.807 -85.046 84.698 1.00 51.31 298 THR B CA 1
ATOM 4917 C C . THR B 1 314 ? 147.740 -84.539 85.659 1.00 48.56 298 THR B C 1
ATOM 4918 O O . THR B 1 314 ? 147.842 -83.433 86.197 1.00 52.00 298 THR B O 1
ATOM 4922 N N . ASP B 1 315 ? 146.700 -85.358 85.852 1.00 53.50 299 ASP B N 1
ATOM 4923 C CA . ASP B 1 315 ? 145.662 -85.112 86.850 1.00 53.34 299 ASP B CA 1
ATOM 4924 C C . ASP B 1 315 ? 145.993 -85.729 88.202 1.00 51.39 299 ASP B C 1
ATOM 4925 O O . ASP B 1 315 ? 145.172 -85.646 89.123 1.00 46.18 299 ASP B O 1
ATOM 4930 N N . THR B 1 316 ? 147.162 -86.351 88.337 1.00 49.58 300 THR B N 1
ATOM 4931 C CA . THR B 1 316 ? 147.451 -87.184 89.494 1.00 53.06 300 THR B CA 1
ATOM 4932 C C . THR B 1 316 ? 147.944 -86.335 90.661 1.00 47.63 300 THR B C 1
ATOM 4933 O O . THR B 1 316 ? 148.930 -85.595 90.539 1.00 45.14 300 THR B O 1
ATOM 4937 N N . ILE B 1 317 ? 147.252 -86.452 91.792 1.00 47.58 301 ILE B N 1
ATOM 4938 C CA . ILE B 1 317 ? 147.588 -85.687 92.986 1.00 45.01 301 ILE B CA 1
ATOM 4939 C C . ILE B 1 317 ? 148.893 -86.210 93.578 1.00 41.25 301 ILE B C 1
ATOM 4940 O O . ILE B 1 317 ? 149.077 -87.421 93.753 1.00 44.42 301 ILE B O 1
ATOM 4945 N N . ALA B 1 318 ? 149.812 -85.295 93.888 1.00 34.38 302 ALA B N 1
ATOM 4946 C CA . ALA B 1 318 ? 151.155 -85.654 94.322 1.00 41.07 302 ALA B CA 1
ATOM 4947 C C . ALA B 1 318 ? 151.286 -85.778 95.841 1.00 43.88 302 ALA B C 1
ATOM 4948 O O . ALA B 1 318 ? 152.411 -85.743 96.358 1.00 46.69 302 ALA B O 1
ATOM 4950 N N . GLY B 1 319 ? 150.175 -85.901 96.563 1.00 41.24 303 GLY B N 1
ATOM 4951 C CA . GLY B 1 319 ? 150.193 -86.136 97.992 1.00 35.08 303 GLY B CA 1
ATOM 4952 C C . GLY B 1 319 ? 149.547 -85.007 98.774 1.00 35.94 303 GLY B C 1
ATOM 4953 O O . GLY B 1 319 ? 148.989 -84.056 98.220 1.00 31.93 303 GLY B O 1
ATOM 4954 N N . SER B 1 320 ? 149.650 -85.118 100.097 1.00 33.20 304 SER B N 1
ATOM 4955 C CA . SER B 1 320 ? 149.065 -84.129 100.990 1.00 30.26 304 SER B CA 1
ATOM 4956 C C . SER B 1 320 ? 149.748 -82.774 100.869 1.00 29.10 304 SER B C 1
ATOM 4957 O O . SER B 1 320 ? 150.978 -82.684 100.777 1.00 28.51 304 SER B O 1
ATOM 4960 N N . THR B 1 321 ? 148.955 -81.705 100.904 1.00 22.72 305 THR B N 1
ATOM 4961 C CA . THR B 1 321 ? 149.509 -80.366 101.080 1.00 26.93 305 THR B CA 1
ATOM 4962 C C . THR B 1 321 ? 148.947 -79.738 102.343 1.00 28.50 305 THR B C 1
ATOM 4963 O O . THR B 1 321 ? 148.698 -78.533 102.411 1.00 27.56 305 THR B O 1
ATOM 4967 N N . ALA B 1 322 ? 148.750 -80.567 103.361 1.00 28.69 306 ALA B N 1
ATOM 4968 C CA . ALA B 1 322 ? 148.146 -80.134 104.611 1.00 32.89 306 ALA B CA 1
ATOM 4969 C C . ALA B 1 322 ? 149.206 -79.582 105.547 1.00 28.71 306 ALA B C 1
ATOM 4970 O O . ALA B 1 322 ? 150.353 -80.029 105.540 1.00 30.31 306 ALA B O 1
ATOM 4972 N N . THR B 1 323 ? 148.814 -78.598 106.349 1.00 32.61 307 THR B N 1
ATOM 4973 C CA . THR B 1 323 ? 149.595 -78.152 107.496 1.00 35.25 307 THR B CA 1
ATOM 4974 C C . THR B 1 323 ? 148.877 -78.570 108.769 1.00 29.98 307 THR B C 1
ATOM 4975 O O . THR B 1 323 ? 147.668 -78.828 108.767 1.00 28.18 307 THR B O 1
ATOM 4979 N N . MET B 1 324 ? 149.626 -78.631 109.868 1.00 26.68 308 MET B N 1
ATOM 4980 C CA . MET B 1 324 ? 148.994 -79.019 111.125 1.00 25.02 308 MET B CA 1
ATOM 4981 C C . MET B 1 324 ? 147.867 -78.071 111.492 1.00 28.63 308 MET B C 1
ATOM 4982 O O . MET B 1 324 ? 146.881 -78.504 112.094 1.00 28.43 308 MET B O 1
ATOM 4987 N N . GLU B 1 325 ? 147.997 -76.787 111.134 1.00 25.99 309 GLU B N 1
ATOM 4988 C CA . GLU B 1 325 ? 146.918 -75.823 111.322 1.00 33.52 309 GLU B CA 1
ATOM 4989 C C . GLU B 1 325 ? 145.633 -76.270 110.623 1.00 34.00 309 GLU B C 1
ATOM 4990 O O . GLU B 1 325 ? 144.534 -76.130 111.173 1.00 31.09 309 GLU B O 1
ATOM 4996 N N . GLN B 1 326 ? 145.748 -76.800 109.400 1.00 36.29 310 GLN B N 1
ATOM 4997 C CA . GLN B 1 326 ? 144.553 -77.220 108.673 1.00 32.75 310 GLN B CA 1
ATOM 4998 C C . GLN B 1 326 ? 143.964 -78.497 109.257 1.00 31.69 310 GLN B C 1
ATOM 4999 O O . GLN B 1 326 ? 142.741 -78.613 109.392 1.00 28.04 310 GLN B O 1
ATOM 5005 N N . VAL B 1 327 ? 144.801 -79.475 109.604 1.00 29.88 311 VAL B N 1
ATOM 5006 C CA . VAL B 1 327 ? 144.239 -80.721 110.117 1.00 29.85 311 VAL B CA 1
ATOM 5007 C C . VAL B 1 327 ? 143.636 -80.510 111.503 1.00 31.62 311 VAL B C 1
ATOM 5008 O O . VAL B 1 327 ? 142.598 -81.106 111.833 1.00 30.30 311 VAL B O 1
ATOM 5012 N N . PHE B 1 328 ? 144.257 -79.650 112.323 1.00 27.69 312 PHE B N 1
ATOM 5013 C CA . PHE B 1 328 ? 143.683 -79.298 113.621 1.00 30.51 312 PHE B CA 1
ATOM 5014 C C . PHE B 1 328 ? 142.276 -78.726 113.456 1.00 30.79 312 PHE B C 1
ATOM 5015 O O . PHE B 1 328 ? 141.333 -79.147 114.140 1.00 26.89 312 PHE B O 1
ATOM 5023 N N . ARG B 1 329 ? 142.128 -77.751 112.560 1.00 32.56 313 ARG B N 1
ATOM 5024 C CA . ARG B 1 329 ? 140.840 -77.098 112.352 1.00 31.77 313 ARG B CA 1
ATOM 5025 C C . ARG B 1 329 ? 139.818 -78.071 111.773 1.00 34.30 313 ARG B C 1
ATOM 5026 O O . ARG B 1 329 ? 138.646 -78.047 112.162 1.00 33.56 313 ARG B O 1
ATOM 5034 N N . LEU B 1 330 ? 140.247 -78.961 110.866 1.00 32.01 314 LEU B N 1
ATOM 5035 C CA . LEU B 1 330 ? 139.336 -79.985 110.351 1.00 34.75 314 LEU B CA 1
ATOM 5036 C C . LEU B 1 330 ? 138.999 -81.023 111.420 1.00 34.14 314 LEU B C 1
ATOM 5037 O O . LEU B 1 330 ? 137.860 -81.501 111.499 1.00 32.17 314 LEU B O 1
ATOM 5042 N N . ALA B 1 331 ? 139.970 -81.384 112.256 1.00 30.65 315 ALA B N 1
ATOM 5043 C CA . ALA B 1 331 ? 139.693 -82.282 113.373 1.00 29.93 315 ALA B CA 1
ATOM 5044 C C . ALA B 1 331 ? 138.619 -81.707 114.297 1.00 31.42 315 ALA B C 1
ATOM 5045 O O . ALA B 1 331 ? 137.703 -82.424 114.718 1.00 33.34 315 ALA B O 1
ATOM 5047 N N . VAL B 1 332 ? 138.718 -80.414 114.627 1.00 30.47 316 VAL B N 1
ATOM 5048 C CA . VAL B 1 332 ? 137.733 -79.786 115.509 1.00 31.21 316 VAL B CA 1
ATOM 5049 C C . VAL B 1 332 ? 136.366 -79.743 114.827 1.00 36.44 316 VAL B C 1
ATOM 5050 O O . VAL B 1 332 ? 135.320 -79.906 115.471 1.00 34.57 316 VAL B O 1
ATOM 5054 N N . ALA B 1 333 ? 136.356 -79.528 113.513 1.00 35.04 317 ALA B N 1
ATOM 5055 C CA . ALA B 1 333 ? 135.096 -79.374 112.793 1.00 34.29 317 ALA B CA 1
ATOM 5056 C C . ALA B 1 333 ? 134.382 -80.707 112.620 1.00 37.74 317 ALA B C 1
ATOM 5057 O O . ALA B 1 333 ? 133.143 -80.770 112.669 1.00 38.10 317 ALA B O 1
ATOM 5059 N N . HIS B 1 334 ? 135.135 -81.787 112.425 1.00 33.05 318 HIS B N 1
ATOM 5060 C CA . HIS B 1 334 ? 134.546 -83.055 112.029 1.00 35.13 318 HIS B CA 1
ATOM 5061 C C . HIS B 1 334 ? 134.530 -84.110 113.121 1.00 31.86 318 HIS B C 1
ATOM 5062 O O . HIS B 1 334 ? 134.097 -85.233 112.855 1.00 32.39 318 HIS B O 1
ATOM 5069 N N . CYS B 1 335 ? 134.972 -83.805 114.338 1.00 29.33 319 CYS B N 1
ATOM 5070 C CA . CYS B 1 335 ? 134.943 -84.866 115.336 1.00 33.27 319 CYS B CA 1
ATOM 5071 C C . CYS B 1 335 ? 133.551 -85.071 115.935 1.00 33.97 319 CYS B C 1
ATOM 5072 O O . CYS B 1 335 ? 133.338 -86.071 116.624 1.00 35.40 319 CYS B O 1
ATOM 5075 N N . GLY B 1 336 ? 132.609 -84.173 115.675 1.00 35.50 320 GLY B N 1
ATOM 5076 C CA . GLY B 1 336 ? 131.249 -84.366 116.140 1.00 41.30 320 GLY B CA 1
ATOM 5077 C C . GLY B 1 336 ? 131.024 -84.073 117.605 1.00 49.05 320 GLY B C 1
ATOM 5078 O O . GLY B 1 336 ? 129.995 -84.491 118.159 1.00 45.71 320 GLY B O 1
ATOM 5079 N N . LEU B 1 337 ? 131.954 -83.385 118.255 1.00 41.57 321 LEU B N 1
ATOM 5080 C CA . LEU B 1 337 ? 131.789 -82.959 119.632 1.00 40.98 321 LEU B CA 1
ATOM 5081 C C . LEU B 1 337 ? 131.519 -81.462 119.689 1.00 42.88 321 LEU B C 1
ATOM 5082 O O . LEU B 1 337 ? 131.849 -80.725 118.752 1.00 44.45 321 LEU B O 1
ATOM 5087 N N . PRO B 1 338 ? 130.908 -80.971 120.769 1.00 42.34 322 PRO B N 1
ATOM 5088 C CA . PRO B 1 338 ? 130.774 -79.521 120.930 1.00 40.73 322 PRO B CA 1
ATOM 5089 C C . PRO B 1 338 ? 132.148 -78.877 121.039 1.00 43.08 322 PRO B C 1
ATOM 5090 O O . PRO B 1 338 ? 133.136 -79.520 121.399 1.00 38.76 322 PRO B O 1
ATOM 5094 N N . ARG B 1 339 ? 132.183 -77.574 120.745 1.00 42.65 323 ARG B N 1
ATOM 5095 C CA . ARG B 1 339 ? 133.438 -76.886 120.453 1.00 41.68 323 ARG B CA 1
ATOM 5096 C C . ARG B 1 339 ? 134.489 -77.092 121.542 1.00 42.41 323 ARG B C 1
ATOM 5097 O O . ARG B 1 339 ? 135.661 -77.354 121.238 1.00 37.09 323 ARG B O 1
ATOM 5105 N N . ASP B 1 340 ? 134.098 -76.985 122.815 1.00 36.51 324 ASP B N 1
ATOM 5106 C CA . ASP B 1 340 ? 135.091 -77.076 123.881 1.00 38.25 324 ASP B CA 1
ATOM 5107 C C . ASP B 1 340 ? 135.648 -78.483 124.005 1.00 41.06 324 ASP B C 1
ATOM 5108 O O . ASP B 1 340 ? 136.866 -78.662 124.182 1.00 36.14 324 ASP B O 1
ATOM 5113 N N . ASP B 1 341 ? 134.773 -79.489 123.938 1.00 32.82 325 ASP B N 1
ATOM 5114 C CA . ASP B 1 341 ? 135.246 -80.865 123.901 1.00 37.03 325 ASP B CA 1
ATOM 5115 C C . ASP B 1 341 ? 136.063 -81.133 122.641 1.00 33.64 325 ASP B C 1
ATOM 5116 O O . ASP B 1 341 ? 136.985 -81.957 122.666 1.00 30.27 325 ASP B O 1
ATOM 5121 N N . ALA B 1 342 ? 135.727 -80.461 121.535 1.00 31.11 326 ALA B N 1
ATOM 5122 C CA . ALA B 1 342 ? 136.426 -80.700 120.277 1.00 32.98 326 ALA B CA 1
ATOM 5123 C C . ALA B 1 342 ? 137.846 -80.141 120.320 1.00 31.93 326 ALA B C 1
ATOM 5124 O O . ALA B 1 342 ? 138.786 -80.792 119.857 1.00 30.61 326 ALA B O 1
ATOM 5126 N N . LEU B 1 343 ? 138.008 -78.925 120.850 1.00 32.56 327 LEU B N 1
ATOM 5127 C CA . LEU B 1 343 ? 139.331 -78.348 121.039 1.00 34.31 327 LEU B CA 1
ATOM 5128 C C . LEU B 1 343 ? 140.178 -79.217 121.948 1.00 32.39 327 LEU B C 1
ATOM 5129 O O . LEU B 1 343 ? 141.380 -79.388 121.715 1.00 31.50 327 LEU B O 1
ATOM 5134 N N . SER B 1 344 ? 139.569 -79.763 123.005 1.00 35.35 328 SER B N 1
ATOM 5135 C CA . SER B 1 344 ? 140.322 -80.574 123.954 1.00 35.85 328 SER B CA 1
ATOM 5136 C C . SER B 1 344 ? 140.773 -81.884 123.325 1.00 33.06 328 SER B C 1
ATOM 5137 O O . SER B 1 344 ? 141.896 -82.349 123.570 1.00 29.95 328 SER B O 1
ATOM 5140 N N . LEU B 1 345 ? 139.922 -82.486 122.499 1.00 30.55 329 LEU B N 1
ATOM 5141 C CA . LEU B 1 345 ? 140.333 -83.688 121.789 1.00 29.72 329 LEU B CA 1
ATOM 5142 C C . LEU B 1 345 ? 141.416 -83.368 120.763 1.00 29.97 329 LEU B C 1
ATOM 5143 O O . LEU B 1 345 ? 142.426 -84.066 120.683 1.00 26.46 329 LEU B O 1
ATOM 5148 N N . ALA B 1 346 ? 141.220 -82.301 119.980 1.00 28.09 330 ALA B N 1
ATOM 5149 C CA . ALA B 1 346 ? 142.166 -81.962 118.927 1.00 31.09 330 ALA B CA 1
ATOM 5150 C C . ALA B 1 346 ? 143.547 -81.656 119.501 1.00 29.41 330 ALA B C 1
ATOM 5151 O O . ALA B 1 346 ? 144.566 -82.009 118.897 1.00 28.42 330 ALA B O 1
ATOM 5153 N N . VAL B 1 347 ? 143.604 -81.043 120.691 1.00 28.11 331 VAL B N 1
ATOM 5154 C CA . VAL B 1 347 ? 144.904 -80.771 121.302 1.00 31.52 331 VAL B CA 1
ATOM 5155 C C . VAL B 1 347 ? 145.607 -82.072 121.674 1.00 29.15 331 VAL B C 1
ATOM 5156 O O . VAL B 1 347 ? 146.823 -82.215 121.490 1.00 30.71 331 VAL B O 1
ATOM 5160 N N . ARG B 1 348 ? 144.865 -83.049 122.190 1.00 26.51 332 ARG B N 1
ATOM 5161 C CA . ARG B 1 348 ? 145.460 -84.362 122.435 1.00 28.31 332 ARG B CA 1
ATOM 5162 C C . ARG B 1 348 ? 145.973 -84.984 121.138 1.00 27.75 332 ARG B C 1
ATOM 5163 O O . ARG B 1 348 ? 147.086 -85.519 121.088 1.00 29.61 332 ARG B O 1
ATOM 5171 N N . GLN B 1 349 ? 145.169 -84.925 120.074 1.00 26.34 333 GLN B N 1
ATOM 5172 C CA . GLN B 1 349 ? 145.543 -85.617 118.845 1.00 28.09 333 GLN B CA 1
ATOM 5173 C C . GLN B 1 349 ? 146.661 -84.911 118.088 1.00 22.31 333 GLN B C 1
ATOM 5174 O O . GLN B 1 349 ? 147.404 -85.567 117.346 1.00 23.95 333 GLN B O 1
ATOM 5180 N N . ALA B 1 350 ? 146.767 -83.585 118.203 1.00 23.70 334 ALA B N 1
ATOM 5181 C CA . ALA B 1 350 ? 147.743 -82.839 117.417 1.00 25.16 334 ALA B CA 1
ATOM 5182 C C . ALA B 1 350 ? 148.999 -82.489 118.200 1.00 30.91 334 ALA B C 1
ATOM 5183 O O . ALA B 1 350 ? 149.985 -82.052 117.589 1.00 25.73 334 ALA B O 1
ATOM 5185 N N . CYS B 1 351 ? 148.977 -82.660 119.528 1.00 28.22 335 CYS B N 1
ATOM 5186 C CA . CYS B 1 351 ? 150.052 -82.214 120.407 1.00 28.61 335 CYS B CA 1
ATOM 5187 C C . CYS B 1 351 ? 150.525 -83.316 121.352 1.00 29.90 335 CYS B C 1
ATOM 5188 O O . CYS B 1 351 ? 151.717 -83.647 121.363 1.00 34.77 335 CYS B O 1
ATOM 5191 N N . VAL B 1 352 ? 149.635 -83.906 122.143 1.00 28.27 336 VAL B N 1
ATOM 5192 C CA . VAL B 1 352 ? 150.087 -84.813 123.204 1.00 28.96 336 VAL B CA 1
ATOM 5193 C C . VAL B 1 352 ? 150.300 -86.230 122.692 1.00 25.92 336 VAL B C 1
ATOM 5194 O O . VAL B 1 352 ? 151.368 -86.822 122.898 1.00 31.66 336 VAL B O 1
ATOM 5198 N N . ASN B 1 353 ? 149.301 -86.803 122.038 1.00 25.24 337 ASN B N 1
ATOM 5199 C CA . ASN B 1 353 ? 149.405 -88.186 121.576 1.00 25.30 337 ASN B CA 1
ATOM 5200 C C . ASN B 1 353 ? 150.605 -88.407 120.676 1.00 25.73 337 ASN B C 1
ATOM 5201 O O . ASN B 1 353 ? 151.293 -89.425 120.851 1.00 25.06 337 ASN B O 1
ATOM 5206 N N . PRO B 1 354 ? 150.876 -87.562 119.673 1.00 25.49 338 PRO B N 1
ATOM 5207 C CA . PRO B 1 354 ? 152.030 -87.853 118.809 1.00 25.36 338 PRO B CA 1
ATOM 5208 C C . PRO B 1 354 ? 153.359 -87.703 119.524 1.00 24.83 338 PRO B C 1
ATOM 5209 O O . PRO B 1 354 ? 154.293 -88.460 119.236 1.00 26.60 338 PRO B O 1
ATOM 5213 N N . ALA B 1 355 ? 153.492 -86.719 120.414 1.00 25.18 339 ALA B N 1
ATOM 5214 C CA . ALA B 1 355 ? 154.748 -86.569 121.140 1.00 28.42 339 ALA B CA 1
ATOM 5215 C C . ALA B 1 355 ? 154.995 -87.778 122.025 1.00 30.23 339 ALA B C 1
ATOM 5216 O O . ALA B 1 355 ? 156.132 -88.266 122.137 1.00 28.08 339 ALA B O 1
ATOM 5218 N N . ARG B 1 356 ? 153.934 -88.281 122.654 1.00 22.10 340 ARG B N 1
ATOM 5219 C CA . ARG B 1 356 ? 154.050 -89.447 123.522 1.00 27.31 340 ARG B CA 1
ATOM 5220 C C . ARG B 1 356 ? 154.366 -90.704 122.716 1.00 31.94 340 ARG B C 1
ATOM 5221 O O . ARG B 1 356 ? 155.207 -91.516 123.119 1.00 25.61 340 ARG B O 1
ATOM 5229 N N . ALA B 1 357 ? 153.701 -90.887 121.574 1.00 28.65 341 ALA B N 1
ATOM 5230 C CA . ALA B 1 357 ? 153.957 -92.074 120.766 1.00 26.98 341 ALA B CA 1
ATOM 5231 C C . ALA B 1 357 ? 155.415 -92.144 120.318 1.00 25.71 341 ALA B C 1
ATOM 5232 O O . ALA B 1 357 ? 155.991 -93.233 120.230 1.00 26.50 341 ALA B O 1
ATOM 5234 N N . LEU B 1 358 ? 156.019 -91.006 120.022 1.00 25.04 342 LEU B N 1
ATOM 5235 C CA . LEU B 1 358 ? 157.385 -90.978 119.512 1.00 29.50 342 LEU B CA 1
ATOM 5236 C C . LEU B 1 358 ? 158.432 -90.788 120.597 1.00 31.41 342 LEU B C 1
ATOM 5237 O O . LEU B 1 358 ? 159.624 -90.715 120.279 1.00 34.42 342 LEU B O 1
ATOM 5242 N N . GLY B 1 359 ? 158.029 -90.728 121.862 1.00 31.17 343 GLY B N 1
ATOM 5243 C CA . GLY B 1 359 ? 159.005 -90.514 122.921 1.00 34.71 343 GLY B CA 1
ATOM 5244 C C . GLY B 1 359 ? 159.616 -89.138 122.899 1.00 36.78 343 GLY B C 1
ATOM 5245 O O . GLY B 1 359 ? 160.762 -88.956 123.345 1.00 32.18 343 GLY B O 1
ATOM 5246 N N . LEU B 1 360 ? 158.891 -88.160 122.372 1.00 31.26 344 LEU B N 1
ATOM 5247 C CA . LEU B 1 360 ? 159.382 -86.797 122.314 1.00 34.51 344 LEU B CA 1
ATOM 5248 C C . LEU B 1 360 ? 159.030 -86.078 123.604 1.00 38.13 344 LEU B C 1
ATOM 5249 O O . LEU B 1 360 ? 158.198 -86.563 124.379 1.00 35.37 344 LEU B O 1
ATOM 5254 N N . PRO B 1 361 ? 159.683 -84.929 123.896 1.00 36.99 345 PRO B N 1
ATOM 5255 C CA . PRO B 1 361 ? 159.297 -84.144 125.080 1.00 40.15 345 PRO B CA 1
ATOM 5256 C C . PRO B 1 361 ? 157.792 -83.972 125.189 1.00 42.98 345 PRO B C 1
ATOM 5257 O O . PRO B 1 361 ? 157.143 -83.429 124.283 1.00 41.08 345 PRO B O 1
ATOM 5261 N N . ALA B 1 362 ? 157.235 -84.473 126.288 1.00 43.22 346 ALA B N 1
ATOM 5262 C CA . ALA B 1 362 ? 155.791 -84.500 126.478 1.00 44.41 346 ALA B CA 1
ATOM 5263 C C . ALA B 1 362 ? 155.208 -83.120 126.241 1.00 48.24 346 ALA B C 1
ATOM 5264 O O . ALA B 1 362 ? 155.540 -82.160 126.944 1.00 54.89 346 ALA B O 1
ATOM 5266 N N . ALA B 1 363 ? 154.368 -83.012 125.220 1.00 46.43 347 ALA B N 1
ATOM 5267 C CA . ALA B 1 363 ? 153.761 -81.730 124.921 1.00 44.29 347 ALA B CA 1
ATOM 5268 C C . ALA B 1 363 ? 152.920 -81.259 126.109 1.00 42.85 347 ALA B C 1
ATOM 5269 O O . ALA B 1 363 ? 152.665 -81.991 127.071 1.00 45.96 347 ALA B O 1
ATOM 5271 N N . GLY B 1 364 ? 152.503 -80.008 126.040 1.00 42.65 348 GLY B N 1
ATOM 5272 C CA . GLY B 1 364 ? 151.678 -79.476 127.093 1.00 40.82 348 GLY B CA 1
ATOM 5273 C C . GLY B 1 364 ? 152.266 -78.212 127.656 1.00 37.58 348 GLY B C 1
ATOM 5274 O O . GLY B 1 364 ? 153.492 -78.046 127.731 1.00 37.21 348 GLY B O 1
ATOM 5275 N N . LEU B 1 365 ? 151.387 -77.296 128.018 1.00 32.61 349 LEU B N 1
ATOM 5276 C CA . LEU B 1 365 ? 151.787 -76.056 128.660 1.00 33.03 349 LEU B CA 1
ATOM 5277 C C . LEU B 1 365 ? 151.675 -76.321 130.156 1.00 34.24 349 LEU B C 1
ATOM 5278 O O . LEU B 1 365 ? 150.592 -76.265 130.734 1.00 35.75 349 LEU B O 1
ATOM 5283 N N . ALA B 1 366 ? 152.795 -76.684 130.764 1.00 37.76 350 ALA B N 1
ATOM 5284 C CA . ALA B 1 366 ? 152.846 -77.001 132.179 1.00 36.69 350 ALA B CA 1
ATOM 5285 C C . ALA B 1 366 ? 154.157 -76.473 132.730 1.00 39.71 350 ALA B C 1
ATOM 5286 O O . ALA B 1 366 ? 155.114 -76.242 131.986 1.00 32.43 350 ALA B O 1
ATOM 5288 N N . ALA B 1 367 ? 154.191 -76.277 134.045 1.00 36.61 351 ALA B N 1
ATOM 5289 C CA . ALA B 1 367 ? 155.429 -75.876 134.691 1.00 36.38 351 ALA B CA 1
ATOM 5290 C C . ALA B 1 367 ? 156.547 -76.825 134.286 1.00 35.47 351 ALA B C 1
ATOM 5291 O O . ALA B 1 367 ? 156.371 -78.044 134.290 1.00 37.92 351 ALA B O 1
ATOM 5293 N N . GLY B 1 368 ? 157.687 -76.254 133.892 1.00 33.21 352 GLY B N 1
ATOM 5294 C CA . GLY B 1 368 ? 158.834 -77.019 133.469 1.00 36.69 352 GLY B CA 1
ATOM 5295 C C . GLY B 1 368 ? 158.915 -77.291 131.976 1.00 39.41 352 GLY B C 1
ATOM 5296 O O . GLY B 1 368 ? 160.014 -77.542 131.464 1.00 37.02 352 GLY B O 1
ATOM 5297 N N . ALA B 1 369 ? 157.791 -77.249 131.264 1.00 34.83 353 ALA B N 1
ATOM 5298 C CA . ALA B 1 369 ? 157.783 -77.588 129.848 1.00 35.93 353 ALA B CA 1
ATOM 5299 C C . ALA B 1 369 ? 158.396 -76.468 129.010 1.00 35.19 353 ALA B C 1
ATOM 5300 O O . ALA B 1 369 ? 158.405 -75.296 129.401 1.00 31.33 353 ALA B O 1
ATOM 5302 N N . ARG B 1 370 ? 158.912 -76.840 127.836 1.00 37.59 354 ARG B N 1
ATOM 5303 C CA . ARG B 1 370 ? 159.411 -75.830 126.912 1.00 34.88 354 ARG B CA 1
ATOM 5304 C C . ARG B 1 370 ? 158.251 -74.993 126.392 1.00 33.11 354 ARG B C 1
ATOM 5305 O O . ARG B 1 370 ? 157.128 -75.478 126.235 1.00 32.94 354 ARG B O 1
ATOM 5313 N N . ALA B 1 371 ? 158.524 -73.708 126.160 1.00 31.20 355 ALA B N 1
ATOM 5314 C CA . ALA B 1 371 ? 157.477 -72.743 125.842 1.00 30.97 355 ALA B CA 1
ATOM 5315 C C . ALA B 1 371 ? 157.213 -72.761 124.334 1.00 31.38 355 ALA B C 1
ATOM 5316 O O . ALA B 1 371 ? 157.641 -71.888 123.575 1.00 28.27 355 ALA B O 1
ATOM 5318 N N . ASP B 1 372 ? 156.476 -73.785 123.907 1.00 30.13 356 ASP B N 1
ATOM 5319 C CA . ASP B 1 372 ? 156.037 -73.938 122.526 1.00 27.88 356 ASP B CA 1
ATOM 5320 C C . ASP B 1 372 ? 154.520 -73.840 122.537 1.00 25.19 356 ASP B C 1
ATOM 5321 O O . ASP B 1 372 ? 153.855 -74.670 123.165 1.00 25.16 356 ASP B O 1
ATOM 5326 N N . LEU B 1 373 ? 153.974 -72.822 121.877 1.00 26.40 357 LEU B N 1
ATOM 5327 C CA . LEU B 1 373 ? 152.530 -72.638 121.898 1.00 28.73 357 LEU B CA 1
ATOM 5328 C C . LEU B 1 373 ? 152.091 -71.964 120.608 1.00 27.95 357 LEU B C 1
ATOM 5329 O O . LEU B 1 373 ? 152.905 -71.413 119.860 1.00 30.08 357 LEU B O 1
ATOM 5334 N N . VAL B 1 374 ? 150.777 -71.999 120.371 1.00 27.49 358 VAL B N 1
ATOM 5335 C CA . VAL B 1 374 ? 150.165 -71.481 119.152 1.00 28.77 358 VAL B CA 1
ATOM 5336 C C . VAL B 1 374 ? 148.941 -70.666 119.543 1.00 26.95 358 VAL B C 1
ATOM 5337 O O . VAL B 1 374 ? 148.165 -71.073 120.411 1.00 29.48 358 VAL B O 1
ATOM 5341 N N . VAL B 1 375 ? 148.794 -69.496 118.940 1.00 28.91 359 VAL B N 1
ATOM 5342 C CA . VAL B 1 375 ? 147.679 -68.610 119.219 1.00 31.49 359 VAL B CA 1
ATOM 5343 C C . VAL B 1 375 ? 146.735 -68.685 118.035 1.00 33.44 359 VAL B C 1
ATOM 5344 O O . VAL B 1 375 ? 147.167 -68.566 116.883 1.00 29.09 359 VAL B O 1
ATOM 5348 N N . LEU B 1 376 ? 145.452 -68.911 118.316 1.00 30.51 360 LEU B N 1
ATOM 5349 C CA . LEU B 1 376 ? 144.441 -69.084 117.285 1.00 30.15 360 LEU B CA 1
ATOM 5350 C C . LEU B 1 376 ? 143.308 -68.102 117.526 1.00 37.86 360 LEU B C 1
ATOM 5351 O O . LEU B 1 376 ? 142.948 -67.843 118.677 1.00 32.07 360 LEU B O 1
ATOM 5356 N N . ASP B 1 377 ? 142.730 -67.577 116.443 1.00 37.31 361 ASP B N 1
ATOM 5357 C CA . ASP B 1 377 ? 141.561 -66.710 116.562 1.00 42.10 361 ASP B CA 1
ATOM 5358 C C . ASP B 1 377 ? 140.287 -67.557 116.575 1.00 37.96 361 ASP B C 1
ATOM 5359 O O . ASP B 1 377 ? 140.332 -68.786 116.681 1.00 40.19 361 ASP B O 1
ATOM 5364 N N . HIS B 1 378 ? 139.116 -66.913 116.472 1.00 49.36 362 HIS B N 1
ATOM 5365 C CA . HIS B 1 378 ? 137.872 -67.673 116.596 1.00 42.83 362 HIS B CA 1
ATOM 5366 C C . HIS B 1 378 ? 137.652 -68.588 115.400 1.00 43.82 362 HIS B C 1
ATOM 5367 O O . HIS B 1 378 ? 137.046 -69.656 115.543 1.00 44.26 362 HIS B O 1
ATOM 5374 N N . ASP B 1 379 ? 138.165 -68.215 114.231 1.00 44.98 363 ASP B N 1
ATOM 5375 C CA . ASP B 1 379 ? 138.143 -69.130 113.094 1.00 48.82 363 ASP B CA 1
ATOM 5376 C C . ASP B 1 379 ? 139.156 -70.264 113.224 1.00 42.72 363 ASP B C 1
ATOM 5377 O O . ASP B 1 379 ? 139.306 -71.040 112.276 1.00 43.68 363 ASP B O 1
ATOM 5382 N N . LEU B 1 380 ? 139.841 -70.378 114.364 1.00 43.11 364 LEU B N 1
ATOM 5383 C CA . LEU B 1 380 ? 140.924 -71.343 114.556 1.00 37.54 364 LEU B CA 1
ATOM 5384 C C . LEU B 1 380 ? 142.037 -71.165 113.523 1.00 37.89 364 LEU B C 1
ATOM 5385 O O . LEU B 1 380 ? 142.688 -72.131 113.121 1.00 36.73 364 LEU B O 1
ATOM 5390 N N . ALA B 1 381 ? 142.271 -69.931 113.087 1.00 36.02 365 ALA B N 1
ATOM 5391 C CA . ALA B 1 381 ? 143.437 -69.618 112.274 1.00 38.93 365 ALA B CA 1
ATOM 5392 C C . ALA B 1 381 ? 144.591 -69.185 113.168 1.00 35.60 365 ALA B C 1
ATOM 5393 O O . ALA B 1 381 ? 144.389 -68.448 114.137 1.00 33.21 365 ALA B O 1
ATOM 5395 N N . VAL B 1 382 ? 145.800 -69.636 112.817 1.00 34.36 366 VAL B N 1
ATOM 5396 C CA . VAL B 1 382 ? 147.010 -69.266 113.545 1.00 31.02 366 VAL B CA 1
ATOM 5397 C C . VAL B 1 382 ? 147.285 -67.783 113.371 1.00 34.25 366 VAL B C 1
ATOM 5398 O O . VAL B 1 382 ? 147.399 -67.282 112.245 1.00 33.12 366 VAL B O 1
ATOM 5402 N N . THR B 1 383 ? 147.421 -67.076 114.491 1.00 28.82 367 THR B N 1
ATOM 5403 C CA . THR B 1 383 ? 147.793 -65.670 114.478 1.00 30.80 367 THR B CA 1
ATOM 5404 C C . THR B 1 383 ? 149.159 -65.417 115.100 1.00 32.77 367 THR B C 1
ATOM 5405 O O . THR B 1 383 ? 149.748 -64.360 114.852 1.00 35.65 367 THR B O 1
ATOM 5409 N N . ALA B 1 384 ? 149.678 -66.360 115.881 1.00 33.87 368 ALA B N 1
ATOM 5410 C CA . ALA B 1 384 ? 151.007 -66.226 116.463 1.00 33.47 368 ALA B CA 1
ATOM 5411 C C . ALA B 1 384 ? 151.521 -67.608 116.834 1.00 29.32 368 ALA B C 1
ATOM 5412 O O . ALA B 1 384 ? 150.734 -68.521 117.089 1.00 30.02 368 ALA B O 1
ATOM 5414 N N . VAL B 1 385 ? 152.854 -67.752 116.863 1.00 29.45 369 VAL B N 1
ATOM 5415 C CA . VAL B 1 385 ? 153.523 -69.019 117.142 1.00 27.07 369 VAL B CA 1
ATOM 5416 C C . VAL B 1 385 ? 154.727 -68.737 118.024 1.00 33.08 369 VAL B C 1
ATOM 5417 O O . VAL B 1 385 ? 155.595 -67.933 117.661 1.00 29.84 369 VAL B O 1
ATOM 5421 N N . MET B 1 386 ? 154.808 -69.417 119.159 1.00 31.80 370 MET B N 1
ATOM 5422 C CA . MET B 1 386 ? 155.981 -69.320 120.012 1.00 28.35 370 MET B CA 1
ATOM 5423 C C . MET B 1 386 ? 156.674 -70.671 120.065 1.00 27.69 370 MET B C 1
ATOM 5424 O O . MET B 1 386 ? 156.018 -71.711 120.135 1.00 27.23 370 MET B O 1
ATOM 5429 N N . ARG B 1 387 ? 158.006 -70.649 120.018 1.00 31.49 371 ARG B N 1
ATOM 5430 C 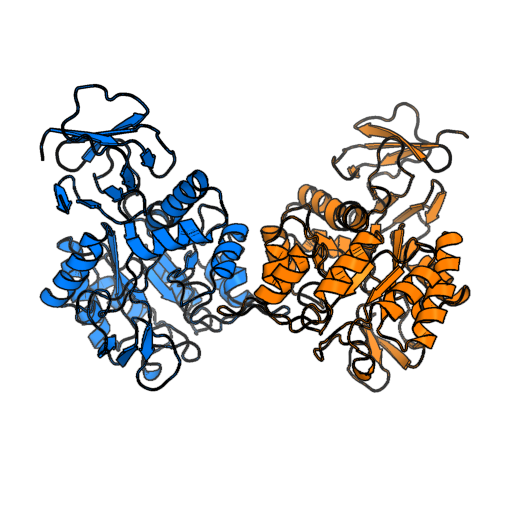CA . ARG B 1 387 ? 158.809 -71.860 120.112 1.00 30.90 371 ARG B CA 1
ATOM 5431 C C . ARG B 1 387 ? 160.041 -71.566 120.954 1.00 28.97 371 ARG B C 1
ATOM 5432 O O . ARG B 1 387 ? 160.773 -70.620 120.664 1.00 28.18 371 ARG B O 1
ATOM 5440 N N . ALA B 1 388 ? 160.261 -72.377 121.990 1.00 29.34 372 ALA B N 1
ATOM 5441 C CA . ALA B 1 388 ? 161.348 -72.170 122.950 1.00 32.68 372 ALA B CA 1
ATOM 5442 C C . ALA B 1 388 ? 161.328 -70.750 123.512 1.00 35.40 372 ALA B C 1
ATOM 5443 O O . ALA B 1 388 ? 162.364 -70.091 123.640 1.00 36.42 372 ALA B O 1
ATOM 5445 N N . GLY B 1 389 ? 160.129 -70.269 123.837 1.00 31.05 373 GLY B N 1
ATOM 5446 C CA . GLY B 1 389 ? 159.963 -68.986 124.494 1.00 31.25 373 GLY B CA 1
ATOM 5447 C C . GLY B 1 389 ? 160.067 -67.760 123.614 1.00 31.93 373 GLY B C 1
ATOM 5448 O O . GLY B 1 389 ? 159.945 -66.641 124.129 1.00 32.88 373 GLY B O 1
ATOM 5449 N N . GLU B 1 390 ? 160.275 -67.917 122.311 1.00 32.65 374 GLU B N 1
ATOM 5450 C CA . GLU B 1 390 ? 160.412 -66.777 121.415 1.00 34.47 374 GLU B CA 1
ATOM 5451 C C . GLU B 1 390 ? 159.379 -66.861 120.303 1.00 31.66 374 GLU B C 1
ATOM 5452 O O . GLU B 1 390 ? 159.001 -67.947 119.866 1.00 29.48 374 GLU B O 1
ATOM 5458 N N . TRP B 1 391 ? 158.918 -65.703 119.851 1.00 34.83 375 TRP B N 1
ATOM 5459 C CA . TRP B 1 391 ? 157.924 -65.680 118.786 1.00 36.47 375 TRP B CA 1
ATOM 5460 C C . TRP B 1 391 ? 158.586 -66.077 117.468 1.00 36.14 375 TRP B C 1
ATOM 5461 O O . TRP B 1 391 ? 159.462 -65.365 116.965 1.00 39.16 375 TRP B O 1
ATOM 5472 N N . VAL B 1 392 ? 158.208 -67.241 116.935 1.00 33.16 376 VAL B N 1
ATOM 5473 C CA . VAL B 1 392 ? 158.450 -67.533 115.522 1.00 33.91 376 VAL B CA 1
ATOM 5474 C C . VAL B 1 392 ? 157.594 -66.617 114.660 1.00 39.81 376 VAL B C 1
ATOM 5475 O O . VAL B 1 392 ? 158.101 -65.881 113.804 1.00 37.79 376 VAL B O 1
ATOM 5479 N N . VAL B 1 393 ? 156.274 -66.667 114.885 1.00 38.76 377 VAL B N 1
ATOM 5480 C CA . VAL B 1 393 ? 155.285 -65.742 114.336 1.00 37.21 377 VAL B CA 1
ATOM 5481 C C . VAL B 1 393 ? 154.725 -64.948 115.510 1.00 36.06 377 VAL B C 1
ATOM 5482 O O . VAL B 1 393 ? 154.050 -65.504 116.382 1.00 35.15 377 VAL B O 1
ATOM 5486 N N . THR B 1 394 ? 155.044 -63.663 115.562 1.00 41.73 378 THR B N 1
ATOM 5487 C CA . THR B 1 394 ? 154.545 -62.792 116.614 1.00 39.95 378 THR B CA 1
ATOM 5488 C C . THR B 1 394 ? 153.119 -62.345 116.278 1.00 39.47 378 THR B C 1
ATOM 5489 O O . THR B 1 394 ? 152.764 -62.246 115.096 1.00 36.74 378 THR B O 1
ATOM 5493 N N . PRO B 1 395 ? 152.272 -62.122 117.293 1.00 40.40 379 PRO B N 1
ATOM 5494 C CA . PRO B 1 395 ? 150.862 -61.787 117.024 1.00 39.41 379 PRO B CA 1
ATOM 5495 C C . PRO B 1 395 ? 150.736 -60.616 116.058 1.00 42.57 379 PRO B C 1
ATOM 5496 O O . PRO B 1 395 ? 151.378 -59.574 116.229 1.00 38.22 379 PRO B O 1
ATOM 5500 N N . GLY B 1 396 ? 149.921 -60.812 115.010 1.00 38.71 380 GLY B N 1
ATOM 5501 C CA . GLY B 1 396 ? 149.760 -59.851 113.940 1.00 40.57 380 GLY B CA 1
ATOM 5502 C C . GLY B 1 396 ? 150.559 -60.136 112.674 1.00 42.44 380 GLY B C 1
ATOM 5503 O O . GLY B 1 396 ? 150.175 -59.658 111.597 1.00 40.66 380 GLY B O 1
ATOM 5504 N N . ALA B 1 397 ? 151.646 -60.904 112.767 1.00 45.39 381 ALA B N 1
ATOM 5505 C CA . ALA B 1 397 ? 152.593 -61.063 111.666 1.00 44.63 381 ALA B CA 1
ATOM 5506 C C . ALA B 1 397 ? 152.294 -62.247 110.745 1.00 46.84 381 ALA B C 1
ATOM 5507 O O . ALA B 1 397 ? 153.051 -62.476 109.797 1.00 49.72 381 ALA B O 1
ATOM 5509 N N . ALA B 1 398 ? 151.230 -63.006 110.988 1.00 48.37 382 ALA B N 1
ATOM 5510 C CA . ALA B 1 398 ? 150.911 -64.155 110.136 1.00 50.41 382 ALA B CA 1
ATOM 5511 C C . ALA B 1 398 ? 150.385 -63.723 108.758 1.00 49.46 382 ALA B C 1
ATOM 5512 O O . ALA B 1 398 ? 150.915 -64.131 107.713 1.00 55.19 382 ALA B O 1
#

B-factor: mean 37.3, std 10.96, range [18.08, 89.8]

InterPro domains:
  IPR003764 N-acetylglucosamine-6-phosphate deacetylase [PIRSF038994] (40-376)
  IPR003764 N-acetylglucosamine-6-phosphate deacetylase [TIGR00221] (2-370)
  IPR006680 Amidohydrolase-related [PF01979] (47-376)
  IPR011059 Metal-dependent hydrolase, composite domain superfamily [G3DSA:2.30.40.10] (7-373)
  IPR011059 Metal-dependent hydrolase, composite domain superfamily [SSF51338] (2-379)
  IPR032466 Metal-dependent hydrolase [SSF51556] (51-345)

Organism: Mycolicibacterium smegmatis (strain ATCC 700084 / mc(2)155) (NCBI:txid246196)